Protein 7WYG (pdb70)

Solvent-accessible surface area: 35451 Å² total; per-residue (Å²): 109,55,23,145,42,17,62,160,42,1,4,50,0,3,34,51,16,11,98,150,116,140,43,37,23,16,150,14,102,0,81,53,93,96,13,6,0,0,12,2,16,99,0,0,89,14,3,28,54,70,94,59,7,40,22,101,107,17,31,38,64,75,26,38,98,0,14,40,2,69,110,3,13,50,22,33,42,47,78,43,5,56,64,17,6,78,16,6,34,62,1,16,55,92,97,30,27,127,114,0,14,79,9,0,48,116,33,3,102,64,15,1,62,193,7,63,150,68,68,106,13,52,3,16,84,52,0,14,15,5,0,0,70,4,0,0,151,18,0,33,5,67,41,135,118,110,27,3,152,109,50,1,58,13,2,11,33,0,4,21,0,31,16,2,90,36,112,58,12,141,122,0,79,142,0,8,61,112,2,15,105,37,0,27,84,18,0,80,51,4,70,68,64,142,37,174,36,77,89,32,29,0,1,39,48,0,0,72,22,64,62,101,120,48,50,74,4,112,23,88,33,0,0,8,0,0,0,10,2,0,8,53,7,0,9,7,0,2,6,4,0,1,3,0,0,0,7,80,87,54,92,148,11,47,104,77,1,63,100,27,94,50,125,25,44,62,10,0,0,34,0,0,8,1,40,7,2,25,55,3,44,42,21,1,27,3,80,102,70,16,97,44,86,154,26,100,0,103,149,47,27,6,0,7,0,2,2,20,4,0,5,2,10,95,156,46,3,103,98,20,83,77,7,81,0,79,35,42,30,168,72,156,170,78,66,34,12,20,0,8,30,4,0,2,96,13,88,146,3,35,26,38,34,13,28,20,5,10,22,50,0,0,22,16,6,2,42,8,7,0,63,62,0,40,33,90,37,43,105,41,14,27,92,48,13,54,33,90,6,0,0,29,0,84,31,5,0,23,0,17,22,4,144,138,117,77,78,14,164,66,152,45,2,24,129,37,24,60,157,45,1,4,51,0,3,56,55,10,14,77,142,68,140,30,40,10,1,78,2,83,1,96,45,118,96,18,14,0,0,11,2,22,114,1,0,108,18,2,28,48,66,105,78,6,44,26,100,118,20,42,53,142,74,24,25,94,0,13,35,1,71,107,4,14,50,15,35,46,53,79,39,5,57,66,15,5,94,16,4,38,62,1,15,56,91,97,37,31,129,113,1,15,77,11,0,46,112,36,4,103,66,15,3,63,195,5,59,145,66,70,106,11,51,2,16,80,46,0,15,65,4,0,0,68,5,0,0,153,18,0,33,5,62,40,133,117,117,33,4,49,84,35,0,60,7,2,12,31,0,6,22,0,33,13,3,89,34,113,62,12,165,125,0,76,164,0,10,63,97,2,15,108,32,0,29,83,18,0,87,50,5,72,68,64,141,39,186,37,81,92,33,29,0,1,41,46,0,0,69,22,65,62,103,121,48,49,77,5,109,22,85,28,0,0,9,0,0,0,10,1,0,8,54,8,0,10,7,0,3,6,6,0,0,3,0,0,0,7,76,91,53,89,144,12,50,99,81,0,61,101,23,88,51,98,27,39,59,14,0,0,27,0,0,8,1,43,8,2,23,57,2,41,43,29,1,25,2,77,113,71,12,93,51,74,155,27,97,0,114,146,48,25,11,0,14,0,2,2,22,4,0,6,4,11,96,156,44,4,103,98,18,88,80,6,77,0,84,36,30,51,148,83,157,157,82,62,27,10,16,0,9,28,3,0,4,78,18,74,130,4,35,28,37,33,13,22,20,5,10,24,49,0,1,23,16,5,1,44,6,7,0,66,63,0,48,34,87,36,45,103,36,19,32,94,46,15,55,34,89,5,0,1,31,0,98,30,5,0,20,0,15,17,2,141,136,110

InterPro domains:
  IPR001128 Cytochrome P450 [PF00067] (277-392)
  IPR002401 Cytochrome P450, E-class, group I [PR00463] (277-295)
  IPR002401 Cytochrome P450, E-class, group I [PR00463] (317-341)
  IPR002401 Cytochrome P450, E-class, group I [PR00463] (363-386)
  IPR036396 Cytochrome P450 superfamily [G3DSA:1.10.630.10] (1-417)
  IPR036396 Cytochrome P450 superfamily [SSF48264] (11-415)
  IPR050705 Cytochrome P450 3A [PTHR24302] (195-392)

Nearest PDB structures (foldseek):
  7wyg-assembly1_A  TM=1.002E+00  e=1.535E-69  Bacillus subtilis
  8hkd-assembly1_A  TM=1.000E+00  e=7.006E-66  Bacillus subtilis
  2zqx-assembly2_B  TM=9.997E-01  e=1.309E-63  Bacillus subtilis
  3vno-assembly1_A  TM=9.781E-01  e=8.650E-43  Sphingomonas paucimobilis
  5yhj-assembly3_B  TM=9.753E-01  e=1.000E-42  Exiguobacterium sp. AT1b

Foldseek 3Di:
DCAVVCLQQFLCPQVVVCVVVVHQWDWDQHPNATEIEGEALVVQVVAFPQLFWAQAVFDPPLLCLFQFHPPALRRDHDPQSLLVLVLVLLLAPVVNLVQLLVQLLVLLLVCLVVCLVVFKDQLLQSLLLSLLVSLCVQQLHDDDPVCSSVLSQLLVLRLLQNSDDDPSSVSRNVSVVVQLVSLLVLLVCVVVVNRDDDPSHLSVCLSCPATPVGHHDDSSRSSSVSSVRSSVSSVLSQLLQLLVVCCVVVVVCLVVDVVDDLVSLLLQSLLSLLAAFAPFWDKIFGCDWDDDPRDIRHGGHMYIYGQNCLSQPCVLDPNSNDRDSCSPVPDDDAFRSHQSQGGDDSSSGPGDSNPSSSSSNSSSSSCCQSPFKDWDFDDDQQDWDSSRHPIHRPSSGMTGVIGTD/DEDPPPECAVVCLQQFLCPQVVVCVVVVHQWYWHHYPNAIEIEGEALVVQVVAFPLVFWAQAVFDDVLLCLFQFHPPALRRDHDPQNLLVLVLVLLCAPPVNLVQLLVQLLVLLLVCLVVCLVVQKDQLLQVLLLSLLVSLCVQQLHDDDPVCSSVLSQLLVLRQLQNSDDDPSSVSRNVSVVVQLVSLLVVLVCVVVVNGDDDPSHLSNCLSCPATPVGHHDDSSRSSSVSSVRSSVSSVLSQLLQLLVVCCVVPVVCLVVDVVDDLLSLLLSSLLSLLAAFAPFWDKIFGCDWDDDPNDIRHGGHMYIYGQNCLSQPCVQDPVSNDRDSCSVVVDDDAFRSHQSQGGDDSSSGPRDSNPSSSSSNSSSSSCCQRPFKDWDFDDDQQDWDSSRHPIHRPSSGMTGVIDTD

B-factor: mean 43.03, std 11.68, range [23.71, 109.74]

Sequence (816 aa):
DNSLTLLKEGYLFIKNRTERYNSDLFQARLLGKNFICMTGAEAAKVFYDTDRFQRQNALPKRVQKSIFGVNAIHGMDGSAHIHRKMLFLSLMTPPHQKRLAELMTEEWKAAVTRWEKADEVVLFEEAKEILCRVACYWAGVPLKETEVKERADDFIDMVDAFGAVGPRHWKGRRARPRAEEWIEVMIEDARAGLLKTTSGTALHEMAFHTQEDGSQLDSRMAAIELINVLRPIVAISYFLVFSALALHEHPKYKEWLRSGNSREREMFVQEVRRYYPFIPFLGALVKKDFVWNNCEFKKGTSVLLDLYGTNHDPRLWDHPDEFRPERFAEREENLFDMIPQGGGHAEKGHRCPGEGITIEVMKASLDFLVHQIEYDVPEQSLHYSLARMPSLPESGFVMSGIRRKPHDKSLDNSLTLLKEGYLFIKNRTERYNSDLFQARLLGKNFICMTGAEAAKVFYDTDRFQRQNALPKRVQKSIFGVNAIHGMDGSAHIHRKMLFLSLMTPPHQKRLAELMTEEWKAAVTRWEKADEVVLFEEAKEILCRVACYWAGVPLKETEVKERADDFIDMVDAFGAVGPRHWKGRRARPRAEEWIEVMIEDARAGLLKTTSGTALHEMAFHTQEDGSQLDSRMAAIELINVLRPIVAISYFLVFSALALHEHPKYKEWLRSGNSREREMFVQEVRRYYPFIPFLGALVKKDFVWNNCEFKKGTSVLLDLYGTNHDPRLWDHPDEFRPERFAEREENLFDMIPQGGGHAEKGHRCPGEGITIEVMKASLDFLVHQIEYDVPEQSLHYSLARMPSLPESGFVMSGIRRK

Organism: Bacillus subtilis (strain 168) (NCBI:txid224308)

Radius of gyration: 32.08 Å; Cα contacts (8 Å, |Δi|>4): 1432; chains: 2; bounding box: 66×71×96 Å

Structure (mmCIF, N/CA/C/O backbone):
data_7WYG
#
_entry.id   7WYG
#
_cell.length_a   125.646
_cell.length_b   125.646
_cell.length_c   145.891
_cell.angle_alpha   90.000
_cell.angle_beta   90.000
_cell.angle_gamma   120.000
#
_symmetry.space_group_name_H-M   'P 3 2 1'
#
loop_
_entity.id
_entity.type
_entity.pdbx_description
1 polymer 'Cytochrome P450 152A1'
2 non-polymer 'PROTOPORPHYRIN IX CONTAINING FE'
3 non-polymer 'PALMITOLEIC ACID'
4 non-polymer DI(HYDROXYETHYL)ETHER
5 non-polymer 'MAGNESIUM ION'
6 water water
#
loop_
_atom_site.group_PDB
_atom_site.id
_atom_site.type_symbol
_atom_site.label_atom_id
_atom_site.label_alt_id
_atom_site.label_comp_id
_atom_site.label_asym_id
_atom_site.label_entity_id
_atom_site.label_seq_id
_atom_site.pdbx_PDB_ins_code
_atom_site.Cartn_x
_atom_site.Cartn_y
_atom_site.Cartn_z
_atom_site.occupancy
_atom_site.B_iso_or_equiv
_atom_site.auth_seq_id
_atom_site.auth_comp_id
_atom_site.auth_asym_id
_atom_site.auth_atom_id
_atom_site.pdbx_PDB_model_num
ATOM 1 N N . ASP A 1 13 ? 28.353 -38.646 71.228 1.00 48.03 12 ASP A N 1
ATOM 2 C CA . ASP A 1 13 ? 29.351 -37.685 70.732 1.00 50.62 12 ASP A CA 1
ATOM 3 C C . ASP A 1 13 ? 29.000 -37.195 69.318 1.00 49.92 12 ASP A C 1
ATOM 4 O O . ASP A 1 13 ? 28.785 -37.987 68.394 1.00 55.82 12 ASP A O 1
ATOM 9 N N . ASN A 1 14 ? 28.946 -35.873 69.176 1.00 49.69 13 ASN A N 1
ATOM 10 C CA . ASN A 1 14 ? 28.509 -35.186 67.967 1.00 45.81 13 ASN A CA 1
ATOM 11 C C . ASN A 1 14 ? 29.658 -34.681 67.098 1.00 45.41 13 ASN A C 1
ATOM 12 O O . ASN A 1 14 ? 29.413 -33.850 66.217 1.00 43.43 13 ASN A O 1
ATOM 17 N N . SER A 1 15 ? 30.902 -35.118 67.341 1.00 41.20 14 SER A N 1
ATOM 18 C CA . SER A 1 15 ? 32.038 -34.460 66.694 1.00 40.90 14 SER A CA 1
ATOM 19 C C . SER A 1 15 ? 31.987 -34.618 65.179 1.00 39.08 14 SER A C 1
ATOM 20 O O . SER A 1 15 ? 32.353 -33.698 64.443 1.00 36.31 14 SER A O 1
ATOM 23 N N . LEU A 1 16 ? 31.539 -35.780 64.695 1.00 38.71 15 LEU A N 1
ATOM 24 C CA . LEU A 1 16 ? 31.421 -35.980 63.254 1.00 42.17 15 LEU A CA 1
ATOM 25 C C . LEU A 1 16 ? 30.358 -35.063 62.663 1.00 44.59 15 LEU A C 1
ATOM 26 O O . LEU A 1 16 ? 30.527 -34.531 61.559 1.00 41.54 15 LEU A O 1
ATOM 31 N N . THR A 1 17 ? 29.263 -34.852 63.396 1.00 39.19 16 THR A N 1
ATOM 32 C CA . THR A 1 17 ? 28.248 -33.912 62.942 1.00 39.08 16 THR A CA 1
ATOM 33 C C . THR A 1 17 ? 28.810 -32.498 62.892 1.00 40.95 16 THR A C 1
ATOM 34 O O . THR A 1 17 ? 28.531 -31.742 61.953 1.00 40.20 16 THR A O 1
ATOM 38 N N . LEU A 1 18 ? 29.637 -32.136 63.872 1.00 40.03 17 LEU A N 1
ATOM 39 C CA . LEU A 1 18 ? 30.285 -30.832 63.822 1.00 39.45 17 LEU A CA 1
ATOM 40 C C . LEU A 1 18 ? 31.163 -30.708 62.586 1.00 39.09 17 LEU A C 1
ATOM 41 O O . LEU A 1 18 ? 31.207 -29.647 61.948 1.00 40.47 17 LEU A O 1
ATOM 46 N N . LEU A 1 19 ? 31.901 -31.768 62.251 1.00 41.47 18 LEU A N 1
ATOM 47 C CA . LEU A 1 19 ? 32.717 -31.731 61.042 1.00 39.47 18 LEU A CA 1
ATOM 48 C C . LEU A 1 19 ? 31.841 -31.549 59.815 1.00 40.95 18 LEU A C 1
ATOM 49 O O . LEU A 1 19 ? 32.226 -30.863 58.861 1.00 44.04 18 LEU A O 1
ATOM 54 N N . LYS A 1 20 ? 30.655 -32.156 59.824 1.00 40.54 19 LYS A N 1
ATOM 55 C CA . LYS A 1 20 ? 29.759 -32.062 58.676 1.00 44.59 19 LYS A CA 1
ATOM 56 C C . LYS A 1 20 ? 29.170 -30.658 58.540 1.00 43.60 19 LYS A C 1
ATOM 57 O O . LYS A 1 20 ? 29.075 -30.124 57.432 1.00 41.67 19 LYS A O 1
ATOM 63 N N . GLU A 1 21 ? 28.787 -30.032 59.653 1.00 39.33 20 GLU A N 1
ATOM 64 C CA . GLU A 1 21 ? 28.077 -28.759 59.595 1.00 36.99 20 GLU A CA 1
ATOM 65 C C . GLU A 1 21 ? 28.983 -27.544 59.741 1.00 38.42 20 GLU A C 1
ATOM 66 O O . GLU A 1 21 ? 28.570 -26.439 59.363 1.00 39.30 20 GLU A O 1
ATOM 72 N N . GLY A 1 22 ? 30.195 -27.717 60.266 1.00 34.86 21 GLY A N 1
ATOM 73 C CA . GLY A 1 22 ? 31.163 -26.633 60.308 1.00 32.30 21 GLY A CA 1
ATOM 74 C C . GLY A 1 22 ? 30.635 -25.402 61.021 1.00 38.66 21 GLY A C 1
ATOM 75 O O . GLY A 1 22 ? 30.218 -25.460 62.189 1.00 35.03 21 GLY A O 1
ATOM 76 N N . TYR A 1 23 ? 30.643 -24.272 60.297 1.00 33.31 22 TYR A N 1
ATOM 77 C CA . TYR A 1 23 ? 30.262 -22.974 60.854 1.00 33.82 22 TYR A CA 1
ATOM 78 C C . TYR A 1 23 ? 28.816 -22.918 61.332 1.00 34.46 22 TYR A C 1
ATOM 79 O O . TYR A 1 23 ? 28.480 -22.026 62.115 1.00 36.71 22 TYR A O 1
ATOM 88 N N . LEU A 1 24 ? 27.947 -23.814 60.867 1.00 37.22 23 LEU A N 1
ATOM 89 C CA . LEU A 1 24 ? 26.538 -23.778 61.237 1.00 41.48 23 LEU A CA 1
ATOM 90 C C . LEU A 1 24 ? 26.169 -24.758 62.348 1.00 41.76 23 LEU A C 1
ATOM 91 O O . LEU A 1 24 ? 24.996 -24.813 62.731 1.00 40.71 23 LEU A O 1
ATOM 96 N N . PHE A 1 25 ? 27.130 -25.520 62.883 1.00 38.68 24 PHE A N 1
ATOM 97 C CA . PHE A 1 25 ? 26.791 -26.534 63.882 1.00 40.10 24 PHE A CA 1
ATOM 98 C C . PHE A 1 25 ? 26.089 -25.924 65.096 1.00 41.37 24 PHE A C 1
ATOM 99 O O . PHE A 1 25 ? 25.032 -26.406 65.521 1.00 38.08 24 PHE A O 1
ATOM 107 N N . ILE A 1 26 ? 26.667 -24.876 65.683 1.00 36.18 25 ILE A N 1
ATOM 108 C CA . ILE A 1 26 ? 26.076 -24.306 66.895 1.00 39.86 25 ILE A CA 1
ATOM 109 C C . ILE A 1 26 ? 24.790 -23.557 66.563 1.00 44.91 25 ILE A C 1
ATOM 110 O O . ILE A 1 26 ? 23.755 -23.747 67.215 1.00 43.90 25 ILE A O 1
ATOM 115 N N . LYS A 1 27 ? 24.841 -22.696 65.542 1.00 40.16 26 LYS A N 1
ATOM 116 C CA . LYS A 1 27 ? 23.678 -21.894 65.165 1.00 46.10 26 LYS A CA 1
ATOM 117 C C . LYS A 1 27 ? 22.479 -22.767 64.794 1.00 46.77 26 LYS A C 1
ATOM 118 O O . LYS A 1 27 ? 21.340 -22.448 65.156 1.00 47.20 26 LYS A O 1
ATOM 124 N N . ASN A 1 28 ? 22.705 -23.863 64.057 1.00 44.97 27 ASN A N 1
ATOM 125 C CA . ASN A 1 28 ? 21.596 -24.770 63.747 1.00 46.59 27 ASN A CA 1
ATOM 126 C C . ASN A 1 28 ? 20.910 -25.261 65.015 1.00 47.24 27 ASN A C 1
ATOM 127 O O . ASN A 1 28 ? 19.686 -25.432 65.045 1.00 50.03 27 ASN A O 1
ATOM 132 N N . ARG A 1 29 ? 21.682 -25.498 66.074 1.00 48.75 28 ARG A N 1
ATOM 133 C CA . ARG A 1 29 ? 21.109 -26.082 67.280 1.00 50.20 28 ARG A CA 1
ATOM 134 C C . ARG A 1 29 ? 20.583 -25.040 68.254 1.00 52.90 28 ARG A C 1
ATOM 135 O O . ARG A 1 29 ? 19.545 -25.270 68.889 1.00 55.19 28 ARG A O 1
ATOM 143 N N . THR A 1 30 ? 21.265 -23.897 68.392 1.00 49.33 29 THR A N 1
ATOM 144 C CA . THR A 1 30 ? 20.698 -22.829 69.208 1.00 51.41 29 THR A CA 1
ATOM 145 C C . THR A 1 30 ? 19.358 -22.375 68.650 1.00 54.62 29 THR A C 1
ATOM 146 O O . THR A 1 30 ? 18.443 -22.039 69.414 1.00 56.59 29 THR A O 1
ATOM 150 N N . GLU A 1 31 ? 19.210 -22.397 67.326 1.00 50.58 30 GLU A N 1
ATOM 151 C CA . GLU A 1 31 ? 17.914 -22.097 66.728 1.00 55.39 30 GLU A CA 1
ATOM 152 C C . GLU A 1 31 ? 16.914 -23.223 66.973 1.00 57.37 30 GLU A C 1
ATOM 153 O O . GLU A 1 31 ? 15.750 -22.969 67.313 1.00 58.91 30 GLU A O 1
ATOM 159 N N . ARG A 1 32 ? 17.352 -24.475 66.811 1.00 58.32 31 ARG A N 1
ATOM 160 C CA . ARG A 1 32 ? 16.439 -25.607 66.939 1.00 58.44 31 ARG A CA 1
ATOM 161 C C . ARG A 1 32 ? 15.917 -25.743 68.364 1.00 57.52 31 ARG A C 1
ATOM 162 O O . ARG A 1 32 ? 14.732 -26.026 68.572 1.00 59.29 31 ARG A O 1
ATOM 170 N N . TYR A 1 33 ? 16.786 -25.559 69.352 1.00 58.23 32 TYR A N 1
ATOM 171 C CA . TYR A 1 33 ? 16.404 -25.631 70.755 1.00 59.52 32 TYR A CA 1
ATOM 172 C C . TYR A 1 33 ? 15.896 -24.299 71.295 1.00 60.46 32 TYR A C 1
ATOM 173 O O . TYR A 1 33 ? 15.576 -24.215 72.488 1.00 61.11 32 TYR A O 1
ATOM 182 N N . ASN A 1 34 ? 15.795 -23.277 70.443 1.00 58.27 33 ASN A N 1
ATOM 183 C CA . ASN A 1 34 ? 15.393 -21.922 70.830 1.00 60.31 33 ASN A CA 1
ATOM 184 C C . ASN A 1 34 ? 16.067 -21.487 72.130 1.00 60.74 33 ASN A C 1
ATOM 185 O O . ASN A 1 34 ? 15.431 -21.010 73.071 1.00 59.72 33 ASN A O 1
ATOM 190 N N . SER A 1 35 ? 17.383 -21.657 72.174 1.00 55.85 34 SER A N 1
ATOM 191 C CA . SER A 1 35 ? 18.146 -21.348 73.369 1.00 54.55 34 SER A CA 1
ATOM 192 C C . SER A 1 35 ? 19.509 -20.828 72.952 1.00 55.40 34 SER A C 1
ATOM 193 O O . SER A 1 35 ? 20.026 -21.195 71.895 1.00 52.85 34 SER A O 1
ATOM 196 N N . ASP A 1 36 ? 20.094 -19.977 73.790 1.00 47.34 35 ASP A N 1
ATOM 197 C CA . ASP A 1 36 ? 21.436 -19.493 73.504 1.00 48.31 35 ASP A CA 1
ATOM 198 C C . ASP A 1 36 ? 22.525 -20.443 73.983 1.00 49.15 35 ASP A C 1
ATOM 199 O O . ASP A 1 36 ? 23.710 -20.112 73.858 1.00 44.84 35 ASP A O 1
ATOM 204 N N . LEU A 1 37 ? 22.162 -21.603 74.520 1.00 45.46 36 LEU A N 1
ATOM 205 C CA . LEU A 1 37 ? 23.160 -22.574 74.936 1.00 48.41 36 LEU A CA 1
ATOM 206 C C . LEU A 1 37 ? 22.541 -23.963 74.922 1.00 51.83 36 LEU A C 1
ATOM 207 O O . LEU A 1 37 ? 21.343 -24.123 75.164 1.00 51.38 36 LEU A O 1
ATOM 212 N N . PHE A 1 38 ? 23.373 -24.967 74.651 1.00 49.13 37 PHE A N 1
ATOM 213 C CA . PHE A 1 38 ? 22.933 -26.352 74.756 1.00 48.59 37 PHE A CA 1
ATOM 214 C C . PHE A 1 38 ? 24.114 -27.213 75.177 1.00 47.90 37 PHE A C 1
ATOM 215 O O . PHE A 1 38 ? 25.274 -26.793 75.110 1.00 43.42 37 PHE A O 1
ATOM 223 N N . GLN A 1 39 ? 23.800 -28.419 75.634 1.00 48.16 38 GLN A N 1
ATOM 224 C CA . GLN A 1 39 ? 24.813 -29.388 76.014 1.00 51.54 38 GLN A CA 1
ATOM 225 C C . GLN A 1 39 ? 25.094 -30.317 74.845 1.00 53.25 38 GLN A C 1
ATOM 226 O O . GLN A 1 39 ? 24.195 -30.668 74.077 1.00 52.42 38 GLN A O 1
ATOM 232 N N . ALA A 1 40 ? 26.352 -30.724 74.721 1.00 48.75 39 ALA A N 1
ATOM 233 C CA . ALA A 1 40 ? 26.714 -31.679 73.687 1.00 49.85 39 ALA A CA 1
ATOM 234 C C . ALA A 1 40 ? 27.996 -32.376 74.098 1.00 48.00 39 ALA A C 1
ATOM 235 O O . ALA A 1 40 ? 28.820 -31.815 74.822 1.00 51.61 39 ALA A O 1
ATOM 237 N N . ARG A 1 41 ? 28.147 -33.607 73.639 1.00 52.03 40 ARG A N 1
ATOM 238 C CA . ARG A 1 41 ? 29.409 -34.319 73.750 1.00 50.06 40 ARG A CA 1
ATOM 239 C C . ARG A 1 41 ? 30.206 -34.068 72.476 1.00 47.22 40 ARG A C 1
ATOM 240 O O . ARG A 1 41 ? 29.773 -34.439 71.379 1.00 49.48 40 ARG A O 1
ATOM 248 N N . LEU A 1 42 ? 31.349 -33.414 72.619 1.00 41.68 41 LEU A N 1
ATOM 249 C CA . LEU A 1 42 ? 32.222 -33.089 71.507 1.00 47.33 41 LEU A CA 1
ATOM 250 C C . LEU A 1 42 ? 33.656 -33.318 71.941 1.00 46.03 41 LEU A C 1
ATOM 251 O O . LEU A 1 42 ? 34.001 -33.118 73.109 1.00 45.83 41 LEU A O 1
ATOM 256 N N . LEU A 1 43 ? 34.486 -33.731 70.986 1.00 43.42 42 LEU A N 1
ATOM 257 C CA . LEU A 1 43 ? 35.919 -33.912 71.194 1.00 46.93 42 LEU A CA 1
ATOM 258 C C . LEU A 1 43 ? 36.216 -34.874 72.332 1.00 48.09 42 LEU A C 1
ATOM 259 O O . LEU A 1 43 ? 37.288 -34.809 72.938 1.00 56.04 42 LEU A O 1
ATOM 264 N N . GLY A 1 44 ? 35.281 -35.776 72.620 1.00 44.82 43 GLY A N 1
ATOM 265 C CA . GLY A 1 44 ? 35.411 -36.696 73.719 1.00 51.81 43 GLY A CA 1
ATOM 266 C C . GLY A 1 44 ? 35.030 -36.131 75.065 1.00 60.39 43 GLY A C 1
ATOM 267 O O . GLY A 1 44 ? 34.982 -36.890 76.041 1.00 63.28 43 GLY A O 1
ATOM 268 N N . LYS A 1 45 ? 34.729 -34.837 75.147 1.00 55.51 44 LYS A N 1
ATOM 269 C CA . LYS A 1 45 ? 34.447 -34.152 76.403 1.00 55.26 44 LYS A CA 1
ATOM 270 C C . LYS A 1 45 ? 32.977 -33.743 76.485 1.00 54.83 44 LYS A C 1
ATOM 271 O O . LYS A 1 45 ? 32.230 -33.781 75.503 1.00 51.78 44 LYS A O 1
ATOM 277 N N . ASN A 1 46 ? 32.558 -33.362 77.688 1.00 52.73 45 ASN A N 1
ATOM 278 C CA . ASN A 1 46 ? 31.260 -32.727 77.872 1.00 51.96 45 ASN A CA 1
ATOM 279 C C . ASN A 1 46 ? 31.395 -31.234 77.602 1.00 47.81 45 ASN A C 1
ATOM 280 O O . ASN A 1 46 ? 32.256 -30.567 78.184 1.00 46.28 45 ASN A O 1
ATOM 285 N N . PHE A 1 47 ? 30.552 -30.717 76.710 1.00 47.04 46 PHE A N 1
ATOM 286 C CA . PHE A 1 47 ? 30.599 -29.329 76.273 1.00 43.65 46 PHE A CA 1
ATOM 287 C C . PHE A 1 47 ? 29.276 -28.622 76.531 1.00 41.25 46 PHE A C 1
ATOM 288 O O . PHE A 1 47 ? 28.205 -29.231 76.504 1.00 41.37 46 PHE A O 1
ATOM 296 N N . ILE A 1 48 ? 29.365 -27.317 76.747 1.00 44.72 47 ILE A N 1
ATOM 297 C CA . ILE A 1 48 ? 28.252 -26.401 76.535 1.00 44.07 47 ILE A CA 1
ATOM 298 C C . ILE A 1 48 ? 28.643 -25.490 75.383 1.00 43.11 47 ILE A C 1
ATOM 299 O O . ILE A 1 48 ? 29.752 -24.943 75.361 1.00 37.79 47 ILE A O 1
ATOM 304 N N . CYS A 1 49 ? 27.760 -25.367 74.407 1.00 41.03 48 CYS A N 1
ATOM 305 C CA . CYS A 1 49 ? 27.962 -24.471 73.283 1.00 39.60 48 CYS A CA 1
ATOM 306 C C . CYS A 1 49 ? 27.028 -23.289 73.466 1.00 42.98 48 CYS A C 1
ATOM 307 O O . CYS A 1 49 ? 25.860 -23.470 73.820 1.00 43.26 48 CYS A O 1
ATOM 310 N N . MET A 1 50 ? 27.534 -22.078 73.254 1.00 39.91 49 MET A N 1
ATOM 311 C CA . MET A 1 50 ? 26.688 -20.912 73.455 1.00 41.87 49 MET A CA 1
ATOM 312 C C . MET A 1 50 ? 26.970 -19.870 72.386 1.00 39.17 49 MET A C 1
ATOM 313 O O . MET A 1 50 ? 28.023 -19.875 71.749 1.00 36.67 49 MET A O 1
ATOM 318 N N . THR A 1 51 ? 26.005 -18.965 72.210 1.00 39.74 50 THR A N 1
ATOM 319 C CA . THR A 1 51 ? 26.034 -17.989 71.129 1.00 39.65 50 THR A CA 1
ATOM 320 C C . THR A 1 51 ? 25.416 -16.688 71.619 1.00 41.96 50 THR A C 1
ATOM 321 O O . THR A 1 51 ? 24.655 -16.669 72.592 1.00 41.04 50 THR A O 1
ATOM 325 N N . GLY A 1 52 ? 25.750 -15.596 70.933 1.00 40.09 51 GLY A N 1
ATOM 326 C CA . GLY A 1 52 ? 25.174 -14.297 71.218 1.00 40.48 51 GLY A CA 1
ATOM 327 C C . GLY A 1 52 ? 26.108 -13.408 72.026 1.00 38.33 51 GLY A C 1
ATOM 328 O O . GLY A 1 52 ? 27.106 -13.848 72.604 1.00 36.43 51 GLY A O 1
ATOM 329 N N . ALA A 1 53 ? 25.750 -12.119 72.069 1.00 37.63 52 ALA A N 1
ATOM 330 C CA . ALA A 1 53 ? 26.612 -11.126 72.710 1.00 38.15 52 ALA A CA 1
ATOM 331 C C . ALA A 1 53 ? 26.674 -11.328 74.220 1.00 40.90 52 ALA A C 1
ATOM 332 O O . ALA A 1 53 ? 27.729 -11.137 74.830 1.00 37.15 52 ALA A O 1
ATOM 334 N N . GLU A 1 54 ? 25.558 -11.715 74.841 1.00 36.57 53 GLU A N 1
ATOM 335 C CA . GLU A 1 54 ? 25.578 -11.946 76.286 1.00 43.52 53 GLU A CA 1
ATOM 336 C C . GLU A 1 54 ? 26.460 -13.139 76.643 1.00 42.51 53 GLU A C 1
ATOM 337 O O . GLU A 1 54 ? 27.184 -13.103 77.645 1.00 39.98 53 GLU A O 1
ATOM 343 N N . ALA A 1 55 ? 26.431 -14.195 75.822 1.00 41.22 54 ALA A N 1
ATOM 344 C CA . ALA A 1 55 ? 27.285 -15.351 76.072 1.00 37.34 54 ALA A CA 1
ATOM 345 C C . ALA A 1 55 ? 28.756 -14.992 75.918 1.00 35.29 54 ALA A C 1
ATOM 346 O O . ALA A 1 55 ? 29.596 -15.454 76.700 1.00 37.25 54 ALA A O 1
ATOM 348 N N . ALA A 1 56 ? 29.089 -14.173 74.920 1.00 35.90 55 ALA A N 1
ATOM 349 C CA . ALA A 1 56 ? 30.476 -13.744 74.759 1.00 39.57 55 ALA A CA 1
ATOM 350 C C . ALA A 1 56 ? 30.974 -12.986 75.989 1.00 38.87 55 ALA A C 1
ATOM 351 O O . ALA A 1 56 ? 32.120 -13.168 76.409 1.00 34.72 55 ALA A O 1
ATOM 353 N N . LYS A 1 57 ? 30.126 -12.145 76.594 1.00 37.16 56 LYS A N 1
ATOM 354 C CA . LYS A 1 57 ? 30.546 -11.448 77.810 1.00 38.15 56 LYS A CA 1
ATOM 355 C C . LYS A 1 57 ? 30.883 -12.433 78.927 1.00 40.80 56 LYS A C 1
ATOM 356 O O . LYS A 1 57 ? 31.877 -12.257 79.648 1.00 35.32 56 LYS A O 1
ATOM 362 N N . VAL A 1 58 ? 30.055 -13.468 79.099 1.00 36.79 57 VAL A N 1
ATOM 363 C CA . VAL A 1 58 ? 30.334 -14.479 80.114 1.00 36.87 57 VAL A CA 1
ATOM 364 C C . VAL A 1 58 ? 31.612 -15.246 79.777 1.00 36.30 57 VAL A C 1
ATOM 365 O O . VAL A 1 58 ? 32.443 -15.509 80.652 1.00 37.03 57 VAL A O 1
ATOM 369 N N . PHE A 1 59 ? 31.791 -15.594 78.504 1.00 35.79 58 PHE A N 1
ATOM 370 C CA . PHE A 1 59 ? 32.963 -16.345 78.057 1.00 37.61 58 PHE A CA 1
ATOM 371 C C . PHE A 1 59 ? 34.264 -15.610 78.365 1.00 36.72 58 PHE A C 1
ATOM 372 O O . PHE A 1 59 ? 35.280 -16.236 78.689 1.00 34.27 58 PHE A O 1
ATOM 380 N N . TYR A 1 60 ? 34.261 -14.281 78.268 1.00 35.35 59 TYR A N 1
ATOM 381 C CA . TYR A 1 60 ? 35.465 -13.508 78.528 1.00 32.39 59 TYR A CA 1
ATOM 382 C C . TYR A 1 60 ? 35.609 -13.102 79.995 1.00 36.69 59 TYR A C 1
ATOM 383 O O . TYR A 1 60 ? 36.514 -12.327 80.329 1.00 36.13 59 TYR A O 1
ATOM 392 N N . ASP A 1 61 ? 34.761 -13.624 80.880 1.00 35.25 60 ASP A N 1
ATOM 393 C CA . ASP A 1 61 ? 34.962 -13.447 82.317 1.00 36.50 60 ASP A CA 1
ATOM 394 C C . ASP A 1 61 ? 36.038 -14.430 82.763 1.00 36.90 60 ASP A C 1
ATOM 395 O O . ASP A 1 61 ? 35.780 -15.634 82.852 1.00 34.70 60 ASP A O 1
ATOM 400 N N . THR A 1 62 ? 37.245 -13.922 83.044 1.00 37.07 61 THR A N 1
ATOM 401 C CA . THR A 1 62 ? 38.380 -14.788 83.347 1.00 37.83 61 THR A CA 1
ATOM 402 C C . THR A 1 62 ? 38.383 -15.279 84.793 1.00 41.20 61 THR A C 1
ATOM 403 O O . THR A 1 62 ? 39.284 -16.038 85.164 1.00 40.28 61 THR A O 1
ATOM 407 N N . ASP A 1 63 ? 37.411 -14.873 85.614 1.00 38.45 62 ASP A N 1
ATOM 408 C CA . ASP A 1 63 ? 37.168 -15.586 86.863 1.00 43.23 62 ASP A CA 1
ATOM 409 C C . ASP A 1 63 ? 36.349 -16.847 86.642 1.00 47.01 62 ASP A C 1
ATOM 410 O O . ASP A 1 63 ? 36.411 -17.771 87.465 1.00 44.19 62 ASP A O 1
ATOM 415 N N . ARG A 1 64 ? 35.586 -16.903 85.550 1.00 39.93 63 ARG A N 1
ATOM 416 C CA . ARG A 1 64 ? 34.737 -18.049 85.260 1.00 43.48 63 ARG A CA 1
ATOM 417 C C . ARG A 1 64 ? 35.337 -19.006 84.241 1.00 42.60 63 ARG A C 1
ATOM 418 O O . ARG A 1 64 ? 34.995 -20.192 84.253 1.00 43.83 63 ARG A O 1
ATOM 426 N N . PHE A 1 65 ? 36.224 -18.528 83.373 1.00 38.36 64 PHE A N 1
ATOM 427 C CA . PHE A 1 65 ? 36.764 -19.332 82.287 1.00 40.41 64 PHE A CA 1
ATOM 428 C C . PHE A 1 65 ? 38.280 -19.246 82.242 1.00 37.84 64 PHE A C 1
ATOM 429 O O . PHE A 1 65 ? 38.861 -18.183 82.480 1.00 37.45 64 PHE A O 1
ATOM 437 N N . GLN A 1 66 ? 38.911 -20.372 81.915 1.00 36.70 65 GLN A N 1
ATOM 438 C CA . GLN A 1 66 ? 40.347 -20.450 81.683 1.00 36.37 65 GLN A CA 1
ATOM 439 C C . GLN A 1 66 ? 40.583 -21.078 80.322 1.00 36.09 65 GLN A C 1
ATOM 440 O O . GLN A 1 66 ? 39.716 -21.774 79.795 1.00 37.27 65 GLN A O 1
ATOM 446 N N . ARG A 1 67 ? 41.775 -20.847 79.758 1.00 34.61 66 ARG A N 1
ATOM 447 C CA . ARG A 1 67 ? 42.129 -21.491 78.500 1.00 35.29 66 ARG A CA 1
ATOM 448 C C . ARG A 1 67 ? 43.075 -22.671 78.678 1.00 40.17 66 ARG A C 1
ATOM 449 O O . ARG A 1 67 ? 43.163 -23.516 77.777 1.00 40.65 66 ARG A O 1
ATOM 457 N N . GLN A 1 68 ? 43.764 -22.769 79.814 1.00 42.08 67 GLN A N 1
ATOM 458 C CA . GLN A 1 68 ? 44.667 -23.893 80.017 1.00 43.47 67 GLN A CA 1
ATOM 459 C C . GLN A 1 68 ? 43.885 -25.199 79.966 1.00 45.28 67 GLN A C 1
ATOM 460 O O . GLN A 1 68 ? 42.808 -25.315 80.559 1.00 40.52 67 GLN A O 1
ATOM 466 N N . ASN A 1 69 ? 44.416 -26.163 79.213 1.00 45.11 68 ASN A N 1
ATOM 467 C CA . ASN A 1 69 ? 43.830 -27.482 78.989 1.00 47.12 68 ASN A CA 1
ATOM 468 C C . ASN A 1 69 ? 42.503 -27.418 78.250 1.00 48.61 68 ASN A C 1
ATOM 469 O O . ASN A 1 69 ? 41.776 -28.412 78.207 1.00 51.71 68 ASN A O 1
ATOM 474 N N . ALA A 1 70 ? 42.157 -26.267 77.681 1.00 47.34 69 ALA A N 1
ATOM 475 C CA . ALA A 1 70 ? 41.002 -26.181 76.801 1.00 48.14 69 ALA A CA 1
ATOM 476 C C . ALA A 1 70 ? 41.367 -26.450 75.345 1.00 50.91 69 ALA A C 1
ATOM 477 O O . ALA A 1 70 ? 40.517 -26.911 74.574 1.00 54.81 69 ALA A O 1
ATOM 479 N N . LEU A 1 71 ? 42.616 -26.180 74.957 1.00 49.61 70 LEU A N 1
ATOM 480 C CA . LEU A 1 71 ? 43.078 -26.315 73.578 1.00 53.23 70 LEU A CA 1
ATOM 481 C C . LEU A 1 71 ? 43.405 -27.772 73.278 1.00 54.34 70 LEU A C 1
ATOM 482 O O . LEU A 1 71 ? 44.334 -28.335 73.879 1.00 54.44 70 LEU A O 1
ATOM 487 N N . PRO A 1 72 ? 42.660 -28.417 72.376 1.00 57.75 71 PRO A N 1
ATOM 488 C CA . PRO A 1 72 ? 42.988 -29.800 72.005 1.00 50.40 71 PRO A CA 1
ATOM 489 C C . PRO A 1 72 ? 44.420 -29.897 71.514 1.00 44.48 71 PRO A C 1
ATOM 490 O O . PRO A 1 72 ? 44.934 -28.984 70.863 1.00 49.14 71 PRO A O 1
ATOM 494 N N . LYS A 1 73 ? 45.082 -30.998 71.876 1.00 46.12 72 LYS A N 1
ATOM 495 C CA . LYS A 1 73 ? 46.460 -31.198 71.443 1.00 46.98 72 LYS A CA 1
ATOM 496 C C . LYS A 1 73 ? 46.598 -31.008 69.937 1.00 46.05 72 LYS A C 1
ATOM 497 O O . LYS A 1 73 ? 47.553 -30.371 69.471 1.00 43.23 72 LYS A O 1
ATOM 499 N N . ARG A 1 74 ? 45.627 -31.518 69.160 1.00 42.08 73 ARG A N 1
ATOM 500 C CA . ARG A 1 74 ? 45.731 -31.439 67.702 1.00 43.48 73 ARG A CA 1
ATOM 501 C C . ARG A 1 74 ? 45.769 -29.996 67.207 1.00 41.67 73 ARG A C 1
ATOM 502 O O . ARG A 1 74 ? 46.353 -29.722 66.153 1.00 44.58 73 ARG A O 1
ATOM 510 N N . VAL A 1 75 ? 45.171 -29.061 67.950 1.00 42.41 74 VAL A N 1
ATOM 511 C CA . VAL A 1 75 ? 45.211 -27.649 67.566 1.00 40.17 74 VAL A CA 1
ATOM 512 C C . VAL A 1 75 ? 46.572 -27.040 67.895 1.00 44.88 74 VAL A C 1
ATOM 513 O O . VAL A 1 75 ? 47.140 -26.278 67.097 1.00 39.80 74 VAL A O 1
ATOM 517 N N . GLN A 1 76 ? 47.110 -27.374 69.072 1.00 42.89 75 GLN A N 1
ATOM 518 C CA . GLN A 1 76 ? 48.457 -26.947 69.443 1.00 44.94 75 GLN A CA 1
ATOM 519 C C . GLN A 1 76 ? 49.504 -27.478 68.467 1.00 42.31 75 GLN A C 1
ATOM 520 O O . GLN A 1 76 ? 50.429 -26.753 68.079 1.00 42.90 75 GLN A O 1
ATOM 526 N N . LYS A 1 77 ? 49.383 -28.740 68.065 1.00 39.96 76 LYS A N 1
ATOM 527 C CA . LYS A 1 77 ? 50.363 -29.343 67.171 1.00 44.94 76 LYS A CA 1
ATOM 528 C C . LYS A 1 77 ? 50.204 -28.905 65.718 1.00 42.99 76 LYS A C 1
ATOM 529 O O . LYS A 1 77 ? 51.045 -29.251 64.883 1.00 39.55 76 LYS A O 1
ATOM 535 N N . SER A 1 78 ? 49.158 -28.157 65.386 1.00 45.39 77 SER A N 1
ATOM 536 C CA . SER A 1 78 ? 49.030 -27.686 64.012 1.00 43.90 77 SER A CA 1
ATOM 537 C C . SER A 1 78 ? 49.128 -26.159 63.965 1.00 43.21 77 SER A C 1
ATOM 538 O O . SER A 1 78 ? 50.167 -25.617 63.576 1.00 46.15 77 SER A O 1
ATOM 541 N N . ILE A 1 79 ? 48.091 -25.440 64.383 1.00 41.11 78 ILE A N 1
ATOM 542 C CA . ILE A 1 79 ? 48.046 -24.008 64.079 1.00 38.10 78 ILE A CA 1
ATOM 543 C C . ILE A 1 79 ? 48.796 -23.157 65.115 1.00 44.61 78 ILE A C 1
ATOM 544 O O . ILE A 1 79 ? 49.438 -22.166 64.751 1.00 46.03 78 ILE A O 1
ATOM 549 N N . PHE A 1 80 ? 48.770 -23.517 66.404 1.00 38.53 79 PHE A N 1
ATOM 550 C CA . PHE A 1 80 ? 49.164 -22.593 67.467 1.00 39.66 79 PHE A CA 1
ATOM 551 C C . PHE A 1 80 ? 50.529 -22.847 68.090 1.00 40.88 79 PHE A C 1
ATOM 552 O O . PHE A 1 80 ? 51.165 -21.885 68.542 1.00 41.19 79 PHE A O 1
ATOM 560 N N . GLY A 1 81 ? 50.963 -24.100 68.198 1.00 38.12 80 GLY A N 1
ATOM 561 C CA . GLY A 1 81 ? 52.132 -24.436 68.986 1.00 39.09 80 GLY A CA 1
ATOM 562 C C . GLY A 1 81 ? 51.774 -24.861 70.403 1.00 39.84 80 GLY A C 1
ATOM 563 O O . GLY A 1 81 ? 50.730 -24.512 70.948 1.00 37.92 80 GLY A O 1
ATOM 564 N N . VAL A 1 82 ? 52.669 -25.637 71.001 1.00 38.21 81 VAL A N 1
ATOM 565 C CA . VAL A 1 82 ? 52.416 -26.222 72.313 1.00 37.68 81 VAL A CA 1
ATOM 566 C C . VAL A 1 82 ? 52.756 -25.203 73.398 1.00 41.66 81 VAL A C 1
ATOM 567 O O . VAL A 1 82 ? 53.842 -24.604 73.394 1.00 37.92 81 VAL A O 1
ATOM 571 N N . ASN A 1 83 ? 51.811 -24.988 74.319 1.00 38.48 82 ASN A N 1
ATOM 572 C CA . ASN A 1 83 ? 52.039 -24.162 75.509 1.00 38.49 82 ASN A CA 1
ATOM 573 C C . ASN A 1 83 ? 52.316 -22.708 75.154 1.00 39.47 82 ASN A C 1
ATOM 574 O O . ASN A 1 83 ? 53.100 -22.030 75.819 1.00 45.08 82 ASN A O 1
ATOM 579 N N . ALA A 1 84 ? 51.657 -22.222 74.111 1.00 31.02 83 ALA A N 1
ATOM 580 C CA . ALA A 1 84 ? 51.843 -20.861 73.639 1.00 36.73 83 ALA A CA 1
ATOM 581 C C . ALA A 1 84 ? 50.788 -19.946 74.269 1.00 32.04 83 ALA A C 1
ATOM 582 O O . ALA A 1 84 ? 50.002 -20.364 75.119 1.00 32.07 83 ALA A O 1
ATOM 584 N N . ILE A 1 85 ? 50.743 -18.689 73.827 1.00 29.88 84 ILE A N 1
ATOM 585 C CA . ILE A 1 85 ? 49.912 -17.680 74.489 1.00 30.48 84 ILE A CA 1
ATOM 586 C C . ILE A 1 85 ? 48.441 -18.100 74.543 1.00 33.44 84 ILE A C 1
ATOM 587 O O . ILE A 1 85 ? 47.733 -17.807 75.521 1.00 31.08 84 ILE A O 1
ATOM 592 N N . HIS A 1 86 ? 47.950 -18.778 73.492 1.00 28.97 85 HIS A N 1
ATOM 593 C CA . HIS A 1 86 ? 46.516 -19.067 73.390 1.00 31.20 85 HIS A CA 1
ATOM 594 C C . HIS A 1 86 ? 46.009 -19.915 74.551 1.00 32.83 85 HIS A C 1
ATOM 595 O O . HIS A 1 86 ? 44.824 -19.838 74.898 1.00 32.55 85 HIS A O 1
ATOM 602 N N . GLY A 1 87 ? 46.870 -20.733 75.144 1.00 31.65 86 GLY A N 1
ATOM 603 C CA . GLY A 1 87 ? 46.501 -21.597 76.247 1.00 31.16 86 GLY A CA 1
ATOM 604 C C . GLY A 1 87 ? 46.890 -21.099 77.624 1.00 36.39 86 GLY A C 1
ATOM 605 O O . GLY A 1 87 ? 46.750 -21.851 78.595 1.00 35.98 86 GLY A O 1
ATOM 606 N N . MET A 1 88 ? 47.362 -19.861 77.750 1.00 34.92 87 MET A N 1
ATOM 607 C CA . MET A 1 88 ? 47.828 -19.336 79.026 1.00 36.76 87 MET A CA 1
ATOM 608 C C . MET A 1 88 ? 46.712 -18.583 79.740 1.00 34.45 87 MET A C 1
ATOM 609 O O . MET A 1 88 ? 45.781 -18.078 79.112 1.00 35.10 87 MET A O 1
ATOM 614 N N . ASP A 1 89 ? 46.836 -18.483 81.072 1.00 33.83 88 ASP A N 1
ATOM 615 C CA . ASP A 1 89 ? 45.890 -17.774 81.931 1.00 34.06 88 ASP A CA 1
ATOM 616 C C . ASP A 1 89 ? 46.629 -16.857 82.901 1.00 36.00 88 ASP A C 1
ATOM 617 O O . ASP A 1 89 ? 47.845 -16.954 83.086 1.00 35.27 88 ASP A O 1
ATOM 622 N N . GLY A 1 90 ? 45.867 -15.981 83.559 1.00 35.10 89 GLY A N 1
ATOM 623 C CA . GLY A 1 90 ? 46.397 -15.276 84.719 1.00 36.23 89 GLY A CA 1
ATOM 624 C C . GLY A 1 90 ? 47.418 -14.220 84.321 1.00 36.40 89 GLY A C 1
ATOM 625 O O . GLY A 1 90 ? 47.520 -13.820 83.165 1.00 34.35 89 GLY A O 1
ATOM 626 N N . SER A 1 91 ? 48.194 -13.776 85.316 1.00 37.30 90 SER A N 1
ATOM 627 C CA . SER A 1 91 ? 49.157 -12.703 85.082 1.00 36.30 90 SER A CA 1
ATOM 628 C C . SER A 1 91 ? 50.244 -13.111 84.091 1.00 36.51 90 SER A C 1
ATOM 629 O O . SER A 1 91 ? 50.822 -12.250 83.416 1.00 34.30 90 SER A O 1
ATOM 632 N N . ALA A 1 92 ? 50.540 -14.411 83.984 1.00 35.30 91 ALA A N 1
ATOM 633 C CA . ALA A 1 92 ? 51.520 -14.852 82.993 1.00 35.18 91 ALA A CA 1
ATOM 634 C C . ALA A 1 92 ? 51.001 -14.639 81.578 1.00 32.54 91 ALA A C 1
ATOM 635 O O . ALA A 1 92 ? 51.749 -14.197 80.692 1.00 29.19 91 ALA A O 1
ATOM 637 N N . HIS A 1 93 ? 49.721 -14.943 81.344 1.00 31.55 92 HIS A N 1
ATOM 638 C CA . HIS A 1 93 ? 49.130 -14.670 80.035 1.00 31.85 92 HIS A CA 1
ATOM 639 C C . HIS A 1 93 ? 49.133 -13.179 79.735 1.00 32.26 92 HIS A C 1
ATOM 640 O O . HIS A 1 93 ? 49.508 -12.752 78.633 1.00 30.38 92 HIS A O 1
ATOM 647 N N . ILE A 1 94 ? 48.699 -12.368 80.707 1.00 32.61 93 ILE A N 1
ATOM 648 C CA . ILE A 1 94 ? 48.614 -10.932 80.481 1.00 31.28 93 ILE A CA 1
ATOM 649 C C . ILE A 1 94 ? 49.997 -10.374 80.193 1.00 32.17 93 ILE A C 1
ATOM 650 O O . ILE A 1 94 ? 50.175 -9.577 79.271 1.00 30.18 93 ILE A O 1
ATOM 655 N N . HIS A 1 95 ? 51.002 -10.822 80.950 1.00 32.88 94 HIS A N 1
ATOM 656 C CA . HIS A 1 95 ? 52.377 -10.394 80.712 1.00 33.21 94 HIS A CA 1
ATOM 657 C C . HIS A 1 95 ? 52.803 -10.657 79.269 1.00 31.42 94 HIS A C 1
ATOM 658 O O . HIS A 1 95 ? 53.334 -9.769 78.588 1.00 29.65 94 HIS A O 1
ATOM 665 N N . ARG A 1 96 ? 52.602 -11.886 78.793 1.00 28.01 95 ARG A N 1
ATOM 666 C CA . ARG A 1 96 ? 53.031 -12.194 77.435 1.00 27.61 95 ARG A CA 1
ATOM 667 C C . ARG A 1 96 ? 52.176 -11.468 76.408 1.00 28.66 95 ARG A C 1
ATOM 668 O O . ARG A 1 96 ? 52.676 -11.092 75.341 1.00 28.09 95 ARG A O 1
ATOM 676 N N . LYS A 1 97 ? 50.898 -11.244 76.721 1.00 30.06 96 LYS A N 1
ATOM 677 C CA . LYS A 1 97 ? 50.014 -10.553 75.790 1.00 29.13 96 LYS A CA 1
ATOM 678 C C . LYS A 1 97 ? 50.474 -9.114 75.546 1.00 28.45 96 LYS A C 1
ATOM 679 O O . LYS A 1 97 ? 50.328 -8.600 74.433 1.00 26.76 96 LYS A O 1
ATOM 685 N N . MET A 1 98 ? 51.023 -8.448 76.574 1.00 27.19 97 MET A N 1
ATOM 686 C CA . MET A 1 98 ? 51.560 -7.097 76.382 1.00 28.31 97 MET A CA 1
ATOM 687 C C . MET A 1 98 ? 52.697 -7.080 75.360 1.00 28.37 97 MET A C 1
ATOM 688 O O . MET A 1 98 ? 52.889 -6.078 74.649 1.00 27.73 97 MET A O 1
ATOM 693 N N . LEU A 1 99 ? 53.455 -8.171 75.255 1.00 25.49 98 LEU A N 1
ATOM 694 C CA . LEU A 1 99 ? 54.488 -8.236 74.225 1.00 26.78 98 LEU A CA 1
ATOM 695 C C . LEU A 1 99 ? 53.861 -8.194 72.834 1.00 28.40 98 LEU A C 1
ATOM 696 O O . LEU A 1 99 ? 54.265 -7.391 71.976 1.00 26.00 98 LEU A O 1
ATOM 701 N N . PHE A 1 100 ? 52.845 -9.039 72.602 1.00 26.60 99 PHE A N 1
ATOM 702 C CA . PHE A 1 100 ? 52.169 -9.045 71.306 1.00 26.69 99 PHE A CA 1
ATOM 703 C C . PHE A 1 100 ? 51.538 -7.691 70.997 1.00 28.01 99 PHE A C 1
ATOM 704 O O . PHE A 1 100 ? 51.666 -7.179 69.874 1.00 25.27 99 PHE A O 1
ATOM 712 N N . LEU A 1 101 ? 50.869 -7.088 71.985 1.00 25.55 100 LEU A N 1
ATOM 713 C CA . LEU A 1 101 ? 50.187 -5.812 71.762 1.00 26.42 100 LEU A CA 1
ATOM 714 C C . LEU A 1 101 ? 51.163 -4.716 71.349 1.00 29.65 100 LEU A C 1
ATOM 715 O O . LEU A 1 101 ? 50.831 -3.874 70.504 1.00 28.53 100 LEU A O 1
ATOM 720 N N . SER A 1 102 ? 52.374 -4.707 71.926 1.00 24.85 101 SER A N 1
ATOM 721 C CA . SER A 1 102 ? 53.348 -3.664 71.584 1.00 25.76 101 SER A CA 1
ATOM 722 C C . SER A 1 102 ? 53.820 -3.756 70.127 1.00 28.08 101 SER A C 1
ATOM 723 O O . SER A 1 102 ? 54.398 -2.794 69.602 1.00 25.71 101 SER A O 1
ATOM 726 N N . LEU A 1 103 ? 53.612 -4.895 69.477 1.00 25.78 102 LEU A N 1
ATOM 727 C CA . LEU A 1 103 ? 54.031 -5.125 68.104 1.00 25.53 102 LEU A CA 1
ATOM 728 C C . LEU A 1 103 ? 52.917 -4.855 67.099 1.00 29.25 102 LEU A C 1
ATOM 729 O O . LEU A 1 103 ? 53.102 -5.099 65.897 1.00 29.19 102 LEU A O 1
ATOM 734 N N . MET A 1 104 ? 51.756 -4.370 67.561 1.00 27.10 103 MET A N 1
ATOM 735 C CA . MET A 1 104 ? 50.562 -4.351 66.724 1.00 26.32 103 MET A CA 1
ATOM 736 C C . MET A 1 104 ? 49.797 -3.043 66.870 1.00 28.30 103 MET A C 1
ATOM 737 O O . MET A 1 104 ? 48.631 -2.961 66.458 1.00 26.11 103 MET A O 1
ATOM 742 N N . THR A 1 105 ? 50.453 -2.027 67.421 1.00 24.66 104 THR A N 1
ATOM 743 C CA . THR A 1 105 ? 49.950 -0.673 67.533 1.00 27.54 104 THR A CA 1
ATOM 744 C C . THR A 1 105 ? 49.849 -0.008 66.156 1.00 27.17 104 THR A C 1
ATOM 745 O O . THR A 1 105 ? 50.328 -0.556 65.158 1.00 25.98 104 THR A O 1
ATOM 749 N N . PRO A 1 106 ? 49.216 1.168 66.074 1.00 28.87 105 PRO A N 1
ATOM 750 C CA . PRO A 1 106 ? 48.992 1.827 64.759 1.00 27.55 105 PRO A CA 1
ATOM 751 C C . PRO A 1 106 ? 50.269 2.093 63.975 1.00 27.77 105 PRO A C 1
ATOM 752 O O . PRO A 1 106 ? 50.239 2.023 62.738 1.00 28.88 105 PRO A O 1
ATOM 756 N N . PRO A 1 107 ? 51.400 2.435 64.607 1.00 29.02 106 PRO A N 1
ATOM 757 C CA . PRO A 1 107 ? 52.617 2.576 63.783 1.00 28.23 106 PRO A CA 1
ATOM 758 C C . PRO A 1 107 ? 52.960 1.300 63.042 1.00 29.01 106 PRO A C 1
ATOM 759 O O . PRO A 1 107 ? 53.403 1.358 61.889 1.00 29.72 106 PRO A O 1
ATOM 763 N N . HIS A 1 108 ? 52.784 0.143 63.689 1.00 28.60 107 HIS A N 1
ATOM 764 C CA . HIS A 1 108 ? 53.023 -1.133 63.018 1.00 28.98 107 HIS A CA 1
ATOM 765 C C . HIS A 1 108 ? 51.957 -1.401 61.967 1.00 28.73 107 HIS A C 1
ATOM 766 O O . HIS A 1 108 ? 52.260 -1.928 60.891 1.00 27.21 107 HIS A O 1
ATOM 773 N N . GLN A 1 109 ? 50.694 -1.085 62.281 1.00 28.59 108 GLN A N 1
ATOM 774 C CA . GLN A 1 109 ? 49.629 -1.269 61.296 1.00 30.02 108 GLN A CA 1
ATOM 775 C C . GLN A 1 109 ? 49.896 -0.431 60.054 1.00 29.67 108 GLN A C 1
ATOM 776 O O . GLN A 1 109 ? 49.725 -0.902 58.925 1.00 28.01 108 GLN A O 1
ATOM 782 N N . LYS A 1 110 ? 50.324 0.813 60.254 1.00 28.79 109 LYS A N 1
ATOM 783 C CA . LYS A 1 110 ? 50.641 1.686 59.133 1.00 33.47 109 LYS A CA 1
ATOM 784 C C . LYS A 1 110 ? 51.832 1.162 58.337 1.00 32.85 109 LYS A C 1
ATOM 785 O O . LYS A 1 110 ? 51.807 1.164 57.103 1.00 31.34 109 LYS A O 1
ATOM 791 N N . ARG A 1 111 ? 52.883 0.703 59.019 1.00 30.06 110 ARG A N 1
ATOM 792 C CA . ARG A 1 111 ? 54.046 0.188 58.302 1.00 29.47 110 ARG A CA 1
ATOM 793 C C . ARG A 1 111 ? 53.673 -1.026 57.456 1.00 29.26 110 ARG A C 1
ATOM 794 O O . ARG A 1 111 ? 54.021 -1.098 56.272 1.00 30.53 110 ARG A O 1
ATOM 802 N N . LEU A 1 112 ? 52.952 -1.986 58.039 1.00 27.92 111 LEU A N 1
ATOM 803 C CA . LEU A 1 112 ? 52.553 -3.164 57.268 1.00 27.48 111 LEU A CA 1
ATOM 804 C C . LEU A 1 112 ? 51.657 -2.779 56.098 1.00 31.27 111 LEU A C 1
ATOM 805 O O . LEU A 1 112 ? 51.818 -3.299 54.990 1.00 28.88 111 LEU A O 1
ATOM 810 N N . ALA A 1 113 ? 50.723 -1.846 56.312 1.00 27.73 112 ALA A N 1
ATOM 811 C CA . ALA A 1 113 ? 49.837 -1.453 55.216 1.00 29.23 112 ALA A CA 1
ATOM 812 C C . ALA A 1 113 ? 50.622 -0.795 54.090 1.00 29.91 112 ALA A C 1
ATOM 813 O O . ALA A 1 113 ? 50.330 -1.012 52.906 1.00 31.06 112 ALA A O 1
ATOM 815 N N . GLU A 1 114 ? 51.623 0.018 54.443 1.00 30.30 113 GLU A N 1
ATOM 816 C CA . GLU A 1 114 ? 52.444 0.689 53.440 1.00 32.55 113 GLU A CA 1
ATOM 817 C C . GLU A 1 114 ? 53.315 -0.293 52.668 1.00 31.81 113 GLU A C 1
ATOM 818 O O . GLU A 1 114 ? 53.488 -0.146 51.454 1.00 29.06 113 GLU A O 1
ATOM 824 N N . LEU A 1 115 ? 53.919 -1.263 53.363 1.00 27.55 114 LEU A N 1
ATOM 825 C CA . LEU A 1 115 ? 54.668 -2.309 52.673 1.00 28.44 114 LEU A CA 1
ATOM 826 C C . LEU A 1 115 ? 53.773 -3.093 51.718 1.00 29.83 114 LEU A C 1
ATOM 827 O O . LEU A 1 115 ? 54.194 -3.442 50.606 1.00 31.14 114 LEU A O 1
ATOM 832 N N . MET A 1 116 ? 52.537 -3.391 52.136 1.00 25.69 115 MET A N 1
ATOM 833 C CA . MET A 1 116 ? 51.609 -4.083 51.243 1.00 30.57 115 MET A CA 1
ATOM 834 C C . MET A 1 116 ? 51.337 -3.253 49.993 1.00 30.75 115 MET A C 1
ATOM 835 O O . MET A 1 116 ? 51.378 -3.767 48.869 1.00 30.87 115 MET A O 1
ATOM 840 N N . THR A 1 117 ? 51.050 -1.962 50.174 1.00 32.01 116 THR A N 1
ATOM 841 C CA . THR A 1 117 ? 50.759 -1.098 49.032 1.00 32.70 116 THR A CA 1
ATOM 842 C C . THR A 1 117 ? 51.913 -1.091 48.043 1.00 34.83 116 THR A C 1
ATOM 843 O O . THR A 1 117 ? 51.706 -1.204 46.830 1.00 32.64 116 THR A O 1
ATOM 847 N N . GLU A 1 118 ? 53.141 -0.977 48.550 1.00 31.72 117 GLU A N 1
ATOM 848 C CA . GLU A 1 118 ? 54.313 -1.036 47.690 1.00 37.00 117 GLU A CA 1
ATOM 849 C C . GLU A 1 118 ? 54.386 -2.365 46.931 1.00 34.61 117 GLU A C 1
ATOM 850 O O . GLU A 1 118 ? 54.666 -2.381 45.723 1.00 32.87 117 GLU A O 1
ATOM 856 N N . GLU A 1 119 ? 54.115 -3.485 47.615 1.00 31.05 118 GLU A N 1
ATOM 857 C CA . GLU A 1 119 ? 54.132 -4.788 46.952 1.00 33.04 118 GLU A CA 1
ATOM 858 C C . GLU A 1 119 ? 53.050 -4.894 45.883 1.00 33.09 118 GLU A C 1
ATOM 859 O O . GLU A 1 119 ? 53.310 -5.383 44.781 1.00 32.67 118 GLU A O 1
ATOM 865 N N . TRP A 1 120 ? 51.819 -4.460 46.189 1.00 32.35 119 TRP A N 1
ATOM 866 C CA . TRP A 1 120 ? 50.760 -4.549 45.185 1.00 31.49 119 TRP A CA 1
ATOM 867 C C . TRP A 1 120 ? 51.111 -3.722 43.952 1.00 35.66 119 TRP A C 1
ATOM 868 O O . TRP A 1 120 ? 50.974 -4.189 42.814 1.00 32.50 119 TRP A O 1
ATOM 879 N N . LYS A 1 121 ? 51.588 -2.492 44.158 1.00 33.97 120 LYS A N 1
ATOM 880 C CA . LYS A 1 121 ? 52.000 -1.674 43.022 1.00 36.29 120 LYS A CA 1
ATOM 881 C C . LYS A 1 121 ? 53.113 -2.342 42.221 1.00 35.85 120 LYS A C 1
ATOM 882 O O . LYS A 1 121 ? 53.083 -2.348 40.979 1.00 34.40 120 LYS A O 1
ATOM 888 N N . ALA A 1 122 ? 54.095 -2.927 42.908 1.00 31.69 121 ALA A N 1
ATOM 889 C CA . ALA A 1 122 ? 55.159 -3.633 42.198 1.00 33.29 121 ALA A CA 1
ATOM 890 C C . ALA A 1 122 ? 54.620 -4.841 41.456 1.00 33.40 121 ALA A C 1
ATOM 891 O O . ALA A 1 122 ? 55.119 -5.177 40.378 1.00 35.12 121 ALA A O 1
ATOM 893 N N . ALA A 1 123 ? 53.595 -5.495 42.007 1.00 31.92 122 ALA A N 1
ATOM 894 C CA . ALA A 1 123 ? 53.067 -6.706 41.384 1.00 32.93 122 ALA A CA 1
ATOM 895 C C . ALA A 1 123 ? 52.472 -6.432 40.006 1.00 37.23 122 ALA A C 1
ATOM 896 O O . ALA A 1 123 ? 52.469 -7.322 39.144 1.00 32.63 122 ALA A O 1
ATOM 898 N N . VAL A 1 124 ? 51.967 -5.214 39.779 1.00 33.79 123 VAL A N 1
ATOM 899 C CA . VAL A 1 124 ? 51.296 -4.915 38.515 1.00 34.95 123 VAL A CA 1
ATOM 900 C C . VAL A 1 124 ? 52.231 -5.146 37.339 1.00 35.00 123 VAL A C 1
ATOM 901 O O . VAL A 1 124 ? 51.789 -5.550 36.259 1.00 33.98 123 VAL A O 1
ATOM 905 N N . THR A 1 125 ? 53.531 -4.925 37.532 1.00 36.77 124 THR A N 1
ATOM 906 C CA . THR A 1 125 ? 54.475 -5.084 36.430 1.00 37.35 124 THR A CA 1
ATOM 907 C C . THR A 1 125 ? 54.492 -6.513 35.902 1.00 39.02 124 THR A C 1
ATOM 908 O O . THR A 1 125 ? 54.715 -6.731 34.705 1.00 37.99 124 THR A O 1
ATOM 912 N N . ARG A 1 126 ? 54.264 -7.493 36.768 1.00 34.86 125 ARG A N 1
ATOM 913 C CA . ARG A 1 126 ? 54.189 -8.883 36.330 1.00 39.94 125 ARG A CA 1
ATOM 914 C C . ARG A 1 126 ? 52.773 -9.279 35.933 1.00 39.22 125 ARG A C 1
ATOM 915 O O . ARG A 1 126 ? 52.587 -9.991 34.935 1.00 38.69 125 ARG A O 1
ATOM 923 N N . TRP A 1 127 ? 51.769 -8.811 36.689 1.00 33.19 126 TRP A N 1
ATOM 924 C CA . TRP A 1 127 ? 50.388 -9.221 36.427 1.00 39.38 126 TRP A CA 1
ATOM 925 C C . TRP A 1 127 ? 49.920 -8.760 35.056 1.00 36.49 126 TRP A C 1
ATOM 926 O O . TRP A 1 127 ? 49.174 -9.474 34.374 1.00 36.12 126 TRP A O 1
ATOM 937 N N . GLU A 1 128 ? 50.319 -7.551 34.651 1.00 36.13 127 GLU A N 1
ATOM 938 C CA . GLU A 1 128 ? 49.902 -7.034 33.351 1.00 36.68 127 GLU A CA 1
ATOM 939 C C . GLU A 1 128 ? 50.471 -7.881 32.221 1.00 41.00 127 GLU A C 1
ATOM 940 O O . GLU A 1 128 ? 49.868 -7.976 31.146 1.00 39.77 127 GLU A O 1
ATOM 946 N N . LYS A 1 129 ? 51.623 -8.514 32.451 1.00 39.48 128 LYS A N 1
ATOM 947 C CA . LYS A 1 129 ? 52.276 -9.318 31.426 1.00 39.09 128 LYS A CA 1
ATOM 948 C C . LYS A 1 129 ? 51.790 -10.757 31.407 1.00 40.77 128 LYS A C 1
ATOM 949 O O . LYS A 1 129 ? 51.821 -11.398 30.354 1.00 46.29 128 LYS A O 1
ATOM 955 N N . ALA A 1 130 ? 51.363 -11.287 32.544 1.00 40.46 129 ALA A N 1
ATOM 956 C CA . ALA A 1 130 ? 50.923 -12.671 32.606 1.00 47.18 129 ALA A CA 1
ATOM 957 C C . ALA A 1 130 ? 49.438 -12.812 32.336 1.00 47.35 129 ALA A C 1
ATOM 958 O O . ALA A 1 130 ? 48.971 -13.915 32.034 1.00 47.89 129 ALA A O 1
ATOM 960 N N . ASP A 1 131 ? 48.705 -11.711 32.432 1.00 53.00 130 ASP A N 1
ATOM 961 C CA . ASP A 1 131 ? 47.256 -11.662 32.316 1.00 58.63 130 ASP A CA 1
ATOM 962 C C . ASP A 1 131 ? 46.488 -12.319 33.464 1.00 59.32 130 ASP A C 1
ATOM 963 O O . ASP A 1 131 ? 45.577 -11.683 34.000 1.00 57.70 130 ASP A O 1
ATOM 968 N N . GLU A 1 132 ? 46.820 -13.564 33.846 1.00 59.61 131 GLU A N 1
ATOM 969 C CA . GLU A 1 132 ? 45.988 -14.376 34.740 1.00 51.00 131 GLU A CA 1
ATOM 970 C C . GLU A 1 132 ? 46.704 -14.719 36.044 1.00 47.94 131 GLU A C 1
ATOM 971 O O . GLU A 1 132 ? 47.856 -15.165 36.038 1.00 44.67 131 GLU A O 1
ATOM 977 N N . VAL A 1 133 ? 45.989 -14.573 37.161 1.00 38.98 132 VAL A N 1
ATOM 978 C CA . VAL A 1 133 ? 46.585 -14.707 38.481 1.00 41.56 132 VAL A CA 1
ATOM 979 C C . VAL A 1 133 ? 45.561 -15.319 39.432 1.00 36.64 132 VAL A C 1
ATOM 980 O O . VAL A 1 133 ? 44.351 -15.166 39.247 1.00 39.61 132 VAL A O 1
ATOM 984 N N . VAL A 1 134 ? 46.053 -16.028 40.446 1.00 35.38 133 VAL A N 1
ATOM 985 C CA . VAL A 1 134 ? 45.227 -16.551 41.529 1.00 33.60 133 VAL A CA 1
ATOM 986 C C . VAL A 1 134 ? 45.485 -15.665 42.739 1.00 32.54 133 VAL A C 1
ATOM 987 O O . VAL A 1 134 ? 46.587 -15.668 43.298 1.00 33.53 133 VAL A O 1
ATOM 991 N N . LEU A 1 135 ? 44.479 -14.890 43.149 1.00 32.31 134 LEU A N 1
ATOM 992 C CA . LEU A 1 135 ? 44.715 -13.869 44.167 1.00 31.25 134 LEU A CA 1
ATOM 993 C C . LEU A 1 135 ? 45.214 -14.478 45.475 1.00 31.10 134 LEU A C 1
ATOM 994 O O . LEU A 1 135 ? 46.129 -13.933 46.107 1.00 28.89 134 LEU A O 1
ATOM 999 N N . PHE A 1 136 ? 44.637 -15.614 45.888 1.00 28.44 135 PHE A N 1
ATOM 1000 C CA . PHE A 1 136 ? 45.072 -16.265 47.127 1.00 30.69 135 PHE A CA 1
ATOM 1001 C C . PHE A 1 136 ? 46.560 -16.589 47.091 1.00 30.91 135 PHE A C 1
ATOM 1002 O O . PHE A 1 136 ? 47.270 -16.372 48.074 1.00 28.70 135 PHE A O 1
ATOM 1010 N N . GLU A 1 137 ? 47.045 -17.118 45.968 1.00 32.10 136 GLU A N 1
ATOM 1011 C CA . GLU A 1 137 ? 48.460 -17.466 45.858 1.00 32.96 136 GLU A CA 1
ATOM 1012 C C . GLU A 1 137 ? 49.345 -16.221 45.842 1.00 32.18 136 GLU A C 1
ATOM 1013 O O . GLU A 1 137 ? 50.414 -16.211 46.460 1.00 29.47 136 GLU A O 1
ATOM 1019 N N . GLU A 1 138 ? 48.938 -15.170 45.119 1.00 30.80 137 GLU A N 1
ATOM 1020 C CA . GLU A 1 138 ? 49.716 -13.930 45.135 1.00 31.89 137 GLU A CA 1
ATOM 1021 C C . GLU A 1 138 ? 49.742 -13.315 46.531 1.00 30.57 137 GLU A C 1
ATOM 1022 O O . GLU A 1 138 ? 50.783 -12.829 46.988 1.00 29.98 137 GLU A O 1
ATOM 1028 N N . ALA A 1 139 ? 48.591 -13.299 47.201 1.00 29.46 138 ALA A N 1
ATOM 1029 C CA . ALA A 1 139 ? 48.502 -12.716 48.537 1.00 31.19 138 ALA A CA 1
ATOM 1030 C C . ALA A 1 139 ? 49.410 -13.435 49.516 1.00 28.50 138 ALA A C 1
ATOM 1031 O O . ALA A 1 139 ? 50.084 -12.793 50.331 1.00 29.81 138 ALA A O 1
ATOM 1033 N N . LYS A 1 140 ? 49.426 -14.772 49.464 1.00 30.91 139 LYS A N 1
ATOM 1034 C CA . LYS A 1 140 ? 50.238 -15.556 50.394 1.00 33.27 139 LYS A CA 1
ATOM 1035 C C . LYS A 1 140 ? 51.699 -15.149 50.324 1.00 31.19 139 LYS A C 1
ATOM 1036 O O . LYS A 1 140 ? 52.345 -14.938 51.354 1.00 30.40 139 LYS A O 1
ATOM 1042 N N . GLU A 1 141 ? 52.242 -15.067 49.104 1.00 29.55 140 GLU A N 1
ATOM 1043 C CA . GLU A 1 141 ? 53.656 -14.754 48.922 1.00 28.13 140 GLU A CA 1
ATOM 1044 C C . GLU A 1 141 ? 53.963 -13.331 49.350 1.00 29.10 140 GLU A C 1
ATOM 1045 O O . GLU A 1 141 ? 54.967 -13.082 50.019 1.00 31.36 140 GLU A O 1
ATOM 1047 N N . ILE A 1 142 ? 53.129 -12.374 48.929 1.00 28.95 141 ILE A N 1
ATOM 1048 C CA . ILE A 1 142 ? 53.352 -10.980 49.302 1.00 28.79 141 ILE A CA 1
ATOM 1049 C C . ILE A 1 142 ? 53.305 -10.827 50.819 1.00 28.00 141 ILE A C 1
ATOM 1050 O O . ILE A 1 142 ? 54.201 -10.236 51.427 1.00 28.96 141 ILE A O 1
ATOM 1055 N N . LEU A 1 143 ? 52.258 -11.369 51.449 1.00 25.91 142 LEU A N 1
ATOM 1056 C CA . LEU A 1 143 ? 52.123 -11.265 52.902 1.00 27.64 142 LEU A CA 1
ATOM 1057 C C . LEU A 1 143 ? 53.295 -11.927 53.624 1.00 29.64 142 LEU A C 1
ATOM 1058 O O . LEU A 1 143 ? 53.783 -11.409 54.630 1.00 27.54 142 LEU A O 1
ATOM 1063 N N . CYS A 1 144 ? 53.749 -13.084 53.141 1.00 28.60 143 CYS A N 1
ATOM 1064 C CA . CYS A 1 144 ? 54.884 -13.737 53.789 1.00 27.30 143 CYS A CA 1
ATOM 1065 C C . CYS A 1 144 ? 56.144 -12.887 53.675 1.00 30.31 143 CYS A C 1
ATOM 1066 O O . CYS A 1 144 ? 56.872 -12.703 54.655 1.00 28.17 143 CYS A O 1
ATOM 1069 N N . ARG A 1 145 ? 56.420 -12.363 52.475 1.00 26.89 144 ARG A N 1
ATOM 1070 C CA . ARG A 1 145 ? 57.565 -11.472 52.289 1.00 29.80 144 ARG A CA 1
ATOM 1071 C C . ARG A 1 145 ? 57.442 -10.221 53.157 1.00 28.32 144 ARG A C 1
ATOM 1072 O O . ARG A 1 145 ? 58.406 -9.811 53.821 1.00 29.84 144 ARG A O 1
ATOM 1080 N N . VAL A 1 146 ? 56.256 -9.614 53.190 1.00 26.71 145 VAL A N 1
ATOM 1081 C CA . VAL A 1 146 ? 56.068 -8.406 53.999 1.00 26.78 145 VAL A CA 1
ATOM 1082 C C . VAL A 1 146 ? 56.146 -8.724 55.493 1.00 28.55 145 VAL A C 1
ATOM 1083 O O . VAL A 1 146 ? 56.759 -7.979 56.263 1.00 26.92 145 VAL A O 1
ATOM 1087 N N . ALA A 1 147 ? 55.531 -9.823 55.930 1.00 25.94 146 ALA A N 1
ATOM 1088 C CA . ALA A 1 147 ? 55.566 -10.136 57.358 1.00 28.14 146 ALA A CA 1
ATOM 1089 C C . ALA A 1 147 ? 56.997 -10.350 57.833 1.00 27.83 146 ALA A C 1
ATOM 1090 O O . ALA A 1 147 ? 57.392 -9.829 58.880 1.00 26.71 146 ALA A O 1
ATOM 1092 N N . CYS A 1 148 ? 57.794 -11.119 57.075 1.00 25.00 147 CYS A N 1
ATOM 1093 C CA . CYS A 1 148 ? 59.163 -11.382 57.519 1.00 25.55 147 CYS A CA 1
ATOM 1094 C C . CYS A 1 148 ? 60.010 -10.115 57.498 1.00 26.21 147 CYS A C 1
ATOM 1095 O O . CYS A 1 148 ? 60.811 -9.885 58.408 1.00 29.06 147 CYS A O 1
ATOM 1098 N N . TYR A 1 149 ? 59.853 -9.283 56.466 1.00 24.30 148 TYR A N 1
ATOM 1099 C CA . TYR A 1 149 ? 60.641 -8.059 56.372 1.00 27.14 148 TYR A CA 1
ATOM 1100 C C . TYR A 1 149 ? 60.345 -7.131 57.548 1.00 29.14 148 TYR A C 1
ATOM 1101 O O . TYR A 1 149 ? 61.263 -6.621 58.203 1.00 28.50 148 TYR A O 1
ATOM 1110 N N . TRP A 1 150 ? 59.058 -6.902 57.821 1.00 26.20 149 TRP A N 1
ATOM 1111 C CA . TRP A 1 150 ? 58.649 -6.037 58.927 1.00 27.09 149 TRP A CA 1
ATOM 1112 C C . TRP A 1 150 ? 59.106 -6.598 60.265 1.00 25.81 149 TRP A C 1
ATOM 1113 O O . TRP A 1 150 ? 59.487 -5.843 61.166 1.00 26.95 149 TRP A O 1
ATOM 1124 N N . ALA A 1 151 ? 59.090 -7.928 60.413 1.00 24.92 150 ALA A N 1
ATOM 1125 C CA . ALA A 1 151 ? 59.530 -8.562 61.654 1.00 25.63 150 ALA A CA 1
ATOM 1126 C C . ALA A 1 151 ? 61.047 -8.603 61.803 1.00 28.17 150 ALA A C 1
ATOM 1127 O O . ALA A 1 151 ? 61.534 -8.824 62.915 1.00 29.69 150 ALA A O 1
ATOM 1129 N N . GLY A 1 152 ? 61.805 -8.407 60.729 1.00 29.16 151 GLY A N 1
ATOM 1130 C CA . GLY A 1 152 ? 63.248 -8.586 60.781 1.00 28.00 151 GLY A CA 1
ATOM 1131 C C . GLY A 1 152 ? 63.732 -10.002 60.524 1.00 33.35 151 GLY A C 1
ATOM 1132 O O . GLY A 1 152 ? 64.899 -10.300 60.798 1.00 30.42 151 GLY A O 1
ATOM 1133 N N . VAL A 1 153 ? 62.885 -10.877 59.993 1.00 27.51 152 VAL A N 1
ATOM 1134 C CA . VAL A 1 153 ? 63.243 -12.269 59.741 1.00 29.81 152 VAL A CA 1
ATOM 1135 C C . VAL A 1 153 ? 63.819 -12.371 58.330 1.00 30.51 152 VAL A C 1
ATOM 1136 O O . VAL A 1 153 ? 63.103 -12.074 57.366 1.00 30.04 152 VAL A O 1
ATOM 1140 N N . PRO A 1 154 ? 65.076 -12.788 58.160 1.00 32.29 153 PRO A N 1
ATOM 1141 C CA . PRO A 1 154 ? 65.618 -12.952 56.806 1.00 31.30 153 PRO A CA 1
ATOM 1142 C C . PRO A 1 154 ? 64.818 -13.991 56.033 1.00 33.32 153 PRO A C 1
ATOM 1143 O O . PRO A 1 154 ? 64.330 -14.975 56.596 1.00 29.41 153 PRO A O 1
ATOM 1147 N N . LEU A 1 155 ? 64.686 -13.764 54.726 1.00 29.30 154 LEU A N 1
ATOM 1148 C CA . LEU A 1 155 ? 63.829 -14.611 53.900 1.00 32.35 154 LEU A CA 1
ATOM 1149 C C . LEU A 1 155 ? 64.363 -14.558 52.478 1.00 32.24 154 LEU A C 1
ATOM 1150 O O . LEU A 1 155 ? 64.345 -13.497 51.850 1.00 32.51 154 LEU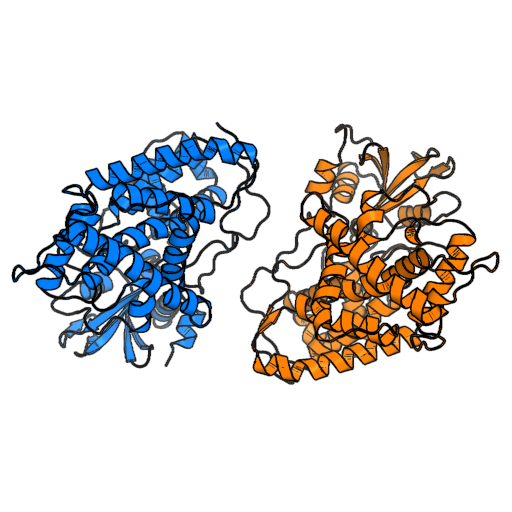 A O 1
ATOM 1155 N N . LYS A 1 156 ? 64.838 -15.684 51.971 1.00 32.40 155 LYS A N 1
ATOM 1156 C CA . LYS A 1 156 ? 65.387 -15.704 50.623 1.00 39.30 155 LYS A CA 1
ATOM 1157 C C . LYS A 1 156 ? 64.263 -15.821 49.603 1.00 36.80 155 LYS A C 1
ATOM 1158 O O . LYS A 1 156 ? 63.246 -16.479 49.845 1.00 32.70 155 LYS A O 1
ATOM 1164 N N . GLU A 1 157 ? 64.457 -15.176 48.448 1.00 38.47 156 GLU A N 1
ATOM 1165 C CA . GLU A 1 157 ? 63.421 -15.224 47.419 1.00 36.38 156 GLU A CA 1
ATOM 1166 C C . GLU A 1 157 ? 63.097 -16.658 47.029 1.00 37.13 156 GLU A C 1
ATOM 1167 O O . GLU A 1 157 ? 61.933 -16.990 46.780 1.00 39.81 156 GLU A O 1
ATOM 1173 N N . THR A 1 158 ? 64.109 -17.531 46.999 1.00 38.45 157 THR A N 1
ATOM 1174 C CA . THR A 1 158 ? 63.873 -18.921 46.639 1.00 39.42 157 THR A CA 1
ATOM 1175 C C . THR A 1 158 ? 63.015 -19.662 47.667 1.00 38.58 157 THR A C 1
ATOM 1176 O O . THR A 1 158 ? 62.487 -20.726 47.345 1.00 41.39 157 THR A O 1
ATOM 1180 N N . GLU A 1 159 ? 62.845 -19.137 48.884 1.00 37.20 158 GLU A N 1
ATOM 1181 C CA . GLU A 1 159 ? 62.054 -19.838 49.892 1.00 39.96 158 GLU A CA 1
ATOM 1182 C C . GLU A 1 159 ? 60.748 -19.138 50.258 1.00 38.40 158 GLU A C 1
ATOM 1183 O O . GLU A 1 159 ? 60.032 -19.639 51.132 1.00 38.27 158 GLU A O 1
ATOM 1189 N N . VAL A 1 160 ? 60.404 -18.011 49.619 1.00 34.74 159 VAL A N 1
ATOM 1190 C CA . VAL A 1 160 ? 59.178 -17.295 49.983 1.00 34.91 159 VAL A CA 1
ATOM 1191 C C . VAL A 1 160 ? 57.968 -18.214 49.860 1.00 37.26 159 VAL A C 1
ATOM 1192 O O . VAL A 1 160 ? 57.141 -18.319 50.776 1.00 31.27 159 VAL A O 1
ATOM 1196 N N . LYS A 1 161 ? 57.857 -18.914 48.735 1.00 37.03 160 LYS A N 1
ATOM 1197 C CA . LYS A 1 161 ? 56.645 -19.689 48.487 1.00 37.19 160 LYS A CA 1
ATOM 1198 C C . LYS A 1 161 ? 56.545 -20.889 49.420 1.00 33.83 160 LYS A C 1
ATOM 1199 O O . LYS A 1 161 ? 55.449 -21.210 49.904 1.00 33.33 160 LYS A O 1
ATOM 1205 N N . GLU A 1 162 ? 57.677 -21.558 49.688 1.00 33.52 161 GLU A N 1
ATOM 1206 C CA . GLU A 1 162 ? 57.695 -22.678 50.626 1.00 34.25 161 GLU A CA 1
ATOM 1207 C C . GLU A 1 162 ? 57.282 -22.237 52.027 1.00 32.99 161 GLU A C 1
ATOM 1208 O O . GLU A 1 162 ? 56.503 -22.922 52.705 1.00 31.43 161 GLU A O 1
ATOM 1214 N N . ARG A 1 163 ? 57.828 -21.111 52.499 1.00 31.78 162 ARG A N 1
ATOM 1215 C CA . ARG A 1 163 ? 57.493 -20.669 53.853 1.00 29.09 162 ARG A CA 1
ATOM 1216 C C . ARG A 1 163 ? 56.046 -20.210 53.932 1.00 32.04 162 ARG A C 1
ATOM 1217 O O . ARG A 1 163 ? 55.361 -20.458 54.934 1.00 31.26 162 ARG A O 1
ATOM 1225 N N . ALA A 1 164 ? 55.572 -19.523 52.894 1.00 29.70 163 ALA A N 1
ATOM 1226 C CA . ALA A 1 164 ? 54.176 -19.110 52.845 1.00 32.39 163 ALA A CA 1
ATOM 1227 C C . ALA A 1 164 ? 53.254 -20.323 52.831 1.00 28.59 163 ALA A C 1
ATOM 1228 O O . ALA A 1 164 ? 52.245 -20.349 53.539 1.00 31.24 163 ALA A O 1
ATOM 1230 N N . ASP A 1 165 ? 53.581 -21.330 52.012 1.00 31.48 164 ASP A N 1
ATOM 1231 C CA . ASP A 1 165 ? 52.791 -22.559 51.994 1.00 31.62 164 ASP A CA 1
ATOM 1232 C C . ASP A 1 165 ? 52.769 -23.224 53.369 1.00 33.40 164 ASP A C 1
ATOM 1233 O O . ASP A 1 165 ? 51.718 -23.690 53.818 1.00 33.82 164 ASP A O 1
ATOM 1238 N N . ASP A 1 166 ? 53.922 -23.285 54.051 1.00 32.90 165 ASP A N 1
ATOM 1239 C CA . ASP A 1 166 ? 53.947 -23.865 55.394 1.00 33.03 165 ASP A CA 1
ATOM 1240 C C . ASP A 1 166 ? 53.038 -23.092 56.349 1.00 30.22 165 ASP A C 1
ATOM 1241 O O . ASP A 1 166 ? 52.326 -23.694 57.161 1.00 31.56 165 ASP A O 1
ATOM 1246 N N . PHE A 1 167 ? 53.043 -21.755 56.271 1.00 27.92 166 PHE A N 1
ATOM 1247 C CA . PHE A 1 167 ? 52.173 -20.979 57.156 1.00 31.48 166 PHE A CA 1
ATOM 1248 C C . PHE A 1 167 ? 50.706 -21.276 56.862 1.00 30.30 166 PHE A C 1
ATOM 1249 O O . PHE A 1 167 ? 49.913 -21.503 57.780 1.00 30.98 166 PHE A O 1
ATOM 1257 N N . ILE A 1 168 ? 50.335 -21.313 55.586 1.00 31.83 167 ILE A N 1
ATOM 1258 C CA . ILE A 1 168 ? 48.943 -21.577 55.242 1.00 32.63 167 ILE A CA 1
ATOM 1259 C C . ILE A 1 168 ? 48.560 -23.018 55.582 1.00 31.72 167 ILE A C 1
ATOM 1260 O O . ILE A 1 168 ? 47.427 -23.285 55.994 1.00 33.98 167 ILE A O 1
ATOM 1265 N N . ASP A 1 169 ? 49.482 -23.973 55.402 1.00 29.93 168 ASP A N 1
ATOM 1266 C CA . ASP A 1 169 ? 49.169 -25.356 55.774 1.00 32.46 168 ASP A CA 1
ATOM 1267 C C . ASP A 1 169 ? 48.790 -25.465 57.249 1.00 34.28 168 ASP A C 1
ATOM 1268 O O . ASP A 1 169 ? 47.935 -26.282 57.612 1.00 31.84 168 ASP A O 1
ATOM 1273 N N . MET A 1 170 ? 49.404 -24.649 58.109 1.00 30.34 169 MET A N 1
ATOM 1274 C CA . MET A 1 170 ? 49.063 -24.682 59.533 1.00 31.85 169 MET A CA 1
ATOM 1275 C C . MET A 1 170 ? 47.671 -24.099 59.780 1.00 37.28 169 MET A C 1
ATOM 1276 O O . MET A 1 170 ? 46.865 -24.681 60.517 1.00 36.37 169 MET A O 1
ATOM 1281 N N . VAL A 1 171 ? 47.391 -22.925 59.198 1.00 32.61 170 VAL A N 1
ATOM 1282 C CA . VAL A 1 171 ? 46.056 -22.324 59.282 1.00 32.22 170 VAL A CA 1
ATOM 1283 C C . VAL A 1 171 ? 45.000 -23.287 58.741 1.00 36.08 170 VAL A C 1
ATOM 1284 O O . VAL A 1 171 ? 43.982 -23.554 59.389 1.00 37.33 170 VAL A O 1
ATOM 1288 N N . ASP A 1 172 ? 45.221 -23.804 57.531 1.00 33.19 171 ASP A N 1
ATOM 1289 C CA . ASP A 1 172 ? 44.216 -24.605 56.845 1.00 34.77 171 ASP A CA 1
ATOM 1290 C C . ASP A 1 172 ? 43.969 -25.936 57.542 1.00 35.93 171 ASP A C 1
ATOM 1291 O O . ASP A 1 172 ? 42.999 -26.620 57.201 1.00 40.27 171 ASP A O 1
ATOM 1296 N N . ALA A 1 173 ? 44.799 -26.304 58.522 1.00 35.45 172 ALA A N 1
ATOM 1297 C CA . ALA A 1 173 ? 44.666 -27.577 59.227 1.00 39.15 172 ALA A CA 1
ATOM 1298 C C . ALA A 1 173 ? 43.761 -27.526 60.452 1.00 38.87 172 ALA A C 1
ATOM 1299 O O . ALA A 1 173 ? 43.323 -28.588 60.912 1.00 39.68 172 ALA A O 1
ATOM 1301 N N . PHE A 1 174 ? 43.484 -26.344 61.007 1.00 36.74 173 PHE A N 1
ATOM 1302 C CA . PHE A 1 174 ? 42.936 -26.306 62.368 1.00 40.54 173 PHE A CA 1
ATOM 1303 C C . PHE A 1 174 ? 41.580 -27.003 62.467 1.00 41.74 173 PHE A C 1
ATOM 1304 O O . PHE A 1 174 ? 41.227 -27.512 63.534 1.00 44.88 173 PHE A O 1
ATOM 1312 N N . GLY A 1 175 ? 40.813 -27.047 61.383 1.00 40.94 174 GLY A N 1
ATOM 1313 C CA . GLY A 1 175 ? 39.506 -27.665 61.447 1.00 39.60 174 GLY A CA 1
ATOM 1314 C C . GLY A 1 175 ? 39.382 -28.915 60.604 1.00 45.77 174 GLY A C 1
ATOM 1315 O O . GLY A 1 175 ? 38.278 -29.265 60.177 1.00 50.50 174 GLY A O 1
ATOM 1316 N N . ALA A 1 176 ? 40.492 -29.612 60.373 1.00 42.35 175 ALA A N 1
ATOM 1317 C CA . ALA A 1 176 ? 40.533 -30.687 59.398 1.00 43.71 175 ALA A CA 1
ATOM 1318 C C . ALA A 1 176 ? 40.873 -32.023 60.050 1.00 38.44 175 ALA A C 1
ATOM 1319 O O . ALA A 1 176 ? 41.388 -32.083 61.166 1.00 38.33 175 ALA A O 1
ATOM 1321 N N . VAL A 1 177 ? 40.574 -33.095 59.322 1.00 39.29 176 VAL A N 1
ATOM 1322 C CA . VAL A 1 177 ? 41.050 -34.443 59.602 1.00 39.82 176 VAL A CA 1
ATOM 1323 C C . VAL A 1 177 ? 41.613 -35.007 58.303 1.00 43.56 176 VAL A C 1
ATOM 1324 O O . VAL A 1 177 ? 41.288 -34.543 57.208 1.00 48.68 176 VAL A O 1
ATOM 1328 N N . GLY A 1 178 ? 42.472 -36.012 58.429 1.00 40.97 177 GLY A N 1
ATOM 1329 C CA . GLY A 1 178 ? 43.086 -36.624 57.274 1.00 40.30 177 GLY A CA 1
ATOM 1330 C C . GLY A 1 178 ? 44.235 -35.803 56.711 1.00 41.31 177 GLY A C 1
ATOM 1331 O O . GLY A 1 178 ? 44.919 -35.070 57.431 1.00 39.56 177 GLY A O 1
ATOM 1332 N N . PRO A 1 179 ? 44.453 -35.905 55.398 1.00 38.56 178 PRO A N 1
ATOM 1333 C CA . PRO A 1 179 ? 45.655 -35.285 54.796 1.00 36.84 178 PRO A CA 1
ATOM 1334 C C . PRO A 1 179 ? 45.768 -33.793 55.029 1.00 38.37 178 PRO A C 1
ATOM 1335 O O . PRO A 1 179 ? 46.879 -33.275 55.202 1.00 40.08 178 PRO A O 1
ATOM 1339 N N . ARG A 1 180 ? 44.649 -33.076 55.031 1.00 34.17 179 ARG A N 1
ATOM 1340 C CA . ARG A 1 180 ? 44.716 -31.637 55.249 1.00 35.75 179 ARG A CA 1
ATOM 1341 C C . ARG A 1 180 ? 45.218 -31.312 56.654 1.00 37.10 179 ARG A C 1
ATOM 1342 O O . ARG A 1 180 ? 45.929 -30.321 56.860 1.00 35.58 179 ARG A O 1
ATOM 1350 N N . HIS A 1 181 ? 44.849 -32.125 57.637 1.00 33.55 180 HIS A N 1
ATOM 1351 C CA . HIS A 1 181 ? 45.386 -31.918 58.974 1.00 38.29 180 HIS A CA 1
ATOM 1352 C C . HIS A 1 181 ? 46.869 -32.246 59.011 1.00 35.23 180 HIS A C 1
ATOM 1353 O O . HIS A 1 181 ? 47.669 -31.490 59.576 1.00 35.93 180 HIS A O 1
ATOM 1360 N N . TRP A 1 182 ? 47.250 -33.357 58.377 1.00 35.79 181 TRP A N 1
ATOM 1361 C CA . TRP A 1 182 ? 48.641 -33.798 58.359 1.00 39.89 181 TRP A CA 1
ATOM 1362 C C . TRP A 1 182 ? 49.576 -32.753 57.760 1.00 39.91 181 TRP A C 1
ATOM 1363 O O . TRP A 1 182 ? 50.726 -32.621 58.201 1.00 37.80 181 TRP A O 1
ATOM 1374 N N . LYS A 1 183 ? 49.121 -32.032 56.729 1.00 35.57 182 LYS A N 1
ATOM 1375 C CA . LYS A 1 183 ? 49.935 -30.954 56.167 1.00 37.48 182 LYS A CA 1
ATOM 1376 C C . LYS A 1 183 ? 50.334 -29.952 57.242 1.00 33.81 182 LYS A C 1
ATOM 1377 O O . LYS A 1 183 ? 51.491 -29.524 57.318 1.00 31.53 182 LYS A O 1
ATOM 1383 N N . GLY A 1 184 ? 49.375 -29.548 58.070 1.00 32.40 183 GLY A N 1
ATOM 1384 C CA . GLY A 1 184 ? 49.686 -28.643 59.161 1.00 31.43 183 GLY A CA 1
ATOM 1385 C C . GLY A 1 184 ? 50.605 -29.263 60.197 1.00 37.18 183 GLY A C 1
ATOM 1386 O O . GLY A 1 184 ? 51.497 -28.588 60.720 1.00 35.37 183 GLY A O 1
ATOM 1387 N N . ARG A 1 185 ? 50.402 -30.553 60.514 1.00 36.32 184 ARG A N 1
ATOM 1388 C CA . ARG A 1 185 ? 51.270 -31.213 61.488 1.00 36.83 184 ARG A CA 1
ATOM 1389 C C . ARG A 1 185 ? 52.706 -31.301 60.988 1.00 39.09 184 ARG A C 1
ATOM 1390 O O . ARG A 1 185 ? 53.638 -31.218 61.790 1.00 38.08 184 ARG A O 1
ATOM 1398 N N . ARG A 1 186 ? 52.909 -31.474 59.672 1.00 36.30 185 ARG A N 1
ATOM 1399 C CA . ARG A 1 186 ? 54.262 -31.538 59.123 1.00 35.67 185 ARG A CA 1
ATOM 1400 C C . ARG A 1 186 ? 54.897 -30.153 59.004 1.00 37.56 185 ARG A C 1
ATOM 1401 O O . ARG A 1 186 ? 56.114 -30.011 59.171 1.00 36.14 185 ARG A O 1
ATOM 1409 N N . ALA A 1 187 ? 54.098 -29.134 58.671 1.00 30.57 186 ALA A N 1
ATOM 1410 C CA . ALA A 1 187 ? 54.641 -27.790 58.472 1.00 31.69 186 ALA A CA 1
ATOM 1411 C C . ALA A 1 187 ? 55.123 -27.152 59.773 1.00 32.83 186 ALA A C 1
ATOM 1412 O O . ALA A 1 187 ? 56.083 -26.375 59.753 1.00 33.80 186 ALA A O 1
ATOM 1414 N N . ARG A 1 188 ? 54.447 -27.417 60.893 1.00 28.75 187 ARG A N 1
ATOM 1415 C CA . ARG A 1 188 ? 54.817 -26.769 62.153 1.00 35.91 187 ARG A CA 1
ATOM 1416 C C . ARG A 1 188 ? 56.255 -27.045 62.596 1.00 30.45 187 ARG A C 1
ATOM 1417 O O . ARG A 1 188 ? 56.966 -26.081 62.928 1.00 31.83 187 ARG A O 1
ATOM 1425 N N . PRO A 1 189 ? 56.744 -28.285 62.662 1.00 34.67 188 PRO A N 1
ATOM 1426 C CA . PRO A 1 189 ? 58.151 -28.454 63.063 1.00 34.84 188 PRO A CA 1
ATOM 1427 C C . PRO A 1 189 ? 59.136 -27.834 62.081 1.00 34.72 188 PRO A C 1
ATOM 1428 O O . PRO A 1 189 ? 60.191 -27.347 62.512 1.00 31.72 188 PRO A O 1
ATOM 1432 N N . ARG A 1 190 ? 58.818 -27.791 60.784 1.00 30.94 189 ARG A N 1
ATOM 1433 C CA . ARG A 1 190 ? 59.686 -27.073 59.854 1.00 33.24 189 ARG A CA 1
ATOM 1434 C C . ARG A 1 190 ? 59.783 -25.602 60.236 1.00 32.45 189 ARG A C 1
ATOM 1435 O O . ARG A 1 190 ? 60.883 -25.053 60.354 1.00 31.30 189 ARG A O 1
ATOM 1443 N N . ALA A 1 191 ? 58.636 -24.951 60.439 1.00 28.09 190 ALA A N 1
ATOM 1444 C CA . ALA A 1 191 ? 58.646 -23.521 60.736 1.00 30.37 190 ALA A CA 1
ATOM 1445 C C . ALA A 1 191 ? 59.328 -23.240 62.067 1.00 29.93 190 ALA A C 1
ATOM 1446 O O . ALA A 1 191 ? 60.101 -22.280 62.184 1.00 29.08 190 ALA A O 1
ATOM 1448 N N . GLU A 1 192 ? 59.057 -24.072 63.080 1.00 29.62 191 GLU A N 1
ATOM 1449 C CA . GLU A 1 192 ? 59.634 -23.856 64.406 1.00 30.59 191 GLU A CA 1
ATOM 1450 C C . GLU A 1 192 ? 61.153 -23.987 64.387 1.00 32.16 191 GLU A C 1
ATOM 1451 O O . GLU A 1 192 ? 61.855 -23.199 65.032 1.00 31.05 191 GLU A O 1
ATOM 1457 N N . GLU A 1 193 ? 61.676 -24.990 63.679 1.00 31.57 192 GLU A N 1
ATOM 1458 C CA . GLU A 1 193 ? 63.126 -25.158 63.596 1.00 32.18 192 GLU A CA 1
ATOM 1459 C C . GLU A 1 193 ? 63.771 -23.994 62.864 1.00 33.72 192 GLU A C 1
ATOM 1460 O O . GLU A 1 193 ? 64.841 -23.513 63.263 1.00 31.59 192 GLU A O 1
ATOM 1466 N N . TRP A 1 194 ? 63.142 -23.562 61.767 1.00 31.25 193 TRP A N 1
ATOM 1467 C CA . TRP A 1 194 ? 63.642 -22.435 60.984 1.00 35.45 193 TRP A CA 1
ATOM 1468 C C . TRP A 1 194 ? 63.754 -21.174 61.844 1.00 34.23 193 TRP A C 1
ATOM 1469 O O . TRP A 1 194 ? 64.820 -20.549 61.919 1.00 30.41 193 TRP A O 1
ATOM 1480 N N . ILE A 1 195 ? 62.667 -20.809 62.525 1.00 28.56 194 ILE A N 1
ATOM 1481 C CA . ILE A 1 195 ? 62.664 -19.612 63.362 1.00 28.92 194 ILE A CA 1
ATOM 1482 C C . ILE A 1 195 ? 63.535 -19.788 64.608 1.00 32.27 194 ILE A C 1
ATOM 1483 O O . ILE A 1 195 ? 64.168 -18.824 65.061 1.00 32.15 194 ILE A O 1
ATOM 1488 N N . GLU A 1 196 ? 63.598 -21.001 65.185 1.00 31.26 195 GLU A N 1
ATOM 1489 C CA . GLU A 1 196 ? 64.368 -21.166 66.420 1.00 30.47 195 GLU A CA 1
ATOM 1490 C C . GLU A 1 196 ? 65.848 -20.858 66.205 1.00 34.35 195 GLU A C 1
ATOM 1491 O O . GLU A 1 196 ? 66.484 -20.233 67.055 1.00 30.67 195 GLU A O 1
ATOM 1497 N N . VAL A 1 197 ? 66.415 -21.268 65.069 1.00 33.16 196 VAL A N 1
ATOM 1498 C CA . VAL A 1 197 ? 67.820 -20.942 64.829 1.00 34.87 196 VAL A CA 1
ATOM 1499 C C . VAL A 1 197 ? 68.002 -19.429 64.690 1.00 35.04 196 VAL A C 1
ATOM 1500 O O . VAL A 1 197 ? 69.044 -18.882 65.072 1.00 36.80 196 VAL A O 1
ATOM 1504 N N . MET A 1 198 ? 66.986 -18.731 64.182 1.00 33.21 197 MET A N 1
ATOM 1505 C CA . MET A 1 198 ? 67.001 -17.268 64.162 1.00 38.04 197 MET A CA 1
ATOM 1506 C C . MET A 1 198 ? 67.060 -16.684 65.564 1.00 33.78 197 MET A C 1
ATOM 1507 O O . MET A 1 198 ? 67.845 -15.772 65.836 1.00 32.29 197 MET A O 1
ATOM 1512 N N . ILE A 1 199 ? 66.178 -17.149 66.448 1.00 34.64 198 ILE A N 1
ATOM 1513 C CA . ILE A 1 199 ? 66.230 -16.724 67.847 1.00 31.48 198 ILE A CA 1
ATOM 1514 C C . ILE A 1 199 ? 67.638 -16.917 68.405 1.00 31.12 198 ILE A C 1
ATOM 1515 O O . ILE A 1 199 ? 68.221 -16.003 69.005 1.00 30.15 198 ILE A O 1
ATOM 1520 N N . GLU A 1 200 ? 68.211 -18.110 68.194 1.00 30.90 199 GLU A N 1
ATOM 1521 C CA . GLU A 1 200 ? 69.525 -18.430 68.754 1.00 36.27 199 GLU A CA 1
ATOM 1522 C C . GLU A 1 200 ? 70.613 -17.532 68.172 1.00 35.78 199 GLU A C 1
ATOM 1523 O O . GLU A 1 200 ? 71.447 -16.997 68.909 1.00 35.38 199 GLU A O 1
ATOM 1529 N N . ASP A 1 201 ? 70.600 -17.339 66.849 1.00 35.37 200 ASP A N 1
ATOM 1530 C CA . ASP A 1 201 ? 71.537 -16.417 66.214 1.00 35.18 200 ASP A CA 1
ATOM 1531 C C . ASP A 1 201 ? 71.358 -14.998 66.736 1.00 36.96 200 ASP A C 1
ATOM 1532 O O . ASP A 1 201 ? 72.344 -14.290 66.966 1.00 35.35 200 ASP A O 1
ATOM 1537 N N . ALA A 1 202 ? 70.104 -14.553 66.893 1.00 32.98 201 ALA A N 1
ATOM 1538 C CA . ALA A 1 202 ? 69.861 -13.214 67.426 1.00 35.62 201 ALA A CA 1
ATOM 1539 C C . ALA A 1 202 ? 70.470 -13.055 68.811 1.00 33.41 201 ALA A C 1
ATOM 1540 O O . ALA A 1 202 ? 71.125 -12.046 69.102 1.00 32.58 201 ALA A O 1
ATOM 1542 N N . ARG A 1 203 ? 70.279 -14.053 69.679 1.00 30.72 202 ARG A N 1
ATOM 1543 C CA . ARG A 1 203 ? 70.801 -13.968 71.043 1.00 33.93 202 ARG A CA 1
ATOM 1544 C C . ARG A 1 203 ? 72.319 -14.024 71.101 1.00 37.15 202 ARG A C 1
ATOM 1545 O O . ARG A 1 203 ? 72.906 -13.516 72.063 1.00 38.17 202 ARG A O 1
ATOM 1553 N N . ALA A 1 204 ? 72.971 -14.616 70.105 1.00 37.79 203 ALA A N 1
ATOM 1554 C CA . ALA A 1 204 ? 74.428 -14.605 70.048 1.00 38.53 203 ALA A CA 1
ATOM 1555 C C . ALA A 1 204 ? 74.973 -13.403 69.283 1.00 37.91 203 ALA A C 1
ATOM 1556 O O . ALA A 1 204 ? 76.191 -13.298 69.104 1.00 36.98 203 ALA A O 1
ATOM 1558 N N . GLY A 1 205 ? 74.111 -12.496 68.825 1.00 33.93 204 GLY A N 1
ATOM 1559 C CA . GLY A 1 205 ? 74.580 -11.380 68.028 1.00 37.53 204 GLY A CA 1
ATOM 1560 C C . GLY A 1 205 ? 75.030 -11.740 66.626 1.00 38.03 204 GLY A C 1
ATOM 1561 O O . GLY A 1 205 ? 75.656 -10.913 65.956 1.00 39.14 204 GLY A O 1
ATOM 1562 N N . LEU A 1 206 ? 74.745 -12.951 66.161 1.00 34.99 205 LEU A N 1
ATOM 1563 C CA . LEU A 1 206 ? 75.173 -13.382 64.836 1.00 36.54 205 LEU A CA 1
ATOM 1564 C C . LEU A 1 206 ? 74.151 -13.050 63.759 1.00 35.63 205 LEU A C 1
ATOM 1565 O O . LEU A 1 206 ? 74.412 -13.282 62.574 1.00 32.44 205 LEU A O 1
ATOM 1570 N N . LEU A 1 207 ? 72.993 -12.535 64.152 1.00 32.43 206 LEU A N 1
ATOM 1571 C CA . LEU A 1 207 ? 71.981 -12.049 63.231 1.00 35.25 206 LEU A CA 1
ATOM 1572 C C . LEU A 1 207 ? 71.594 -10.655 63.688 1.00 37.40 206 LEU A C 1
ATOM 1573 O O . LEU A 1 207 ? 71.284 -10.457 64.862 1.00 33.32 206 LEU A O 1
ATOM 1578 N N . LYS A 1 208 ? 71.652 -9.689 62.784 1.00 37.08 207 LYS A N 1
ATOM 1579 C CA . LYS A 1 208 ? 71.336 -8.325 63.171 1.00 39.03 207 LYS A CA 1
ATOM 1580 C C . LYS A 1 208 ? 69.855 -8.208 63.503 1.00 35.87 207 LYS A C 1
ATOM 1581 O O . LYS A 1 208 ? 69.004 -8.669 62.738 1.00 37.05 207 LYS A O 1
ATOM 1587 N N . THR A 1 209 ? 69.545 -7.615 64.654 1.00 34.15 208 THR A N 1
ATOM 1588 C CA . THR A 1 209 ? 68.164 -7.356 65.041 1.00 35.77 208 THR A CA 1
ATOM 1589 C C . THR A 1 209 ? 68.005 -5.882 65.385 1.00 37.62 208 THR A C 1
ATOM 1590 O O . THR A 1 209 ? 68.983 -5.171 65.638 1.00 35.29 208 THR A O 1
ATOM 1594 N N . THR A 1 210 ? 66.748 -5.440 65.418 1.00 32.97 209 THR A N 1
ATOM 1595 C CA . THR A 1 210 ? 66.412 -4.030 65.593 1.00 35.44 209 THR A CA 1
ATOM 1596 C C . THR A 1 210 ? 65.375 -3.911 66.697 1.00 32.24 209 THR A C 1
ATOM 1597 O O . THR A 1 210 ? 64.322 -4.547 66.629 1.00 29.40 209 THR A O 1
ATOM 1601 N N . SER A 1 211 ? 65.687 -3.117 67.716 1.00 31.76 210 SER A N 1
ATOM 1602 C CA . SER A 1 211 ? 64.754 -2.881 68.806 1.00 32.21 210 SER A CA 1
ATOM 1603 C C . SER A 1 211 ? 63.385 -2.460 68.261 1.00 33.00 210 SER A C 1
ATOM 1604 O O . SER A 1 211 ? 63.287 -1.651 67.335 1.00 32.66 210 SER A O 1
ATOM 1607 N N . GLY A 1 212 ? 62.325 -3.043 68.817 1.00 30.88 211 GLY A N 1
ATOM 1608 C CA . GLY A 1 212 ? 60.976 -2.718 68.398 1.00 31.97 211 GLY A CA 1
ATOM 1609 C C . GLY A 1 212 ? 60.417 -3.525 67.238 1.00 31.42 211 GLY A C 1
ATOM 1610 O O . GLY A 1 212 ? 59.281 -3.273 66.831 1.00 31.85 211 GLY A O 1
ATOM 1611 N N . THR A 1 213 ? 61.173 -4.472 66.686 1.00 31.88 212 THR A N 1
ATOM 1612 C CA . THR A 1 213 ? 60.674 -5.398 65.678 1.00 30.61 212 THR A CA 1
ATOM 1613 C C . THR A 1 213 ? 60.415 -6.757 66.314 1.00 28.35 212 THR A C 1
ATOM 1614 O O . THR A 1 213 ? 60.987 -7.090 67.353 1.00 27.73 212 THR A O 1
ATOM 1618 N N . ALA A 1 214 ? 59.563 -7.554 65.655 1.00 27.15 213 ALA A N 1
ATOM 1619 C CA . ALA A 1 214 ? 59.071 -8.788 66.261 1.00 27.03 213 ALA A CA 1
ATOM 1620 C C . ALA A 1 214 ? 60.197 -9.769 66.572 1.00 30.34 213 ALA A C 1
ATOM 1621 O O . ALA A 1 214 ? 60.195 -10.395 67.635 1.00 27.76 213 ALA A O 1
ATOM 1623 N N . LEU A 1 215 ? 61.145 -9.965 65.646 1.00 27.08 214 LEU A N 1
ATOM 1624 C CA . LEU A 1 215 ? 62.239 -10.900 65.936 1.00 26.94 214 LEU A CA 1
ATOM 1625 C C . LEU A 1 215 ? 62.994 -10.479 67.197 1.00 28.76 214 LEU A C 1
ATOM 1626 O O . LEU A 1 215 ? 63.209 -11.282 68.112 1.00 28.69 214 LEU A O 1
ATOM 1631 N N . HIS A 1 216 ? 63.367 -9.203 67.277 1.00 30.09 215 HIS A N 1
ATOM 1632 C CA . HIS A 1 216 ? 64.107 -8.709 68.432 1.00 27.93 215 HIS A CA 1
ATOM 1633 C C . HIS A 1 216 ? 63.304 -8.854 69.721 1.00 27.32 215 HIS A C 1
ATOM 1634 O O . HIS A 1 216 ? 63.809 -9.343 70.736 1.00 27.03 215 HIS A O 1
ATOM 1641 N N . GLU A 1 217 ? 62.047 -8.430 69.700 1.00 26.58 216 GLU A N 1
ATOM 1642 C CA . GLU A 1 217 ? 61.284 -8.412 70.935 1.00 29.22 216 GLU A CA 1
ATOM 1643 C C . GLU A 1 217 ? 60.926 -9.815 71.397 1.00 29.16 216 GLU A C 1
ATOM 1644 O O . GLU A 1 217 ? 60.897 -10.064 72.602 1.00 28.33 216 GLU A O 1
ATOM 1650 N N . MET A 1 218 ? 60.693 -10.758 70.473 1.00 26.77 217 MET A N 1
ATOM 1651 C CA . MET A 1 218 ? 60.483 -12.142 70.906 1.00 29.18 217 MET A CA 1
ATOM 1652 C C . MET A 1 218 ? 61.783 -12.780 71.405 1.00 31.16 217 MET A C 1
ATOM 1653 O O . MET A 1 218 ? 61.781 -13.530 72.394 1.00 31.66 217 MET A O 1
ATOM 1658 N N . ALA A 1 219 ? 62.902 -12.498 70.738 1.00 28.02 218 ALA A N 1
ATOM 1659 C CA . ALA A 1 219 ? 64.179 -13.081 71.150 1.00 28.34 218 ALA A CA 1
ATOM 1660 C C . ALA A 1 219 ? 64.616 -12.600 72.535 1.00 30.93 218 ALA A C 1
ATOM 1661 O O . ALA A 1 219 ? 65.288 -13.335 73.268 1.00 30.55 218 ALA A O 1
ATOM 1663 N N . PHE A 1 220 ? 64.291 -11.363 72.899 1.00 29.26 219 PHE A N 1
ATOM 1664 C CA . PHE A 1 220 ? 64.815 -10.800 74.132 1.00 28.69 219 PHE A CA 1
ATOM 1665 C C . PHE A 1 220 ? 63.735 -10.565 75.180 1.00 29.47 219 PHE A C 1
ATOM 1666 O O . PHE A 1 220 ? 64.035 -10.029 76.251 1.00 30.56 219 PHE A O 1
ATOM 1674 N N . HIS A 1 221 ? 62.499 -10.986 74.914 1.00 28.68 220 HIS A N 1
ATOM 1675 C CA . HIS A 1 221 ? 61.439 -10.897 75.913 1.00 31.95 220 HIS A CA 1
ATOM 1676 C C . HIS A 1 221 ? 61.850 -11.613 77.199 1.00 33.42 220 HIS A C 1
ATOM 1677 O O . HIS A 1 221 ? 62.425 -12.706 77.156 1.00 33.48 220 HIS A O 1
ATOM 1684 N N . THR A 1 222 ? 61.569 -10.991 78.350 1.00 30.83 221 THR A N 1
ATOM 1685 C CA . THR A 1 222 ? 61.722 -11.655 79.638 1.00 32.18 221 THR A CA 1
ATOM 1686 C C . THR A 1 222 ? 60.359 -11.791 80.305 1.00 35.64 221 THR A C 1
ATOM 1687 O O . THR A 1 222 ? 59.519 -10.882 80.228 1.00 32.52 221 THR A O 1
ATOM 1691 N N . GLN A 1 223 ? 60.161 -12.930 80.964 1.00 32.66 222 GLN A N 1
ATOM 1692 C CA . GLN A 1 223 ? 58.930 -13.280 81.658 1.00 37.76 222 GLN A CA 1
ATOM 1693 C C . GLN A 1 223 ? 58.854 -12.559 83.008 1.00 35.33 222 GLN A C 1
ATOM 1694 O O . GLN A 1 223 ? 59.697 -11.723 83.342 1.00 38.01 222 GLN A O 1
ATOM 1700 N N . GLU A 1 224 ? 57.821 -12.873 83.797 1.00 35.98 223 GLU A N 1
ATOM 1701 C CA . GLU A 1 224 ? 57.647 -12.187 85.079 1.00 38.80 223 GLU A CA 1
ATOM 1702 C C . GLU A 1 224 ? 58.835 -12.420 86.001 1.00 39.05 223 GLU A C 1
ATOM 1703 O O . GLU A 1 224 ? 59.247 -11.512 86.731 1.00 40.30 223 GLU A O 1
ATOM 1709 N N . ASP A 1 225 ? 59.414 -13.622 85.976 1.00 39.29 224 ASP A N 1
ATOM 1710 C CA . ASP A 1 225 ? 60.580 -13.876 86.818 1.00 42.09 224 ASP A CA 1
ATOM 1711 C C . ASP A 1 225 ? 61.882 -13.356 86.216 1.00 45.77 224 ASP A C 1
ATOM 1712 O O . ASP A 1 225 ? 62.939 -13.543 86.825 1.00 41.57 224 ASP A O 1
ATOM 1717 N N . GLY A 1 226 ? 61.845 -12.728 85.039 1.00 39.65 225 GLY A N 1
ATOM 1718 C CA . GLY A 1 226 ? 63.047 -12.162 84.463 1.00 41.04 225 GLY A CA 1
ATOM 1719 C C . GLY A 1 226 ? 63.815 -13.065 83.520 1.00 40.74 225 GLY A C 1
ATOM 1720 O O . GLY A 1 226 ? 64.839 -12.638 82.977 1.00 37.51 225 GLY A O 1
ATOM 1721 N N . SER A 1 227 ? 63.360 -14.287 83.288 1.00 37.22 226 SER A N 1
ATOM 1722 C CA . SER A 1 227 ? 64.066 -15.162 82.371 1.00 39.84 226 SER A CA 1
ATOM 1723 C C . SER A 1 227 ? 63.527 -15.006 80.950 1.00 38.39 226 SER A C 1
ATOM 1724 O O . SER A 1 227 ? 62.342 -14.733 80.725 1.00 32.66 226 SER A O 1
ATOM 1727 N N . GLN A 1 228 ? 64.419 -15.177 79.986 1.00 33.02 227 GLN A N 1
ATOM 1728 C CA . GLN A 1 228 ? 63.990 -15.241 78.600 1.00 34.33 227 GLN A CA 1
ATOM 1729 C C . GLN A 1 228 ? 63.141 -16.490 78.363 1.00 32.57 227 GLN A C 1
ATOM 1730 O O . GLN A 1 228 ? 63.222 -17.470 79.103 1.00 36.64 227 GLN A O 1
ATOM 1736 N N . LEU A 1 229 ? 62.322 -16.442 77.312 1.00 32.11 228 LEU A N 1
ATOM 1737 C CA . LEU A 1 229 ? 61.662 -17.653 76.841 1.00 32.19 228 LEU A CA 1
ATOM 1738 C C . LEU A 1 229 ? 62.708 -18.647 76.349 1.00 37.06 228 LEU A C 1
ATOM 1739 O O . LEU A 1 229 ? 63.783 -18.257 75.878 1.00 34.39 228 LEU A O 1
ATOM 1744 N N . ASP A 1 230 ? 62.399 -19.944 76.476 1.00 34.69 229 ASP A N 1
ATOM 1745 C CA . ASP A 1 230 ? 63.186 -20.943 75.766 1.00 37.93 229 ASP A CA 1
ATOM 1746 C C . ASP A 1 230 ? 63.178 -20.596 74.284 1.00 32.92 229 ASP A C 1
ATOM 1747 O O . ASP A 1 230 ? 62.197 -20.055 73.769 1.00 34.11 229 ASP A O 1
ATOM 1752 N N . SER A 1 231 ? 64.292 -20.868 73.597 1.00 31.98 230 SER A N 1
ATOM 1753 C CA . SER A 1 231 ? 64.389 -20.464 72.189 1.00 33.21 230 SER A CA 1
ATOM 1754 C C . SER A 1 231 ? 63.259 -21.063 71.360 1.00 33.63 230 SER A C 1
ATOM 1755 O O . SER A 1 231 ? 62.741 -20.419 70.438 1.00 32.10 230 SER A O 1
ATOM 1758 N N . ARG A 1 232 ? 62.862 -22.297 71.672 1.00 30.35 231 ARG A N 1
ATOM 1759 C CA . ARG A 1 232 ? 61.737 -22.903 70.969 1.00 33.12 231 ARG A CA 1
ATOM 1760 C C . ARG A 1 232 ? 60.445 -22.147 71.251 1.00 34.36 231 ARG A C 1
ATOM 1761 O O . ARG A 1 232 ? 59.637 -21.934 70.341 1.00 29.66 231 ARG A O 1
ATOM 1769 N N . MET A 1 233 ? 60.238 -21.710 72.504 1.00 29.70 232 MET A N 1
ATOM 1770 C CA . MET A 1 233 ? 59.017 -20.968 72.833 1.00 30.99 232 MET A CA 1
ATOM 1771 C C . MET A 1 233 ? 59.023 -19.579 72.198 1.00 28.87 232 MET A C 1
ATOM 1772 O O . MET A 1 233 ? 57.985 -19.096 71.731 1.00 29.64 232 MET A O 1
ATOM 1777 N N . ALA A 1 234 ? 60.183 -18.920 72.164 1.00 29.54 233 ALA A N 1
ATOM 1778 C CA . ALA A 1 234 ? 60.273 -17.637 71.472 1.00 28.71 233 ALA A CA 1
ATOM 1779 C C . ALA A 1 234 ? 59.977 -17.804 69.987 1.00 30.32 233 ALA A C 1
ATOM 1780 O O . ALA A 1 234 ? 59.307 -16.958 69.378 1.00 28.36 233 ALA A O 1
ATOM 1782 N N . ALA A 1 235 ? 60.445 -18.909 69.400 1.00 28.03 234 ALA A N 1
ATOM 1783 C CA . ALA A 1 235 ? 60.168 -19.195 67.994 1.00 28.42 234 ALA A CA 1
ATOM 1784 C C . ALA A 1 235 ? 58.679 -19.408 67.762 1.00 29.53 234 ALA A C 1
ATOM 1785 O O . ALA A 1 235 ? 58.107 -18.886 66.796 1.00 27.81 234 ALA A O 1
ATOM 1787 N N . ILE A 1 236 ? 58.042 -20.174 68.650 1.00 27.36 235 ILE A N 1
ATOM 1788 C CA . ILE A 1 236 ? 56.605 -20.418 68.577 1.00 29.32 235 ILE A CA 1
ATOM 1789 C C . ILE A 1 236 ? 55.838 -19.105 68.628 1.00 27.89 235 ILE A C 1
ATOM 1790 O O . ILE A 1 236 ? 54.898 -18.885 67.850 1.00 29.21 235 ILE A O 1
ATOM 1795 N N . GLU A 1 237 ? 56.225 -18.200 69.533 1.00 29.97 236 GLU A N 1
ATOM 1796 C CA . GLU A 1 237 ? 55.448 -16.970 69.657 1.00 26.70 236 GLU A CA 1
ATOM 1797 C C . GLU A 1 237 ? 55.709 -16.023 68.496 1.00 30.32 236 GLU A C 1
ATOM 1798 O O . GLU A 1 237 ? 54.804 -15.288 68.096 1.00 27.22 236 GLU A O 1
ATOM 1804 N N . LEU A 1 238 ? 56.909 -16.055 67.913 1.00 28.57 237 LEU A N 1
ATOM 1805 C CA . LEU A 1 238 ? 57.137 -15.270 66.699 1.00 30.98 237 LEU A CA 1
ATOM 1806 C C . LEU A 1 238 ? 56.320 -15.818 65.528 1.00 30.10 237 LEU A C 1
ATOM 1807 O O . LEU A 1 238 ? 55.802 -15.047 64.710 1.00 30.26 237 LEU A O 1
ATOM 1812 N N . ILE A 1 239 ? 56.165 -17.142 65.448 1.00 29.50 238 ILE A N 1
ATOM 1813 C CA . ILE A 1 239 ? 55.303 -17.727 64.420 1.00 29.25 238 ILE A CA 1
ATOM 1814 C C . ILE A 1 239 ? 53.858 -17.304 64.645 1.00 30.35 238 ILE A C 1
ATOM 1815 O O . ILE A 1 239 ? 53.094 -17.153 63.686 1.00 29.23 238 ILE A O 1
ATOM 1820 N N . ASN A 1 240 ? 53.470 -17.063 65.904 1.00 26.01 239 ASN A N 1
ATOM 1821 C CA . ASN A 1 240 ? 52.131 -16.576 66.219 1.00 28.35 239 ASN A CA 1
ATOM 1822 C C . ASN A 1 240 ? 51.932 -15.113 65.839 1.00 28.43 239 ASN A C 1
ATOM 1823 O O . ASN A 1 240 ? 50.821 -14.587 66.013 1.00 27.27 239 ASN A O 1
ATOM 1828 N N . VAL A 1 241 ? 52.965 -14.463 65.308 1.00 26.50 240 VAL A N 1
ATOM 1829 C CA . VAL A 1 241 ? 52.829 -13.193 64.597 1.00 26.17 240 VAL A CA 1
ATOM 1830 C C . VAL A 1 241 ? 52.893 -13.392 63.081 1.00 29.08 240 VAL A C 1
ATOM 1831 O O . VAL A 1 241 ? 52.066 -12.858 62.340 1.00 27.37 240 VAL A O 1
ATOM 1835 N N . LEU A 1 242 ? 53.873 -14.168 62.603 1.00 26.46 241 LEU A N 1
ATOM 1836 C CA . LEU A 1 242 ? 54.078 -14.308 61.157 1.00 27.58 241 LEU A CA 1
ATOM 1837 C C . LEU A 1 242 ? 52.937 -15.075 60.497 1.00 29.31 241 LEU A C 1
ATOM 1838 O O . LEU A 1 242 ? 52.488 -14.710 59.402 1.00 28.06 241 LEU A O 1
ATOM 1843 N N . ARG A 1 243 ? 52.495 -16.170 61.120 1.00 26.04 242 ARG A N 1
ATOM 1844 C CA . ARG A 1 243 ? 51.466 -17.004 60.492 1.00 29.13 242 ARG A CA 1
ATOM 1845 C C . ARG A 1 243 ? 50.156 -16.255 60.296 1.00 29.88 242 ARG A C 1
ATOM 1846 O O . ARG A 1 243 ? 49.609 -16.293 59.177 1.00 24.39 242 ARG A O 1
ATOM 1854 N N . PRO A 1 244 ? 49.589 -15.579 61.304 1.00 27.09 243 PRO A N 1
ATOM 1855 C CA . PRO A 1 244 ? 48.304 -14.916 61.078 1.00 27.59 243 PRO A CA 1
ATOM 1856 C C . PRO A 1 244 ? 48.395 -13.738 60.130 1.00 29.04 243 PRO A C 1
ATOM 1857 O O . PRO A 1 244 ? 47.379 -13.400 59.518 1.00 28.53 243 PRO A O 1
ATOM 1861 N N . ILE A 1 245 ? 49.569 -13.115 59.954 1.00 26.79 244 ILE A N 1
ATOM 1862 C CA . ILE A 1 245 ? 49.676 -12.092 58.920 1.00 28.87 244 ILE A CA 1
ATOM 1863 C C . ILE A 1 245 ? 49.489 -12.721 57.544 1.00 27.61 244 ILE A C 1
ATOM 1864 O O . ILE A 1 245 ? 48.780 -12.177 56.694 1.00 25.97 244 ILE A O 1
ATOM 1869 N N . VAL A 1 246 ? 50.098 -13.891 57.314 1.00 25.83 245 VAL A N 1
ATOM 1870 C CA . VAL A 1 246 ? 49.878 -14.600 56.052 1.00 27.51 245 VAL A CA 1
ATOM 1871 C C . VAL A 1 246 ? 48.429 -15.073 55.937 1.00 28.27 245 VAL A C 1
ATOM 1872 O O . VAL A 1 246 ? 47.877 -15.132 54.834 1.00 26.85 245 VAL A O 1
ATOM 1876 N N . ALA A 1 247 ? 47.785 -15.401 57.062 1.00 25.06 246 ALA A N 1
ATOM 1877 C CA . ALA A 1 247 ? 46.382 -15.827 57.054 1.00 27.26 246 ALA A CA 1
ATOM 1878 C C . ALA A 1 247 ? 45.430 -14.732 56.585 1.00 27.03 246 ALA A C 1
ATOM 1879 O O . ALA A 1 247 ? 44.288 -15.034 56.208 1.00 28.20 246 ALA A O 1
ATOM 1881 N N . ILE A 1 248 ? 45.858 -13.467 56.608 1.00 25.31 247 ILE A N 1
ATOM 1882 C CA . ILE A 1 248 ? 45.009 -12.405 56.078 1.00 26.59 247 ILE A CA 1
ATOM 1883 C C . ILE A 1 248 ? 44.661 -12.682 54.618 1.00 30.41 247 ILE A C 1
ATOM 1884 O O . ILE A 1 248 ? 43.645 -12.186 54.110 1.00 28.63 247 ILE A O 1
ATOM 1889 N N . SER A 1 249 ? 45.472 -13.500 53.942 1.00 27.17 248 SER A N 1
ATOM 1890 C CA . SER A 1 249 ? 45.158 -13.992 52.603 1.00 27.91 248 SER A CA 1
ATOM 1891 C C . SER A 1 249 ? 43.691 -14.383 52.426 1.00 30.18 248 SER A C 1
ATOM 1892 O O . SER A 1 249 ? 43.079 -14.080 51.394 1.00 30.33 248 SER A O 1
ATOM 1895 N N . TYR A 1 250 ? 43.130 -15.115 53.400 1.00 30.31 249 TYR A N 1
ATOM 1896 C CA . TYR A 1 250 ? 41.744 -15.579 53.286 1.00 32.38 249 TYR A CA 1
ATOM 1897 C C . TYR A 1 250 ? 40.774 -14.405 53.185 1.00 33.48 249 TYR A C 1
ATOM 1898 O O . TYR A 1 250 ? 39.882 -14.388 52.322 1.00 28.93 249 TYR A O 1
ATOM 1907 N N . PHE A 1 251 ? 40.919 -13.422 54.090 1.00 30.09 250 PHE A N 1
ATOM 1908 C CA . PHE A 1 251 ? 40.052 -12.242 54.093 1.00 32.11 250 PHE A CA 1
ATOM 1909 C C . PHE A 1 251 ? 40.240 -11.389 52.834 1.00 32.02 250 PHE A C 1
ATOM 1910 O O . PHE A 1 251 ? 39.295 -10.723 52.396 1.00 29.09 250 PHE A O 1
ATOM 1918 N N . LEU A 1 252 ? 41.460 -11.346 52.281 1.00 31.27 251 LEU A N 1
ATOM 1919 C CA . LEU A 1 252 ? 41.694 -10.572 51.058 1.00 30.37 251 LEU A CA 1
ATOM 1920 C C . LEU A 1 252 ? 40.930 -11.172 49.887 1.00 30.15 251 LEU A C 1
ATOM 1921 O O . LEU A 1 252 ? 40.384 -10.444 49.052 1.00 30.52 251 LEU A O 1
ATOM 1926 N N . VAL A 1 253 ? 40.876 -12.504 49.818 1.00 29.97 252 VAL A N 1
ATOM 1927 C CA . VAL A 1 253 ? 40.094 -13.173 48.789 1.00 32.22 252 VAL A CA 1
ATOM 1928 C C . VAL A 1 253 ? 38.603 -12.924 48.994 1.00 33.29 252 VAL A C 1
ATOM 1929 O O . VAL A 1 253 ? 37.874 -12.647 48.035 1.00 34.52 252 VAL A O 1
ATOM 1933 N N . PHE A 1 254 ? 38.116 -13.024 50.240 1.00 33.46 253 PHE A N 1
ATOM 1934 C CA . PHE A 1 254 ? 36.693 -12.789 50.475 1.00 30.89 253 PHE A CA 1
ATOM 1935 C C . PHE A 1 254 ? 36.329 -11.348 50.157 1.00 32.09 253 PHE A C 1
ATOM 1936 O O . PHE A 1 254 ? 35.236 -11.072 49.658 1.00 34.17 253 PHE A O 1
ATOM 1944 N N . SER A 1 255 ? 37.240 -10.409 50.442 1.00 31.62 254 SER A N 1
ATOM 1945 C CA . SER A 1 255 ? 37.024 -9.021 50.048 1.00 31.40 254 SER A CA 1
ATOM 1946 C C . SER A 1 255 ? 36.861 -8.895 48.532 1.00 33.60 254 SER A C 1
ATOM 1947 O O . SER A 1 255 ? 35.948 -8.219 48.046 1.00 34.97 254 SER A O 1
ATOM 1950 N N . ALA A 1 256 ? 37.740 -9.543 47.765 1.00 31.13 255 ALA A N 1
ATOM 1951 C CA . ALA A 1 256 ? 37.617 -9.489 46.307 1.00 33.57 255 ALA A CA 1
ATOM 1952 C C . ALA A 1 256 ? 36.339 -10.170 45.838 1.00 34.15 255 ALA A C 1
ATOM 1953 O O . ALA A 1 256 ? 35.684 -9.699 44.899 1.00 34.92 255 ALA A O 1
ATOM 1955 N N . LEU A 1 257 ? 35.967 -11.280 46.480 1.00 34.66 256 LEU A N 1
ATOM 1956 C CA . LEU A 1 257 ? 34.709 -11.944 46.143 1.00 33.61 256 LEU A CA 1
ATOM 1957 C C . LEU A 1 257 ? 33.525 -11.010 46.349 1.00 34.18 256 LEU A C 1
ATOM 1958 O O . LEU A 1 257 ? 32.650 -10.894 45.482 1.00 37.39 256 LEU A O 1
ATOM 1963 N N . ALA A 1 258 ? 33.485 -10.335 47.503 1.00 35.59 257 ALA A N 1
ATOM 1964 C CA . ALA A 1 258 ? 32.372 -9.440 47.813 1.00 37.92 257 ALA A CA 1
ATOM 1965 C C . ALA A 1 258 ? 32.276 -8.317 46.794 1.00 37.02 257 ALA A C 1
ATOM 1966 O O . ALA A 1 258 ? 31.179 -7.941 46.372 1.00 38.17 257 ALA A O 1
ATOM 1968 N N . LEU A 1 259 ? 33.424 -7.765 46.396 1.00 37.27 258 LEU A N 1
ATOM 1969 C CA . LEU A 1 259 ? 33.470 -6.790 45.312 1.00 40.11 258 LEU A CA 1
ATOM 1970 C C . LEU A 1 259 ? 32.822 -7.336 44.041 1.00 42.34 258 LEU A C 1
ATOM 1971 O O . LEU A 1 259 ? 32.017 -6.657 43.391 1.00 44.90 258 LEU A O 1
ATOM 1976 N N . HIS A 1 260 ? 33.178 -8.567 43.666 1.00 38.40 259 HIS A N 1
ATOM 1977 C CA . HIS A 1 260 ? 32.633 -9.163 42.449 1.00 39.62 259 HIS A CA 1
ATOM 1978 C C . HIS A 1 260 ? 31.143 -9.463 42.588 1.00 42.56 259 HIS A C 1
ATOM 1979 O O . HIS A 1 260 ? 30.372 -9.249 41.644 1.00 39.05 259 HIS A O 1
ATOM 1986 N N . GLU A 1 261 ? 30.715 -9.969 43.751 1.00 41.98 260 GLU A N 1
ATOM 1987 C CA . GLU A 1 261 ? 29.332 -10.418 43.907 1.00 42.21 260 GLU A CA 1
ATOM 1988 C C . GLU A 1 261 ? 28.371 -9.290 44.272 1.00 46.10 260 GLU A C 1
ATOM 1989 O O . GLU A 1 261 ? 27.157 -9.457 44.117 1.00 46.15 260 GLU A O 1
ATOM 1995 N N . HIS A 1 262 ? 28.873 -8.145 44.731 1.00 41.84 261 HIS A N 1
ATOM 1996 C CA . HIS A 1 262 ? 28.032 -6.996 45.070 1.00 44.68 261 HIS A CA 1
ATOM 1997 C C . HIS A 1 262 ? 28.591 -5.777 44.353 1.00 44.75 261 HIS A C 1
ATOM 1998 O O . HIS A 1 262 ? 29.059 -4.823 44.985 1.00 43.59 261 HIS A O 1
ATOM 2005 N N . PRO A 1 263 ? 28.537 -5.770 43.016 1.00 46.31 262 PRO A N 1
ATOM 2006 C CA . PRO A 1 263 ? 29.320 -4.787 42.254 1.00 48.48 262 PRO A CA 1
ATOM 2007 C C . PRO A 1 263 ? 28.889 -3.350 42.466 1.00 50.31 262 PRO A C 1
ATOM 2008 O O . PRO A 1 263 ? 29.662 -2.442 42.134 1.00 50.93 262 PRO A O 1
ATOM 2012 N N . LYS A 1 264 ? 27.695 -3.106 43.009 1.00 44.55 263 LYS A N 1
ATOM 2013 C CA . LYS A 1 264 ? 27.295 -1.728 43.267 1.00 50.10 263 LYS A CA 1
ATOM 2014 C C . LYS A 1 264 ? 28.228 -1.031 44.248 1.00 50.34 263 LYS A C 1
ATOM 2015 O O . LYS A 1 264 ? 28.323 0.199 44.222 1.00 55.73 263 LYS A O 1
ATOM 2021 N N . TYR A 1 265 ? 28.938 -1.778 45.095 1.00 49.32 264 TYR A N 1
ATOM 2022 C CA . TYR A 1 265 ? 29.825 -1.129 46.048 1.00 48.67 264 TYR A CA 1
ATOM 2023 C C . TYR A 1 265 ? 31.120 -0.642 45.416 1.00 53.96 264 TYR A C 1
ATOM 2024 O O . TYR A 1 265 ? 31.828 0.148 46.047 1.00 48.98 264 TYR A O 1
ATOM 2033 N N . LYS A 1 266 ? 31.430 -1.046 44.179 1.00 53.01 265 LYS A N 1
ATOM 2034 C CA . LYS A 1 266 ? 32.700 -0.637 43.587 1.00 53.90 265 LYS A CA 1
ATOM 2035 C C . LYS A 1 266 ? 32.721 0.863 43.309 1.00 53.99 265 LYS A C 1
ATOM 2036 O O . LYS A 1 266 ? 33.660 1.563 43.705 1.00 55.91 265 LYS A O 1
ATOM 2042 N N . GLU A 1 267 ? 31.685 1.381 42.646 1.00 55.87 266 GLU A N 1
ATOM 2043 C CA . GLU A 1 267 ? 31.601 2.825 42.442 1.00 58.19 266 GLU A CA 1
ATOM 2044 C C . GLU A 1 267 ? 31.438 3.567 43.760 1.00 56.74 266 GLU A C 1
ATOM 2045 O O . GLU A 1 267 ? 31.956 4.680 43.915 1.00 58.93 266 GLU A O 1
ATOM 2051 N N . TRP A 1 268 ? 30.730 2.964 44.716 1.00 53.78 267 TRP A N 1
ATOM 2052 C CA . TRP A 1 268 ? 30.620 3.537 46.054 1.00 53.53 267 TRP A CA 1
ATOM 2053 C C . TRP A 1 268 ? 31.996 3.709 46.688 1.00 56.37 267 TRP A C 1
ATOM 2054 O O . TRP A 1 268 ? 32.271 4.726 47.334 1.00 53.43 267 TRP A O 1
ATOM 2065 N N . LEU A 1 269 ? 32.882 2.728 46.491 1.00 52.86 268 LEU A N 1
ATOM 2066 C CA . LEU A 1 269 ? 34.255 2.831 46.980 1.00 53.63 268 LEU A CA 1
ATOM 2067 C C . LEU A 1 269 ? 35.070 3.830 46.163 1.00 57.79 268 LEU A C 1
ATOM 2068 O O . LEU A 1 269 ? 35.868 4.590 46.722 1.00 56.87 268 LEU A O 1
ATOM 2073 N N . ARG A 1 270 ? 34.904 3.829 44.836 1.00 60.96 269 ARG A N 1
ATOM 2074 C CA . ARG A 1 270 ? 35.707 4.716 43.997 1.00 61.85 269 ARG A CA 1
ATOM 2075 C C . ARG A 1 270 ? 35.424 6.178 44.310 1.00 64.68 269 ARG A C 1
ATOM 2076 O O . ARG A 1 270 ? 36.341 7.008 44.317 1.00 66.94 269 ARG A O 1
ATOM 2084 N N . SER A 1 271 ? 34.161 6.508 44.590 1.00 59.44 270 SER A N 1
ATOM 2085 C CA . SER A 1 271 ? 33.800 7.890 44.882 1.00 64.93 270 SER A CA 1
ATOM 2086 C C . SER A 1 271 ? 34.288 8.315 46.259 1.00 66.65 270 SER A C 1
ATOM 2087 O O . SER A 1 271 ? 34.705 9.463 46.446 1.00 67.63 270 SER A O 1
ATOM 2090 N N . GLY A 1 272 ? 34.246 7.409 47.231 1.00 64.32 271 GLY A N 1
ATOM 2091 C CA . GLY A 1 272 ? 34.512 7.738 48.615 1.00 61.65 271 GLY A CA 1
ATOM 2092 C C . GLY A 1 272 ? 35.972 7.629 48.991 1.00 61.44 271 GLY A C 1
ATOM 2093 O O . GLY A 1 272 ? 36.866 7.617 48.141 1.00 64.85 271 GLY A O 1
ATOM 2094 N N . ASN A 1 273 ? 36.210 7.542 50.301 1.00 57.64 272 ASN A N 1
ATOM 2095 C CA . ASN A 1 273 ? 37.561 7.461 50.843 1.00 60.79 272 ASN A CA 1
ATOM 2096 C C . ASN A 1 273 ? 37.672 6.343 51.874 1.00 57.55 272 ASN A C 1
ATOM 2097 O O . ASN A 1 273 ? 36.947 5.345 51.798 1.00 53.14 272 ASN A O 1
ATOM 2102 N N . SER A 1 274 ? 38.568 6.503 52.853 1.00 57.28 273 SER A N 1
ATOM 2103 C CA . SER A 1 274 ? 38.878 5.392 53.748 1.00 57.26 273 SER A CA 1
ATOM 2104 C C . SER A 1 274 ? 37.719 5.034 54.673 1.00 50.71 273 SER A C 1
ATOM 2105 O O . SER A 1 274 ? 37.704 3.919 55.204 1.00 49.72 273 SER A O 1
ATOM 2108 N N . ARG A 1 275 ? 36.746 5.930 54.867 1.00 46.99 274 ARG A N 1
ATOM 2109 C CA . ARG A 1 275 ? 35.567 5.570 55.652 1.00 51.51 274 ARG A CA 1
ATOM 2110 C C . ARG A 1 275 ? 34.773 4.454 54.979 1.00 52.03 274 ARG A C 1
ATOM 2111 O O . ARG A 1 275 ? 34.431 3.449 55.613 1.00 49.20 274 ARG A O 1
ATOM 2119 N N . GLU A 1 276 ? 34.442 4.628 53.696 1.00 48.72 275 GLU A N 1
ATOM 2120 C CA . GLU A 1 276 ? 33.749 3.574 52.962 1.00 45.87 275 GLU A CA 1
ATOM 2121 C C . GLU A 1 276 ? 34.582 2.298 52.911 1.00 43.18 275 GLU A C 1
ATOM 2122 O O . GLU A 1 276 ? 34.054 1.196 53.122 1.00 37.29 275 GLU A O 1
ATOM 2128 N N . ARG A 1 277 ? 35.890 2.418 52.646 1.00 39.98 276 ARG A N 1
ATOM 2129 C CA . ARG A 1 277 ? 36.733 1.226 52.624 1.00 41.16 276 ARG A CA 1
ATOM 2130 C C . ARG A 1 277 ? 36.696 0.499 53.963 1.00 40.09 276 ARG A C 1
ATOM 2131 O O . ARG A 1 277 ? 36.718 -0.737 54.011 1.00 39.64 276 ARG A O 1
ATOM 2139 N N . GLU A 1 278 ? 36.627 1.244 55.063 1.00 41.68 277 GLU A N 1
ATOM 2140 C CA . GLU A 1 278 ? 36.625 0.595 56.367 1.00 41.32 277 GLU A CA 1
ATOM 2141 C C . GLU A 1 278 ? 35.287 -0.072 56.661 1.00 37.57 277 GLU A C 1
ATOM 2142 O O . GLU A 1 278 ? 35.250 -1.156 57.243 1.00 36.74 277 GLU A O 1
ATOM 2148 N N . MET A 1 279 ? 34.174 0.567 56.290 1.00 38.58 278 MET A N 1
ATOM 2149 C CA . MET A 1 279 ? 32.878 -0.091 56.445 1.00 39.49 278 MET A CA 1
ATOM 2150 C C . MET A 1 279 ? 32.820 -1.377 55.626 1.00 38.41 278 MET A C 1
ATOM 2151 O O . MET A 1 279 ? 32.286 -2.398 56.086 1.00 36.87 278 MET A O 1
ATOM 2156 N N . PHE A 1 280 ? 33.352 -1.336 54.400 1.00 35.68 279 PHE A N 1
ATOM 2157 C CA . PHE A 1 280 ? 33.383 -2.520 53.542 1.00 34.60 279 PHE A CA 1
ATOM 2158 C C . PHE A 1 280 ? 34.199 -3.632 54.192 1.00 37.27 279 PHE A C 1
ATOM 2159 O O . PHE A 1 280 ? 33.765 -4.792 54.247 1.00 34.76 279 PHE A O 1
ATOM 2167 N N . VAL A 1 281 ? 35.382 -3.279 54.707 1.00 32.82 280 VAL A N 1
ATOM 2168 C CA . VAL A 1 281 ? 36.290 -4.253 55.301 1.00 34.49 280 VAL A CA 1
ATOM 2169 C C . VAL A 1 281 ? 35.689 -4.857 56.565 1.00 32.81 280 VAL A C 1
ATOM 2170 O O . VAL A 1 281 ? 35.813 -6.068 56.806 1.00 32.26 280 VAL A O 1
ATOM 2174 N N . GLN A 1 282 ? 35.045 -4.026 57.403 1.00 29.97 281 GLN A N 1
ATOM 2175 C CA . GLN A 1 282 ? 34.359 -4.552 58.585 1.00 32.82 281 GLN A CA 1
ATOM 2176 C C . GLN A 1 282 ? 33.254 -5.527 58.197 1.00 37.65 281 GLN A C 1
ATOM 2177 O O . GLN A 1 282 ? 33.066 -6.559 58.855 1.00 32.97 281 GLN A O 1
ATOM 2183 N N . GLU A 1 283 ? 32.504 -5.216 57.134 1.00 34.38 282 GLU A N 1
ATOM 2184 C CA . GLU A 1 283 ? 31.448 -6.127 56.713 1.00 34.61 282 GLU A CA 1
ATOM 2185 C C . GLU A 1 283 ? 32.013 -7.429 56.152 1.00 35.69 282 GLU A C 1
ATOM 2186 O O . GLU A 1 283 ? 31.390 -8.478 56.323 1.00 37.56 282 GLU A O 1
ATOM 2192 N N . VAL A 1 284 ? 33.182 -7.400 55.494 1.00 32.56 283 VAL A N 1
ATOM 2193 C CA . VAL A 1 284 ? 33.820 -8.656 55.094 1.00 31.51 283 VAL A CA 1
ATOM 2194 C C . VAL A 1 284 ? 34.134 -9.503 56.326 1.00 34.07 283 VAL A C 1
ATOM 2195 O O . VAL A 1 284 ? 33.884 -10.720 56.346 1.00 32.98 283 VAL A O 1
ATOM 2199 N N . ARG A 1 285 ? 34.673 -8.871 57.379 1.00 34.04 284 ARG A N 1
ATOM 2200 C CA . ARG A 1 285 ? 35.046 -9.615 58.584 1.00 34.28 284 ARG A CA 1
ATOM 2201 C C . ARG A 1 285 ? 33.818 -10.152 59.307 1.00 32.77 284 ARG A C 1
ATOM 2202 O O . ARG A 1 285 ? 33.843 -11.272 59.828 1.00 35.31 284 ARG A O 1
ATOM 2210 N N . ARG A 1 286 ? 32.728 -9.381 59.337 1.00 30.18 285 ARG A N 1
ATOM 2211 C CA . ARG A 1 286 ? 31.506 -9.875 59.970 1.00 32.18 285 ARG A CA 1
ATOM 2212 C C . ARG A 1 286 ? 30.851 -10.978 59.153 1.00 34.88 285 ARG A C 1
ATOM 2213 O O . ARG A 1 286 ? 30.389 -11.980 59.714 1.00 34.46 285 ARG A O 1
ATOM 2221 N N . TYR A 1 287 ? 30.790 -10.810 57.829 1.00 34.03 286 TYR A N 1
ATOM 2222 C CA . TYR A 1 287 ? 29.899 -11.609 56.991 1.00 34.15 286 TYR A CA 1
ATOM 2223 C C . TYR A 1 287 ? 30.500 -12.952 56.579 1.00 34.64 286 TYR A C 1
ATOM 2224 O O . TYR A 1 287 ? 29.779 -13.959 56.519 1.00 33.06 286 TYR A O 1
ATOM 2233 N N . TYR A 1 288 ? 31.796 -12.996 56.306 1.00 34.77 287 TYR A N 1
ATOM 2234 C CA . TYR A 1 288 ? 32.290 -14.261 55.777 1.00 35.54 287 TYR A CA 1
ATOM 2235 C C . TYR A 1 288 ? 32.877 -15.126 56.888 1.00 34.07 287 TYR A C 1
ATOM 2236 O O . TYR A 1 288 ? 33.302 -14.612 57.925 1.00 32.91 287 TYR A O 1
ATOM 2245 N N . PRO A 1 289 ? 32.925 -16.444 56.691 1.00 34.79 288 PRO A N 1
ATOM 2246 C CA . PRO A 1 289 ? 33.420 -17.325 57.753 1.00 33.31 288 PRO A CA 1
ATOM 2247 C C . PRO A 1 289 ? 34.934 -17.389 57.769 1.00 33.37 288 PRO A C 1
ATOM 2248 O O . PRO A 1 289 ? 35.584 -17.432 56.726 1.00 34.87 288 PRO A O 1
ATOM 2252 N N . PHE A 1 290 ? 35.494 -17.411 58.973 1.00 33.72 289 PHE A N 1
ATOM 2253 C CA . PHE A 1 290 ? 36.909 -17.716 59.119 1.00 34.47 289 PHE A CA 1
ATOM 2254 C C . PHE A 1 290 ? 37.091 -18.580 60.364 1.00 35.16 289 PHE A C 1
ATOM 2255 O O . PHE A 1 290 ? 37.279 -19.793 60.245 1.00 34.38 289 PHE A O 1
ATOM 2263 N N . ILE A 1 291 ? 37.033 -18.002 61.560 1.00 33.64 290 ILE A N 1
ATOM 2264 C CA . ILE A 1 291 ? 37.119 -18.773 62.797 1.00 33.36 290 ILE A CA 1
ATOM 2265 C C . ILE A 1 291 ? 35.694 -19.091 63.244 1.00 32.23 290 ILE A C 1
ATOM 2266 O O . ILE A 1 291 ? 34.900 -18.161 63.421 1.00 34.99 290 ILE A O 1
ATOM 2271 N N . PRO A 1 292 ? 35.326 -20.371 63.417 1.00 32.83 291 PRO A N 1
ATOM 2272 C CA . PRO A 1 292 ? 33.923 -20.680 63.730 1.00 29.75 291 PRO A CA 1
ATOM 2273 C C . PRO A 1 292 ? 33.582 -20.467 65.199 1.00 31.75 291 PRO A C 1
ATOM 2274 O O . PRO A 1 292 ? 32.514 -19.933 65.508 1.00 30.72 291 PRO A O 1
ATOM 2278 N N . PHE A 1 293 ? 34.486 -20.845 66.103 1.00 31.37 292 PHE A N 1
ATOM 2279 C CA . PHE A 1 293 ? 34.200 -20.800 67.532 1.00 34.05 292 PHE A CA 1
ATOM 2280 C C . PHE A 1 293 ? 35.506 -20.817 68.315 1.00 34.54 292 PHE A C 1
ATOM 2281 O O . PHE A 1 293 ? 36.588 -21.007 67.756 1.00 33.16 292 PHE A O 1
ATOM 2289 N N . LEU A 1 294 ? 35.375 -20.652 69.631 1.00 34.20 293 LEU A N 1
ATOM 2290 C CA . LEU A 1 294 ? 36.488 -20.623 70.574 1.00 32.90 293 LEU A CA 1
ATOM 2291 C C . LEU A 1 294 ? 36.176 -21.553 71.734 1.00 35.99 293 LEU A C 1
ATOM 2292 O O . LEU A 1 294 ? 35.018 -21.712 72.105 1.00 35.96 293 LEU A O 1
ATOM 2297 N N . GLY A 1 295 ? 37.213 -22.137 72.329 1.00 35.57 294 GLY A N 1
ATOM 2298 C CA . GLY A 1 295 ? 37.058 -23.049 73.447 1.00 36.26 294 GLY A CA 1
ATOM 2299 C C . GLY A 1 295 ? 37.613 -22.477 74.740 1.00 34.20 294 GLY A C 1
ATOM 2300 O O . GLY A 1 295 ? 38.558 -21.681 74.727 1.00 34.45 294 GLY A O 1
ATOM 2301 N N . ALA A 1 296 ? 37.012 -22.883 75.863 1.00 33.56 295 ALA A N 1
ATOM 2302 C CA . ALA A 1 296 ? 37.535 -22.561 77.188 1.00 37.50 295 ALA A CA 1
ATOM 2303 C C . ALA A 1 296 ? 37.041 -23.616 78.173 1.00 39.63 295 ALA A C 1
ATOM 2304 O O . ALA A 1 29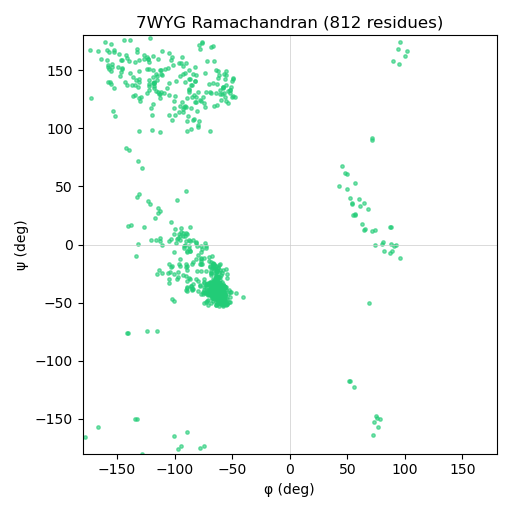6 ? 36.219 -24.470 77.839 1.00 36.89 295 ALA A O 1
ATOM 2306 N N . LEU A 1 297 ? 37.563 -23.556 79.395 1.00 39.40 296 LEU A N 1
ATOM 2307 C CA . LEU A 1 297 ? 37.166 -24.462 80.467 1.00 41.51 296 LEU A CA 1
ATOM 2308 C C . LEU A 1 297 ? 36.556 -23.660 81.604 1.00 41.54 296 LEU A C 1
ATOM 2309 O O . LEU A 1 297 ? 37.054 -22.583 81.941 1.00 37.27 296 LEU A O 1
ATOM 2314 N N . VAL A 1 298 ? 35.481 -24.189 82.189 1.00 38.87 297 VAL A N 1
ATOM 2315 C CA . VAL A 1 298 ? 34.871 -23.562 83.358 1.00 43.85 297 VAL A CA 1
ATOM 2316 C C . VAL A 1 298 ? 35.849 -23.631 84.523 1.00 45.11 297 VAL A C 1
ATOM 2317 O O . VAL A 1 298 ? 36.228 -24.717 84.973 1.00 44.11 297 VAL A O 1
ATOM 2321 N N . LYS A 1 299 ? 36.243 -22.463 85.024 1.00 44.22 298 LYS A N 1
ATOM 2322 C CA . LYS A 1 299 ? 37.216 -22.347 86.100 1.00 42.44 298 LYS A CA 1
ATOM 2323 C C . LYS A 1 299 ? 36.590 -22.609 87.471 1.00 51.15 298 LYS A C 1
ATOM 2324 O O . LYS A 1 299 ? 37.255 -23.143 88.365 1.00 52.06 298 LYS A O 1
ATOM 2330 N N . LYS A 1 300 ? 35.316 -22.274 87.646 1.00 49.03 299 LYS A N 1
ATOM 2331 C CA . LYS A 1 300 ? 34.618 -22.495 88.899 1.00 50.21 299 LYS A CA 1
ATOM 2332 C C . LYS A 1 300 ? 33.131 -22.625 88.607 1.00 53.27 299 LYS A C 1
ATOM 2333 O O . LYS A 1 300 ? 32.633 -22.074 87.622 1.00 49.95 299 LYS A O 1
ATOM 2339 N N . ASP A 1 301 ? 32.432 -23.362 89.473 1.00 51.12 300 ASP A N 1
ATOM 2340 C CA . ASP A 1 301 ? 30.979 -23.473 89.393 1.00 55.97 300 ASP A CA 1
ATOM 2341 C C . ASP A 1 301 ? 30.345 -22.092 89.326 1.00 54.18 300 ASP A C 1
ATOM 2342 O O . ASP A 1 301 ? 30.696 -21.199 90.100 1.00 55.57 300 ASP A O 1
ATOM 2347 N N . PHE A 1 302 ? 29.416 -21.916 88.393 1.00 53.02 301 PHE A N 1
ATOM 2348 C CA . PHE A 1 302 ? 28.619 -20.697 88.348 1.00 53.05 301 PHE A CA 1
ATOM 2349 C C . PHE A 1 302 ? 27.326 -21.001 87.609 1.00 56.16 301 PHE A C 1
ATOM 2350 O O . PHE A 1 302 ? 27.193 -22.028 86.939 1.00 49.84 301 PHE A O 1
ATOM 2358 N N . VAL A 1 303 ? 26.369 -20.091 87.745 1.00 56.18 302 VAL A N 1
ATOM 2359 C CA . VAL A 1 303 ? 25.074 -20.207 87.090 1.00 59.15 302 VAL A CA 1
ATOM 2360 C C . VAL A 1 303 ? 24.863 -18.977 86.225 1.00 52.99 302 VAL A C 1
ATOM 2361 O O . VAL A 1 303 ? 25.145 -17.855 86.655 1.00 55.43 302 VAL A O 1
ATOM 2365 N N . TRP A 1 304 ? 24.371 -19.188 85.008 1.00 56.55 303 TRP A N 1
ATOM 2366 C CA . TRP A 1 304 ? 24.052 -18.081 84.118 1.00 58.06 303 TRP A CA 1
ATOM 2367 C C . TRP A 1 304 ? 22.987 -18.536 83.134 1.00 57.81 303 TRP A C 1
ATOM 2368 O O . TRP A 1 304 ? 23.053 -19.657 82.624 1.00 57.83 303 TRP A O 1
ATOM 2379 N N . ASN A 1 305 ? 22.009 -17.665 82.882 1.00 56.19 304 ASN A N 1
ATOM 2380 C CA . ASN A 1 305 ? 20.926 -17.960 81.945 1.00 59.75 304 ASN A CA 1
ATOM 2381 C C . ASN A 1 305 ? 20.227 -19.270 82.314 1.00 65.26 304 ASN A C 1
ATOM 2382 O O . ASN A 1 305 ? 19.826 -20.053 81.447 1.00 68.69 304 ASN A O 1
ATOM 2387 N N . ASN A 1 306 ? 20.122 -19.523 83.621 1.00 65.86 305 ASN A N 1
ATOM 2388 C CA . ASN A 1 306 ? 19.399 -20.669 84.180 1.00 70.19 305 ASN A CA 1
ATOM 2389 C C . ASN A 1 306 ? 20.063 -22.003 83.862 1.00 67.09 305 ASN A C 1
ATOM 2390 O O . ASN A 1 306 ? 19.387 -23.027 83.754 1.00 66.12 305 ASN A O 1
ATOM 2395 N N . CYS A 1 307 ? 21.385 -22.008 83.732 1.00 64.03 306 CYS A N 1
ATOM 2396 C CA . CYS A 1 307 ? 22.154 -23.218 83.494 1.00 59.21 306 CYS A CA 1
ATOM 2397 C C . CYS A 1 307 ? 23.305 -23.246 84.488 1.00 61.63 306 CYS A C 1
ATOM 2398 O O . CYS A 1 307 ? 23.908 -22.205 84.775 1.00 58.36 306 CYS A O 1
ATOM 2401 N N . GLU A 1 308 ? 23.596 -24.426 85.035 1.00 56.72 307 GLU A N 1
ATOM 2402 C CA . GLU A 1 308 ? 24.717 -24.579 85.953 1.00 61.98 307 GLU A CA 1
ATOM 2403 C C . GLU A 1 308 ? 25.955 -24.984 85.166 1.00 60.26 307 GLU A C 1
ATOM 2404 O O . GLU A 1 308 ? 25.976 -26.039 84.524 1.00 60.85 307 GLU A O 1
ATOM 2410 N N . PHE A 1 309 ? 26.976 -24.138 85.207 1.00 59.54 308 PHE A N 1
ATOM 2411 C CA . PHE A 1 309 ? 28.265 -24.436 84.595 1.00 52.79 308 PHE A CA 1
ATOM 2412 C C . PHE A 1 309 ? 29.145 -25.063 85.670 1.00 55.95 308 PHE A C 1
ATOM 2413 O O . PHE A 1 309 ? 29.488 -24.408 86.659 1.00 53.82 308 PHE A O 1
ATOM 2421 N N . LYS A 1 310 ? 29.485 -26.338 85.497 1.00 55.03 309 LYS A N 1
ATOM 2422 C CA . LYS A 1 310 ? 30.271 -27.063 86.487 1.00 56.77 309 LYS A CA 1
ATOM 2423 C C . LYS A 1 310 ? 31.755 -26.938 86.169 1.00 53.21 309 LYS A C 1
ATOM 2424 O O . LYS A 1 310 ? 32.157 -27.005 85.005 1.00 50.99 309 LYS A O 1
ATOM 2430 N N . LYS A 1 311 ? 32.562 -26.764 87.217 1.00 52.73 310 LYS A N 1
ATOM 2431 C CA . LYS A 1 311 ? 34.010 -26.658 87.064 1.00 53.73 310 LYS A CA 1
ATOM 2432 C C . LYS A 1 311 ? 34.553 -27.826 86.254 1.00 50.63 310 LYS A C 1
ATOM 2433 O O . LYS A 1 311 ? 34.244 -28.987 86.530 1.00 50.91 310 LYS A O 1
ATOM 2439 N N . GLY A 1 312 ? 35.356 -27.514 85.239 1.00 51.20 311 GLY A N 1
ATOM 2440 C CA . GLY A 1 312 ? 35.918 -28.527 84.372 1.00 50.57 311 GLY A CA 1
ATOM 2441 C C . GLY A 1 312 ? 35.153 -28.769 83.087 1.00 49.23 311 GLY A C 1
ATOM 2442 O O . GLY A 1 312 ? 35.672 -29.462 82.202 1.00 49.49 311 GLY A O 1
ATOM 2443 N N . THR A 1 313 ? 33.942 -28.230 82.958 1.00 48.14 312 THR A N 1
ATOM 2444 C CA . THR A 1 313 ? 33.187 -28.374 81.721 1.00 46.39 312 THR A CA 1
ATOM 2445 C C . THR A 1 313 ? 33.826 -27.557 80.605 1.00 44.40 312 THR A C 1
ATOM 2446 O O . THR A 1 313 ? 34.251 -26.417 80.813 1.00 44.85 312 THR A O 1
ATOM 2450 N N . SER A 1 314 ? 33.898 -28.143 79.413 1.00 44.59 313 SER A N 1
ATOM 2451 C CA . SER A 1 314 ? 34.362 -27.396 78.251 1.00 42.45 313 SER A CA 1
ATOM 2452 C C . SER A 1 314 ? 33.221 -26.578 77.658 1.00 37.28 313 SER A C 1
ATOM 2453 O O . SER A 1 314 ? 32.044 -26.930 77.783 1.00 42.39 313 SER A O 1
ATOM 2456 N N . VAL A 1 315 ? 33.577 -25.475 77.002 1.00 39.40 314 VAL A N 1
ATOM 2457 C CA . VAL A 1 315 ? 32.601 -24.532 76.465 1.00 37.09 314 VAL A CA 1
ATOM 2458 C C . VAL A 1 315 ? 33.088 -24.020 75.115 1.00 36.82 314 VAL A C 1
ATOM 2459 O O . VAL A 1 315 ? 34.274 -23.724 74.937 1.00 39.32 314 VAL A O 1
ATOM 2463 N N . LEU A 1 316 ? 32.172 -23.934 74.157 1.00 36.34 315 LEU A N 1
ATOM 2464 C CA . LEU A 1 316 ? 32.428 -23.320 72.862 1.00 36.89 315 LEU A CA 1
ATOM 2465 C C . LEU A 1 316 ? 31.597 -22.051 72.749 1.00 38.67 315 LEU A C 1
ATOM 2466 O O . LEU A 1 316 ? 30.384 -22.085 72.986 1.00 40.62 315 LEU A O 1
ATOM 2471 N N . LEU A 1 317 ? 32.245 -20.949 72.379 1.00 33.37 316 LEU A N 1
ATOM 2472 C CA . LEU A 1 317 ? 31.572 -19.699 72.050 1.00 33.13 316 LEU A CA 1
ATOM 2473 C C . LEU A 1 317 ? 31.471 -19.583 70.535 1.00 34.63 316 LEU A C 1
ATOM 2474 O O . LEU A 1 317 ? 32.485 -19.672 69.844 1.00 33.62 316 LEU A O 1
ATOM 2479 N N . ASP A 1 318 ? 30.260 -19.329 70.037 1.00 34.18 317 ASP A N 1
ATOM 2480 C CA . ASP A 1 318 ? 29.939 -19.334 68.607 1.00 37.20 317 ASP A CA 1
ATOM 2481 C C . ASP A 1 318 ? 30.259 -17.968 67.998 1.00 39.06 317 ASP A C 1
ATOM 2482 O O . ASP A 1 318 ? 29.463 -17.025 68.095 1.00 38.55 317 ASP A O 1
ATOM 2487 N N . LEU A 1 319 ? 31.415 -17.869 67.336 1.00 35.08 318 LEU A N 1
ATOM 2488 C CA . LEU A 1 319 ? 31.800 -16.609 66.699 1.00 35.27 318 LEU A CA 1
ATOM 2489 C C . LEU A 1 319 ? 30.938 -16.326 65.475 1.00 33.57 318 LEU A C 1
ATOM 2490 O O . LEU A 1 319 ? 30.371 -15.238 65.342 1.00 32.66 318 LEU A O 1
ATOM 2495 N N . TYR A 1 320 ? 30.841 -17.303 64.567 1.00 36.34 319 TYR A N 1
ATOM 2496 C CA . TYR A 1 320 ? 30.105 -17.117 63.319 1.00 35.24 319 TYR A CA 1
ATOM 2497 C C . TYR A 1 320 ? 28.631 -16.817 63.581 1.00 34.80 319 TYR A C 1
ATOM 2498 O O . TYR A 1 320 ? 28.055 -15.900 62.984 1.00 34.17 319 TYR A O 1
ATOM 2507 N N . GLY A 1 321 ? 27.997 -17.594 64.460 1.00 35.15 320 GLY A N 1
ATOM 2508 C CA . GLY A 1 321 ? 26.580 -17.385 64.723 1.00 36.61 320 GLY A CA 1
ATOM 2509 C C . GLY A 1 321 ? 26.303 -16.045 65.383 1.00 37.93 320 GLY A C 1
ATOM 2510 O O . GLY A 1 321 ? 25.319 -15.374 65.053 1.00 35.25 320 GLY A O 1
ATOM 2511 N N . THR A 1 322 ? 27.173 -15.629 66.311 1.00 35.30 321 THR A N 1
ATOM 2512 C CA . THR A 1 322 ? 27.022 -14.310 66.925 1.00 34.81 321 THR A CA 1
ATOM 2513 C C . THR A 1 322 ? 27.138 -13.213 65.879 1.00 36.16 321 THR A C 1
ATOM 2514 O O . THR A 1 322 ? 26.371 -12.243 65.895 1.00 35.79 321 THR A O 1
ATOM 2518 N N . ASN A 1 323 ? 28.066 -13.373 64.933 1.00 37.02 322 ASN A N 1
ATOM 2519 C CA . ASN A 1 323 ? 28.235 -12.385 63.875 1.00 33.22 322 ASN A CA 1
ATOM 2520 C C . ASN A 1 323 ? 27.063 -12.348 62.913 1.00 36.89 322 ASN A C 1
ATOM 2521 O O . ASN A 1 323 ? 26.943 -11.385 62.146 1.00 35.66 322 ASN A O 1
ATOM 2526 N N . HIS A 1 324 ? 26.205 -13.373 62.927 1.00 37.49 323 HIS A N 1
ATOM 2527 C CA . HIS A 1 324 ? 25.005 -13.406 62.098 1.00 38.26 323 HIS A CA 1
ATOM 2528 C C . HIS A 1 324 ? 23.737 -13.433 62.941 1.00 41.15 323 HIS A C 1
ATOM 2529 O O . HIS A 1 324 ? 22.684 -13.870 62.461 1.00 41.40 323 HIS A O 1
ATOM 2536 N N . ASP A 1 325 ? 23.816 -12.961 64.181 1.00 40.33 324 ASP A N 1
ATOM 2537 C CA . ASP A 1 325 ? 22.667 -12.958 65.083 1.00 39.24 324 ASP A CA 1
ATOM 2538 C C . ASP A 1 325 ? 21.663 -11.881 64.684 1.00 42.90 324 ASP A C 1
ATOM 2539 O O . ASP A 1 325 ? 21.998 -10.690 64.729 1.00 42.87 324 ASP A O 1
ATOM 2544 N N . PRO A 1 326 ? 20.424 -12.237 64.333 1.00 43.63 325 PRO A N 1
ATOM 2545 C CA . PRO A 1 326 ? 19.442 -11.199 63.971 1.00 44.33 325 PRO A CA 1
ATOM 2546 C C . PRO A 1 326 ? 19.036 -10.303 65.131 1.00 43.76 325 PRO A C 1
ATOM 2547 O O . PRO A 1 326 ? 18.477 -9.231 64.884 1.00 46.72 325 PRO A O 1
ATOM 2551 N N . ARG A 1 327 ? 19.282 -10.692 66.384 1.00 45.59 326 ARG A N 1
ATOM 2552 C CA . ARG A 1 327 ? 19.050 -9.748 67.475 1.00 48.82 326 ARG A CA 1
ATOM 2553 C C . ARG A 1 327 ? 20.048 -8.599 67.445 1.00 47.05 326 ARG A C 1
ATOM 2554 O O . ARG A 1 327 ? 19.749 -7.512 67.953 1.00 45.00 326 ARG A O 1
ATOM 2562 N N . LEU A 1 328 ? 21.223 -8.810 66.849 1.00 43.04 327 LEU A N 1
ATOM 2563 C CA . LEU A 1 328 ? 22.252 -7.782 66.793 1.00 46.94 327 LEU A CA 1
ATOM 2564 C C . LEU A 1 328 ? 22.370 -7.120 65.429 1.00 45.14 327 LEU A C 1
ATOM 2565 O O . LEU A 1 328 ? 22.860 -5.989 65.345 1.00 48.12 327 LEU A O 1
ATOM 2570 N N . TRP A 1 329 ? 21.947 -7.792 64.364 1.00 41.24 328 TRP A N 1
ATOM 2571 C CA . TRP A 1 329 ? 22.260 -7.360 63.011 1.00 44.09 328 TRP A CA 1
ATOM 2572 C C . TRP A 1 329 ? 21.002 -7.421 62.165 1.00 47.01 328 TRP A C 1
ATOM 2573 O O . TRP A 1 329 ? 20.322 -8.451 62.142 1.00 50.07 328 TRP A O 1
ATOM 2584 N N . ASP A 1 330 ? 20.694 -6.327 61.475 1.00 48.72 329 ASP A N 1
ATOM 2585 C CA . ASP A 1 330 ? 19.553 -6.313 60.569 1.00 48.67 329 ASP A CA 1
ATOM 2586 C C . ASP A 1 330 ? 19.935 -6.980 59.250 1.00 46.86 329 ASP A C 1
ATOM 2587 O O . ASP A 1 330 ? 20.971 -6.655 58.663 1.00 49.39 329 ASP A O 1
ATOM 2592 N N . HIS A 1 331 ? 19.090 -7.909 58.786 1.00 49.83 330 HIS A N 1
ATOM 2593 C CA . HIS A 1 331 ? 19.389 -8.788 57.655 1.00 50.01 330 HIS A CA 1
ATOM 2594 C C . HIS A 1 331 ? 20.801 -9.341 57.811 1.00 49.17 330 HIS A C 1
ATOM 2595 O O . HIS A 1 331 ? 21.698 -9.001 57.027 1.00 42.39 330 HIS A O 1
ATOM 2602 N N . PRO A 1 332 ? 21.030 -10.195 58.814 1.00 51.79 331 PRO A N 1
ATOM 2603 C CA . PRO A 1 332 ? 22.407 -10.626 59.120 1.00 44.99 331 PRO A CA 1
ATOM 2604 C C . PRO A 1 332 ? 23.046 -11.471 58.035 1.00 43.41 331 PRO A C 1
ATOM 2605 O O . PRO A 1 332 ? 24.275 -11.611 58.036 1.00 40.39 331 PRO A O 1
ATOM 2609 N N . ASP A 1 333 ? 22.266 -12.037 57.111 1.00 42.99 332 ASP A N 1
ATOM 2610 C CA . ASP A 1 333 ? 22.813 -12.883 56.059 1.00 46.69 332 ASP A CA 1
ATOM 2611 C C . ASP A 1 333 ? 22.901 -12.164 54.719 1.00 47.50 332 ASP A C 1
ATOM 2612 O O . ASP A 1 333 ? 23.015 -12.817 53.676 1.00 48.80 332 ASP A O 1
ATOM 2617 N N . GLU A 1 334 ? 22.871 -10.836 54.729 1.00 44.27 333 GLU A N 1
ATOM 2618 C CA . GLU A 1 334 ? 23.171 -10.041 53.550 1.00 45.50 333 GLU A CA 1
ATOM 2619 C C . GLU A 1 334 ? 24.430 -9.217 53.788 1.00 43.87 333 GLU A C 1
ATOM 2620 O O . GLU A 1 334 ? 24.691 -8.766 54.912 1.00 38.66 333 GLU A O 1
ATOM 2626 N N . PHE A 1 335 ? 25.219 -9.044 52.724 1.00 39.22 334 PHE A N 1
ATOM 2627 C CA . PHE A 1 335 ? 26.438 -8.235 52.762 1.00 40.11 334 PHE A CA 1
ATOM 2628 C C . PHE A 1 335 ? 26.057 -6.771 52.559 1.00 40.52 334 PHE A C 1
ATOM 2629 O O . PHE A 1 335 ? 25.688 -6.372 51.449 1.00 40.20 334 PHE A O 1
ATOM 2637 N N . ARG A 1 336 ? 26.135 -5.967 53.622 1.00 39.08 335 ARG A N 1
ATOM 2638 C CA . ARG A 1 336 ? 25.676 -4.573 53.593 1.00 40.33 335 ARG A CA 1
ATOM 2639 C C . ARG A 1 336 ? 26.609 -3.692 54.413 1.00 41.93 335 ARG A C 1
ATOM 2640 O O . ARG A 1 336 ? 26.340 -3.389 55.582 1.00 40.82 335 ARG A O 1
ATOM 2648 N N . PRO A 1 337 ? 27.722 -3.250 53.827 1.00 40.17 336 PRO A N 1
ATOM 2649 C CA . PRO A 1 337 ? 28.647 -2.387 54.582 1.00 40.08 336 PRO A CA 1
ATOM 2650 C C . PRO A 1 337 ? 27.987 -1.147 55.167 1.00 44.43 336 PRO A C 1
ATOM 2651 O O . PRO A 1 337 ? 28.425 -0.662 56.222 1.00 41.72 336 PRO A O 1
ATOM 2655 N N . GLU A 1 338 ? 26.927 -0.631 54.532 1.00 44.43 337 GLU A N 1
ATOM 2656 C CA . GLU A 1 338 ? 26.263 0.558 55.059 1.00 47.10 337 GLU A CA 1
ATOM 2657 C C . GLU A 1 338 ? 25.696 0.334 56.454 1.00 46.74 337 GLU A C 1
ATOM 2658 O O . GLU A 1 338 ? 25.395 1.310 57.148 1.00 46.54 337 GLU A O 1
ATOM 2664 N N . ARG A 1 339 ? 25.554 -0.923 56.885 1.00 43.12 338 ARG A N 1
ATOM 2665 C CA . ARG A 1 339 ? 25.135 -1.195 58.255 1.00 46.77 338 ARG A CA 1
ATOM 2666 C C . ARG A 1 339 ? 26.088 -0.585 59.279 1.00 45.53 338 ARG A C 1
ATOM 2667 O O . ARG A 1 339 ? 25.670 -0.314 60.411 1.00 47.04 338 ARG A O 1
ATOM 2675 N N . PHE A 1 340 ? 27.349 -0.346 58.907 1.00 44.64 339 PHE A N 1
ATOM 2676 C CA . PHE A 1 340 ? 28.326 0.235 59.823 1.00 46.94 339 PHE A CA 1
ATOM 2677 C C . PHE A 1 340 ? 28.377 1.755 59.759 1.00 54.59 339 PHE A C 1
ATOM 2678 O O . PHE A 1 340 ? 29.173 2.364 60.479 1.00 55.12 339 PHE A O 1
ATOM 2686 N N . ALA A 1 341 ? 27.570 2.380 58.916 1.00 48.99 340 ALA A N 1
ATOM 2687 C CA . ALA A 1 341 ? 27.377 3.816 59.016 1.00 62.03 340 ALA A CA 1
ATOM 2688 C C . ALA A 1 341 ? 26.428 4.076 60.176 1.00 64.61 340 ALA A C 1
ATOM 2689 O O . ALA A 1 341 ? 25.318 3.529 60.209 1.00 71.68 340 ALA A O 1
ATOM 2691 N N . GLU A 1 342 ? 26.870 4.885 61.134 1.00 71.68 341 GLU A N 1
ATOM 2692 C CA . GLU A 1 342 ? 26.067 5.236 62.307 1.00 73.09 341 GLU A CA 1
ATOM 2693 C C . GLU A 1 342 ? 25.619 3.988 63.076 1.00 72.80 341 GLU A C 1
ATOM 2694 O O . GLU A 1 342 ? 24.433 3.789 63.351 1.00 76.26 341 GLU A O 1
ATOM 2700 N N . ARG A 1 343 ? 26.581 3.136 63.419 1.00 58.48 342 ARG A N 1
ATOM 2701 C CA . ARG A 1 343 ? 26.340 1.999 64.296 1.00 56.55 342 ARG A CA 1
ATOM 2702 C C . ARG A 1 343 ? 27.252 2.092 65.511 1.00 46.11 342 ARG A C 1
ATOM 2703 O O . ARG A 1 343 ? 28.439 2.406 65.386 1.00 46.69 342 ARG A O 1
ATOM 2711 N N . GLU A 1 344 ? 26.693 1.786 66.675 1.00 45.51 343 GLU A N 1
ATOM 2712 C CA . GLU A 1 344 ? 27.447 1.814 67.921 1.00 41.43 343 GLU A CA 1
ATOM 2713 C C . GLU A 1 344 ? 28.581 0.791 67.899 1.00 47.62 343 GLU A C 1
ATOM 2714 O O . GLU A 1 344 ? 28.417 -0.338 67.424 1.00 42.72 343 GLU A O 1
ATOM 2720 N N . GLU A 1 345 ? 29.747 1.190 68.410 1.00 40.28 344 GLU A N 1
ATOM 2721 C CA . GLU A 1 345 ? 30.878 0.280 68.512 1.00 42.99 344 GLU A CA 1
ATOM 2722 C C . GLU A 1 345 ? 30.790 -0.484 69.829 1.00 42.70 344 GLU A C 1
ATOM 2723 O O . GLU A 1 345 ? 30.503 0.102 70.878 1.00 40.00 344 GLU A O 1
ATOM 2729 N N . ASN A 1 346 ? 30.992 -1.798 69.763 1.00 38.70 345 ASN A N 1
ATOM 2730 C CA . ASN A 1 346 ? 30.750 -2.672 70.903 1.00 38.38 345 ASN A CA 1
ATOM 2731 C C . ASN A 1 346 ? 31.755 -3.818 70.880 1.00 37.18 345 ASN A C 1
ATOM 2732 O O . ASN A 1 346 ? 32.174 -4.270 69.811 1.00 35.20 345 ASN A O 1
ATOM 2737 N N . LEU A 1 347 ? 32.125 -4.299 72.069 1.00 34.54 346 LEU A N 1
ATOM 2738 C CA . LEU A 1 347 ? 33.167 -5.319 72.201 1.00 32.82 346 LEU A CA 1
ATOM 2739 C C . LEU A 1 347 ? 32.651 -6.750 72.089 1.00 35.21 346 LEU A C 1
ATOM 2740 O O . LEU A 1 347 ? 33.458 -7.687 72.131 1.00 33.02 346 LEU A O 1
ATOM 2745 N N . PHE A 1 348 ? 31.340 -6.952 71.962 1.00 32.97 347 PHE A N 1
ATOM 2746 C CA . PHE A 1 348 ? 30.785 -8.293 72.057 1.00 38.58 347 PHE A CA 1
ATOM 2747 C C . PHE A 1 348 ? 29.778 -8.657 70.974 1.00 39.65 347 PHE A C 1
ATOM 2748 O O . PHE A 1 348 ? 29.393 -9.828 70.907 1.00 34.15 347 PHE A O 1
ATOM 2756 N N . ASP A 1 349 ? 29.324 -7.714 70.148 1.00 36.37 348 ASP A N 1
ATOM 2757 C CA . ASP A 1 349 ? 28.357 -8.051 69.108 1.00 39.09 348 ASP A CA 1
ATOM 2758 C C . ASP A 1 349 ? 29.033 -8.451 67.805 1.00 38.65 348 ASP A C 1
ATOM 2759 O O . ASP A 1 349 ? 28.427 -9.148 66.983 1.00 38.57 348 ASP A O 1
ATOM 2764 N N . MET A 1 350 ? 30.295 -8.081 67.645 1.00 38.14 349 MET A N 1
ATOM 2765 C CA . MET A 1 350 ? 31.051 -8.248 66.414 1.00 39.38 349 MET A CA 1
ATOM 2766 C C . MET A 1 350 ? 32.363 -8.898 66.841 1.00 36.93 349 MET A C 1
ATOM 2767 O O . MET A 1 350 ? 33.277 -8.207 67.309 1.00 36.25 349 MET A O 1
ATOM 2772 N N . ILE A 1 351 ? 32.464 -10.221 66.710 1.00 33.15 350 ILE A N 1
ATOM 2773 C CA . ILE A 1 351 ? 33.624 -10.908 67.283 1.00 32.46 350 ILE A CA 1
ATOM 2774 C C . ILE A 1 351 ? 34.325 -11.875 66.328 1.00 33.63 350 ILE A C 1
ATOM 2775 O O . ILE A 1 351 ? 34.721 -12.966 66.768 1.00 32.80 350 ILE A O 1
ATOM 2780 N N . PRO A 1 352 ? 34.565 -11.531 65.052 1.00 30.43 351 PRO A N 1
ATOM 2781 C CA . PRO A 1 352 ? 35.263 -12.489 64.175 1.00 32.66 351 PRO A CA 1
ATOM 2782 C C . PRO A 1 352 ? 36.687 -12.772 64.621 1.00 30.24 351 PRO A C 1
ATOM 2783 O O . PRO A 1 352 ? 37.234 -13.826 64.272 1.00 29.99 351 PRO A O 1
ATOM 2787 N N . GLN A 1 353 ? 37.301 -11.878 65.391 1.00 29.83 352 GLN A N 1
ATOM 2788 C CA . GLN A 1 353 ? 38.627 -12.119 65.950 1.00 31.03 352 GLN A CA 1
ATOM 2789 C C . GLN A 1 353 ? 38.579 -12.051 67.467 1.00 32.40 352 GLN A C 1
ATOM 2790 O O . GLN A 1 353 ? 39.520 -11.600 68.123 1.00 28.91 352 GLN A O 1
ATOM 2796 N N . GLY A 1 354 ? 37.467 -12.514 68.045 1.00 30.66 353 GLY A N 1
ATOM 2797 C CA . GLY A 1 354 ? 37.306 -12.550 69.484 1.00 31.00 353 GLY A CA 1
ATOM 2798 C C . GLY A 1 354 ? 36.560 -11.340 70.024 1.00 31.69 353 GLY A C 1
ATOM 2799 O O . GLY A 1 354 ? 36.255 -10.379 69.317 1.00 30.44 353 GLY A O 1
ATOM 2800 N N . GLY A 1 355 ? 36.281 -11.392 71.327 1.00 30.55 354 GLY A N 1
ATOM 2801 C CA . GLY A 1 355 ? 35.512 -10.360 71.990 1.00 29.33 354 GLY A CA 1
ATOM 2802 C C . GLY A 1 355 ? 36.221 -9.846 73.231 1.00 34.02 354 GLY A C 1
ATOM 2803 O O . GLY A 1 355 ? 37.322 -10.288 73.573 1.00 31.21 354 GLY A O 1
ATOM 2804 N N . GLY A 1 356 ? 35.561 -8.890 73.890 1.00 32.06 355 GLY A N 1
ATOM 2805 C CA . GLY A 1 356 ? 36.108 -8.328 75.108 1.00 32.65 355 GLY A CA 1
ATOM 2806 C C . GLY A 1 356 ? 37.296 -7.418 74.830 1.00 33.93 355 GLY A C 1
ATOM 2807 O O . GLY A 1 356 ? 37.430 -6.828 73.750 1.00 31.85 355 GLY A O 1
ATOM 2808 N N . HIS A 1 357 ? 38.181 -7.322 75.822 1.00 30.78 356 HIS A N 1
ATOM 2809 C CA . HIS A 1 357 ? 39.357 -6.454 75.776 1.00 32.42 356 HIS A CA 1
ATOM 2810 C C . HIS A 1 357 ? 40.601 -7.297 75.533 1.00 32.34 356 HIS A C 1
ATOM 2811 O O . HIS A 1 357 ? 40.862 -8.249 76.280 1.00 32.32 356 HIS A O 1
ATOM 2818 N N . ALA A 1 358 ? 41.394 -6.915 74.529 1.00 30.72 357 ALA A N 1
ATOM 2819 C CA . ALA A 1 358 ? 42.640 -7.631 74.262 1.00 30.88 357 ALA A CA 1
ATOM 2820 C C . ALA A 1 358 ? 43.652 -7.491 75.400 1.00 32.60 357 ALA A C 1
ATOM 2821 O O . ALA A 1 358 ? 44.503 -8.370 75.554 1.00 28.04 357 ALA A O 1
ATOM 2823 N N . GLU A 1 359 ? 43.561 -6.424 76.210 1.00 27.50 358 GLU A N 1
ATOM 2824 C CA . GLU A 1 359 ? 44.457 -6.242 77.345 1.00 29.95 358 GLU A CA 1
ATOM 2825 C C . GLU A 1 359 ? 44.094 -7.132 78.535 1.00 34.72 358 GLU A C 1
ATOM 2826 O O . GLU A 1 359 ? 44.922 -7.297 79.442 1.00 30.12 358 GLU A O 1
ATOM 2832 N N . LYS A 1 360 ? 42.872 -7.688 78.561 1.00 30.11 359 LYS A N 1
ATOM 2833 C CA . LYS A 1 360 ? 42.333 -8.377 79.730 1.00 31.73 359 LYS A CA 1
ATOM 2834 C C . LYS A 1 360 ? 41.843 -9.785 79.393 1.00 33.43 359 LYS A C 1
ATOM 2835 O O . LYS A 1 360 ? 41.086 -10.383 80.166 1.00 33.26 359 LYS A O 1
ATOM 2841 N N . GLY A 1 361 ? 42.229 -10.307 78.240 1.00 32.07 360 GLY A N 1
ATOM 2842 C CA . GLY A 1 361 ? 41.764 -11.609 77.806 1.00 30.84 360 GLY A CA 1
ATOM 2843 C C . GLY A 1 361 ? 42.414 -11.935 76.482 1.00 33.11 360 GLY A C 1
ATOM 2844 O O . GLY A 1 361 ? 43.362 -11.264 76.065 1.00 28.48 360 GLY A O 1
ATOM 2845 N N . HIS A 1 362 ? 41.872 -12.947 75.801 1.00 28.46 361 HIS A N 1
ATOM 2846 C CA . HIS A 1 362 ? 42.556 -13.550 74.666 1.00 28.05 361 HIS A CA 1
ATOM 2847 C C . HIS A 1 362 ? 42.176 -12.951 73.317 1.00 30.44 361 HIS A C 1
ATOM 2848 O O . HIS A 1 362 ? 42.630 -13.459 72.284 1.00 28.32 361 HIS A O 1
ATOM 2855 N N . ARG A 1 363 ? 41.401 -11.869 73.296 1.00 30.89 362 ARG A N 1
ATOM 2856 C CA . ARG A 1 363 ? 41.032 -11.231 72.033 1.00 28.32 362 ARG A CA 1
ATOM 2857 C C . ARG A 1 363 ? 42.254 -10.987 71.150 1.00 29.85 362 ARG A C 1
ATOM 2858 O O . ARG A 1 363 ? 43.337 -10.631 71.625 1.00 26.59 362 ARG A O 1
ATOM 2866 N N . CYS A 1 364 ? 42.057 -11.168 69.848 1.00 28.57 363 CYS A N 1
ATOM 2867 C CA . CYS A 1 364 ? 43.101 -10.997 68.854 1.00 26.73 363 CYS A CA 1
ATOM 2868 C C . CYS A 1 364 ? 43.760 -9.624 68.977 1.00 28.12 363 CYS A C 1
ATOM 2869 O O . CYS A 1 364 ? 43.068 -8.598 68.876 1.00 25.13 363 CYS A O 1
ATOM 2872 N N . PRO A 1 365 ? 45.078 -9.562 69.194 1.00 27.36 364 PRO A N 1
ATOM 2873 C CA . PRO A 1 365 ? 45.779 -8.274 69.162 1.00 28.91 364 PRO A CA 1
ATOM 2874 C C . PRO A 1 365 ? 46.067 -7.793 67.749 1.00 28.35 364 PRO A C 1
ATOM 2875 O O . PRO A 1 365 ? 46.521 -6.651 67.582 1.00 28.43 364 PRO A O 1
ATOM 2879 N N . GLY A 1 366 ? 45.836 -8.632 66.739 1.00 30.21 365 GLY A N 1
ATOM 2880 C CA . GLY A 1 366 ? 46.109 -8.331 65.348 1.00 30.22 365 GLY A CA 1
ATOM 2881 C C . GLY A 1 366 ? 44.979 -7.708 64.553 1.00 31.34 365 GLY A C 1
ATOM 2882 O O . GLY A 1 366 ? 45.119 -7.554 63.333 1.00 28.89 365 GLY A O 1
ATOM 2883 N N . GLU A 1 367 ? 43.870 -7.342 65.198 1.00 26.93 366 GLU A N 1
ATOM 2884 C CA . GLU A 1 367 ? 42.718 -6.813 64.472 1.00 29.56 366 GLU A CA 1
ATOM 2885 C C . GLU A 1 367 ? 43.078 -5.572 63.667 1.00 31.01 366 GLU A C 1
ATOM 2886 O O . GLU A 1 367 ? 42.687 -5.447 62.501 1.00 28.82 366 GLU A O 1
ATOM 2892 N N . GLY A 1 368 ? 43.777 -4.617 64.294 1.00 27.98 367 GLY A N 1
ATOM 2893 C CA . GLY A 1 368 ? 44.148 -3.396 63.587 1.00 29.05 367 GLY A CA 1
ATOM 2894 C C . GLY A 1 368 ? 45.021 -3.659 62.369 1.00 29.31 367 GLY A C 1
ATOM 2895 O O . GLY A 1 368 ? 44.816 -3.066 61.306 1.00 28.89 367 GLY A O 1
ATOM 2896 N N . ILE A 1 369 ? 46.003 -4.555 62.504 1.00 26.83 368 ILE A N 1
ATOM 2897 C CA . ILE A 1 369 ? 46.806 -4.952 61.347 1.00 28.76 368 ILE A CA 1
ATOM 2898 C C . ILE A 1 369 ? 45.919 -5.558 60.272 1.00 27.89 368 ILE A C 1
ATOM 2899 O O . ILE A 1 369 ? 46.012 -5.207 59.090 1.00 27.07 368 ILE A O 1
ATOM 2904 N N . THR A 1 370 ? 45.056 -6.497 60.667 1.00 26.28 369 THR A N 1
ATOM 2905 C CA . THR A 1 370 ? 44.151 -7.120 59.714 1.00 28.84 369 THR A CA 1
ATOM 2906 C C . THR A 1 370 ? 43.364 -6.070 58.938 1.00 29.50 369 THR A C 1
ATOM 2907 O O . THR A 1 370 ? 43.280 -6.119 57.704 1.00 29.16 369 THR A O 1
ATOM 2911 N N . ILE A 1 371 ? 42.770 -5.119 59.657 1.00 26.79 370 ILE A N 1
ATOM 2912 C CA . ILE A 1 371 ? 41.879 -4.137 59.043 1.00 30.30 370 ILE A CA 1
ATOM 2913 C C . ILE A 1 371 ? 42.656 -3.221 58.096 1.00 29.05 370 ILE A C 1
ATOM 2914 O O . ILE A 1 371 ? 42.230 -2.971 56.959 1.00 30.53 370 ILE A O 1
ATOM 2919 N N . GLU A 1 372 ? 43.824 -2.733 58.531 1.00 27.60 371 GLU A N 1
ATOM 2920 C CA . GLU A 1 372 ? 44.587 -1.808 57.689 1.00 29.78 371 GLU A CA 1
ATOM 2921 C C . GLU A 1 372 ? 45.171 -2.512 56.463 1.00 28.95 371 GLU A C 1
ATOM 2922 O O . GLU A 1 372 ? 45.179 -1.944 55.365 1.00 30.74 371 GLU A O 1
ATOM 2928 N N . VAL A 1 373 ? 45.663 -3.746 56.620 1.00 27.16 372 VAL A N 1
ATOM 2929 C CA . VAL A 1 373 ? 46.110 -4.501 55.449 1.00 27.33 372 VAL A CA 1
ATOM 2930 C C . VAL A 1 373 ? 44.942 -4.726 54.480 1.00 28.67 372 VAL A C 1
ATOM 2931 O O . VAL A 1 373 ? 45.097 -4.609 53.255 1.00 30.65 372 VAL A O 1
ATOM 2935 N N . MET A 1 374 ? 43.760 -5.068 55.005 1.00 30.15 373 MET A N 1
ATOM 2936 C CA . MET A 1 374 ? 42.605 -5.288 54.125 1.00 31.19 373 MET A CA 1
ATOM 2937 C C . MET A 1 374 ? 42.210 -4.003 53.405 1.00 31.94 373 MET A C 1
ATOM 2938 O O . MET A 1 374 ? 41.841 -4.023 52.220 1.00 30.45 373 MET A O 1
ATOM 2943 N N . LYS A 1 375 ? 42.272 -2.875 54.107 1.00 30.58 374 LYS A N 1
ATOM 2944 C CA . LYS A 1 375 ? 41.927 -1.600 53.491 1.00 32.90 374 LYS A CA 1
ATOM 2945 C C . LYS A 1 375 ? 42.925 -1.229 52.407 1.00 34.51 374 LYS A C 1
ATOM 2946 O O . LYS A 1 375 ? 42.534 -0.785 51.320 1.00 34.35 374 LYS A O 1
ATOM 2952 N N . ALA A 1 376 ? 44.220 -1.401 52.683 1.00 31.93 375 ALA A N 1
ATOM 2953 C CA . ALA A 1 376 ? 45.228 -1.125 51.666 1.00 35.39 375 ALA A CA 1
ATOM 2954 C C . ALA A 1 376 ? 45.011 -1.990 50.426 1.00 32.86 375 ALA A C 1
ATOM 2955 O O . ALA A 1 376 ? 45.143 -1.512 49.292 1.00 31.61 375 ALA A O 1
ATOM 2957 N N . SER A 1 377 ? 44.652 -3.259 50.624 1.00 31.78 376 SER A N 1
ATOM 2958 C CA . SER A 1 377 ? 44.499 -4.182 49.507 1.00 32.30 376 SER A CA 1
ATOM 2959 C C . SER A 1 377 ? 43.221 -3.904 48.734 1.00 34.01 376 SER A C 1
ATOM 2960 O O . SER A 1 377 ? 43.198 -4.013 47.503 1.00 34.90 376 SER A O 1
ATOM 2963 N N . LEU A 1 378 ? 42.160 -3.529 49.445 1.00 33.31 377 LEU A N 1
ATOM 2964 C CA . LEU A 1 378 ? 40.932 -3.106 48.787 1.00 34.95 377 LEU A CA 1
ATOM 2965 C C . LEU A 1 378 ? 41.169 -1.864 47.932 1.00 35.82 377 LEU A C 1
ATOM 2966 O O . LEU A 1 378 ? 40.712 -1.796 46.784 1.00 37.05 377 LEU A O 1
ATOM 2971 N N . ASP A 1 379 ? 41.897 -0.878 48.465 1.00 37.38 378 ASP A N 1
ATOM 2972 C CA . ASP A 1 379 ? 42.203 0.323 47.686 1.00 38.95 378 ASP A CA 1
ATOM 2973 C C . ASP A 1 379 ? 42.922 -0.030 46.383 1.00 38.80 378 ASP A C 1
ATOM 2974 O O . ASP A 1 379 ? 42.577 0.477 45.309 1.00 39.23 378 ASP A O 1
ATOM 2979 N N . PHE A 1 380 ? 43.917 -0.915 46.461 1.00 35.38 379 PHE A N 1
ATOM 2980 C CA . PHE A 1 380 ? 44.628 -1.364 45.264 1.00 36.65 379 PHE A CA 1
ATOM 2981 C C . PHE A 1 380 ? 43.668 -1.921 44.211 1.00 39.64 379 PHE A C 1
ATOM 2982 O O . PHE A 1 380 ? 43.710 -1.521 43.039 1.00 38.07 379 PHE A O 1
ATOM 2990 N N . LEU A 1 381 ? 42.792 -2.848 44.617 1.00 35.37 380 LEU A N 1
ATOM 2991 C CA . LEU A 1 381 ? 41.881 -3.492 43.670 1.00 39.80 380 LEU A CA 1
ATOM 2992 C C . LEU A 1 381 ? 40.919 -2.495 43.041 1.00 42.77 380 LEU A C 1
ATOM 2993 O O . LEU A 1 381 ? 40.559 -2.633 41.867 1.00 40.92 380 LEU A O 1
ATOM 2998 N N . VAL A 1 382 ? 40.499 -1.486 43.799 1.00 40.53 381 VAL A N 1
ATOM 2999 C CA . VAL A 1 382 ? 39.484 -0.567 43.301 1.00 43.02 381 VAL A CA 1
ATOM 3000 C C . VAL A 1 382 ? 40.095 0.546 42.447 1.00 48.21 381 VAL A C 1
ATOM 3001 O O . VAL A 1 382 ? 39.477 0.984 41.473 1.00 48.19 381 VAL A O 1
ATOM 3005 N N . HIS A 1 383 ? 41.312 1.013 42.767 1.00 46.55 382 HIS A N 1
ATOM 3006 C CA . HIS A 1 383 ? 41.867 2.193 42.105 1.00 48.89 382 HIS A CA 1
ATOM 3007 C C . HIS A 1 383 ? 43.083 1.934 41.222 1.00 47.52 382 HIS A C 1
ATOM 3008 O O . HIS A 1 383 ? 43.364 2.756 40.341 1.00 52.00 382 HIS A O 1
ATOM 3015 N N . GLN A 1 384 ? 43.816 0.840 41.427 1.00 42.85 383 GLN A N 1
ATOM 3016 C CA . GLN A 1 384 ? 45.106 0.692 40.763 1.00 45.21 383 GLN A CA 1
ATOM 3017 C C . GLN A 1 384 ? 45.064 -0.159 39.506 1.00 48.22 383 GLN A C 1
ATOM 3018 O O . GLN A 1 384 ? 45.881 0.053 38.604 1.00 45.31 383 GLN A O 1
ATOM 3024 N N . ILE A 1 385 ? 44.154 -1.126 39.427 1.00 47.17 384 ILE A N 1
ATOM 3025 C CA . ILE A 1 385 ? 44.089 -2.033 38.293 1.00 44.17 384 ILE A CA 1
ATOM 3026 C C . ILE A 1 385 ? 42.645 -2.179 37.843 1.00 46.11 384 ILE A C 1
ATOM 3027 O O . ILE A 1 385 ? 41.700 -1.926 38.595 1.00 42.74 384 ILE A O 1
ATOM 3032 N N . GLU A 1 386 ? 42.495 -2.569 36.581 1.00 44.40 385 GLU A N 1
ATOM 3033 C CA . GLU A 1 386 ? 41.274 -3.144 36.049 1.00 46.41 385 GLU A CA 1
ATOM 3034 C C . GLU A 1 386 ? 41.508 -4.632 35.857 1.00 45.08 385 GLU A C 1
ATOM 3035 O O . GLU A 1 386 ? 42.644 -5.057 35.618 1.00 43.46 385 GLU A O 1
ATOM 3041 N N . TYR A 1 387 ? 40.436 -5.421 35.949 1.00 40.48 386 TYR A N 1
ATOM 3042 C CA . TYR A 1 387 ? 40.565 -6.854 35.718 1.00 42.82 386 TYR A CA 1
ATOM 3043 C C . TYR A 1 387 ? 39.195 -7.480 35.478 1.00 43.48 386 TYR A C 1
ATOM 3044 O O . TYR A 1 387 ? 38.159 -6.918 35.839 1.00 40.50 386 TYR A O 1
ATOM 3053 N N . ASP A 1 388 ? 39.213 -8.658 34.856 1.00 42.37 387 ASP A N 1
ATOM 3054 C CA . ASP A 1 388 ? 38.042 -9.512 34.699 1.00 40.04 387 ASP A CA 1
ATOM 3055 C C . ASP A 1 388 ? 38.086 -10.650 35.708 1.00 44.64 387 ASP A C 1
ATOM 3056 O O . ASP A 1 388 ? 39.145 -11.006 36.238 1.00 41.78 387 ASP A O 1
ATOM 3061 N N . VAL A 1 389 ? 36.923 -11.247 35.932 1.00 39.23 388 VAL A N 1
ATOM 3062 C CA . VAL A 1 389 ? 36.775 -12.438 36.754 1.00 41.07 388 VAL A CA 1
ATOM 3063 C C . VAL A 1 389 ? 36.199 -13.541 35.871 1.00 41.15 388 VAL A C 1
ATOM 3064 O O . VAL A 1 389 ? 34.995 -13.579 35.610 1.00 41.64 388 VAL A O 1
ATOM 3068 N N . PRO A 1 390 ? 37.033 -14.437 35.357 1.00 40.93 389 PRO A N 1
ATOM 3069 C CA . PRO A 1 390 ? 36.549 -15.429 34.389 1.00 39.91 389 PRO A CA 1
ATOM 3070 C C . PRO A 1 390 ? 35.797 -16.558 35.082 1.00 41.63 389 PRO A C 1
ATOM 3071 O O . PRO A 1 390 ? 35.803 -16.697 36.309 1.00 41.01 389 PRO A O 1
ATOM 3075 N N . GLU A 1 391 ? 35.128 -17.358 34.254 1.00 41.56 390 GLU A N 1
ATOM 3076 C CA . GLU A 1 391 ? 34.407 -18.544 34.701 1.00 41.85 390 GLU A CA 1
ATOM 3077 C C . GLU A 1 391 ? 35.270 -19.391 35.628 1.00 44.12 390 GLU A C 1
ATOM 3078 O O . GLU A 1 391 ? 36.404 -19.742 35.291 1.00 43.44 390 GLU A O 1
ATOM 3084 N N . GLN A 1 392 ? 34.734 -19.702 36.806 1.00 37.16 391 GLN A N 1
ATOM 3085 C CA . GLN A 1 392 ? 35.493 -20.396 37.838 1.00 39.90 391 GLN A CA 1
ATOM 3086 C C . GLN A 1 392 ? 34.538 -20.733 38.974 1.00 38.03 391 GLN A C 1
ATOM 3087 O O . GLN A 1 392 ? 33.424 -20.213 39.044 1.00 39.86 391 GLN A O 1
ATOM 3093 N N . SER A 1 393 ? 34.989 -21.593 39.876 1.00 39.74 392 SER A N 1
ATOM 3094 C CA . SER A 1 393 ? 34.183 -21.950 41.040 1.00 43.98 392 SER A CA 1
ATOM 3095 C C . SER A 1 393 ? 34.481 -20.971 42.170 1.00 41.49 392 SER A C 1
ATOM 3096 O O . SER A 1 393 ? 35.554 -21.028 42.787 1.00 40.34 392 SER A O 1
ATOM 3099 N N . LEU A 1 394 ? 33.539 -20.065 42.435 1.00 37.56 393 LEU A N 1
ATOM 3100 C CA . LEU A 1 394 ? 33.664 -19.130 43.540 1.00 40.40 393 LEU A CA 1
ATOM 3101 C C . LEU A 1 394 ? 32.908 -19.594 44.777 1.00 42.46 393 LEU A C 1
ATOM 3102 O O . LEU A 1 394 ? 32.858 -18.861 45.770 1.00 39.40 393 LEU A O 1
ATOM 3107 N N . HIS A 1 395 ? 32.327 -20.790 44.731 1.00 39.65 394 HIS A N 1
ATOM 3108 C CA . HIS A 1 395 ? 31.682 -21.378 45.893 1.00 43.27 394 HIS A CA 1
ATOM 3109 C C . HIS A 1 395 ? 32.664 -21.498 47.054 1.00 43.52 394 HIS A C 1
ATOM 3110 O O . HIS A 1 395 ? 33.818 -21.907 46.879 1.00 40.34 394 HIS A O 1
ATOM 3117 N N . TYR A 1 396 ? 32.204 -21.122 48.243 1.00 39.38 395 TYR A N 1
ATOM 3118 C CA . TYR A 1 396 ? 32.920 -21.397 49.480 1.00 40.31 395 TYR A CA 1
ATOM 3119 C C . TYR A 1 396 ? 32.018 -22.198 50.406 1.00 42.26 395 TYR A C 1
ATOM 3120 O O . TYR A 1 396 ? 30.802 -21.967 50.464 1.00 41.31 395 TYR A O 1
ATOM 3129 N N . SER A 1 397 ? 32.616 -23.155 51.108 1.00 38.84 396 SER A N 1
ATOM 3130 C CA . SER A 1 397 ? 31.870 -24.093 51.930 1.00 42.10 396 SER A CA 1
ATOM 3131 C C . SER A 1 397 ? 31.664 -23.511 53.319 1.00 45.35 396 SER A C 1
ATOM 3132 O O . SER A 1 397 ? 32.540 -22.825 53.852 1.00 42.58 396 SER A O 1
ATOM 3135 N N . LEU A 1 398 ? 30.489 -23.756 53.890 1.00 40.44 397 LEU A N 1
ATOM 3136 C CA . LEU A 1 398 ? 30.281 -23.506 55.309 1.00 40.41 397 LEU A CA 1
ATOM 3137 C C . LEU A 1 398 ? 30.579 -24.739 56.147 1.00 42.59 397 LEU A C 1
ATOM 3138 O O . LEU A 1 398 ? 30.487 -24.676 57.381 1.00 42.58 397 LEU A O 1
ATOM 3143 N N . ALA A 1 399 ? 30.919 -25.861 55.505 1.00 39.51 398 ALA A N 1
ATOM 3144 C CA . ALA A 1 399 ? 31.344 -27.056 56.220 1.00 42.19 398 ALA A CA 1
ATOM 3145 C C . ALA A 1 399 ? 32.851 -27.071 56.429 1.00 43.36 398 ALA A C 1
ATOM 3146 O O . ALA A 1 399 ? 33.328 -27.450 57.508 1.00 49.23 398 ALA A O 1
ATOM 3148 N N . ARG A 1 400 ? 33.604 -26.627 55.433 1.00 40.17 399 ARG A N 1
ATOM 3149 C CA . ARG A 1 400 ? 35.060 -26.659 55.475 1.00 41.76 399 ARG A CA 1
ATOM 3150 C C . ARG A 1 400 ? 35.588 -25.518 56.341 1.00 40.07 399 ARG A C 1
ATOM 3151 O O . ARG A 1 400 ? 35.295 -24.342 56.083 1.00 39.75 399 ARG A O 1
ATOM 3159 N N . MET A 1 401 ? 36.390 -25.860 57.348 1.00 39.24 400 MET A N 1
ATOM 3160 C CA . MET A 1 401 ? 36.988 -24.880 58.251 1.00 36.80 400 MET A CA 1
ATOM 3161 C C . MET A 1 401 ? 38.504 -24.956 58.155 1.00 41.28 400 MET A C 1
ATOM 3162 O O . MET A 1 401 ? 39.078 -26.035 58.397 1.00 40.49 400 MET A O 1
ATOM 3167 N N . PRO A 1 402 ? 39.203 -23.860 57.788 1.00 36.85 401 PRO A N 1
ATOM 3168 C CA . PRO A 1 402 ? 38.608 -22.586 57.360 1.00 35.31 401 PRO A CA 1
ATOM 3169 C C . PRO A 1 402 ? 38.083 -22.673 55.927 1.00 39.15 401 PRO A C 1
ATOM 3170 O O . PRO A 1 402 ? 38.298 -23.694 55.255 1.00 34.89 401 PRO A O 1
ATOM 3174 N N . SER A 1 403 ? 37.397 -21.623 55.481 1.00 37.31 402 SER A N 1
ATOM 3175 C CA . SER A 1 403 ? 36.662 -21.606 54.223 1.00 34.99 402 SER A CA 1
ATOM 3176 C C . SER A 1 403 ? 37.318 -20.661 53.224 1.00 36.52 402 SER A C 1
ATOM 3177 O O . SER A 1 403 ? 37.906 -19.646 53.606 1.00 32.81 402 SER A O 1
ATOM 3180 N N . LEU A 1 404 ? 37.169 -20.975 51.928 1.00 32.12 403 LEU A N 1
ATOM 3181 C CA . LEU A 1 404 ? 37.745 -20.130 50.889 1.00 37.63 403 LEU A CA 1
ATOM 3182 C C . LEU A 1 404 ? 36.995 -20.387 49.594 1.00 34.58 403 LEU A C 1
ATOM 3183 O O . LEU A 1 404 ? 36.664 -21.549 49.320 1.00 35.63 403 LEU A O 1
ATOM 3188 N N . PRO A 1 405 ? 36.692 -19.362 48.794 1.00 31.40 404 PRO A N 1
ATOM 3189 C CA . PRO A 1 405 ? 36.231 -19.623 47.421 1.00 39.31 404 PRO A CA 1
ATOM 3190 C C . PRO A 1 405 ? 37.179 -20.603 46.745 1.00 37.02 404 PRO A C 1
ATOM 3191 O O . PRO A 1 405 ? 38.398 -20.411 46.745 1.00 37.58 404 PRO A O 1
ATOM 3195 N N . GLU A 1 406 ? 36.601 -21.675 46.192 1.00 39.29 405 GLU A N 1
ATOM 3196 C CA . GLU A 1 406 ? 37.365 -22.847 45.762 1.00 42.01 405 GLU A CA 1
ATOM 3197 C C . GLU A 1 406 ? 38.511 -22.494 44.826 1.00 38.65 405 GLU A C 1
ATOM 3198 O O . GLU A 1 406 ? 39.579 -23.108 44.888 1.00 41.48 405 GLU A O 1
ATOM 3204 N N . SER A 1 407 ? 38.296 -21.544 43.921 1.00 37.14 406 SER A N 1
ATOM 3205 C CA . SER A 1 407 ? 39.302 -21.250 42.907 1.00 40.37 406 SER A CA 1
ATOM 3206 C C . SER A 1 407 ? 40.464 -20.424 43.440 1.00 39.48 406 SER A C 1
ATOM 3207 O O . SER A 1 407 ? 41.486 -20.304 42.753 1.00 37.96 406 SER A O 1
ATOM 3210 N N . GLY A 1 408 ? 40.342 -19.852 44.631 1.00 37.00 407 GLY A N 1
ATOM 3211 C CA . GLY A 1 408 ? 41.328 -18.902 45.098 1.00 35.04 407 GLY A CA 1
ATOM 3212 C C . GLY A 1 408 ? 41.143 -17.503 44.552 1.00 35.71 407 GLY A C 1
ATOM 3213 O O . GLY A 1 408 ? 41.954 -16.624 44.867 1.00 32.78 407 GLY A O 1
ATOM 3214 N N . PHE A 1 409 ? 40.091 -17.280 43.756 1.00 37.08 408 PHE A N 1
ATOM 3215 C CA . PHE A 1 409 ? 39.731 -16.024 43.096 1.00 34.28 408 PHE A CA 1
ATOM 3216 C C . PHE A 1 409 ? 40.699 -15.699 41.962 1.00 37.63 408 PHE A C 1
ATOM 3217 O O . PHE A 1 409 ? 41.723 -15.032 42.161 1.00 35.25 408 PHE A O 1
ATOM 3225 N N . VAL A 1 410 ? 40.371 -16.171 40.760 1.00 34.74 409 VAL A N 1
ATOM 3226 C CA . VAL A 1 410 ? 41.215 -15.977 39.591 1.00 37.50 409 VAL A CA 1
ATOM 3227 C C . VAL A 1 410 ? 40.841 -14.652 38.941 1.00 38.23 409 VAL A C 1
ATOM 3228 O O . VAL A 1 410 ? 39.657 -14.351 38.752 1.00 39.62 409 VAL A O 1
ATOM 3232 N N . MET A 1 411 ? 41.850 -13.853 38.618 1.00 38.43 410 MET A N 1
ATOM 3233 C CA . MET A 1 411 ? 41.688 -12.584 37.918 1.00 38.18 410 MET A CA 1
ATOM 3234 C C . MET A 1 411 ? 42.447 -12.668 36.607 1.00 42.70 410 MET A C 1
ATOM 3235 O O . MET A 1 411 ? 43.509 -13.300 36.545 1.00 39.69 410 MET A O 1
ATOM 3240 N N . SER A 1 412 ? 41.908 -12.039 35.558 1.00 40.07 411 SER A N 1
ATOM 3241 C CA . SER A 1 412 ? 42.544 -12.061 34.250 1.00 44.80 411 SER A CA 1
ATOM 3242 C C . SER A 1 412 ? 42.344 -10.714 33.567 1.00 45.23 411 SER A C 1
ATOM 3243 O O . SER A 1 412 ? 41.662 -9.825 34.084 1.00 45.43 411 SER A O 1
ATOM 3246 N N . GLY A 1 413 ? 42.949 -10.573 32.392 1.00 47.46 412 GLY A N 1
ATOM 3247 C CA . GLY A 1 413 ? 42.930 -9.295 31.689 1.00 46.28 412 GLY A CA 1
ATOM 3248 C C . GLY A 1 413 ? 43.393 -8.142 32.545 1.00 47.52 412 GLY A C 1
ATOM 3249 O O . GLY A 1 413 ? 42.803 -7.056 32.498 1.00 45.13 412 GLY A O 1
ATOM 3250 N N . ILE A 1 414 ? 44.431 -8.357 33.348 1.00 43.29 413 ILE A N 1
ATOM 3251 C CA . ILE A 1 414 ? 44.832 -7.369 34.339 1.00 40.07 413 ILE A CA 1
ATOM 3252 C C . ILE A 1 414 ? 45.547 -6.218 33.644 1.00 45.68 413 ILE A C 1
ATOM 3253 O O . ILE A 1 414 ? 46.505 -6.421 32.890 1.00 45.08 413 ILE A O 1
ATOM 3258 N N . ARG A 1 415 ? 45.085 -5.002 33.904 1.00 44.10 414 ARG A N 1
ATOM 3259 C CA . ARG A 1 415 ? 45.620 -3.815 33.265 1.00 50.40 414 ARG A CA 1
ATOM 3260 C C . ARG A 1 415 ? 45.913 -2.761 34.312 1.00 52.00 414 ARG A C 1
ATOM 3261 O O . ARG A 1 415 ? 45.114 -2.532 35.229 1.00 48.38 414 ARG A O 1
ATOM 3269 N N . ARG A 1 416 ? 47.079 -2.144 34.168 1.00 54.43 415 ARG A N 1
ATOM 3270 C CA . ARG A 1 416 ? 47.430 -0.958 34.929 1.00 51.23 415 ARG A CA 1
ATOM 3271 C C . ARG A 1 416 ? 46.381 0.119 34.682 1.00 56.61 415 ARG A C 1
ATOM 3272 O O . ARG A 1 416 ? 46.018 0.388 33.535 1.00 58.43 415 ARG A O 1
ATOM 3280 N N . LYS A 1 417 ? 45.862 0.713 35.750 1.00 55.82 416 LYS A N 1
ATOM 3281 C CA . LYS A 1 417 ? 44.774 1.682 35.589 1.00 56.35 416 LYS A CA 1
ATOM 3282 C C . LYS A 1 417 ? 45.291 3.111 35.446 1.00 56.72 416 LYS A C 1
ATOM 3283 O O . LYS A 1 417 ? 45.140 3.726 34.387 1.00 67.14 416 LYS A O 1
ATOM 3289 N N . PRO B 1 7 ? 23.803 -13.605 5.851 1.00 75.02 6 PRO B N 1
ATOM 3290 C CA . PRO B 1 7 ? 24.236 -13.001 7.121 1.00 79.06 6 PRO B CA 1
ATOM 3291 C C . PRO B 1 7 ? 25.732 -13.170 7.340 1.00 78.53 6 PRO B C 1
ATOM 3292 O O . PRO B 1 7 ? 26.188 -14.307 7.435 1.00 71.34 6 PRO B O 1
ATOM 3296 N N . HIS B 1 8 ? 26.478 -12.070 7.419 1.00 92.19 7 HIS B N 1
ATOM 3297 C CA . HIS B 1 8 ? 27.930 -12.109 7.547 1.00 93.09 7 HIS B CA 1
ATOM 3298 C C . HIS B 1 8 ? 28.341 -11.546 8.901 1.00 96.75 7 HIS B C 1
ATOM 3299 O O . HIS B 1 8 ? 27.884 -10.467 9.295 1.00 98.87 7 HIS B O 1
ATOM 3306 N N . ASP B 1 9 ? 29.199 -12.282 9.611 1.00 98.71 8 ASP B N 1
ATOM 3307 C CA . ASP B 1 9 ? 29.777 -11.827 10.877 1.00 97.74 8 ASP B CA 1
ATOM 3308 C C . ASP B 1 9 ? 31.066 -11.077 10.550 1.00 100.21 8 ASP B C 1
ATOM 3309 O O . ASP B 1 9 ? 32.120 -11.688 10.354 1.00 98.16 8 ASP B O 1
ATOM 3314 N N . LYS B 1 10 ? 30.979 -9.748 10.488 1.00 102.57 9 LYS B N 1
ATOM 3315 C CA . LYS B 1 10 ? 32.101 -8.891 10.091 1.00 103.62 9 LYS B CA 1
ATOM 3316 C C . LYS B 1 10 ? 32.946 -8.454 11.285 1.00 104.83 9 LYS B C 1
ATOM 3317 O O . LYS B 1 10 ? 33.301 -7.283 11.416 1.00 107.88 9 LYS B O 1
ATOM 3323 N N . SER B 1 11 ? 33.287 -9.396 12.163 1.00 100.07 10 SER B N 1
ATOM 3324 C CA . SER B 1 11 ? 34.113 -9.127 13.340 1.00 101.64 10 SER B CA 1
ATOM 3325 C C . SER B 1 11 ? 35.576 -9.485 13.093 1.00 100.35 10 SER B C 1
ATOM 3326 O O . SER B 1 11 ? 36.266 -9.978 13.993 1.00 98.20 10 SER B O 1
ATOM 3329 N N . LEU B 1 12 ? 36.072 -9.212 11.881 1.00 109.74 11 LEU B N 1
ATOM 3330 C CA . LEU B 1 12 ? 37.357 -9.711 11.395 1.00 104.60 11 LEU B CA 1
ATOM 3331 C C . LEU B 1 12 ? 37.402 -11.224 11.564 1.00 94.55 11 LEU B C 1
ATOM 3332 O O . LEU B 1 12 ? 36.585 -11.940 10.974 1.00 90.88 11 LEU B O 1
ATOM 3337 N N . ASP B 1 13 ? 38.329 -11.721 12.376 1.00 91.97 12 ASP B N 1
ATOM 3338 C CA . ASP B 1 13 ? 38.468 -13.149 12.619 1.00 79.46 12 ASP B CA 1
ATOM 3339 C C . ASP B 1 13 ? 37.815 -13.486 13.960 1.00 72.69 12 ASP B C 1
ATOM 3340 O O . ASP B 1 13 ? 38.236 -12.986 15.012 1.00 71.72 12 ASP B O 1
ATOM 3345 N N . ASN B 1 14 ? 36.775 -14.321 13.912 1.00 65.55 13 ASN B N 1
ATOM 3346 C CA . ASN B 1 14 ? 35.961 -14.673 15.068 1.00 59.75 13 ASN B CA 1
ATOM 3347 C C . ASN B 1 14 ? 36.520 -15.848 15.863 1.00 51.10 13 ASN B C 1
ATOM 3348 O O . ASN B 1 14 ? 35.786 -16.438 16.663 1.00 46.35 13 ASN B O 1
ATOM 3353 N N . SER B 1 15 ? 37.785 -16.219 15.648 1.00 49.57 14 SER B N 1
ATOM 3354 C CA . SER B 1 15 ? 38.313 -17.425 16.281 1.00 48.14 14 SER B CA 1
ATOM 3355 C C . SER B 1 15 ? 38.389 -17.275 17.794 1.00 45.81 14 SER B C 1
ATOM 3356 O O . SER B 1 15 ? 38.037 -18.204 18.528 1.00 41.83 14 SER B O 1
ATOM 3359 N N . LEU B 1 16 ? 38.839 -16.113 18.276 1.00 43.43 15 LEU B N 1
ATOM 3360 C CA . LEU B 1 16 ? 38.878 -15.868 19.714 1.00 47.32 15 LEU B CA 1
ATOM 3361 C C . LEU B 1 16 ? 37.475 -15.887 20.315 1.00 48.61 15 LEU B C 1
ATOM 3362 O O . LEU B 1 16 ? 37.266 -16.418 21.412 1.00 48.35 15 LEU B O 1
ATOM 3367 N N . THR B 1 17 ? 36.504 -15.299 19.613 1.00 46.84 16 THR B N 1
ATOM 3368 C CA . THR B 1 17 ? 35.125 -15.327 20.084 1.00 44.85 16 THR B CA 1
ATOM 3369 C C . THR B 1 17 ? 34.600 -16.756 20.130 1.00 44.84 16 THR B C 1
ATOM 3370 O O . THR B 1 17 ? 33.906 -17.143 21.079 1.00 42.12 16 THR B O 1
ATOM 3374 N N . LEU B 1 18 ? 34.934 -17.559 19.115 1.00 43.91 17 LEU B N 1
ATOM 3375 C CA . LEU B 1 18 ? 34.586 -18.976 19.137 1.00 44.32 17 LEU B CA 1
ATOM 3376 C C . LEU B 1 18 ? 35.163 -19.664 20.366 1.00 44.75 17 LEU B C 1
ATOM 3377 O O . LEU B 1 18 ? 34.493 -20.495 20.992 1.00 42.90 17 LEU B O 1
ATOM 3382 N N . LEU B 1 19 ? 36.409 -19.337 20.723 1.00 43.36 18 LEU B N 1
ATOM 3383 C CA . LEU B 1 19 ? 37.009 -19.911 21.921 1.00 45.20 18 LEU B CA 1
ATOM 3384 C C . LEU B 1 19 ? 36.287 -19.450 23.179 1.00 47.65 18 LEU B C 1
ATOM 3385 O O . LEU B 1 19 ? 36.157 -20.213 24.144 1.00 48.86 18 LEU B O 1
ATOM 3390 N N . LYS B 1 20 ? 35.840 -18.195 23.203 1.00 42.40 19 LYS B N 1
ATOM 3391 C CA . LYS B 1 20 ? 35.133 -17.701 24.378 1.00 44.12 19 LYS B CA 1
ATOM 3392 C C . LYS B 1 20 ? 33.763 -18.354 24.527 1.00 44.75 19 LYS B C 1
ATOM 3393 O O . LYS B 1 20 ? 33.312 -18.582 25.651 1.00 42.95 19 LYS B O 1
ATOM 3399 N N . GLU B 1 21 ? 33.094 -18.680 23.416 1.00 40.96 20 GLU B N 1
ATOM 3400 C CA . GLU B 1 21 ? 31.707 -19.134 23.463 1.00 42.22 20 GLU B CA 1
ATOM 3401 C C . GLU B 1 21 ? 31.532 -20.633 23.244 1.00 39.43 20 GLU B C 1
ATOM 3402 O O . GLU B 1 21 ? 30.468 -21.161 23.574 1.00 39.48 20 GLU B O 1
ATOM 3408 N N . GLY B 1 22 ? 32.538 -21.327 22.717 1.00 40.73 21 GLY B N 1
ATOM 3409 C CA . GLY B 1 22 ? 32.521 -22.780 22.634 1.00 38.84 21 GLY B CA 1
ATOM 3410 C C . GLY B 1 22 ? 31.268 -23.365 22.008 1.00 39.64 21 GLY B C 1
ATOM 3411 O O . GLY B 1 22 ? 30.962 -23.096 20.837 1.00 37.42 21 GLY B O 1
ATOM 3412 N N . TYR B 1 23 ? 30.523 -24.152 22.797 1.00 38.28 22 TYR B N 1
ATOM 3413 C CA . TYR B 1 23 ? 29.371 -24.886 22.279 1.00 38.26 22 TYR B CA 1
ATOM 3414 C C . TYR B 1 23 ? 28.238 -23.965 21.845 1.00 40.09 22 TYR B C 1
ATOM 3415 O O . TYR B 1 23 ? 27.345 -24.405 21.117 1.00 37.54 22 TYR B O 1
ATOM 3424 N N . LEU B 1 24 ? 28.243 -22.702 22.265 1.00 37.73 23 LEU B N 1
ATOM 3425 C CA . LEU B 1 24 ? 27.152 -21.805 21.916 1.00 41.31 23 LEU B CA 1
ATOM 3426 C C . LEU B 1 24 ? 27.515 -20.803 20.829 1.00 40.63 23 LEU B C 1
ATOM 3427 O O . LEU B 1 24 ? 26.685 -19.954 20.494 1.00 40.73 23 LEU B O 1
ATOM 3432 N N . PHE B 1 25 ? 28.723 -20.873 20.265 1.00 39.15 24 PHE B N 1
ATOM 3433 C CA . PHE B 1 25 ? 29.105 -19.888 19.254 1.00 41.99 24 PHE B CA 1
ATOM 3434 C C . PHE B 1 25 ? 28.131 -19.881 18.077 1.00 42.69 24 PHE B C 1
ATOM 3435 O O . PHE B 1 25 ? 27.648 -18.821 17.657 1.00 40.77 24 PHE B O 1
ATOM 3443 N N . ILE B 1 26 ? 27.837 -21.056 17.522 1.00 41.23 25 ILE B N 1
ATOM 3444 C CA . ILE B 1 26 ? 26.993 -21.103 16.331 1.00 40.73 25 ILE B CA 1
ATOM 3445 C C . ILE B 1 26 ? 25.547 -20.784 16.693 1.00 43.29 25 ILE B C 1
ATOM 3446 O O . ILE B 1 26 ? 24.913 -19.918 16.078 1.00 42.81 25 ILE B O 1
ATOM 3451 N N . LYS B 1 27 ? 25.024 -21.457 17.720 1.00 45.56 26 LYS B N 1
ATOM 3452 C CA . LYS B 1 27 ? 23.642 -21.258 18.141 1.00 44.53 26 LYS B CA 1
ATOM 3453 C C . LYS B 1 27 ? 23.363 -19.801 18.486 1.00 45.53 26 LYS B C 1
ATOM 3454 O O . LYS B 1 27 ? 22.299 -19.273 18.142 1.00 47.37 26 LYS B O 1
ATOM 3460 N N . ASN B 1 28 ? 24.295 -19.137 19.183 1.00 45.62 27 ASN B N 1
ATOM 3461 C CA . ASN B 1 28 ? 24.084 -17.734 19.541 1.00 45.10 27 ASN B CA 1
ATOM 3462 C C . ASN B 1 28 ? 23.835 -16.887 18.303 1.00 47.53 27 ASN B C 1
ATOM 3463 O O . ASN B 1 28 ? 22.989 -15.990 18.317 1.00 49.84 27 ASN B O 1
ATOM 3468 N N . ARG B 1 29 ? 24.548 -17.170 17.217 1.00 46.49 28 ARG B N 1
ATOM 3469 C CA . ARG B 1 29 ? 24.441 -16.351 16.017 1.00 53.09 28 ARG B CA 1
ATOM 3470 C C . ARG B 1 29 ? 23.293 -16.782 15.120 1.00 50.26 28 ARG B C 1
ATOM 3471 O O . ARG B 1 29 ? 22.637 -15.929 14.517 1.00 52.49 28 ARG B O 1
ATOM 3479 N N . THR B 1 30 ? 23.016 -18.083 15.028 1.00 48.93 29 THR B N 1
ATOM 3480 C CA . THR B 1 30 ? 21.856 -18.499 14.250 1.00 49.96 29 THR B CA 1
ATOM 3481 C C . THR B 1 30 ? 20.569 -18.007 14.900 1.00 51.76 29 THR B C 1
ATOM 3482 O O . THR B 1 30 ? 19.618 -17.636 14.202 1.00 56.79 29 THR B O 1
ATOM 3486 N N . GLU B 1 31 ? 20.531 -17.970 16.234 1.00 50.85 30 GLU B N 1
ATOM 3487 C CA . GLU B 1 31 ? 19.405 -17.353 16.928 1.00 55.36 30 GLU B CA 1
ATOM 3488 C C . GLU B 1 31 ? 19.380 -15.847 16.686 1.00 56.81 30 GLU B C 1
ATOM 3489 O O . GLU B 1 31 ? 18.328 -15.273 16.371 1.00 58.29 30 GLU B O 1
ATOM 3491 N N . ARG B 1 32 ? 20.540 -15.197 16.812 1.00 54.92 31 ARG B N 1
ATOM 3492 C CA . ARG B 1 32 ? 20.627 -13.749 16.632 1.00 57.01 31 ARG B CA 1
ATOM 3493 C C . ARG B 1 32 ? 20.213 -13.332 15.226 1.00 58.33 31 ARG B C 1
ATOM 3494 O O . ARG B 1 32 ? 19.471 -12.359 15.049 1.00 55.53 31 ARG B O 1
ATOM 3502 N N . TYR B 1 33 ? 20.695 -14.044 14.207 1.00 58.86 32 TYR B N 1
ATOM 3503 C CA . TYR B 1 33 ? 20.383 -13.683 12.829 1.00 57.18 32 TYR B CA 1
ATOM 3504 C C . TYR B 1 33 ? 19.082 -14.299 12.332 1.00 57.90 32 TYR B C 1
ATOM 3505 O O . TYR B 1 33 ? 18.649 -13.970 11.222 1.00 59.91 32 TYR B O 1
ATOM 3514 N N . ASN B 1 34 ? 18.447 -15.162 13.126 1.00 56.73 33 ASN B N 1
ATOM 3515 C CA . ASN B 1 34 ? 17.260 -15.908 12.703 1.00 60.22 33 ASN B CA 1
ATOM 3516 C C . ASN B 1 34 ? 17.500 -16.575 11.348 1.00 60.70 33 ASN B C 1
ATOM 3517 O O . ASN B 1 34 ? 16.690 -16.483 10.422 1.00 55.10 33 ASN B O 1
ATOM 3522 N N . SER B 1 35 ? 18.647 -17.246 11.240 1.00 53.71 34 SER B N 1
ATOM 3523 C CA . SER B 1 35 ? 19.067 -17.914 10.019 1.00 54.40 34 SER B CA 1
ATOM 3524 C C . SER B 1 35 ? 19.782 -19.204 10.385 1.00 52.07 34 SER B C 1
ATOM 3525 O O . SER B 1 35 ? 20.555 -19.241 11.346 1.00 51.66 34 SER B O 1
ATOM 3528 N N . ASP B 1 36 ? 19.530 -20.257 9.619 1.00 48.20 35 ASP B N 1
ATOM 3529 C CA . ASP B 1 36 ? 20.199 -21.522 9.888 1.00 47.15 35 ASP B CA 1
ATOM 3530 C C . ASP B 1 36 ? 21.651 -21.543 9.428 1.00 48.39 35 ASP B C 1
ATOM 3531 O O . ASP B 1 36 ? 22.344 -22.535 9.674 1.00 48.44 35 ASP B O 1
ATOM 3536 N N . LEU B 1 37 ? 22.135 -20.484 8.780 1.00 47.69 36 LEU B N 1
ATOM 3537 C CA . LEU B 1 37 ? 23.521 -20.437 8.341 1.00 47.28 36 LEU B CA 1
ATOM 3538 C C . LEU B 1 37 ? 24.009 -18.994 8.346 1.00 49.92 36 LEU B C 1
ATOM 3539 O O . LEU B 1 37 ? 23.221 -18.058 8.192 1.00 49.46 36 LEU B O 1
ATOM 3544 N N . PHE B 1 38 ? 25.317 -18.823 8.526 1.00 44.73 37 PHE B N 1
ATOM 3545 C CA . PHE B 1 38 ? 25.927 -17.502 8.441 1.00 50.23 37 PHE B CA 1
ATOM 3546 C C . PHE B 1 38 ? 27.383 -17.671 8.049 1.00 49.95 37 PHE B C 1
ATOM 3547 O O . PHE B 1 38 ? 27.991 -18.719 8.283 1.00 46.79 37 PHE B O 1
ATOM 3555 N N . GLN B 1 39 ? 27.937 -16.627 7.446 1.00 55.10 38 GLN B N 1
ATOM 3556 C CA . GLN B 1 39 ? 29.343 -16.616 7.076 1.00 60.12 38 GLN B CA 1
ATOM 3557 C C . GLN B 1 39 ? 30.168 -15.997 8.193 1.00 61.11 38 GLN B C 1
ATOM 3558 O O . GLN B 1 39 ? 29.713 -15.092 8.898 1.00 60.89 38 GLN B O 1
ATOM 3564 N N . ALA B 1 40 ? 31.393 -16.494 8.341 1.00 55.46 39 ALA B N 1
ATOM 3565 C CA . ALA B 1 40 ? 32.297 -16.035 9.385 1.00 56.73 39 ALA B CA 1
ATOM 3566 C C . ALA B 1 40 ? 33.725 -16.346 8.970 1.00 56.19 39 ALA B C 1
ATOM 3567 O O . ALA B 1 40 ? 33.976 -17.277 8.200 1.00 54.77 39 ALA B O 1
ATOM 3569 N N . ARG B 1 41 ? 34.652 -15.550 9.478 1.00 54.20 40 ARG B N 1
ATOM 3570 C CA . ARG B 1 41 ? 36.076 -15.797 9.302 1.00 56.03 40 ARG B CA 1
ATOM 3571 C C . ARG B 1 41 ? 36.576 -16.525 10.546 1.00 56.31 40 ARG B C 1
ATOM 3572 O O . ARG B 1 41 ? 36.553 -15.971 11.650 1.00 56.04 40 ARG B O 1
ATOM 3580 N N . LEU B 1 42 ? 36.994 -17.776 10.367 1.00 51.27 41 LEU B N 1
ATOM 3581 C CA . LEU B 1 42 ? 37.509 -18.615 11.438 1.00 51.34 41 LEU B CA 1
ATOM 3582 C C . LEU B 1 42 ? 38.748 -19.324 10.930 1.00 48.64 41 LEU B C 1
ATOM 3583 O O . LEU B 1 42 ? 38.808 -19.703 9.758 1.00 48.54 41 LEU B O 1
ATOM 3588 N N . LEU B 1 43 ? 39.728 -19.504 11.815 1.00 47.87 42 LEU B N 1
ATOM 3589 C CA . LEU B 1 43 ? 40.973 -20.200 11.483 1.00 48.17 42 LEU B CA 1
ATOM 3590 C C . LEU B 1 43 ? 41.685 -19.560 10.300 1.00 49.06 42 LEU B C 1
ATOM 3591 O O . LEU B 1 43 ? 42.431 -20.227 9.581 1.00 56.40 42 LEU B O 1
ATOM 3596 N N . GLY B 1 44 ? 41.455 -18.274 10.078 1.00 46.53 43 GLY B N 1
ATOM 3597 C CA . GLY B 1 44 ? 42.004 -17.616 8.922 1.00 54.83 43 GLY B CA 1
ATOM 3598 C C . GLY B 1 44 ? 41.332 -17.954 7.608 1.00 57.65 43 GLY B C 1
ATOM 3599 O O . GLY B 1 44 ? 41.743 -17.415 6.576 1.00 62.01 43 GLY B O 1
ATOM 3600 N N . LYS B 1 45 ? 40.317 -18.816 7.607 1.00 54.45 44 LYS B N 1
ATOM 3601 C CA . LYS B 1 45 ? 39.585 -19.178 6.398 1.00 54.61 44 LYS B CA 1
ATOM 3602 C C . LYS B 1 45 ? 38.212 -18.507 6.369 1.00 52.87 44 LYS B C 1
ATOM 3603 O O . LYS B 1 45 ? 37.715 -18.006 7.380 1.00 51.25 44 LYS B O 1
ATOM 3609 N N . ASN B 1 46 ? 37.600 -18.511 5.183 1.00 51.28 45 ASN B N 1
ATOM 3610 C CA . ASN B 1 46 ? 36.188 -18.169 5.036 1.00 52.05 45 ASN B CA 1
ATOM 3611 C C . ASN B 1 46 ? 35.340 -19.396 5.353 1.00 51.44 45 ASN B C 1
ATOM 3612 O O . ASN B 1 46 ? 35.500 -20.449 4.723 1.00 51.05 45 ASN B O 1
ATOM 3617 N N . PHE B 1 47 ? 34.443 -19.259 6.326 1.00 43.44 46 PHE B N 1
ATOM 3618 C CA . PHE B 1 47 ? 33.596 -20.346 6.792 1.00 41.61 46 PHE B CA 1
ATOM 3619 C C . PHE B 1 47 ? 32.130 -20.007 6.581 1.00 44.62 46 PHE B C 1
ATOM 3620 O O . PHE B 1 47 ? 31.734 -18.839 6.601 1.00 43.50 46 PHE B O 1
ATOM 3628 N N . ILE B 1 48 ? 31.333 -21.048 6.371 1.00 45.86 47 ILE B N 1
ATOM 3629 C CA . ILE B 1 48 ? 29.893 -21.010 6.577 1.00 42.67 47 ILE B CA 1
ATOM 3630 C C . ILE B 1 48 ? 29.593 -21.918 7.759 1.00 44.69 47 ILE B C 1
ATOM 3631 O O . ILE B 1 48 ? 30.022 -23.079 7.782 1.00 42.25 47 ILE B O 1
ATOM 3636 N N . CYS B 1 49 ? 28.901 -21.387 8.759 1.00 42.14 48 CYS B N 1
ATOM 3637 C CA . CYS B 1 49 ? 28.455 -22.197 9.883 1.00 39.88 48 CYS B CA 1
ATOM 3638 C C . CYS B 1 49 ? 26.966 -22.452 9.733 1.00 43.09 48 CYS B C 1
ATOM 3639 O O . CYS B 1 49 ? 26.216 -21.546 9.372 1.00 43.10 48 CYS B O 1
ATOM 3642 N N . MET B 1 50 ? 26.533 -23.675 10.027 1.00 40.20 49 MET B N 1
ATOM 3643 C CA . MET B 1 50 ? 25.128 -23.998 9.828 1.00 41.94 49 MET B CA 1
ATOM 3644 C C . MET B 1 50 ? 24.674 -24.994 10.883 1.00 44.59 49 MET B C 1
ATOM 3645 O O . MET B 1 50 ? 25.484 -25.701 11.494 1.00 42.48 49 MET B O 1
ATOM 3650 N N . THR B 1 51 ? 23.357 -25.031 11.098 1.00 42.94 50 THR B N 1
ATOM 3651 C CA . THR B 1 51 ? 22.760 -25.845 12.148 1.00 41.57 50 THR B CA 1
ATOM 3652 C C . THR B 1 51 ? 21.449 -26.445 11.655 1.00 44.49 50 THR B C 1
ATOM 3653 O O . THR B 1 51 ? 20.866 -25.980 10.673 1.00 45.18 50 THR B O 1
ATOM 3657 N N . GLY B 1 52 ? 20.978 -27.473 12.358 1.00 42.05 51 GLY B N 1
ATOM 3658 C CA . GLY B 1 52 ? 19.684 -28.067 12.088 1.00 41.27 51 GLY B CA 1
ATOM 3659 C C . GLY B 1 52 ? 19.782 -29.348 11.269 1.00 43.98 51 GLY B C 1
ATOM 3660 O O . GLY B 1 52 ? 20.782 -29.627 10.601 1.00 42.84 51 GLY B O 1
ATOM 3661 N N . ALA B 1 53 ? 18.692 -30.125 11.303 1.00 43.62 52 ALA B N 1
ATOM 3662 C CA . ALA B 1 53 ? 18.668 -31.435 10.656 1.00 42.53 52 ALA B CA 1
ATOM 3663 C C . ALA B 1 53 ? 18.827 -31.327 9.144 1.00 46.88 52 ALA B C 1
ATOM 3664 O O . ALA B 1 53 ? 19.484 -32.171 8.522 1.00 42.74 52 ALA B O 1
ATOM 3666 N N . GLU B 1 54 ? 18.197 -30.327 8.525 1.00 47.65 53 GLU B N 1
ATOM 3667 C CA . GLU B 1 54 ? 18.314 -30.202 7.074 1.00 49.28 53 GLU B CA 1
ATOM 3668 C C . GLU B 1 54 ? 19.737 -29.843 6.679 1.00 48.89 53 GLU B C 1
ATOM 3669 O O . GLU B 1 54 ? 20.254 -30.356 5.680 1.00 44.94 53 GLU B O 1
ATOM 3675 N N . ALA B 1 55 ? 20.388 -28.978 7.468 1.00 42.35 54 ALA B N 1
ATOM 3676 C CA . ALA B 1 55 ? 21.800 -28.677 7.248 1.00 43.10 54 ALA B CA 1
ATOM 3677 C C . ALA B 1 55 ? 22.662 -29.922 7.409 1.00 43.83 54 ALA B C 1
ATOM 3678 O O . ALA B 1 55 ? 23.605 -30.136 6.638 1.00 42.16 54 ALA B O 1
ATOM 3680 N N . ALA B 1 56 ? 22.374 -30.746 8.423 1.00 42.66 55 ALA B N 1
ATOM 3681 C CA . ALA B 1 56 ? 23.164 -31.958 8.617 1.00 43.22 55 ALA B CA 1
ATOM 3682 C C . ALA B 1 56 ? 23.026 -32.902 7.426 1.00 41.25 55 ALA B C 1
ATOM 3683 O O . ALA B 1 56 ? 24.009 -33.516 7.000 1.00 42.81 55 ALA B O 1
ATOM 3685 N N . LYS B 1 57 ? 21.816 -33.032 6.876 1.00 42.22 56 LYS B N 1
ATOM 3686 C CA . LYS B 1 57 ? 21.638 -33.821 5.658 1.00 45.68 56 LYS B CA 1
ATOM 3687 C C . LYS B 1 57 ? 22.534 -33.315 4.539 1.00 43.21 56 LYS B C 1
ATOM 3688 O O . LYS B 1 57 ? 23.131 -34.104 3.801 1.00 41.40 56 LYS B O 1
ATOM 3694 N N . VAL B 1 58 ? 22.608 -31.995 4.380 1.00 45.08 57 VAL B N 1
ATOM 3695 C CA . VAL B 1 58 ? 23.435 -31.406 3.336 1.00 42.53 57 VAL B CA 1
ATOM 3696 C C . VAL B 1 58 ? 24.907 -31.662 3.618 1.00 43.40 57 VAL B C 1
ATOM 3697 O O . VAL B 1 58 ? 25.680 -31.988 2.710 1.00 40.87 57 VAL B O 1
ATOM 3701 N N . PHE B 1 59 ? 25.310 -31.555 4.890 1.00 37.69 58 PHE B N 1
ATOM 3702 C CA . PHE B 1 59 ? 26.709 -31.735 5.267 1.00 38.79 58 PHE B CA 1
ATOM 3703 C C . PHE B 1 59 ? 27.209 -33.143 4.959 1.00 40.72 58 PHE B C 1
ATOM 3704 O O . PHE B 1 59 ? 28.394 -33.324 4.650 1.00 40.43 58 PHE B O 1
ATOM 3712 N N . TYR B 1 60 ? 26.336 -34.150 5.049 1.00 39.37 59 TYR B N 1
ATOM 3713 C CA . TYR B 1 60 ? 26.699 -35.532 4.758 1.00 37.61 59 TYR B CA 1
ATOM 3714 C C . TYR B 1 60 ? 26.491 -35.912 3.301 1.00 39.16 59 TYR B C 1
ATOM 3715 O O . TYR B 1 60 ? 26.589 -37.097 2.961 1.00 41.31 59 TYR B O 1
ATOM 3724 N N . ASP B 1 61 ? 26.214 -34.942 2.435 1.00 40.08 60 ASP B N 1
ATOM 3725 C CA . ASP B 1 61 ? 26.183 -35.188 0.990 1.00 40.97 60 ASP B CA 1
ATOM 3726 C C . ASP B 1 61 ? 27.628 -35.196 0.496 1.00 42.87 60 ASP B C 1
ATOM 3727 O O . ASP B 1 61 ? 28.239 -34.139 0.316 1.00 40.90 60 ASP B O 1
ATOM 3732 N N . THR B 1 62 ? 28.194 -36.391 0.286 1.00 42.83 61 THR B N 1
ATOM 3733 C CA . THR B 1 62 ? 29.609 -36.491 -0.070 1.00 41.39 61 THR B CA 1
ATOM 3734 C C . THR B 1 62 ? 29.878 -36.143 -1.529 1.00 47.55 61 THR B C 1
ATOM 3735 O O . THR B 1 62 ? 31.039 -36.176 -1.952 1.00 46.30 61 THR B O 1
ATOM 3739 N N . ASP B 1 63 ? 28.846 -35.826 -2.309 1.00 44.94 62 ASP B N 1
ATOM 3740 C CA . ASP B 1 63 ? 29.075 -35.158 -3.583 1.00 49.07 62 ASP B CA 1
ATOM 3741 C C . ASP B 1 63 ? 29.209 -33.647 -3.426 1.00 48.64 62 ASP B C 1
ATOM 3742 O O . ASP B 1 63 ? 29.679 -32.976 -4.349 1.00 49.61 62 ASP B O 1
ATOM 3747 N N . ARG B 1 64 ? 28.813 -33.096 -2.283 1.00 47.49 63 ARG B N 1
ATOM 3748 C CA . ARG B 1 64 ? 28.951 -31.667 -2.042 1.00 47.59 63 ARG B CA 1
ATOM 3749 C C . ARG B 1 64 ? 30.081 -31.323 -1.083 1.00 46.21 63 ARG B C 1
ATOM 3750 O O . ARG B 1 64 ? 30.606 -30.210 -1.156 1.00 46.51 63 ARG B O 1
ATOM 3758 N N . PHE B 1 65 ? 30.485 -32.249 -0.214 1.00 44.56 64 PHE B N 1
ATOM 3759 C CA . PHE B 1 65 ? 31.453 -31.979 0.837 1.00 42.00 64 PHE B CA 1
ATOM 3760 C C . PHE B 1 65 ? 32.506 -33.070 0.892 1.00 43.54 64 PHE B C 1
ATOM 3761 O O . PHE B 1 65 ? 32.193 -34.256 0.765 1.00 40.84 64 PHE B O 1
ATOM 3769 N N . GLN B 1 66 ? 33.746 -32.660 1.137 1.00 41.77 65 GLN B N 1
ATOM 3770 C CA . GLN B 1 66 ? 34.867 -33.560 1.345 1.00 39.89 65 GLN B CA 1
ATOM 3771 C C . GLN B 1 66 ? 35.491 -33.269 2.703 1.00 41.38 65 GLN B C 1
ATOM 3772 O O . GLN B 1 66 ? 35.306 -32.189 3.269 1.00 42.22 65 GLN B O 1
ATOM 3778 N N . ARG B 1 67 ? 36.230 -34.248 3.226 1.00 40.00 66 ARG B N 1
ATOM 3779 C CA . ARG B 1 67 ? 36.974 -34.056 4.458 1.00 43.84 66 ARG B CA 1
ATOM 3780 C C . ARG B 1 67 ? 38.466 -33.857 4.221 1.00 48.34 66 ARG B C 1
ATOM 3781 O O . ARG B 1 67 ? 39.147 -33.324 5.104 1.00 44.81 66 ARG B O 1
ATOM 3789 N N . GLN B 1 68 ? 38.992 -34.253 3.061 1.00 43.33 67 GLN B N 1
ATOM 3790 C CA . GLN B 1 68 ? 40.400 -33.991 2.787 1.00 48.98 67 GLN B CA 1
ATOM 3791 C C . GLN B 1 68 ? 40.667 -32.491 2.838 1.00 50.64 67 GLN B C 1
ATOM 3792 O O . GLN B 1 68 ? 39.941 -31.699 2.227 1.00 48.95 67 GLN B O 1
ATOM 3798 N N . ASN B 1 69 ? 41.691 -32.103 3.602 1.00 50.73 68 ASN B N 1
ATOM 3799 C CA . ASN B 1 69 ? 42.106 -30.719 3.818 1.00 51.70 68 ASN B CA 1
ATOM 3800 C C . ASN B 1 69 ? 41.066 -29.898 4.564 1.00 53.93 68 ASN B C 1
ATOM 3801 O O . ASN B 1 69 ? 41.153 -28.662 4.576 1.00 57.56 68 ASN B O 1
ATOM 3806 N N . ALA B 1 70 ? 40.069 -30.536 5.170 1.00 49.73 69 ALA B N 1
ATOM 3807 C CA . ALA B 1 70 ? 39.181 -29.823 6.076 1.00 55.24 69 ALA B CA 1
ATOM 3808 C C . ALA B 1 70 ? 39.691 -29.834 7.510 1.00 49.76 69 ALA B C 1
ATOM 3809 O O . ALA B 1 70 ? 39.322 -28.951 8.293 1.00 56.99 69 ALA B O 1
ATOM 3811 N N . LEU B 1 71 ? 40.548 -30.792 7.855 1.00 48.23 70 LEU B N 1
ATOM 3812 C CA . LEU B 1 71 ? 41.006 -30.966 9.229 1.00 55.19 70 LEU B CA 1
ATOM 3813 C C . LEU B 1 71 ? 42.202 -30.067 9.502 1.00 53.36 70 LEU B C 1
ATOM 3814 O O . LEU B 1 71 ? 43.248 -30.239 8.858 1.00 55.11 70 LEU B O 1
ATOM 3819 N N . PRO B 1 72 ? 42.102 -29.118 10.437 1.00 55.46 71 PRO B N 1
ATOM 3820 C CA . PRO B 1 72 ? 43.267 -28.291 10.785 1.00 53.86 71 PRO B CA 1
ATOM 3821 C C . PRO B 1 72 ? 44.437 -29.158 11.224 1.00 51.28 71 PRO B C 1
ATOM 3822 O O . PRO B 1 72 ? 44.256 -30.221 11.821 1.00 50.04 71 PRO B O 1
ATOM 3826 N N . LYS B 1 73 ? 45.650 -28.698 10.902 1.00 50.84 72 LYS B N 1
ATOM 3827 C CA . LYS B 1 73 ? 46.844 -29.446 11.285 1.00 52.99 72 LYS B CA 1
ATOM 3828 C C . LYS B 1 73 ? 46.888 -29.678 12.793 1.00 49.76 72 LYS B C 1
ATOM 3829 O O . LYS B 1 73 ? 47.232 -30.774 13.252 1.00 47.87 72 LYS B O 1
ATOM 3835 N N . ARG B 1 74 ? 46.521 -28.661 13.581 1.00 48.11 73 ARG B N 1
ATOM 3836 C CA . ARG B 1 74 ? 46.591 -28.779 15.035 1.00 45.58 73 ARG B CA 1
ATOM 3837 C C . ARG B 1 74 ? 45.670 -29.876 15.559 1.00 48.24 73 ARG B C 1
ATOM 3838 O O . ARG B 1 74 ? 45.949 -30.472 16.608 1.00 46.53 73 ARG B O 1
ATOM 3846 N N . VAL B 1 75 ? 44.576 -30.156 14.844 1.00 46.93 74 VAL B N 1
ATOM 3847 C CA . VAL B 1 75 ? 43.678 -31.247 15.215 1.00 47.13 74 VAL B CA 1
ATOM 3848 C C . VAL B 1 75 ? 44.306 -32.589 14.863 1.00 44.76 74 VAL B C 1
ATOM 3849 O O . VAL B 1 75 ? 44.215 -33.559 15.627 1.00 49.16 74 VAL B O 1
ATOM 3853 N N . GLN B 1 76 ? 44.951 -32.659 13.697 1.00 45.25 75 GLN B N 1
ATOM 3854 C CA . GLN B 1 76 ? 45.651 -33.869 13.282 1.00 46.68 75 GLN B CA 1
ATOM 3855 C C . GLN B 1 76 ? 46.824 -34.182 14.201 1.00 46.11 75 GLN B C 1
ATOM 3856 O O . GLN B 1 76 ? 47.098 -35.353 14.486 1.00 42.55 75 GLN B O 1
ATOM 3862 N N . LYS B 1 77 ? 47.541 -33.157 14.654 1.00 42.18 76 LYS B N 1
ATOM 3863 C CA . LYS B 1 77 ? 48.730 -33.378 15.468 1.00 43.68 76 LYS B CA 1
ATOM 3864 C C . LYS B 1 77 ? 48.403 -33.633 16.932 1.00 48.46 76 LYS B C 1
ATOM 3865 O O . LYS B 1 77 ? 49.328 -33.797 17.735 1.00 44.71 76 LYS B O 1
ATOM 3871 N N . SER B 1 78 ? 47.121 -33.669 17.299 1.00 46.76 77 SER B N 1
ATOM 3872 C CA . SER B 1 78 ? 46.743 -33.947 18.682 1.00 46.84 77 SER B CA 1
ATOM 3873 C C . SER B 1 78 ? 45.791 -35.142 18.775 1.00 44.86 77 SER B C 1
ATOM 3874 O O . SER B 1 78 ? 46.203 -36.237 19.172 1.00 50.48 77 SER B O 1
ATOM 3877 N N . ILE B 1 79 ? 44.527 -34.967 18.400 1.00 42.83 78 ILE B N 1
ATOM 3878 C CA . ILE B 1 79 ? 43.535 -35.991 18.720 1.00 41.23 78 ILE B CA 1
ATOM 3879 C C . ILE B 1 79 ? 43.513 -37.127 17.688 1.00 48.41 78 ILE B C 1
ATOM 3880 O O . ILE B 1 79 ? 43.356 -38.293 18.061 1.00 45.97 78 ILE B O 1
ATOM 3885 N N . PHE B 1 80 ? 43.682 -36.830 16.391 1.00 44.26 79 PHE B N 1
ATOM 3886 C CA . PHE B 1 80 ? 43.348 -37.787 15.331 1.00 43.49 79 PHE B CA 1
ATOM 3887 C C . PHE B 1 80 ? 44.535 -38.473 14.670 1.00 45.12 79 PHE B C 1
ATOM 3888 O O . PHE B 1 80 ? 44.374 -39.594 14.166 1.00 44.74 79 PHE B O 1
ATOM 3896 N N . GLY B 1 81 ? 45.693 -37.822 14.597 1.00 42.57 80 GLY B N 1
ATOM 3897 C CA . GLY B 1 81 ? 46.771 -38.303 13.758 1.00 42.41 80 GLY B CA 1
ATOM 3898 C C . GLY B 1 81 ? 46.692 -37.743 12.344 1.00 47.20 80 GLY B C 1
ATOM 3899 O O . GLY B 1 81 ? 45.641 -37.319 11.866 1.00 41.65 80 GLY B O 1
ATOM 3900 N N . VAL B 1 82 ? 47.842 -37.744 11.671 1.00 46.71 81 VAL B N 1
ATOM 3901 C CA . VAL B 1 82 ? 47.953 -37.174 10.329 1.00 47.26 81 VAL B CA 1
ATOM 3902 C C . VAL B 1 82 ? 47.538 -38.209 9.289 1.00 44.44 81 VAL B C 1
ATOM 3903 O O . VAL B 1 82 ? 47.882 -39.394 9.392 1.00 44.14 81 VAL B O 1
ATOM 3907 N N . ASN B 1 83 ? 46.766 -37.767 8.292 1.00 48.30 82 ASN B N 1
ATOM 3908 C CA . ASN B 1 83 ? 46.377 -38.602 7.151 1.00 44.96 82 ASN B CA 1
ATOM 3909 C C . ASN B 1 83 ? 45.563 -39.824 7.556 1.00 43.02 82 ASN B C 1
ATOM 3910 O O . ASN B 1 83 ? 45.652 -40.875 6.914 1.00 46.42 82 ASN B O 1
ATOM 3915 N N . ALA B 1 84 ? 44.754 -39.696 8.598 1.00 39.86 83 ALA B N 1
ATOM 3916 C CA . ALA B 1 84 ? 43.985 -40.804 9.137 1.00 42.35 83 ALA B CA 1
ATOM 3917 C C . ALA B 1 84 ? 42.562 -40.780 8.575 1.00 39.15 83 ALA B C 1
ATOM 3918 O O . ALA B 1 84 ? 42.213 -39.933 7.754 1.00 39.62 83 ALA B O 1
ATOM 3920 N N . ILE B 1 85 ? 41.723 -41.700 9.069 1.00 38.05 84 ILE B N 1
ATOM 3921 C CA . ILE B 1 85 ? 40.408 -41.943 8.474 1.00 39.89 84 ILE B CA 1
ATOM 3922 C C . ILE B 1 85 ? 39.569 -40.669 8.426 1.00 38.50 84 ILE B C 1
ATOM 3923 O O . ILE B 1 85 ? 38.813 -40.448 7.473 1.00 36.09 84 ILE B O 1
ATOM 3928 N N . HIS B 1 86 ? 39.682 -39.815 9.451 1.00 34.33 85 HIS B N 1
ATOM 3929 C CA . HIS B 1 86 ? 38.821 -38.636 9.556 1.00 35.24 85 HIS B CA 1
ATOM 3930 C C . HIS B 1 86 ? 38.971 -37.701 8.363 1.00 42.07 85 HIS B C 1
ATOM 3931 O O . HIS B 1 86 ? 38.036 -36.954 8.043 1.00 39.30 85 HIS B O 1
ATOM 3938 N N . GLY B 1 87 ? 40.126 -37.719 7.698 1.00 35.97 86 GLY B N 1
ATOM 3939 C CA . GLY B 1 87 ? 40.393 -36.832 6.588 1.00 38.23 86 GLY B CA 1
ATOM 3940 C C . GLY B 1 87 ? 40.290 -37.458 5.215 1.00 42.15 86 GLY B C 1
ATOM 3941 O O . GLY B 1 87 ? 40.578 -36.781 4.224 1.00 41.71 86 GLY B O 1
ATOM 3942 N N . MET B 1 88 ? 39.884 -38.722 5.121 1.00 38.19 87 MET B N 1
ATOM 3943 C CA . MET B 1 88 ? 39.827 -39.421 3.845 1.00 41.09 87 MET B CA 1
ATOM 3944 C C . MET B 1 88 ? 38.465 -39.239 3.182 1.00 43.48 87 MET B C 1
ATOM 3945 O O . MET B 1 88 ? 37.454 -38.977 3.842 1.00 41.40 87 MET B O 1
ATOM 3950 N N . ASP B 1 89 ? 38.450 -39.395 1.854 1.00 42.20 88 ASP B N 1
ATOM 3951 C CA . ASP B 1 89 ? 37.251 -39.290 1.036 1.00 42.36 88 ASP B CA 1
ATOM 3952 C C . ASP B 1 89 ? 37.181 -40.478 0.081 1.00 43.04 88 ASP B C 1
ATOM 3953 O O . ASP B 1 89 ? 38.155 -41.213 -0.105 1.00 41.87 88 ASP B O 1
ATOM 3958 N N . GLY B 1 90 ? 36.002 -40.671 -0.516 1.00 41.20 89 GLY B N 1
ATOM 3959 C CA . GLY B 1 90 ? 35.870 -41.543 -1.678 1.00 42.51 89 GLY B CA 1
ATOM 3960 C C . GLY B 1 90 ? 35.900 -43.019 -1.320 1.00 45.70 89 GLY B C 1
ATOM 3961 O O . GLY B 1 90 ? 35.622 -43.430 -0.186 1.00 41.40 89 GLY B O 1
ATOM 3962 N N . SER B 1 91 ? 36.264 -43.832 -2.316 1.00 42.84 90 SER B N 1
ATOM 3963 C CA . SER B 1 91 ? 36.292 -45.275 -2.093 1.00 42.82 90 SER B CA 1
ATOM 3964 C C . SER B 1 91 ? 37.379 -45.672 -1.094 1.00 45.34 90 SER B C 1
ATOM 3965 O O . SER B 1 91 ? 37.219 -46.667 -0.383 1.00 40.55 90 SER B O 1
ATOM 3968 N N . ALA B 1 92 ? 38.478 -44.912 -1.013 1.00 40.97 91 ALA B N 1
ATOM 3969 C CA . ALA B 1 92 ? 39.506 -45.223 -0.025 1.00 41.55 91 ALA B CA 1
ATOM 3970 C C . ALA B 1 92 ? 38.967 -45.076 1.390 1.00 43.64 91 ALA B C 1
ATOM 3971 O O . ALA B 1 92 ? 39.269 -45.896 2.266 1.00 43.83 91 ALA B O 1
ATOM 3973 N N . HIS B 1 93 ? 38.179 -44.024 1.635 1.00 40.19 92 HIS B N 1
ATOM 3974 C CA . HIS B 1 93 ? 37.613 -43.827 2.961 1.00 41.83 92 HIS B CA 1
ATOM 3975 C C . HIS B 1 93 ? 36.668 -44.960 3.326 1.00 39.90 92 HIS B C 1
ATOM 3976 O O . HIS B 1 93 ? 36.706 -45.470 4.450 1.00 39.94 92 HIS B O 1
ATOM 3983 N N . ILE B 1 94 ? 35.802 -45.353 2.391 1.00 42.28 93 ILE B N 1
ATOM 3984 C CA . ILE B 1 94 ? 34.849 -46.427 2.654 1.00 42.78 93 ILE B CA 1
ATOM 3985 C C . ILE B 1 94 ? 35.575 -47.744 2.899 1.00 43.29 93 ILE B C 1
ATOM 3986 O O . ILE B 1 94 ? 35.188 -48.527 3.776 1.00 42.11 93 ILE B O 1
ATOM 3991 N N . HIS B 1 95 ? 36.635 -48.014 2.131 1.00 40.50 94 HIS B N 1
ATOM 3992 C CA . HIS B 1 95 ? 37.425 -49.222 2.365 1.00 39.50 94 HIS B CA 1
ATOM 3993 C C . HIS B 1 95 ? 37.991 -49.249 3.782 1.00 43.74 94 HIS B C 1
ATOM 3994 O O . HIS B 1 95 ? 37.964 -50.285 4.461 1.00 42.33 94 HIS B O 1
ATOM 4001 N N . ARG B 1 96 ? 38.507 -48.123 4.257 1.00 37.58 95 ARG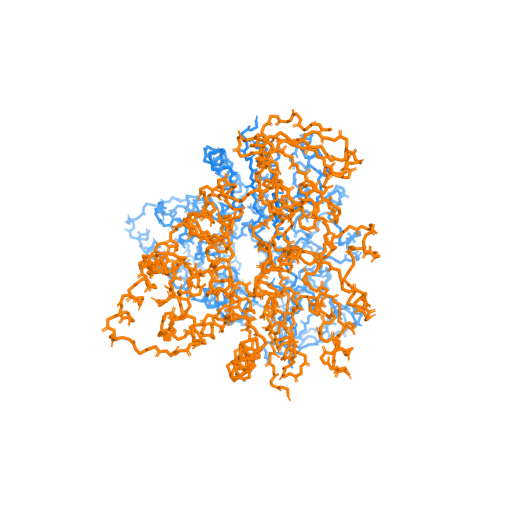 B N 1
ATOM 4002 C CA . ARG B 1 96 ? 39.055 -48.160 5.600 1.00 39.56 95 ARG B CA 1
ATOM 4003 C C . ARG B 1 96 ? 37.955 -48.110 6.657 1.00 37.58 95 ARG B C 1
ATOM 4004 O O . ARG B 1 96 ? 38.082 -48.759 7.702 1.00 36.93 95 ARG B O 1
ATOM 4012 N N . LYS B 1 97 ? 36.865 -47.380 6.392 1.00 36.71 96 LYS B N 1
ATOM 4013 C CA . LYS B 1 97 ? 35.743 -47.342 7.330 1.00 39.56 96 LYS B CA 1
ATOM 4014 C C . LYS B 1 97 ? 35.168 -48.734 7.577 1.00 39.21 96 LYS B C 1
ATOM 4015 O O . LYS B 1 97 ? 34.737 -49.042 8.695 1.00 36.28 96 LYS B O 1
ATOM 4021 N N . MET B 1 98 ? 35.143 -49.590 6.548 1.00 39.04 97 MET B N 1
ATOM 4022 C CA . MET B 1 98 ? 34.660 -50.958 6.751 1.00 40.53 97 MET B CA 1
ATOM 4023 C C . MET B 1 98 ? 35.527 -51.718 7.747 1.00 38.76 97 MET B C 1
ATOM 4024 O O . MET B 1 98 ? 35.019 -52.563 8.494 1.00 38.72 97 MET B O 1
ATOM 4029 N N . LEU B 1 99 ? 36.831 -51.427 7.784 1.00 37.00 98 LEU B N 1
ATOM 4030 C CA . LEU B 1 99 ? 37.696 -52.062 8.772 1.00 34.59 98 LEU B CA 1
ATOM 4031 C C . LEU B 1 99 ? 37.249 -51.713 10.191 1.00 36.51 98 LEU B C 1
ATOM 4032 O O . LEU B 1 99 ? 37.031 -52.605 11.020 1.00 36.55 98 LEU B O 1
ATOM 4037 N N . PHE B 1 100 ? 37.097 -50.416 10.481 1.00 37.58 99 PHE B N 1
ATOM 4038 C CA . PHE B 1 100 ? 36.619 -49.991 11.795 1.00 36.13 99 PHE B CA 1
ATOM 4039 C C . PHE B 1 100 ? 35.262 -50.611 12.115 1.00 33.77 99 PHE B C 1
ATOM 4040 O O . PHE B 1 100 ? 35.049 -51.129 13.216 1.00 33.26 99 PHE B O 1
ATOM 4048 N N . LEU B 1 101 ? 34.324 -50.562 11.160 1.00 35.51 100 LEU B N 1
ATOM 4049 C CA . LEU B 1 101 ? 32.984 -51.078 11.427 1.00 36.31 100 LEU B CA 1
ATOM 4050 C C . LEU B 1 101 ? 33.012 -52.554 11.789 1.00 38.29 100 LEU B C 1
ATOM 4051 O O . LEU B 1 101 ? 32.219 -52.995 12.628 1.00 39.81 100 LEU B O 1
ATOM 4056 N N . SER B 1 102 ? 33.927 -53.329 11.186 1.00 35.50 101 SER B N 1
ATOM 4057 C CA . SER B 1 102 ? 33.996 -54.761 11.467 1.00 37.15 101 SER B CA 1
ATOM 4058 C C . SER B 1 102 ? 34.411 -55.041 12.905 1.00 37.07 101 SER B C 1
ATOM 4059 O O . SER B 1 102 ? 34.191 -56.151 13.401 1.00 36.03 101 SER B O 1
ATOM 4062 N N . LEU B 1 103 ? 35.012 -54.065 13.575 1.00 34.06 102 LEU B N 1
ATOM 4063 C CA . LEU B 1 103 ? 35.452 -54.208 14.949 1.00 36.37 102 LEU B CA 1
ATOM 4064 C C . LEU B 1 103 ? 34.435 -53.658 15.933 1.00 36.98 102 LEU B C 1
ATOM 4065 O O . LEU B 1 103 ? 34.741 -53.527 17.122 1.00 36.54 102 LEU B O 1
ATOM 4070 N N . MET B 1 104 ? 33.237 -53.302 15.464 1.00 35.66 103 MET B N 1
ATOM 4071 C CA . MET B 1 104 ? 32.333 -52.524 16.303 1.00 35.22 103 MET B CA 1
ATOM 4072 C C . MET B 1 104 ? 30.894 -52.996 16.152 1.00 37.64 103 MET B C 1
ATOM 4073 O O . MET B 1 104 ? 29.966 -52.272 16.538 1.00 38.34 103 MET B O 1
ATOM 4078 N N . THR B 1 105 ? 30.705 -54.190 15.594 1.00 32.63 104 THR B N 1
ATOM 4079 C CA . THR B 1 105 ? 29.423 -54.854 15.476 1.00 36.93 104 THR B CA 1
ATOM 4080 C C . THR B 1 105 ? 28.872 -55.255 16.854 1.00 37.91 104 THR B C 1
ATOM 4081 O O . THR B 1 105 ? 29.573 -55.164 17.863 1.00 34.58 104 THR B O 1
ATOM 4085 N N . PRO B 1 106 ? 27.616 -55.708 16.917 1.00 40.87 105 PRO B N 1
ATOM 4086 C CA . PRO B 1 106 ? 27.008 -56.097 18.210 1.00 40.28 105 PRO B CA 1
ATOM 4087 C C . PRO B 1 106 ? 27.809 -57.144 18.967 1.00 39.33 105 PRO B C 1
ATOM 4088 O O . PRO B 1 106 ? 27.845 -57.099 20.204 1.00 41.23 105 PRO B O 1
ATOM 4092 N N . PRO B 1 107 ? 28.445 -58.126 18.308 1.00 40.23 106 PRO B N 1
ATOM 4093 C CA . PRO B 1 107 ? 29.289 -59.029 19.113 1.00 41.14 106 PRO B CA 1
ATOM 4094 C C . PRO B 1 107 ? 30.427 -58.297 19.812 1.00 39.69 106 PRO B C 1
ATOM 4095 O O . PRO B 1 107 ? 30.762 -58.640 20.950 1.00 40.89 106 PRO B O 1
ATOM 4099 N N . HIS B 1 108 ? 31.008 -57.271 19.181 1.00 37.16 107 HIS B N 1
ATOM 4100 C CA . HIS B 1 108 ? 32.057 -56.508 19.848 1.00 38.41 107 HIS B CA 1
ATOM 4101 C C . HIS B 1 108 ? 31.471 -55.603 20.928 1.00 35.86 107 HIS B C 1
ATOM 4102 O O . HIS B 1 108 ? 32.043 -55.477 22.016 1.00 33.68 107 HIS B O 1
ATOM 4109 N N . GLN B 1 109 ? 30.337 -54.960 20.641 1.00 37.69 108 GLN B N 1
ATOM 4110 C CA . GLN B 1 109 ? 29.685 -54.121 21.643 1.00 37.51 108 GLN B CA 1
ATOM 4111 C C . GLN B 1 109 ? 29.364 -54.927 22.890 1.00 35.14 108 GLN B C 1
ATOM 4112 O O . GLN B 1 109 ? 29.569 -54.461 24.017 1.00 37.44 108 GLN B O 1
ATOM 4118 N N . LYS B 1 110 ? 28.873 -56.149 22.699 1.00 37.30 109 LYS B N 1
ATOM 4119 C CA . LYS B 1 110 ? 28.521 -57.006 23.825 1.00 42.62 109 LYS B CA 1
ATOM 4120 C C . LYS B 1 110 ? 29.759 -57.420 24.613 1.00 39.30 109 LYS B C 1
ATOM 4121 O O . LYS B 1 110 ? 29.739 -57.438 25.850 1.00 38.89 109 LYS B O 1
ATOM 4127 N N . ARG B 1 111 ? 30.848 -57.755 23.917 1.00 38.16 110 ARG B N 1
ATOM 4128 C CA . ARG B 1 111 ? 32.073 -58.153 24.610 1.00 39.99 110 ARG B CA 1
ATOM 4129 C C . ARG B 1 111 ? 32.626 -57.009 25.454 1.00 36.94 110 ARG B C 1
ATOM 4130 O O . ARG B 1 111 ? 32.999 -57.201 26.618 1.00 37.38 110 ARG B O 1
ATOM 4138 N N . LEU B 1 112 ? 32.679 -55.805 24.883 1.00 34.49 111 LEU B N 1
ATOM 4139 C CA . LEU B 1 112 ? 33.183 -54.653 25.623 1.00 33.09 111 LEU B CA 1
ATOM 4140 C C . LEU B 1 112 ? 32.309 -54.349 26.833 1.00 36.64 111 LEU B C 1
ATOM 4141 O O . LEU B 1 112 ? 32.819 -54.016 27.907 1.00 35.03 111 LEU B O 1
ATOM 4146 N N . ALA B 1 113 ? 30.986 -54.466 26.680 1.00 36.60 112 ALA B N 1
ATOM 4147 C CA . ALA B 1 113 ? 30.085 -54.197 27.795 1.00 33.12 112 ALA B CA 1
ATOM 4148 C C . ALA B 1 113 ? 30.269 -55.223 28.900 1.00 35.45 112 ALA B C 1
ATOM 4149 O O . ALA B 1 113 ? 30.251 -54.876 30.086 1.00 34.78 112 ALA B O 1
ATOM 4151 N N . GLU B 1 114 ? 30.428 -56.493 28.526 1.00 33.90 113 GLU B N 1
ATOM 4152 C CA . GLU B 1 114 ? 30.649 -57.550 29.508 1.00 40.22 113 GLU B CA 1
ATOM 4153 C C . GLU B 1 114 ? 31.938 -57.327 30.275 1.00 34.56 113 GLU B C 1
ATOM 4154 O O . GLU B 1 114 ? 31.997 -57.553 31.491 1.00 37.41 113 GLU B O 1
ATOM 4160 N N . LEU B 1 115 ? 32.996 -56.929 29.569 1.00 35.32 114 LEU B N 1
ATOM 4161 C CA . LEU B 1 115 ? 34.273 -56.666 30.220 1.00 34.34 114 LEU B CA 1
ATOM 4162 C C . LEU B 1 115 ? 34.167 -55.488 31.178 1.00 35.85 114 LEU B C 1
ATOM 4163 O O . LEU B 1 115 ? 34.741 -55.522 32.277 1.00 34.33 114 LEU B O 1
ATOM 4168 N N . MET B 1 116 ? 33.424 -54.441 30.789 1.00 34.11 115 MET B N 1
ATOM 4169 C CA . MET B 1 116 ? 33.193 -53.313 31.696 1.00 33.79 115 MET B CA 1
ATOM 4170 C C . MET B 1 116 ? 32.433 -53.751 32.934 1.00 35.11 115 MET B C 1
ATOM 4171 O O . MET B 1 116 ? 32.778 -53.368 34.055 1.00 35.92 115 MET B O 1
ATOM 4176 N N . THR B 1 117 ? 31.364 -54.528 32.746 1.00 37.58 116 THR B N 1
ATOM 4177 C CA . THR B 1 117 ? 30.599 -54.995 33.894 1.00 35.53 116 THR B CA 1
ATOM 4178 C C . THR B 1 117 ? 31.490 -55.765 34.854 1.00 38.79 116 THR B C 1
ATOM 4179 O O . THR B 1 117 ? 31.427 -55.566 36.074 1.00 36.29 116 THR B O 1
ATOM 4183 N N . GLU B 1 118 ? 32.356 -56.622 34.312 1.00 35.42 117 GLU B N 1
ATOM 4184 C CA . GLU B 1 118 ? 33.276 -57.377 35.155 1.00 37.96 117 GLU B CA 1
ATOM 4185 C C . GLU B 1 118 ? 34.201 -56.446 35.932 1.00 38.43 117 GLU B C 1
ATOM 4186 O O . GLU B 1 118 ? 34.468 -56.670 37.119 1.00 35.70 117 GLU B O 1
ATOM 4192 N N . GLU B 1 119 ? 34.704 -55.399 35.274 1.00 33.70 118 GLU B N 1
ATOM 4193 C CA . GLU B 1 119 ? 35.606 -54.460 35.936 1.00 34.54 118 GLU B CA 1
ATOM 4194 C C . GLU B 1 119 ? 34.885 -53.628 36.987 1.00 33.27 118 GLU B C 1
ATOM 4195 O O . GLU B 1 119 ? 35.432 -53.392 38.069 1.00 34.59 118 GLU B O 1
ATOM 4201 N N . TRP B 1 120 ? 33.671 -53.150 36.691 1.00 35.00 119 TRP B N 1
ATOM 4202 C CA . TRP B 1 120 ? 32.939 -52.398 37.712 1.00 36.63 119 TRP B CA 1
ATOM 4203 C C . TRP B 1 120 ? 32.717 -53.244 38.965 1.00 34.96 119 TRP B C 1
ATOM 4204 O O . TRP B 1 120 ? 32.921 -52.769 40.088 1.00 34.72 119 TRP B O 1
ATOM 4215 N N . LYS B 1 121 ? 32.312 -54.507 38.790 1.00 35.40 120 LYS B N 1
ATOM 4216 C CA . LYS B 1 121 ? 32.060 -55.368 39.941 1.00 37.03 120 LYS B CA 1
ATOM 4217 C C . LYS B 1 121 ? 33.331 -55.623 40.746 1.00 36.24 120 LYS B C 1
ATOM 4218 O O . LYS B 1 121 ? 33.296 -55.617 41.985 1.00 36.02 120 LYS B O 1
ATOM 4224 N N . ALA B 1 122 ? 34.466 -55.830 40.063 1.00 34.80 121 ALA B N 1
ATOM 4225 C CA . ALA B 1 122 ? 35.742 -55.965 40.767 1.00 36.99 121 ALA B CA 1
ATOM 4226 C C . ALA B 1 122 ? 36.114 -54.682 41.502 1.00 37.80 121 ALA B C 1
ATOM 4227 O O . ALA B 1 122 ? 36.693 -54.730 42.597 1.00 38.12 121 ALA B O 1
ATOM 4229 N N . ALA B 1 123 ? 35.785 -53.521 40.920 1.00 34.32 122 ALA B N 1
ATOM 4230 C CA . ALA B 1 123 ? 36.166 -52.247 41.531 1.00 35.98 122 ALA B CA 1
ATOM 4231 C C . ALA B 1 123 ? 35.502 -52.040 42.894 1.00 35.74 122 ALA B C 1
ATOM 4232 O O . ALA B 1 123 ? 36.050 -51.332 43.750 1.00 35.37 122 ALA B O 1
ATOM 4234 N N . VAL B 1 124 ? 34.333 -52.650 43.117 1.00 34.97 123 VAL B N 1
ATOM 4235 C CA . VAL B 1 124 ? 33.627 -52.453 44.383 1.00 35.65 123 VAL B CA 1
ATOM 4236 C C . VAL B 1 124 ? 34.506 -52.855 45.561 1.00 36.42 123 VAL B C 1
ATOM 4237 O O . VAL B 1 124 ? 34.469 -52.222 46.626 1.00 34.47 123 VAL B O 1
ATOM 4241 N N . THR B 1 125 ? 35.329 -53.893 45.388 1.00 36.76 124 THR B N 1
ATOM 4242 C CA . THR B 1 125 ? 36.152 -54.361 46.503 1.00 34.99 124 THR B CA 1
ATOM 4243 C C . THR B 1 125 ? 37.119 -53.279 46.979 1.00 35.22 124 THR B C 1
ATOM 4244 O O . THR B 1 125 ? 37.405 -53.189 48.176 1.00 36.81 124 THR B O 1
ATOM 4248 N N . ARG B 1 126 ? 37.616 -52.443 46.070 1.00 32.99 125 ARG B N 1
ATOM 4249 C CA . ARG B 1 126 ? 38.478 -51.331 46.464 1.00 37.93 125 ARG B CA 1
ATOM 4250 C C . ARG B 1 126 ? 37.686 -50.095 46.875 1.00 34.34 125 ARG B C 1
ATOM 4251 O O . ARG B 1 126 ? 38.066 -49.425 47.839 1.00 35.26 125 ARG B O 1
ATOM 4259 N N . TRP B 1 127 ? 36.585 -49.788 46.168 1.00 32.75 126 TRP B N 1
ATOM 4260 C CA . TRP B 1 127 ? 35.820 -48.573 46.461 1.00 33.51 126 TRP B CA 1
ATOM 4261 C C . TRP B 1 127 ? 35.167 -48.632 47.834 1.00 35.56 126 TRP B C 1
ATOM 4262 O O . TRP B 1 127 ? 35.050 -47.604 48.516 1.00 35.43 126 TRP B O 1
ATOM 4273 N N . GLU B 1 128 ? 34.691 -49.814 48.239 1.00 34.76 127 GLU B N 1
ATOM 4274 C CA . GLU B 1 128 ? 34.046 -49.937 49.542 1.00 36.47 127 GLU B CA 1
ATOM 4275 C C . GLU B 1 128 ? 35.021 -49.651 50.678 1.00 38.17 127 GLU B C 1
ATOM 4276 O O . GLU B 1 128 ? 34.589 -49.290 51.778 1.00 37.46 127 GLU B O 1
ATOM 4282 N N . LYS B 1 129 ? 36.324 -49.819 50.440 1.00 35.88 128 LYS B N 1
ATOM 4283 C CA . LYS B 1 129 ? 37.325 -49.611 51.479 1.00 38.27 128 LYS B CA 1
ATOM 4284 C C . LYS B 1 129 ? 37.888 -48.195 51.472 1.00 38.12 128 LYS B C 1
ATOM 4285 O O . LYS B 1 129 ? 38.335 -47.712 52.514 1.00 40.27 128 LYS B O 1
ATOM 4291 N N . ALA B 1 130 ? 37.866 -47.523 50.320 1.00 40.40 129 ALA B N 1
ATOM 4292 C CA . ALA B 1 130 ? 38.413 -46.178 50.186 1.00 42.39 129 ALA B CA 1
ATOM 4293 C C . ALA B 1 130 ? 37.387 -45.116 50.562 1.00 43.91 129 ALA B C 1
ATOM 4294 O O . ALA B 1 130 ? 37.754 -44.022 51.005 1.00 47.04 129 ALA B O 1
ATOM 4296 N N . ASP B 1 131 ? 36.108 -45.409 50.362 1.00 52.85 130 ASP B N 1
ATOM 4297 C CA . ASP B 1 131 ? 35.023 -44.491 50.687 1.00 62.49 130 ASP B CA 1
ATOM 4298 C C . ASP B 1 131 ? 35.168 -43.108 50.032 1.00 64.41 130 ASP B C 1
ATOM 4299 O O . ASP B 1 131 ? 34.656 -42.106 50.545 1.00 66.92 130 ASP B O 1
ATOM 4304 N N . GLU B 1 132 ? 35.876 -43.026 48.909 1.00 52.80 131 GLU B N 1
ATOM 4305 C CA . GLU B 1 132 ? 35.938 -41.785 48.142 1.00 51.60 131 GLU B CA 1
ATOM 4306 C C . GLU B 1 132 ? 36.655 -42.028 46.829 1.00 45.17 131 GLU B C 1
ATOM 4307 O O . GLU B 1 132 ? 37.782 -42.531 46.817 1.00 40.73 131 GLU B O 1
ATOM 4313 N N . VAL B 1 133 ? 36.014 -41.663 45.726 1.00 36.22 132 VAL B N 1
ATOM 4314 C CA . VAL B 1 133 ? 36.513 -42.011 44.410 1.00 39.80 132 VAL B CA 1
ATOM 4315 C C . VAL B 1 133 ? 36.140 -40.882 43.455 1.00 37.60 132 VAL B C 1
ATOM 4316 O O . VAL B 1 133 ? 35.097 -40.235 43.616 1.00 38.74 132 VAL B O 1
ATOM 4320 N N . VAL B 1 134 ? 37.015 -40.610 42.492 1.00 35.44 133 VAL B N 1
ATOM 4321 C CA . VAL B 1 134 ? 36.731 -39.668 41.411 1.00 33.99 133 VAL B CA 1
ATOM 4322 C C . VAL B 1 134 ? 36.333 -40.501 40.199 1.00 35.39 133 VAL B C 1
ATOM 4323 O O . VAL B 1 134 ? 37.170 -41.204 39.619 1.00 34.17 133 VAL B O 1
ATOM 4327 N N . LEU B 1 135 ? 35.056 -40.421 39.807 1.00 34.36 134 LEU B N 1
ATOM 4328 C CA . LEU B 1 135 ? 34.544 -41.329 38.781 1.00 34.31 134 LEU B CA 1
ATOM 4329 C C . LEU B 1 135 ? 35.296 -41.174 37.462 1.00 33.24 134 LEU B C 1
ATOM 4330 O O . LEU B 1 135 ? 35.585 -42.172 36.787 1.00 31.08 134 LEU B O 1
ATOM 4335 N N . PHE B 1 136 ? 35.628 -39.936 37.078 1.00 32.02 135 PHE B N 1
ATOM 4336 C CA . PHE B 1 136 ? 36.331 -39.731 35.809 1.00 32.30 135 PHE B CA 1
ATOM 4337 C C . PHE B 1 136 ? 37.658 -40.476 35.795 1.00 31.00 135 PHE B C 1
ATOM 4338 O O . PHE B 1 136 ? 38.014 -41.109 34.797 1.00 31.15 135 PHE B O 1
ATOM 4346 N N . GLU B 1 137 ? 38.391 -40.432 36.905 1.00 30.71 136 GLU B N 1
ATOM 4347 C CA . GLU B 1 137 ? 39.685 -41.106 36.972 1.00 34.29 136 GLU B CA 1
ATOM 4348 C C . GLU B 1 137 ? 39.525 -42.626 36.993 1.00 35.82 136 GLU B C 1
ATOM 4349 O O . GLU B 1 137 ? 40.308 -43.347 36.363 1.00 33.61 136 GLU B O 1
ATOM 4355 N N . GLU B 1 138 ? 38.534 -43.132 37.732 1.00 31.31 137 GLU B N 1
ATOM 4356 C CA . GLU B 1 138 ? 38.277 -44.571 37.737 1.00 32.47 137 GLU B CA 1
ATOM 4357 C C . GLU B 1 138 ? 37.888 -45.058 36.348 1.00 32.86 137 GLU B C 1
ATOM 4358 O O . GLU B 1 138 ? 38.361 -46.103 35.888 1.00 31.41 137 GLU B O 1
ATOM 4364 N N . ALA B 1 139 ? 36.991 -44.326 35.682 1.00 30.62 138 ALA B N 1
ATOM 4365 C CA . ALA B 1 139 ? 36.543 -44.728 34.355 1.00 33.66 138 ALA B CA 1
ATOM 4366 C C . ALA B 1 139 ? 37.693 -44.748 33.355 1.00 31.97 138 ALA B C 1
ATOM 4367 O O . ALA B 1 139 ? 37.766 -45.641 32.500 1.00 30.71 138 ALA B O 1
ATOM 4369 N N . LYS B 1 140 ? 38.591 -43.765 33.424 1.00 34.72 139 LYS B N 1
ATOM 4370 C CA . LYS B 1 140 ? 39.701 -43.733 32.471 1.00 34.93 139 LYS B CA 1
ATOM 4371 C C . LYS B 1 140 ? 40.532 -45.003 32.557 1.00 32.49 139 LYS B C 1
ATOM 4372 O O . LYS B 1 140 ? 40.877 -45.601 31.533 1.00 30.83 139 LYS B O 1
ATOM 4378 N N . GLU B 1 141 ? 40.891 -45.408 33.780 1.00 34.24 140 GLU B N 1
ATOM 4379 C CA . GLU B 1 141 ? 41.742 -46.580 33.968 1.00 33.76 140 GLU B CA 1
ATOM 4380 C C . GLU B 1 141 ? 41.035 -47.843 33.517 1.00 31.22 140 GLU B C 1
ATOM 4381 O O . GLU B 1 141 ? 41.620 -48.680 32.822 1.00 36.16 140 GLU B O 1
ATOM 4387 N N . ILE B 1 142 ? 39.774 -48.008 33.921 1.00 30.10 141 ILE B N 1
ATOM 4388 C CA . ILE B 1 142 ? 39.026 -49.202 33.542 1.00 30.02 141 ILE B CA 1
ATOM 4389 C C . ILE B 1 142 ? 38.891 -49.284 32.022 1.00 31.19 141 ILE B C 1
ATOM 4390 O O . ILE B 1 142 ? 39.163 -50.324 31.406 1.00 32.27 141 ILE B O 1
ATOM 4395 N N . LEU B 1 143 ? 38.479 -48.184 31.396 1.00 29.03 142 LEU B N 1
ATOM 4396 C CA . LEU B 1 143 ? 38.288 -48.191 29.947 1.00 28.89 142 LEU B CA 1
ATOM 4397 C C . LEU B 1 143 ? 39.598 -48.461 29.221 1.00 31.67 142 LEU B C 1
ATOM 4398 O O . LEU B 1 143 ? 39.622 -49.193 28.222 1.00 30.39 142 LEU B O 1
ATOM 4403 N N . CYS B 1 144 ? 40.703 -47.893 29.716 1.00 29.76 143 CYS B N 1
ATOM 4404 C CA . CYS B 1 144 ? 41.997 -48.141 29.086 1.00 32.67 143 CYS B CA 1
ATOM 4405 C C . CYS B 1 144 ? 42.369 -49.615 29.176 1.00 32.11 143 CYS B C 1
ATOM 4406 O O . CYS B 1 144 ? 42.812 -50.215 28.196 1.00 27.32 143 CYS B O 1
ATOM 4409 N N . ARG B 1 145 ? 42.217 -50.210 30.364 1.00 29.41 144 ARG B N 1
ATOM 4410 C CA . ARG B 1 145 ? 42.516 -51.629 30.539 1.00 34.32 144 ARG B CA 1
ATOM 4411 C C . ARG B 1 145 ? 41.612 -52.490 29.654 1.00 30.66 144 ARG B C 1
ATOM 4412 O O . ARG B 1 145 ? 42.073 -53.410 28.961 1.00 31.07 144 ARG B O 1
ATOM 4420 N N . VAL B 1 146 ? 40.318 -52.188 29.647 1.00 28.94 145 VAL B N 1
ATOM 4421 C CA . VAL B 1 146 ? 39.365 -52.964 28.856 1.00 30.69 145 VAL B CA 1
ATOM 4422 C C . VAL B 1 146 ? 39.626 -52.799 27.360 1.00 31.30 145 VAL B C 1
ATOM 4423 O O . VAL B 1 146 ? 39.608 -53.777 26.602 1.00 30.88 145 VAL B O 1
ATOM 4427 N N . ALA B 1 147 ? 39.872 -51.567 26.909 1.00 31.32 146 ALA B N 1
ATOM 4428 C CA . ALA B 1 147 ? 40.107 -51.339 25.485 1.00 28.95 146 ALA B CA 1
ATOM 4429 C C . ALA B 1 147 ? 41.333 -52.107 25.001 1.00 30.84 146 ALA B C 1
ATOM 4430 O O . ALA B 1 147 ? 41.291 -52.764 23.956 1.00 30.76 146 ALA B O 1
ATOM 4432 N N . CYS B 1 148 ? 42.434 -52.057 25.761 1.00 30.59 147 CYS B N 1
ATOM 4433 C CA . CYS B 1 148 ? 43.640 -52.751 25.312 1.00 34.53 147 CYS B CA 1
ATOM 4434 C C . CYS B 1 148 ? 43.453 -54.263 25.343 1.00 32.46 147 CYS B C 1
ATOM 4435 O O . CYS B 1 148 ? 43.908 -54.969 24.436 1.00 34.34 147 CYS B O 1
ATOM 4438 N N . TYR B 1 149 ? 42.789 -54.778 26.380 1.00 29.39 148 TYR B N 1
ATOM 4439 C CA . TYR B 1 149 ? 42.567 -56.220 26.483 1.00 30.48 148 TYR B CA 1
ATOM 4440 C C . TYR B 1 149 ? 41.703 -56.722 25.338 1.00 33.19 148 TYR B C 1
ATOM 4441 O O . TYR B 1 149 ? 41.986 -57.763 24.734 1.00 34.07 148 TYR B O 1
ATOM 4450 N N . TRP B 1 150 ? 40.616 -56.006 25.051 1.00 30.17 149 TRP B N 1
ATOM 4451 C CA . TRP B 1 150 ? 39.732 -56.430 23.975 1.00 34.23 149 TRP B CA 1
ATOM 4452 C C . TRP B 1 150 ? 40.440 -56.333 22.631 1.00 33.08 149 TRP B C 1
ATOM 4453 O O . TRP B 1 150 ? 40.248 -57.188 21.753 1.00 34.73 149 TRP B O 1
ATOM 4464 N N . ALA B 1 151 ? 41.296 -55.318 22.474 1.00 31.93 150 ALA B N 1
ATOM 4465 C CA . ALA B 1 151 ? 42.020 -55.110 21.226 1.00 33.92 150 ALA B CA 1
ATOM 4466 C C . ALA B 1 151 ? 43.201 -56.057 21.068 1.00 35.20 150 ALA B C 1
ATOM 4467 O O . ALA B 1 151 ? 43.708 -56.199 19.951 1.00 32.55 150 ALA B O 1
ATOM 4469 N N . GLY B 1 152 ? 43.655 -56.690 22.153 1.00 35.39 151 GLY B N 1
ATOM 4470 C CA . GLY B 1 152 ? 44.825 -57.551 22.094 1.00 34.81 151 GLY B CA 1
ATOM 4471 C C . GLY B 1 152 ? 46.129 -56.823 22.317 1.00 37.36 151 GLY B C 1
ATOM 4472 O O . GLY B 1 152 ? 47.196 -57.363 22.001 1.00 34.23 151 GLY B O 1
ATOM 4473 N N . VAL B 1 153 ? 46.070 -55.604 22.837 1.00 33.22 152 VAL B N 1
ATOM 4474 C CA . VAL B 1 153 ? 47.251 -54.773 23.043 1.00 33.13 152 VAL B CA 1
ATOM 4475 C C . VAL B 1 153 ? 47.778 -55.048 24.450 1.00 35.36 152 VAL B C 1
ATOM 4476 O O . VAL B 1 153 ? 47.041 -54.828 25.422 1.00 34.12 152 VAL B O 1
ATOM 4480 N N . PRO B 1 154 ? 49.011 -55.530 24.604 1.00 36.25 153 PRO B N 1
ATOM 4481 C CA . PRO B 1 154 ? 49.544 -55.754 25.956 1.00 33.56 153 PRO B CA 1
ATOM 4482 C C . PRO B 1 154 ? 49.627 -54.446 26.728 1.00 35.66 153 PRO B C 1
ATOM 4483 O O . PRO B 1 154 ? 49.928 -53.385 26.173 1.00 32.71 153 PRO B O 1
ATOM 4487 N N . LEU B 1 155 ? 49.344 -54.527 28.025 1.00 32.50 154 LEU B N 1
ATOM 4488 C CA . LEU B 1 155 ? 49.265 -53.326 28.846 1.00 32.63 154 LEU B CA 1
ATOM 4489 C C . LEU B 1 155 ? 49.626 -53.726 30.270 1.00 36.02 154 LEU B C 1
ATOM 4490 O O . LEU B 1 155 ? 48.867 -54.455 30.917 1.00 36.86 154 LEU B O 1
ATOM 4495 N N . LYS B 1 156 ? 50.787 -53.275 30.735 1.00 37.17 155 LYS B N 1
ATOM 4496 C CA . LYS B 1 156 ? 51.242 -53.564 32.091 1.00 40.27 155 LYS B CA 1
ATOM 4497 C C . LYS B 1 156 ? 50.460 -52.755 33.114 1.00 37.44 155 LYS B C 1
ATOM 4498 O O . LYS B 1 156 ? 50.072 -51.608 32.866 1.00 35.50 155 LYS B O 1
ATOM 4504 N N . GLU B 1 157 ? 50.272 -53.350 34.300 1.00 37.40 156 GLU B N 1
ATOM 4505 C CA . GLU B 1 157 ? 49.510 -52.678 35.346 1.00 37.67 156 GLU B CA 1
ATOM 4506 C C . GLU B 1 157 ? 50.137 -51.343 35.716 1.00 37.57 156 GLU B C 1
ATOM 4507 O O . GLU B 1 157 ? 49.426 -50.367 35.976 1.00 41.29 156 GLU B O 1
ATOM 4513 N N . THR B 1 158 ? 51.470 -51.282 35.746 1.00 35.85 157 THR B N 1
ATOM 4514 C CA . THR B 1 158 ? 52.183 -50.064 36.099 1.00 37.68 157 THR B CA 1
ATOM 4515 C C . THR B 1 158 ? 52.075 -48.964 35.046 1.00 40.34 157 THR B C 1
ATOM 4516 O O . THR B 1 158 ? 52.474 -47.832 35.331 1.00 40.12 157 THR B O 1
ATOM 4520 N N . GLU B 1 159 ? 51.567 -49.244 33.844 1.00 37.20 158 GLU B N 1
ATOM 4521 C CA . GLU B 1 159 ? 51.451 -48.199 32.839 1.00 37.20 158 GLU B CA 1
ATOM 4522 C C . GLU B 1 159 ? 50.006 -47.814 32.537 1.00 37.14 158 GLU B C 1
ATOM 4523 O O . GLU B 1 159 ? 49.787 -46.905 31.728 1.00 39.11 158 GLU B O 1
ATOM 4529 N N . VAL B 1 160 ? 49.021 -48.452 33.184 1.00 34.08 159 VAL B N 1
ATOM 4530 C CA . VAL B 1 160 ? 47.611 -48.216 32.847 1.00 37.91 159 VAL B CA 1
ATOM 4531 C C . VAL B 1 160 ? 47.269 -46.730 32.953 1.00 36.66 159 VAL B C 1
ATOM 4532 O O . VAL B 1 160 ? 46.712 -46.133 32.023 1.00 34.51 159 VAL B O 1
ATOM 4536 N N . LYS B 1 161 ? 47.599 -46.118 34.091 1.00 36.77 160 LYS B N 1
ATOM 4537 C CA . LYS B 1 161 ? 47.242 -44.722 34.330 1.00 37.83 160 LYS B CA 1
ATOM 4538 C C . LYS B 1 161 ? 47.956 -43.788 33.357 1.00 33.71 160 LYS B C 1
ATOM 4539 O O . LYS B 1 161 ? 47.373 -42.802 32.902 1.00 36.57 160 LYS B O 1
ATOM 4541 N N . GLU B 1 162 ? 49.221 -44.083 33.037 1.00 36.64 161 GLU B N 1
ATOM 4542 C CA . GLU B 1 162 ? 49.999 -43.262 32.114 1.00 36.62 161 GLU B CA 1
ATOM 4543 C C . GLU B 1 162 ? 49.423 -43.309 30.699 1.00 38.68 161 GLU B C 1
ATOM 4544 O O . GLU B 1 162 ? 49.286 -42.273 30.038 1.00 35.24 161 GLU B O 1
ATOM 4550 N N . ARG B 1 163 ? 49.110 -44.510 30.204 1.00 34.96 162 ARG B N 1
ATOM 4551 C CA . ARG B 1 163 ? 48.528 -44.621 28.870 1.00 32.86 162 ARG B CA 1
ATOM 4552 C C . ARG B 1 163 ? 47.130 -44.017 28.836 1.00 33.21 162 ARG B C 1
ATOM 4553 O O . ARG B 1 163 ? 46.761 -43.365 27.857 1.00 30.68 162 ARG B O 1
ATOM 4561 N N . ALA B 1 164 ? 46.347 -44.203 29.902 1.00 33.31 163 ALA B N 1
ATOM 4562 C CA . ALA B 1 164 ? 45.019 -43.596 29.950 1.00 32.27 163 ALA B CA 1
ATOM 4563 C C . ALA B 1 164 ? 45.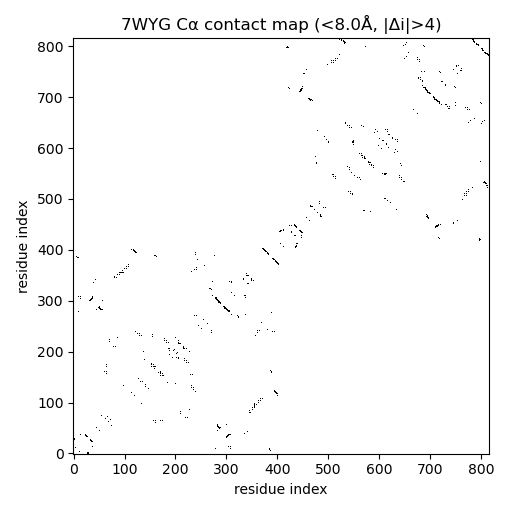108 -42.072 29.955 1.00 32.61 163 ALA B C 1
ATOM 4564 O O . ALA B 1 164 ? 44.320 -41.395 29.283 1.00 33.54 163 ALA B O 1
ATOM 4566 N N . ASP B 1 165 ? 46.058 -41.519 30.716 1.00 35.29 164 ASP B N 1
ATOM 4567 C CA . ASP B 1 165 ? 46.240 -40.070 30.754 1.00 35.87 164 ASP B CA 1
ATOM 4568 C C . ASP B 1 165 ? 46.646 -39.530 29.389 1.00 34.37 164 ASP B C 1
ATOM 4569 O O . ASP B 1 165 ? 46.199 -38.450 28.983 1.00 35.59 164 ASP B O 1
ATOM 4574 N N . ASP B 1 166 ? 47.504 -40.260 28.672 1.00 33.46 165 ASP B N 1
ATOM 4575 C CA . ASP B 1 166 ? 47.906 -39.832 27.334 1.00 34.65 165 ASP B CA 1
ATOM 4576 C C . ASP B 1 166 ? 46.719 -39.824 26.368 1.00 33.30 165 ASP B C 1
ATOM 4577 O O . ASP B 1 166 ? 46.602 -38.919 25.535 1.00 37.16 165 ASP B O 1
ATOM 4582 N N . PHE B 1 167 ? 45.851 -40.842 26.435 1.00 32.13 166 PHE B N 1
ATOM 4583 C CA . PHE B 1 167 ? 44.647 -40.851 25.606 1.00 33.23 166 PHE B CA 1
ATOM 4584 C C . PHE B 1 167 ? 43.758 -39.646 25.907 1.00 35.28 166 PHE B C 1
ATOM 4585 O O . PHE B 1 167 ? 43.314 -38.950 24.989 1.00 33.47 166 PHE B O 1
ATOM 4593 N N . ILE B 1 168 ? 43.506 -39.367 27.189 1.00 29.38 167 ILE B N 1
ATOM 4594 C CA . ILE B 1 168 ? 42.642 -38.239 27.533 1.00 33.77 167 ILE B CA 1
ATOM 4595 C C . ILE B 1 168 ? 43.309 -36.907 27.182 1.00 36.50 167 ILE B C 1
ATOM 4596 O O . ILE B 1 168 ? 42.636 -35.958 26.763 1.00 36.61 167 ILE B O 1
ATOM 4601 N N . ASP B 1 169 ? 44.633 -36.801 27.368 1.00 32.82 168 ASP B N 1
ATOM 4602 C CA . ASP B 1 169 ? 45.334 -35.581 26.961 1.00 34.95 168 ASP B CA 1
ATOM 4603 C C . ASP B 1 169 ? 45.081 -35.279 25.489 1.00 35.89 168 ASP B C 1
ATOM 4604 O O . ASP B 1 169 ? 44.914 -34.116 25.103 1.00 37.82 168 ASP B O 1
ATOM 4609 N N . MET B 1 170 ? 45.045 -36.320 24.659 1.00 34.72 169 MET B N 1
ATOM 4610 C CA . MET B 1 170 ? 44.752 -36.138 23.243 1.00 35.99 169 MET B CA 1
ATOM 4611 C C . MET B 1 170 ? 43.325 -35.642 23.032 1.00 42.20 169 MET B C 1
ATOM 4612 O O . MET B 1 170 ? 43.094 -34.734 22.225 1.00 43.05 169 MET B O 1
ATOM 4617 N N . VAL B 1 171 ? 42.358 -36.235 23.738 1.00 37.58 170 VAL B N 1
ATOM 4618 C CA . VAL B 1 171 ? 40.962 -35.831 23.597 1.00 40.41 170 VAL B CA 1
ATOM 4619 C C . VAL B 1 171 ? 40.746 -34.430 24.150 1.00 41.47 170 VAL B C 1
ATOM 4620 O O . VAL B 1 171 ? 40.058 -33.598 23.544 1.00 43.96 170 VAL B O 1
ATOM 4624 N N . ASP B 1 172 ? 41.326 -34.146 25.303 1.00 37.09 171 ASP B N 1
ATOM 4625 C CA . ASP B 1 172 ? 41.086 -32.890 25.985 1.00 40.77 171 ASP B CA 1
ATOM 4626 C C . ASP B 1 172 ? 41.762 -31.720 25.296 1.00 43.23 171 ASP B C 1
ATOM 4627 O O . ASP B 1 172 ? 41.582 -30.578 25.738 1.00 46.65 171 ASP B O 1
ATOM 4632 N N . ALA B 1 173 ? 42.519 -31.975 24.228 1.00 39.97 172 ALA B N 1
ATOM 4633 C CA . ALA B 1 173 ? 43.279 -30.946 23.530 1.00 44.65 172 ALA B CA 1
ATOM 4634 C C . ALA B 1 173 ? 42.566 -30.386 22.311 1.00 46.79 172 ALA B C 1
ATOM 4635 O O . ALA B 1 173 ? 42.959 -29.318 21.826 1.00 45.27 172 ALA B O 1
ATOM 4637 N N . PHE B 1 174 ? 41.544 -31.077 21.800 1.00 45.25 173 PHE B N 1
ATOM 4638 C CA . PHE B 1 174 ? 41.074 -30.768 20.454 1.00 49.56 173 PHE B CA 1
ATOM 4639 C C . PHE B 1 174 ? 40.510 -29.357 20.361 1.00 47.55 173 PHE B C 1
ATOM 4640 O O . PHE B 1 174 ? 40.552 -28.748 19.288 1.00 47.59 173 PHE B O 1
ATOM 4648 N N . GLY B 1 175 ? 39.987 -28.822 21.461 1.00 49.22 174 GLY B N 1
ATOM 4649 C CA . GLY B 1 175 ? 39.429 -27.487 21.422 1.00 48.28 174 GLY B CA 1
ATOM 4650 C C . GLY B 1 175 ? 40.200 -26.464 22.232 1.00 50.12 174 GLY B C 1
ATOM 4651 O O . GLY B 1 175 ? 39.613 -25.484 22.695 1.00 53.34 174 GLY B O 1
ATOM 4652 N N . ALA B 1 176 ? 41.512 -26.654 22.385 1.00 45.88 175 ALA B N 1
ATOM 4653 C CA . ALA B 1 176 ? 42.312 -25.869 23.311 1.00 48.25 175 ALA B CA 1
ATOM 4654 C C . ALA B 1 176 ? 43.448 -25.149 22.595 1.00 46.48 175 ALA B C 1
ATOM 4655 O O . ALA B 1 176 ? 43.883 -25.543 21.511 1.00 48.34 175 ALA B O 1
ATOM 4657 N N . VAL B 1 177 ? 43.910 -24.071 23.227 1.00 46.02 176 VAL B N 1
ATOM 4658 C CA . VAL B 1 177 ? 45.165 -23.401 22.921 1.00 43.53 176 VAL B CA 1
ATOM 4659 C C . VAL B 1 177 ? 45.987 -23.388 24.207 1.00 45.14 176 VAL B C 1
ATOM 4660 O O . VAL B 1 177 ? 45.455 -23.556 25.307 1.00 49.02 176 VAL B O 1
ATOM 4664 N N . GLY B 1 178 ? 47.298 -23.208 24.061 1.00 42.56 177 GLY B N 1
ATOM 4665 C CA . GLY B 1 178 ? 48.187 -23.162 25.200 1.00 41.86 177 GLY B CA 1
ATOM 4666 C C . GLY B 1 178 ? 48.476 -24.524 25.817 1.00 43.11 177 GLY B C 1
ATOM 4667 O O . GLY B 1 178 ? 48.479 -25.553 25.139 1.00 40.45 177 GLY B O 1
ATOM 4668 N N . PRO B 1 179 ? 48.711 -24.549 27.133 1.00 43.13 178 PRO B N 1
ATOM 4669 C CA . PRO B 1 179 ? 49.179 -25.795 27.774 1.00 39.21 178 PRO B CA 1
ATOM 4670 C C . PRO B 1 179 ? 48.254 -26.989 27.593 1.00 40.49 178 PRO B C 1
ATOM 4671 O O . PRO B 1 179 ? 48.745 -28.108 27.395 1.00 39.40 178 PRO B O 1
ATOM 4675 N N . ARG B 1 180 ? 46.932 -26.801 27.677 1.00 38.94 179 ARG B N 1
ATOM 4676 C CA . ARG B 1 180 ? 46.030 -27.927 27.463 1.00 40.33 179 ARG B CA 1
ATOM 4677 C C . ARG B 1 180 ? 46.202 -28.512 26.064 1.00 43.08 179 ARG B C 1
ATOM 4678 O O . ARG B 1 180 ? 46.061 -29.726 25.867 1.00 40.79 179 ARG B O 1
ATOM 4686 N N . HIS B 1 181 ? 46.519 -27.668 25.086 1.00 41.81 180 HIS B N 1
ATOM 4687 C CA . HIS B 1 181 ? 46.754 -28.166 23.739 1.00 43.94 180 HIS B CA 1
ATOM 4688 C C . HIS B 1 181 ? 48.110 -28.860 23.627 1.00 41.63 180 HIS B C 1
ATOM 4689 O O . HIS B 1 181 ? 48.224 -29.913 22.986 1.00 41.22 180 HIS B O 1
ATOM 4696 N N . TRP B 1 182 ? 49.140 -28.285 24.252 1.00 39.78 181 TRP B N 1
ATOM 4697 C CA . TRP B 1 182 ? 50.469 -28.890 24.236 1.00 44.86 181 TRP B CA 1
ATOM 4698 C C . TRP B 1 182 ? 50.460 -30.306 24.807 1.00 44.31 181 TRP B C 1
ATOM 4699 O O . TRP B 1 182 ? 51.204 -31.173 24.335 1.00 42.04 181 TRP B O 1
ATOM 4710 N N . LYS B 1 183 ? 49.655 -30.550 25.847 1.00 37.85 182 LYS B N 1
ATOM 4711 C CA . LYS B 1 183 ? 49.566 -31.894 26.417 1.00 38.93 182 LYS B CA 1
ATOM 4712 C C . LYS B 1 183 ? 49.184 -32.921 25.359 1.00 36.47 182 LYS B C 1
ATOM 4713 O O . LYS B 1 183 ? 49.755 -34.016 25.310 1.00 34.65 182 LYS B O 1
ATOM 4719 N N . GLY B 1 184 ? 48.210 -32.591 24.512 1.00 35.94 183 GLY B N 1
ATOM 4720 C CA . GLY B 1 184 ? 47.819 -33.508 23.453 1.00 36.37 183 GLY B CA 1
ATOM 4721 C C . GLY B 1 184 ? 48.905 -33.679 22.410 1.00 40.23 183 GLY B C 1
ATOM 4722 O O . GLY B 1 184 ? 49.143 -34.791 21.929 1.00 39.57 183 GLY B O 1
ATOM 4723 N N . ARG B 1 185 ? 49.604 -32.588 22.079 1.00 41.26 184 ARG B N 1
ATOM 4724 C CA . ARG B 1 185 ? 50.700 -32.649 21.118 1.00 43.99 184 ARG B CA 1
ATOM 4725 C C . ARG B 1 185 ? 51.862 -33.490 21.633 1.00 42.88 184 ARG B C 1
ATOM 4726 O O . ARG B 1 185 ? 52.553 -34.134 20.835 1.00 40.18 184 ARG B O 1
ATOM 4734 N N . ARG B 1 186 ? 52.103 -33.492 22.948 1.00 39.29 185 ARG B N 1
ATOM 4735 C CA . ARG B 1 186 ? 53.178 -34.315 23.500 1.00 39.31 185 ARG B CA 1
ATOM 4736 C C . ARG B 1 186 ? 52.760 -35.770 23.688 1.00 39.93 185 ARG B C 1
ATOM 4737 O O . ARG B 1 186 ? 53.607 -36.669 23.604 1.00 39.83 185 ARG B O 1
ATOM 4745 N N . ALA B 1 187 ? 51.471 -36.024 23.939 1.00 35.90 186 ALA B N 1
ATOM 4746 C CA . ALA B 1 187 ? 51.010 -37.392 24.151 1.00 37.05 186 ALA B CA 1
ATOM 4747 C C . ALA B 1 187 ? 50.937 -38.188 22.851 1.00 37.64 186 ALA B C 1
ATOM 4748 O O . ALA B 1 187 ? 51.188 -39.400 22.857 1.00 36.76 186 ALA B O 1
ATOM 4750 N N . ARG B 1 188 ? 50.612 -37.535 21.733 1.00 34.30 187 ARG B N 1
ATOM 4751 C CA . ARG B 1 188 ? 50.407 -38.274 20.489 1.00 36.06 187 ARG B CA 1
ATOM 4752 C C . ARG B 1 188 ? 51.646 -39.045 20.041 1.00 38.36 187 ARG B C 1
ATOM 4753 O O . ARG B 1 188 ? 51.521 -40.253 19.766 1.00 36.14 187 ARG B O 1
ATOM 4761 N N . PRO B 1 189 ? 52.845 -38.450 19.942 1.00 36.01 188 PRO B N 1
ATOM 4762 C CA . PRO B 1 189 ? 54.004 -39.263 19.539 1.00 40.68 188 PRO B CA 1
ATOM 4763 C C . PRO B 1 189 ? 54.336 -40.360 20.528 1.00 40.28 188 PRO B C 1
ATOM 4764 O O . PRO B 1 189 ? 54.832 -41.416 20.109 1.00 38.30 188 PRO B O 1
ATOM 4768 N N . ARG B 1 190 ? 54.083 -40.151 21.826 1.00 35.52 189 ARG B N 1
ATOM 4769 C CA . ARG B 1 190 ? 54.300 -41.232 22.783 1.00 37.53 189 ARG B CA 1
ATOM 4770 C C . ARG B 1 190 ? 53.386 -42.406 22.470 1.00 34.33 189 ARG B C 1
ATOM 4771 O O . ARG B 1 190 ? 53.828 -43.559 22.427 1.00 33.70 189 ARG B O 1
ATOM 4779 N N . ALA B 1 191 ? 52.101 -42.129 22.255 1.00 32.36 190 ALA B N 1
ATOM 4780 C CA . ALA B 1 191 ? 51.158 -43.203 21.965 1.00 33.70 190 ALA B CA 1
ATOM 4781 C C . ALA B 1 191 ? 51.471 -43.870 20.628 1.00 35.16 190 ALA B C 1
ATOM 4782 O O . ALA B 1 191 ? 51.410 -45.101 20.520 1.00 32.15 190 ALA B O 1
ATOM 4784 N N . GLU B 1 192 ? 51.842 -43.078 19.609 1.00 32.30 191 GLU B N 1
ATOM 4785 C CA . GLU B 1 192 ? 52.121 -43.644 18.288 1.00 32.44 191 GLU B CA 1
ATOM 4786 C C . GLU B 1 192 ? 53.343 -44.559 18.309 1.00 36.06 191 GLU B C 1
ATOM 4787 O O . GLU B 1 192 ? 53.309 -45.651 17.734 1.00 36.06 191 GLU B O 1
ATOM 4793 N N . GLU B 1 193 ? 54.437 -44.129 18.955 1.00 38.91 192 GLU B N 1
ATOM 4794 C CA . GLU B 1 193 ? 55.628 -44.975 19.061 1.00 39.07 192 GLU B CA 1
ATOM 4795 C C . GLU B 1 193 ? 55.306 -46.290 19.761 1.00 37.39 192 GLU B C 1
ATOM 4796 O O . GLU B 1 193 ? 55.742 -47.369 19.337 1.00 37.75 192 GLU B O 1
ATOM 4802 N N . TRP B 1 194 ? 54.594 -46.193 20.884 1.00 32.86 193 TRP B N 1
ATOM 4803 C CA . TRP B 1 194 ? 54.216 -47.360 21.671 1.00 39.00 193 TRP B CA 1
ATOM 4804 C C . TRP B 1 194 ? 53.458 -48.376 20.822 1.00 37.02 193 TRP B C 1
ATOM 4805 O O . TRP B 1 194 ? 53.824 -49.556 20.768 1.00 34.86 193 TRP B O 1
ATOM 4816 N N . ILE B 1 195 ? 52.411 -47.926 20.130 1.00 33.42 194 ILE B N 1
ATOM 4817 C CA . ILE B 1 195 ? 51.600 -48.845 19.335 1.00 34.68 194 ILE B CA 1
ATOM 4818 C C . ILE B 1 195 ? 52.346 -49.304 18.078 1.00 36.38 194 ILE B C 1
ATOM 4819 O O . ILE B 1 195 ? 52.223 -50.464 17.663 1.00 37.42 194 ILE B O 1
ATOM 4824 N N . GLU B 1 196 ? 53.159 -48.438 17.467 1.00 36.28 195 GLU B N 1
ATOM 4825 C CA . GLU B 1 196 ? 53.824 -48.838 16.226 1.00 37.16 195 GLU B CA 1
ATOM 4826 C C . GLU B 1 196 ? 54.778 -50.010 16.452 1.00 40.77 195 GLU B C 1
ATOM 4827 O O . GLU B 1 196 ? 54.900 -50.902 15.599 1.00 39.26 195 GLU B O 1
ATOM 4833 N N . VAL B 1 197 ? 55.459 -50.032 17.593 1.00 35.67 196 VAL B N 1
ATOM 4834 C CA . VAL B 1 197 ? 56.329 -51.165 17.890 1.00 40.76 196 VAL B CA 1
ATOM 4835 C C . VAL B 1 197 ? 55.516 -52.446 18.027 1.00 38.84 196 VAL B C 1
ATOM 4836 O O . VAL B 1 197 ? 55.990 -53.531 17.678 1.00 39.55 196 VAL B O 1
ATOM 4840 N N . MET B 1 198 ? 54.280 -52.351 18.527 1.00 38.90 197 MET B N 1
ATOM 4841 C CA . MET B 1 198 ? 53.439 -53.544 18.567 1.00 37.84 197 MET B CA 1
ATOM 4842 C C . MET B 1 198 ? 53.020 -53.982 17.171 1.00 37.29 197 MET B C 1
ATOM 4843 O O . MET B 1 198 ? 52.917 -55.183 16.899 1.00 37.96 197 MET B O 1
ATOM 4848 N N . ILE B 1 199 ? 52.708 -53.029 16.297 1.00 36.43 198 ILE B N 1
ATOM 4849 C CA . ILE B 1 199 ? 52.390 -53.382 14.919 1.00 33.76 198 ILE B CA 1
ATOM 4850 C C . ILE B 1 199 ? 53.550 -54.155 14.306 1.00 37.84 198 ILE B C 1
ATOM 4851 O O . ILE B 1 199 ? 53.369 -55.231 13.724 1.00 39.78 198 ILE B O 1
ATOM 4856 N N . GLU B 1 200 ? 54.765 -53.630 14.467 1.00 39.23 199 GLU B N 1
ATOM 4857 C CA . GLU B 1 200 ? 55.946 -54.269 13.901 1.00 41.29 199 GLU B CA 1
ATOM 4858 C C . GLU B 1 200 ? 56.153 -55.663 14.480 1.00 38.69 199 GLU B C 1
ATOM 4859 O O . GLU B 1 200 ? 56.390 -56.621 13.737 1.00 41.68 199 GLU B O 1
ATOM 4865 N N . ASP B 1 201 ? 56.070 -55.788 15.812 1.00 38.06 200 ASP B N 1
ATOM 4866 C CA . ASP B 1 201 ? 56.219 -57.089 16.461 1.00 40.03 200 ASP B CA 1
ATOM 4867 C C . ASP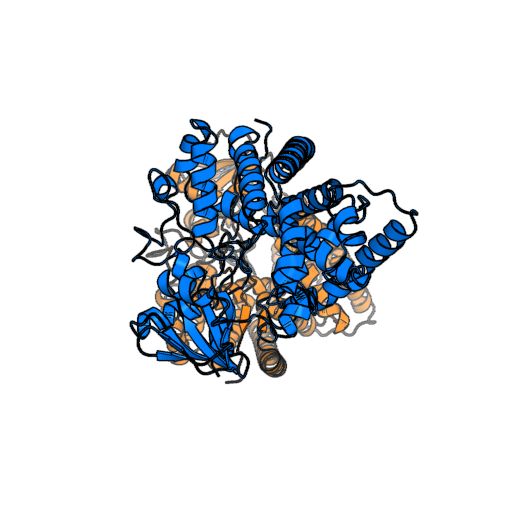 B 1 201 ? 55.164 -58.075 15.973 1.00 40.86 200 ASP B C 1
ATOM 4868 O O . ASP B 1 201 ? 55.465 -59.251 15.745 1.00 39.52 200 ASP B O 1
ATOM 4873 N N . ALA B 1 202 ? 53.920 -57.610 15.812 1.00 38.48 201 ALA B N 1
ATOM 4874 C CA . ALA B 1 202 ? 52.855 -58.469 15.293 1.00 39.51 201 ALA B CA 1
ATOM 4875 C C . ALA B 1 202 ? 53.173 -58.970 13.888 1.00 40.08 201 ALA B C 1
ATOM 4876 O O . ALA B 1 202 ? 53.036 -60.164 13.597 1.00 38.40 201 ALA B O 1
ATOM 4878 N N . ARG B 1 203 ? 53.607 -58.073 12.995 1.00 38.36 202 ARG B N 1
ATOM 4879 C CA . ARG B 1 203 ? 53.924 -58.509 11.639 1.00 42.22 202 ARG B CA 1
ATOM 4880 C C . ARG B 1 203 ? 55.115 -59.454 11.606 1.00 41.40 202 ARG B C 1
ATOM 4881 O O . ARG B 1 203 ? 55.245 -60.234 10.662 1.00 44.80 202 ARG B O 1
ATOM 4889 N N . ALA B 1 204 ? 55.961 -59.435 12.628 1.00 41.03 203 ALA B N 1
ATOM 4890 C CA . ALA B 1 204 ? 57.092 -60.345 12.700 1.00 44.32 203 ALA B CA 1
ATOM 4891 C C . ALA B 1 204 ? 56.764 -61.632 13.447 1.00 45.31 203 ALA B C 1
ATOM 4892 O O . ALA B 1 204 ? 57.632 -62.505 13.564 1.00 44.51 203 ALA B O 1
ATOM 4894 N N . GLY B 1 205 ? 55.542 -61.774 13.957 1.00 44.02 204 GLY B N 1
ATOM 4895 C CA . GLY B 1 205 ? 55.221 -62.935 14.758 1.00 43.48 204 GLY B CA 1
ATOM 4896 C C . GLY B 1 205 ? 55.819 -62.932 16.149 1.00 45.08 204 GLY B C 1
ATOM 4897 O O . GLY B 1 205 ? 55.807 -63.971 16.815 1.00 46.37 204 GLY B O 1
ATOM 4898 N N . LEU B 1 206 ? 56.354 -61.800 16.606 1.00 39.29 205 LEU B N 1
ATOM 4899 C CA . LEU B 1 206 ? 56.968 -61.698 17.923 1.00 40.89 205 LEU B CA 1
ATOM 4900 C C . LEU B 1 206 ? 55.978 -61.302 19.010 1.00 42.66 205 LEU B C 1
ATOM 4901 O O . LEU B 1 206 ? 56.335 -61.285 20.195 1.00 38.60 205 LEU B O 1
ATOM 4906 N N . LEU B 1 207 ? 54.754 -60.976 18.632 1.00 41.24 206 LEU B N 1
ATOM 4907 C CA . LEU B 1 207 ? 53.684 -60.668 19.562 1.00 40.24 206 LEU B CA 1
ATOM 4908 C C . LEU B 1 207 ? 52.486 -61.494 19.128 1.00 42.18 206 LEU B C 1
ATOM 4909 O O . LEU B 1 207 ? 52.108 -61.458 17.953 1.00 39.59 206 LEU B O 1
ATOM 4914 N N . LYS B 1 208 ? 51.920 -62.276 20.043 1.00 42.26 207 LYS B N 1
ATOM 4915 C CA . LYS B 1 208 ? 50.754 -63.073 19.684 1.00 45.48 207 LYS B CA 1
ATOM 4916 C C . LYS B 1 208 ? 49.589 -62.156 19.325 1.00 41.63 207 LYS B C 1
ATOM 4917 O O . LYS B 1 208 ? 49.288 -61.211 20.055 1.00 38.23 207 LYS B O 1
ATOM 4923 N N . THR B 1 209 ? 48.950 -62.413 18.185 1.00 38.93 208 THR B N 1
ATOM 4924 C CA . THR B 1 209 ? 47.727 -61.709 17.819 1.00 44.35 208 THR B CA 1
ATOM 4925 C C . THR B 1 209 ? 46.612 -62.715 17.550 1.00 45.75 208 THR B C 1
ATOM 4926 O O . THR B 1 209 ? 46.863 -63.893 17.299 1.00 44.39 208 THR B O 1
ATOM 4930 N N . THR B 1 210 ? 45.370 -62.231 17.586 1.00 45.50 209 THR B N 1
ATOM 4931 C CA . THR B 1 210 ? 44.187 -63.062 17.387 1.00 47.68 209 THR B CA 1
ATOM 4932 C C . THR B 1 210 ? 43.342 -62.509 16.246 1.00 41.75 209 THR B C 1
ATOM 4933 O O . THR B 1 210 ? 43.019 -61.315 16.225 1.00 39.72 209 THR B O 1
ATOM 4937 N N . SER B 1 211 ? 42.968 -63.381 15.316 1.00 41.45 210 SER B N 1
ATOM 4938 C CA . SER B 1 211 ? 42.127 -62.968 14.199 1.00 43.01 210 SER B CA 1
ATOM 4939 C C . SER B 1 211 ? 40.821 -62.367 14.715 1.00 41.27 210 SER B C 1
ATOM 4940 O O . SER B 1 211 ? 40.207 -62.889 15.649 1.00 40.03 210 SER B O 1
ATOM 4943 N N . GLY B 1 212 ? 40.425 -61.235 14.140 1.00 40.86 211 GLY B N 1
ATOM 4944 C CA . GLY B 1 212 ? 39.221 -60.554 14.557 1.00 39.48 211 GLY B CA 1
ATOM 4945 C C . GLY B 1 212 ? 39.382 -59.542 15.680 1.00 41.69 211 GLY B C 1
ATOM 4946 O O . GLY B 1 212 ? 38.403 -58.866 16.019 1.00 37.75 211 GLY B O 1
ATOM 4947 N N . THR B 1 213 ? 40.564 -59.419 16.286 1.00 39.11 212 THR B N 1
ATOM 4948 C CA . THR B 1 213 ? 40.800 -58.361 17.264 1.00 37.10 212 THR B CA 1
ATOM 4949 C C . THR B 1 213 ? 41.417 -57.138 16.586 1.00 38.86 212 THR B C 1
ATOM 4950 O O . THR B 1 213 ? 41.989 -57.222 15.494 1.00 35.64 212 THR B O 1
ATOM 4954 N N . ALA B 1 214 ? 41.327 -55.991 17.268 1.00 37.82 213 ALA B N 1
ATOM 4955 C CA . ALA B 1 214 ? 41.682 -54.738 16.608 1.00 37.20 213 ALA B CA 1
ATOM 4956 C C . ALA B 1 214 ? 43.169 -54.674 16.280 1.00 37.39 213 ALA B C 1
ATOM 4957 O O . ALA B 1 214 ? 43.544 -54.188 15.211 1.00 34.35 213 ALA B O 1
ATOM 4959 N N . LEU B 1 215 ? 44.033 -55.147 17.179 1.00 35.33 214 LEU B N 1
ATOM 4960 C CA . LEU B 1 215 ? 45.462 -55.135 16.875 1.00 35.74 214 LEU B CA 1
ATOM 4961 C C . LEU B 1 215 ? 45.751 -55.975 15.640 1.00 35.44 214 LEU B C 1
ATOM 4962 O O . LEU B 1 215 ? 46.446 -55.528 14.716 1.00 36.29 214 LEU B O 1
ATOM 4967 N N . HIS B 1 216 ? 45.198 -57.189 15.596 1.00 34.33 215 HIS B N 1
ATOM 4968 C CA . HIS B 1 216 ? 45.435 -58.072 14.464 1.00 36.36 215 HIS B CA 1
ATOM 4969 C C . HIS B 1 216 ? 44.910 -57.459 13.171 1.00 40.12 215 HIS B C 1
ATOM 4970 O O . HIS B 1 216 ? 45.609 -57.449 12.153 1.00 38.31 215 HIS B O 1
ATOM 4977 N N . GLU B 1 217 ? 43.675 -56.940 13.195 1.00 39.15 216 GLU B N 1
ATOM 4978 C CA . GLU B 1 217 ? 43.061 -56.448 11.965 1.00 37.83 216 GLU B CA 1
ATOM 4979 C C . GLU B 1 217 ? 43.701 -55.155 11.480 1.00 36.28 216 GLU B C 1
ATOM 4980 O O . GLU B 1 217 ? 43.794 -54.939 10.269 1.00 38.49 216 GLU B O 1
ATOM 4986 N N . MET B 1 218 ? 44.151 -54.283 12.389 1.00 36.74 217 MET B N 1
ATOM 4987 C CA . MET B 1 218 ? 44.891 -53.109 11.926 1.00 38.60 217 MET B CA 1
ATOM 4988 C C . MET B 1 218 ? 46.252 -53.505 11.371 1.00 42.00 217 MET B C 1
ATOM 4989 O O . MET B 1 218 ? 46.686 -52.975 10.337 1.00 40.58 217 MET B O 1
ATOM 4994 N N . ALA B 1 219 ? 46.931 -54.453 12.028 1.00 33.98 218 ALA B N 1
ATOM 4995 C CA . ALA B 1 219 ? 48.263 -54.848 11.578 1.00 38.41 218 ALA B CA 1
ATOM 4996 C C . ALA B 1 219 ? 48.241 -55.523 10.210 1.00 39.44 218 ALA B C 1
ATOM 4997 O O . ALA B 1 219 ? 49.222 -55.430 9.465 1.00 35.98 218 ALA B O 1
ATOM 4999 N N . PHE B 1 220 ? 47.164 -56.225 9.868 1.00 37.61 219 PHE B N 1
ATOM 5000 C CA . PHE B 1 220 ? 47.144 -57.009 8.646 1.00 41.06 219 PHE B CA 1
ATOM 5001 C C . PHE B 1 220 ? 46.122 -56.528 7.633 1.00 41.54 219 PHE B C 1
ATOM 5002 O O . PHE B 1 220 ? 45.975 -57.161 6.588 1.00 41.55 219 PHE B O 1
ATOM 5010 N N . HIS B 1 221 ? 45.423 -55.427 7.910 1.00 42.76 220 HIS B N 1
ATOM 5011 C CA . HIS B 1 221 ? 44.553 -54.801 6.923 1.00 43.03 220 HIS B CA 1
ATOM 5012 C C . HIS B 1 221 ? 45.295 -54.590 5.613 1.00 41.70 220 HIS B C 1
ATOM 5013 O O . HIS B 1 221 ? 46.472 -54.220 5.606 1.00 40.57 220 HIS B O 1
ATOM 5020 N N . THR B 1 222 ? 44.607 -54.818 4.495 1.00 40.02 221 THR B N 1
ATOM 5021 C CA . THR B 1 222 ? 45.160 -54.462 3.198 1.00 41.62 221 THR B CA 1
ATOM 5022 C C . THR B 1 222 ? 44.262 -53.429 2.543 1.00 42.89 221 THR B C 1
ATOM 5023 O O . THR B 1 222 ? 43.033 -53.541 2.588 1.00 41.25 221 THR B O 1
ATOM 5027 N N . GLN B 1 223 ? 44.887 -52.440 1.919 1.00 42.16 222 GLN B N 1
ATOM 5028 C CA . GLN B 1 223 ? 44.162 -51.359 1.267 1.00 43.26 222 GLN B CA 1
ATOM 5029 C C . GLN B 1 223 ? 43.546 -51.850 -0.043 1.00 46.28 222 GLN B C 1
ATOM 5030 O O . GLN B 1 223 ? 43.576 -53.037 -0.383 1.00 44.99 222 GLN B O 1
ATOM 5036 N N . GLU B 1 224 ? 42.981 -50.906 -0.798 1.00 45.44 223 GLU B N 1
ATOM 5037 C CA . GLU B 1 224 ? 42.368 -51.233 -2.084 1.00 48.31 223 GLU B CA 1
ATOM 5038 C C . GLU B 1 224 ? 43.368 -51.877 -3.037 1.00 48.06 223 GLU B C 1
ATOM 5039 O O . GLU B 1 224 ? 43.007 -52.769 -3.811 1.00 51.03 223 GLU B O 1
ATOM 5045 N N . ASP B 1 225 ? 44.620 -51.430 -3.017 1.00 49.41 224 ASP B N 1
ATOM 5046 C CA . ASP B 1 225 ? 45.625 -51.979 -3.919 1.00 53.66 224 ASP B CA 1
ATOM 5047 C C . ASP B 1 225 ? 46.320 -53.216 -3.354 1.00 53.30 224 ASP B C 1
ATOM 5048 O O . ASP B 1 225 ? 47.253 -53.727 -3.984 1.00 52.84 224 ASP B O 1
ATOM 5053 N N . GLY B 1 226 ? 45.899 -53.698 -2.188 1.00 50.02 225 GLY B N 1
ATOM 5054 C CA . GLY B 1 226 ? 46.437 -54.911 -1.612 1.00 50.74 225 GLY B CA 1
ATOM 5055 C C . GLY B 1 226 ? 47.631 -54.735 -0.698 1.00 49.60 225 GLY B C 1
ATOM 5056 O O . GLY B 1 226 ? 48.127 -55.729 -0.158 1.00 47.27 225 GLY B O 1
ATOM 5057 N N . SER B 1 227 ? 48.119 -53.518 -0.511 1.00 47.50 226 SER B N 1
ATOM 5058 C CA . SER B 1 227 ? 49.254 -53.301 0.367 1.00 49.10 226 SER B CA 1
ATOM 5059 C C . SER B 1 227 ? 48.776 -53.104 1.801 1.00 46.23 226 SER B C 1
ATOM 5060 O O . SER B 1 227 ? 47.663 -52.626 2.044 1.00 41.55 226 SER B O 1
ATOM 5063 N N . GLN B 1 228 ? 49.620 -53.498 2.752 1.00 44.59 227 GLN B N 1
ATOM 5064 C CA . GLN B 1 228 ? 49.349 -53.160 4.141 1.00 43.55 227 GLN B CA 1
ATOM 5065 C C . GLN B 1 228 ? 49.594 -51.673 4.367 1.00 43.41 227 GLN B C 1
ATOM 5066 O O . GLN B 1 228 ? 50.296 -51.009 3.600 1.00 45.44 227 GLN B O 1
ATOM 5072 N N . LEU B 1 229 ? 48.976 -51.144 5.418 1.00 39.75 228 LEU B N 1
ATOM 5073 C CA . LEU B 1 229 ? 49.297 -49.801 5.879 1.00 42.89 228 LEU B CA 1
ATOM 5074 C C . LEU B 1 229 ? 50.754 -49.747 6.322 1.00 43.11 228 LEU B C 1
ATOM 5075 O O . LEU B 1 229 ? 51.315 -50.747 6.778 1.00 44.64 228 LEU B O 1
ATOM 5080 N N . ASP B 1 230 ? 51.382 -48.577 6.175 1.00 42.94 229 ASP B N 1
ATOM 5081 C CA . ASP B 1 230 ? 52.646 -48.361 6.870 1.00 44.25 229 ASP B CA 1
ATOM 5082 C C . ASP B 1 230 ? 52.421 -48.602 8.355 1.00 39.83 229 ASP B C 1
ATOM 5083 O O . ASP B 1 230 ? 51.323 -48.381 8.874 1.00 39.85 229 ASP B O 1
ATOM 5088 N N . SER B 1 231 ? 53.465 -49.072 9.041 1.00 38.93 230 SER B N 1
ATOM 5089 C CA . SER B 1 231 ? 53.295 -49.436 10.451 1.00 41.26 230 SER B CA 1
ATOM 5090 C C . SER B 1 231 ? 52.821 -48.247 11.275 1.00 37.80 230 SER B C 1
ATOM 5091 O O . SER B 1 231 ? 52.018 -48.404 12.206 1.00 35.93 230 SER B O 1
ATOM 5094 N N . ARG B 1 232 ? 53.307 -47.047 10.951 1.00 33.64 231 ARG B N 1
ATOM 5095 C CA . ARG B 1 232 ? 52.877 -45.866 11.695 1.00 39.17 231 ARG B CA 1
ATOM 5096 C C . ARG B 1 232 ? 51.399 -45.576 11.450 1.00 38.04 231 ARG B C 1
ATOM 5097 O O . ARG B 1 232 ? 50.658 -45.280 12.392 1.00 36.62 231 ARG B O 1
ATOM 5105 N N . MET B 1 233 ? 50.942 -45.705 10.197 1.00 36.65 232 MET B N 1
ATOM 5106 C CA . MET B 1 233 ? 49.530 -45.477 9.895 1.00 36.13 232 MET B CA 1
ATOM 5107 C C . MET B 1 233 ? 48.643 -46.532 10.552 1.00 34.93 232 MET B C 1
ATOM 5108 O O . MET B 1 233 ? 47.548 -46.221 11.030 1.00 36.11 232 MET B O 1
ATOM 5113 N N . ALA B 1 234 ? 49.093 -47.789 10.583 1.00 37.04 233 ALA B N 1
ATOM 5114 C CA . ALA B 1 234 ? 48.356 -48.810 11.322 1.00 35.13 233 ALA B CA 1
ATOM 5115 C C . ALA B 1 234 ? 48.278 -48.467 12.807 1.00 36.60 233 ALA B C 1
ATOM 5116 O O . ALA B 1 234 ? 47.246 -48.693 13.457 1.00 35.40 233 ALA B O 1
ATOM 5118 N N . ALA B 1 235 ? 49.352 -47.903 13.360 1.00 31.96 234 ALA B N 1
ATOM 5119 C CA . ALA B 1 235 ? 49.325 -47.501 14.765 1.00 34.99 234 ALA B CA 1
ATOM 5120 C C . ALA B 1 235 ? 48.344 -46.359 14.984 1.00 33.96 234 ALA B C 1
ATOM 5121 O O . ALA B 1 235 ? 47.567 -46.373 15.944 1.00 32.06 234 ALA B O 1
ATOM 5123 N N . ILE B 1 236 ? 48.359 -45.370 14.090 1.00 35.09 235 ILE B N 1
ATOM 5124 C CA . ILE B 1 236 ? 47.441 -44.242 14.191 1.00 34.15 235 ILE B CA 1
ATOM 5125 C C . ILE B 1 236 ? 45.999 -44.727 14.184 1.00 36.71 235 ILE B C 1
ATOM 5126 O O . ILE B 1 236 ? 45.170 -44.259 14.974 1.00 34.17 235 ILE B O 1
ATOM 5131 N N . GLU B 1 237 ? 45.673 -45.672 13.296 1.00 34.70 236 GLU B N 1
ATOM 5132 C CA . GLU B 1 237 ? 44.285 -46.103 13.192 1.00 36.60 236 GLU B CA 1
ATOM 5133 C C . GLU B 1 237 ? 43.870 -46.992 14.359 1.00 37.85 236 GLU B C 1
ATOM 5134 O O . GLU B 1 237 ? 42.704 -46.956 14.766 1.00 33.63 236 GLU B O 1
ATOM 5140 N N . LEU B 1 238 ? 44.792 -47.782 14.916 1.00 33.39 237 LEU B N 1
ATOM 5141 C CA . LEU B 1 238 ? 44.466 -48.507 16.145 1.00 34.01 237 LEU B CA 1
ATOM 5142 C C . LEU B 1 238 ? 44.235 -47.536 17.301 1.00 33.53 237 LEU B C 1
ATOM 5143 O O . LEU B 1 238 ? 43.320 -47.729 18.115 1.00 33.78 237 LEU B O 1
ATOM 5148 N N . ILE B 1 239 ? 45.029 -46.463 17.367 1.00 33.29 238 ILE B N 1
ATOM 5149 C CA . ILE B 1 239 ? 44.784 -45.433 18.371 1.00 32.78 238 ILE B CA 1
ATOM 5150 C C . ILE B 1 239 ? 43.425 -44.790 18.136 1.00 35.18 238 ILE B C 1
ATOM 5151 O O . ILE B 1 239 ? 42.745 -44.400 19.091 1.00 32.78 238 ILE B O 1
ATOM 5156 N N . ASN B 1 240 ? 42.980 -44.715 16.876 1.00 30.74 239 ASN B N 1
ATOM 5157 C CA . ASN B 1 240 ? 41.632 -44.203 16.631 1.00 33.93 239 ASN B CA 1
ATOM 5158 C C . ASN B 1 240 ? 40.527 -45.196 17.012 1.00 35.65 239 ASN B C 1
ATOM 5159 O O . ASN B 1 240 ? 39.342 -44.885 16.805 1.00 36.66 239 ASN B O 1
ATOM 5164 N N . VAL B 1 241 ? 40.877 -46.369 17.534 1.00 32.95 240 VAL B N 1
ATOM 5165 C CA . VAL B 1 241 ? 39.944 -47.237 18.256 1.00 31.58 240 VAL B CA 1
ATOM 5166 C C . VAL B 1 241 ? 40.129 -47.107 19.774 1.00 33.74 240 VAL B C 1
ATOM 5167 O O . VAL B 1 241 ? 39.168 -46.896 20.514 1.00 31.97 240 VAL B O 1
ATOM 5171 N N . LEU B 1 242 ? 41.374 -47.192 20.252 1.00 31.07 241 LEU B N 1
ATOM 5172 C CA . LEU B 1 242 ? 41.626 -47.197 21.696 1.00 33.06 241 LEU B CA 1
ATOM 5173 C C . LEU B 1 242 ? 41.259 -45.865 22.344 1.00 31.75 241 LEU B C 1
ATOM 5174 O O . LEU B 1 242 ? 40.579 -45.836 23.379 1.00 31.92 241 LEU B O 1
ATOM 5179 N N . ARG B 1 243 ? 41.720 -44.752 21.767 1.00 30.96 242 ARG B N 1
ATOM 5180 C CA . ARG B 1 243 ? 41.486 -43.442 22.378 1.00 29.85 242 ARG B CA 1
ATOM 5181 C C . ARG B 1 243 ? 40.007 -43.130 22.575 1.00 31.04 242 ARG B C 1
ATOM 5182 O O . ARG B 1 243 ? 39.623 -42.758 23.701 1.00 30.33 242 ARG B O 1
ATOM 5190 N N . PRO B 1 244 ? 39.135 -43.236 21.564 1.00 31.23 243 PRO B N 1
ATOM 5191 C CA . PRO B 1 244 ? 37.720 -42.913 21.806 1.00 30.51 243 PRO B CA 1
ATOM 5192 C C . PRO B 1 244 ? 37.032 -43.836 22.811 1.00 31.98 243 PRO B C 1
ATOM 5193 O O . PRO B 1 244 ? 36.073 -43.407 23.463 1.00 33.78 243 PRO B O 1
ATOM 5197 N N . ILE B 1 245 ? 37.465 -45.090 22.961 1.00 29.86 244 ILE B N 1
ATOM 5198 C CA . ILE B 1 245 ? 36.882 -45.919 24.012 1.00 30.70 244 ILE B CA 1
ATOM 5199 C C . ILE B 1 245 ? 37.178 -45.311 25.378 1.00 31.03 244 ILE B C 1
ATOM 5200 O O . ILE B 1 245 ? 36.311 -45.269 26.262 1.00 29.72 244 ILE B O 1
ATOM 5205 N N . VAL B 1 246 ? 38.407 -44.827 25.566 1.00 30.20 245 VAL B N 1
ATOM 5206 C CA . VAL B 1 246 ? 38.767 -44.179 26.821 1.00 31.38 245 VAL B CA 1
ATOM 5207 C C . VAL B 1 246 ? 37.986 -42.882 26.990 1.00 31.74 245 VAL B C 1
ATOM 5208 O O . VAL B 1 246 ? 37.588 -42.534 28.109 1.00 28.52 245 VAL B O 1
ATOM 5212 N N . ALA B 1 247 ? 37.687 -42.192 25.883 1.00 29.10 246 ALA B N 1
ATOM 5213 C CA . ALA B 1 247 ? 36.913 -40.949 25.910 1.00 34.32 246 ALA B CA 1
ATOM 5214 C C . ALA B 1 247 ? 35.472 -41.153 26.372 1.00 34.24 246 ALA B C 1
ATOM 5215 O O . ALA B 1 247 ? 34.803 -40.172 26.724 1.00 33.56 246 ALA B O 1
ATOM 5217 N N . ILE B 1 248 ? 34.964 -42.393 26.354 1.00 30.62 247 ILE B N 1
ATOM 5218 C CA . ILE B 1 248 ? 33.652 -42.672 26.929 1.00 28.67 247 ILE B CA 1
ATOM 5219 C C . ILE B 1 248 ? 33.587 -42.211 28.390 1.00 31.51 247 ILE B C 1
ATOM 5220 O O . ILE B 1 248 ? 32.498 -41.961 28.923 1.00 32.15 247 ILE B O 1
ATOM 5225 N N . SER B 1 249 ? 34.744 -42.049 29.031 1.00 29.05 248 SER B N 1
ATOM 5226 C CA . SER B 1 249 ? 34.824 -41.498 30.388 1.00 33.99 248 SER B CA 1
ATOM 5227 C C . SER B 1 249 ? 33.977 -40.241 30.575 1.00 34.36 248 SER B C 1
ATOM 5228 O O . SER B 1 249 ? 33.354 -40.057 31.629 1.00 32.21 248 SER B O 1
ATOM 5231 N N . TYR B 1 250 ? 33.985 -39.341 29.590 1.00 30.90 249 TYR B N 1
ATOM 5232 C CA . TYR B 1 250 ? 33.218 -38.100 29.700 1.00 34.25 249 TYR B CA 1
ATOM 5233 C C . TYR B 1 250 ? 31.726 -38.385 29.810 1.00 35.65 249 TYR B C 1
ATOM 5234 O O . TYR B 1 250 ? 31.037 -37.807 30.658 1.00 35.14 249 TYR B O 1
ATOM 5243 N N . PHE B 1 251 ? 31.203 -39.242 28.921 1.00 31.08 250 PHE B N 1
ATOM 5244 C CA . PHE B 1 251 ? 29.777 -39.574 28.933 1.00 32.12 250 PHE B CA 1
ATOM 5245 C C . PHE B 1 251 ? 29.384 -40.313 30.211 1.00 32.19 250 PHE B C 1
ATOM 5246 O O . PHE B 1 251 ? 28.271 -40.137 30.723 1.00 33.59 250 PHE B O 1
ATOM 5254 N N . LEU B 1 252 ? 30.269 -41.171 30.729 1.00 31.64 251 LEU B N 1
ATOM 5255 C CA . LEU B 1 252 ? 29.968 -41.875 31.976 1.00 33.98 251 LEU B CA 1
ATOM 5256 C C . LEU B 1 252 ? 29.815 -40.905 33.148 1.00 34.33 251 LEU B C 1
ATOM 5257 O O . LEU B 1 252 ? 28.951 -41.084 34.014 1.00 34.70 251 LEU B O 1
ATOM 5262 N N . VAL B 1 253 ? 30.658 -39.882 33.201 1.00 32.65 252 VAL B N 1
ATOM 5263 C CA . VAL B 1 253 ? 30.521 -38.874 34.239 1.00 32.01 252 VAL B CA 1
ATOM 5264 C C . VAL B 1 253 ? 29.244 -38.066 34.037 1.00 34.30 252 VAL B C 1
ATOM 5265 O O . VAL B 1 253 ? 28.514 -37.793 34.994 1.00 37.43 252 VAL B O 1
ATOM 5269 N N . PHE B 1 254 ? 28.936 -37.686 32.792 1.00 31.91 253 PHE B N 1
ATOM 5270 C CA . PHE B 1 254 ? 27.709 -36.927 32.560 1.00 32.74 253 PHE B CA 1
ATOM 5271 C C . PHE B 1 254 ? 26.474 -37.752 32.907 1.00 34.31 253 PHE B C 1
ATOM 5272 O O . PHE B 1 254 ? 25.477 -37.206 33.386 1.00 34.71 253 PHE B O 1
ATOM 5280 N N . SER B 1 255 ? 26.532 -39.068 32.688 1.00 33.11 254 SER B N 1
ATOM 5281 C CA . SER B 1 255 ? 25.416 -39.939 33.041 1.00 35.18 254 SER B CA 1
ATOM 5282 C C . SER B 1 255 ? 25.220 -40.018 34.556 1.00 37.47 254 SER B C 1
ATOM 5283 O O . SER B 1 255 ? 24.083 -40.017 35.043 1.00 33.50 254 SER B O 1
ATOM 5286 N N . ALA B 1 256 ? 26.313 -40.092 35.317 1.00 34.35 255 ALA B N 1
ATOM 5287 C CA . ALA B 1 256 ? 26.203 -40.060 36.776 1.00 37.51 255 ALA B CA 1
ATOM 5288 C C . ALA B 1 256 ? 25.697 -38.707 37.259 1.00 36.88 255 ALA B C 1
ATOM 5289 O O . ALA B 1 256 ? 24.909 -38.635 38.210 1.00 35.35 255 ALA B O 1
ATOM 5291 N N . LEU B 1 257 ? 26.153 -37.622 36.621 1.00 36.47 256 LEU B N 1
ATOM 5292 C CA . LEU B 1 257 ? 25.649 -36.296 36.960 1.00 34.99 256 LEU B CA 1
ATOM 5293 C C . LEU B 1 257 ? 24.148 -36.208 36.723 1.00 35.91 256 LEU B C 1
ATOM 5294 O O . LEU B 1 257 ? 23.414 -35.689 37.566 1.00 39.22 256 LEU B O 1
ATOM 5299 N N . ALA B 1 258 ? 23.673 -36.731 35.583 1.00 38.19 257 ALA B N 1
ATOM 5300 C CA . ALA B 1 258 ? 22.239 -36.733 35.296 1.00 39.73 257 ALA B CA 1
ATOM 5301 C C . ALA B 1 258 ? 21.445 -37.435 36.395 1.00 39.44 257 ALA B C 1
ATOM 5302 O O . ALA B 1 258 ? 20.384 -36.951 36.803 1.00 40.43 257 ALA B O 1
ATOM 5304 N N . LEU B 1 259 ? 21.935 -38.584 36.875 1.00 41.68 258 LEU B N 1
ATOM 5305 C CA . LEU B 1 259 ? 21.271 -39.293 37.970 1.00 42.27 258 LEU B CA 1
ATOM 5306 C C . LEU B 1 259 ? 21.200 -38.440 39.226 1.00 42.34 258 LEU B C 1
ATOM 5307 O O . LEU B 1 259 ? 20.180 -38.427 39.925 1.00 42.69 258 LEU B O 1
ATOM 5312 N N . HIS B 1 260 ? 22.289 -37.740 39.540 1.00 40.12 259 HIS B N 1
ATOM 5313 C CA . HIS B 1 260 ? 22.315 -36.881 40.717 1.00 43.41 259 HIS B CA 1
ATOM 5314 C C . HIS B 1 260 ? 21.368 -35.699 40.560 1.00 42.07 259 HIS B C 1
ATOM 5315 O O . HIS B 1 260 ? 20.613 -35.369 41.482 1.00 42.64 259 HIS B O 1
ATOM 5322 N N . GLU B 1 261 ? 21.389 -35.047 39.393 1.00 42.83 260 GLU B N 1
ATOM 5323 C CA . GLU B 1 261 ? 20.611 -33.828 39.196 1.00 44.95 260 GLU B CA 1
ATOM 5324 C C . GLU B 1 261 ? 19.130 -34.097 38.971 1.00 45.03 260 GLU B C 1
ATOM 5325 O O . GLU B 1 261 ? 18.316 -33.200 39.205 1.00 50.36 260 GLU B O 1
ATOM 5331 N N . HIS B 1 262 ? 18.762 -35.296 38.526 1.00 45.03 261 HIS B N 1
ATOM 5332 C CA . HIS B 1 262 ? 17.366 -35.663 38.283 1.00 50.50 261 HIS B CA 1
ATOM 5333 C C . HIS B 1 262 ? 17.099 -37.009 38.940 1.00 50.79 261 HIS B C 1
ATOM 5334 O O . HIS B 1 262 ? 16.934 -38.029 38.260 1.00 49.14 261 HIS B O 1
ATOM 5341 N N . PRO B 1 263 ? 17.039 -37.044 40.276 1.00 49.67 262 PRO B N 1
ATOM 5342 C CA . PRO B 1 263 ? 17.004 -38.334 40.978 1.00 51.44 262 PRO B CA 1
ATOM 5343 C C . PRO B 1 263 ? 15.702 -39.106 40.817 1.00 52.57 262 PRO B C 1
ATOM 5344 O O . PRO B 1 263 ? 15.676 -40.299 41.147 1.00 53.59 262 PRO B O 1
ATOM 5348 N N . LYS B 1 264 ? 14.623 -38.489 40.331 1.00 51.77 263 LYS B N 1
ATOM 5349 C CA . LYS B 1 264 ? 13.416 -39.277 40.105 1.00 55.72 263 LYS B CA 1
ATOM 5350 C C . LYS B 1 264 ? 13.649 -40.393 39.089 1.00 55.35 263 LYS B C 1
ATOM 5351 O O . LYS B 1 264 ? 12.923 -41.392 39.101 1.00 56.65 263 LYS B O 1
ATOM 5357 N N . TYR B 1 265 ? 14.666 -40.274 38.235 1.00 52.75 264 TYR B N 1
ATOM 5358 C CA . TYR B 1 265 ? 14.923 -41.343 37.277 1.00 53.80 264 TYR B CA 1
ATOM 5359 C C . TYR B 1 265 ? 15.615 -42.553 37.898 1.00 57.02 264 TYR B C 1
ATOM 5360 O O . TYR B 1 265 ? 15.618 -43.623 37.276 1.00 53.60 264 TYR B O 1
ATOM 5369 N N . LYS B 1 266 ? 16.159 -42.431 39.114 1.00 55.88 265 LYS B N 1
ATOM 5370 C CA . LYS B 1 266 ? 16.884 -43.550 39.713 1.00 55.35 265 LYS B CA 1
ATOM 5371 C C . LYS B 1 266 ? 15.960 -44.733 39.970 1.00 58.48 265 LYS B C 1
ATOM 5372 O O . LYS B 1 266 ? 16.248 -45.861 39.553 1.00 58.20 265 LYS B O 1
ATOM 5378 N N . GLU B 1 267 ? 14.837 -44.497 40.659 1.00 60.44 266 GLU B N 1
ATOM 5379 C CA . GLU B 1 267 ? 13.883 -45.578 40.890 1.00 61.83 266 GLU B CA 1
ATOM 5380 C C . GLU B 1 267 ? 13.191 -45.998 39.601 1.00 60.93 266 GLU B C 1
ATOM 5381 O O . GLU B 1 267 ? 12.853 -47.177 39.434 1.00 61.52 266 GLU B O 1
ATOM 5387 N N . TRP B 1 268 ? 12.966 -45.052 38.687 1.00 58.73 267 TRP B N 1
ATOM 5388 C CA . TRP B 1 268 ? 12.514 -45.404 37.345 1.00 58.59 267 TRP B CA 1
ATOM 5389 C C . TRP B 1 268 ? 13.448 -46.423 36.702 1.00 59.78 267 TRP B C 1
ATOM 5390 O O . TRP B 1 268 ? 12.992 -47.394 36.085 1.00 60.01 267 TRP B O 1
ATOM 5401 N N . LEU B 1 269 ? 14.763 -46.232 36.860 1.00 57.37 268 LEU B N 1
ATOM 5402 C CA . LEU B 1 269 ? 15.730 -47.191 36.332 1.00 57.91 268 LEU B CA 1
ATOM 5403 C C . LEU B 1 269 ? 15.691 -48.508 37.101 1.00 60.43 268 LEU B C 1
ATOM 5404 O O . LEU B 1 269 ? 15.768 -49.585 36.498 1.00 60.91 268 LEU B O 1
ATOM 5409 N N . ARG B 1 270 ? 15.602 -48.444 38.434 1.00 59.09 269 ARG B N 1
ATOM 5410 C CA . ARG B 1 270 ? 15.597 -49.666 39.237 1.00 61.65 269 ARG B CA 1
ATOM 5411 C C . ARG B 1 270 ? 14.395 -50.547 38.914 1.00 64.53 269 ARG B C 1
ATOM 5412 O O . ARG B 1 270 ? 14.526 -51.773 38.818 1.00 68.04 269 ARG B O 1
ATOM 5420 N N . SER B 1 271 ? 13.215 -49.943 38.744 1.00 63.46 270 SER B N 1
ATOM 5421 C CA . SER B 1 271 ? 12.016 -50.724 38.450 1.00 68.03 270 SER B CA 1
ATOM 5422 C C . SER B 1 271 ? 12.006 -51.266 37.028 1.00 70.71 270 SER B C 1
ATOM 5423 O O . SER B 1 271 ? 11.314 -52.251 36.759 1.00 70.94 270 SER B O 1
ATOM 5426 N N . GLY B 1 272 ? 12.752 -50.651 36.117 1.00 67.85 271 GLY B N 1
ATOM 5427 C CA . GLY B 1 272 ? 12.733 -51.009 34.716 1.00 66.96 271 GLY B CA 1
ATOM 5428 C C . GLY B 1 272 ? 13.904 -51.875 34.301 1.00 68.37 271 GLY B C 1
ATOM 5429 O O . GLY B 1 272 ? 14.618 -52.450 35.130 1.00 67.11 271 GLY B O 1
ATOM 5430 N N . ASN B 1 273 ? 14.100 -51.966 32.986 1.00 64.69 272 ASN B N 1
ATOM 5431 C CA . ASN B 1 273 ? 15.139 -52.810 32.408 1.00 65.40 272 ASN B CA 1
ATOM 5432 C C . ASN B 1 273 ? 15.920 -52.074 31.325 1.00 61.80 272 ASN B C 1
ATOM 5433 O O . ASN B 1 273 ? 16.062 -50.847 31.375 1.00 58.37 272 ASN B O 1
ATOM 5438 N N . SER B 1 274 ? 16.423 -52.818 30.333 1.00 61.68 273 SER B N 1
ATOM 5439 C CA . SER B 1 274 ? 17.312 -52.230 29.336 1.00 62.69 273 SER B CA 1
ATOM 5440 C C . SER B 1 274 ? 16.625 -51.154 28.506 1.00 59.31 273 SER B C 1
ATOM 5441 O O . SER B 1 274 ? 17.310 -50.286 27.955 1.00 56.44 273 SER B O 1
ATOM 5444 N N . ARG B 1 275 ? 15.295 -51.185 28.415 1.00 56.23 274 ARG B N 1
ATOM 5445 C CA . ARG B 1 275 ? 14.577 -50.155 27.671 1.00 61.86 274 ARG B CA 1
ATOM 5446 C C . ARG B 1 275 ? 14.771 -48.789 28.311 1.00 55.56 274 ARG B C 1
ATOM 5447 O O . ARG B 1 275 ? 15.153 -47.821 27.642 1.00 52.84 274 ARG B O 1
ATOM 5455 N N . GLU B 1 276 ? 14.520 -48.698 29.618 1.00 59.47 275 GLU B N 1
ATOM 5456 C CA . GLU B 1 276 ? 14.673 -47.434 30.328 1.00 54.36 275 GLU B CA 1
ATOM 5457 C C . GLU B 1 276 ? 16.129 -46.989 30.352 1.00 49.26 275 GLU B C 1
ATOM 5458 O O . GLU B 1 276 ? 16.417 -45.799 30.177 1.00 45.06 275 GLU B O 1
ATOM 5464 N N . ARG B 1 277 ? 17.061 -47.928 30.558 1.00 49.26 276 ARG B N 1
ATOM 5465 C CA . ARG B 1 277 ? 18.481 -47.578 30.513 1.00 48.86 276 ARG B CA 1
ATOM 5466 C C . ARG B 1 277 ? 18.868 -47.011 29.151 1.00 45.36 276 ARG B C 1
ATOM 5467 O O . ARG B 1 277 ? 19.649 -46.055 29.068 1.00 42.01 276 ARG B O 1
ATOM 5475 N N . GLU B 1 278 ? 18.325 -47.586 28.075 1.00 47.44 277 GLU B N 1
ATOM 5476 C CA . GLU B 1 278 ? 18.573 -47.074 26.729 1.00 48.16 277 GLU B CA 1
ATOM 5477 C C . GLU B 1 278 ? 18.108 -45.630 26.586 1.00 42.92 277 GLU B C 1
ATOM 5478 O O . GLU B 1 278 ? 18.839 -44.778 26.076 1.00 41.53 277 GLU B O 1
ATOM 5484 N N . MET B 1 279 ? 16.866 -45.350 26.991 1.00 45.11 278 MET B N 1
ATOM 5485 C CA . MET B 1 279 ? 16.342 -43.992 26.894 1.00 45.54 278 MET B CA 1
ATOM 5486 C C . MET B 1 279 ? 17.197 -43.004 27.685 1.00 43.78 278 MET B C 1
ATOM 5487 O O . MET B 1 279 ? 17.509 -41.910 27.198 1.00 41.14 278 MET B O 1
ATOM 5492 N N . PHE B 1 280 ? 17.591 -43.379 28.905 1.00 41.48 279 PHE B N 1
ATOM 5493 C CA . PHE B 1 280 ? 18.431 -42.512 29.729 1.00 40.94 279 PHE B CA 1
ATOM 5494 C C . PHE B 1 280 ? 19.759 -42.223 29.037 1.00 39.32 279 PHE B C 1
ATOM 5495 O O . PHE B 1 280 ? 20.201 -41.068 28.953 1.00 39.54 279 PHE B O 1
ATOM 5503 N N . VAL B 1 281 ? 20.408 -43.271 28.532 1.00 39.01 280 VAL B N 1
ATOM 5504 C CA . VAL B 1 281 ? 21.702 -43.124 27.874 1.00 37.96 280 VAL B CA 1
ATOM 5505 C C . VAL B 1 281 ? 21.585 -42.244 26.635 1.00 40.83 280 VAL B C 1
ATOM 5506 O O . VAL B 1 281 ? 22.444 -41.386 26.379 1.00 36.45 280 VAL B O 1
ATOM 5510 N N . GLN B 1 282 ? 20.507 -42.415 25.861 1.00 40.88 281 GLN B N 1
ATOM 5511 C CA . GLN B 1 282 ? 20.316 -41.571 24.682 1.00 41.85 281 GLN B CA 1
ATOM 5512 C C . GLN B 1 282 ? 20.132 -40.113 25.075 1.00 39.05 281 GLN B C 1
ATOM 5513 O O . GLN B 1 282 ? 20.671 -39.210 24.423 1.00 38.72 281 GLN B O 1
ATOM 5519 N N . GLU B 1 283 ? 19.374 -39.860 26.141 1.00 40.96 282 GLU B N 1
ATOM 5520 C CA . GLU B 1 283 ? 19.176 -38.480 26.554 1.00 40.70 282 GLU B CA 1
ATOM 5521 C C . GLU B 1 283 ? 20.462 -37.868 27.101 1.00 40.55 282 GLU B C 1
ATOM 5522 O O . GLU B 1 283 ? 20.698 -36.669 26.917 1.00 41.55 282 GLU B O 1
ATOM 5528 N N . VAL B 1 284 ? 21.317 -38.661 27.749 1.00 37.44 283 VAL B N 1
ATOM 5529 C CA . VAL B 1 284 ? 22.619 -38.135 28.152 1.00 33.61 283 VAL B CA 1
ATOM 5530 C C . VAL B 1 284 ? 23.390 -37.677 26.921 1.00 36.11 283 VAL B C 1
ATOM 5531 O O . VAL B 1 284 ? 23.905 -36.552 26.867 1.00 35.34 283 VAL B O 1
ATOM 5535 N N . ARG B 1 285 ? 23.445 -38.533 25.897 1.00 33.67 284 ARG B N 1
ATOM 5536 C CA . ARG B 1 285 ? 24.205 -38.212 24.692 1.00 38.58 284 ARG B CA 1
ATOM 5537 C C . ARG B 1 285 ? 23.623 -37.000 23.971 1.00 37.28 284 ARG B C 1
ATOM 5538 O O . ARG B 1 285 ? 24.369 -36.190 23.404 1.00 38.83 284 ARG B O 1
ATOM 5546 N N . ARG B 1 286 ? 22.292 -36.864 23.970 1.00 33.65 285 ARG B N 1
ATOM 5547 C CA . ARG B 1 286 ? 21.674 -35.713 23.316 1.00 37.96 285 ARG B CA 1
ATOM 5548 C C . ARG B 1 286 ? 21.903 -34.430 24.105 1.00 35.51 285 ARG B C 1
ATOM 5549 O O . ARG B 1 286 ? 22.221 -33.387 23.524 1.00 38.10 285 ARG B O 1
ATOM 5557 N N . TYR B 1 287 ? 21.769 -34.492 25.432 1.00 35.11 286 TYR B N 1
ATOM 5558 C CA . TYR B 1 287 ? 21.628 -33.282 26.244 1.00 35.81 286 TYR B CA 1
ATOM 5559 C C . TYR B 1 287 ? 22.968 -32.646 26.611 1.00 36.14 286 TYR B C 1
ATOM 5560 O O . TYR B 1 287 ? 23.083 -31.416 26.629 1.00 34.80 286 TYR B O 1
ATOM 5569 N N . TYR B 1 288 ? 23.980 -33.450 26.909 1.00 33.71 287 TYR B N 1
ATOM 5570 C CA . TYR B 1 288 ? 25.224 -32.885 27.410 1.00 35.50 287 TYR B CA 1
ATOM 5571 C C . TYR B 1 288 ? 26.208 -32.611 26.281 1.00 37.29 287 TYR B C 1
ATOM 5572 O O . TYR B 1 288 ? 26.156 -33.255 25.231 1.00 35.60 287 TYR B O 1
ATOM 5581 N N . PRO B 1 289 ? 27.114 -31.654 26.478 1.00 39.30 288 PRO B N 1
ATOM 5582 C CA . PRO B 1 289 ? 28.043 -31.295 25.403 1.00 36.66 288 PRO B CA 1
ATOM 5583 C C . PRO B 1 289 ? 29.224 -32.246 25.340 1.00 38.86 288 PRO B C 1
ATOM 5584 O O . PRO B 1 289 ? 29.765 -32.667 26.368 1.00 36.43 288 PRO B O 1
ATOM 5588 N N . PHE B 1 290 ? 29.631 -32.577 24.111 1.00 33.61 289 PHE B N 1
ATOM 5589 C CA . PHE B 1 290 ? 30.896 -33.276 23.920 1.00 36.39 289 PHE B CA 1
ATOM 5590 C C . PHE B 1 290 ? 31.605 -32.730 22.683 1.00 34.72 289 PHE B C 1
ATOM 5591 O O . PHE B 1 290 ? 32.565 -31.963 22.801 1.00 35.85 289 PHE B O 1
ATOM 5599 N N . ILE B 1 291 ? 31.156 -33.105 21.496 1.00 35.26 290 ILE B N 1
ATOM 5600 C CA . ILE B 1 291 ? 31.732 -32.604 20.250 1.00 35.79 290 ILE B CA 1
ATOM 5601 C C . ILE B 1 291 ? 30.890 -31.416 19.796 1.00 34.97 290 ILE B C 1
ATOM 5602 O O . ILE B 1 291 ? 29.693 -31.591 19.532 1.00 38.26 290 ILE B O 1
ATOM 5607 N N . PRO B 1 292 ? 31.453 -30.229 19.679 1.00 34.80 291 PRO B N 1
ATOM 5608 C CA . PRO B 1 292 ? 30.616 -29.059 19.385 1.00 36.08 291 PRO B CA 1
ATOM 5609 C C . PRO B 1 292 ? 30.153 -28.990 17.933 1.00 35.87 291 PRO B C 1
ATOM 5610 O O . PRO B 1 292 ? 28.989 -28.666 17.673 1.00 35.60 291 PRO B O 1
ATOM 5614 N N . PHE B 1 293 ? 31.043 -29.278 16.986 1.00 36.25 292 PHE B N 1
ATOM 5615 C CA . PHE B 1 293 ? 30.744 -29.099 15.567 1.00 37.22 292 PHE B CA 1
ATOM 5616 C C . PHE B 1 293 ? 31.692 -29.962 14.752 1.00 37.09 292 PHE B C 1
ATOM 5617 O O . PHE B 1 293 ? 32.694 -30.458 15.260 1.00 35.23 292 PHE B O 1
ATOM 5625 N N . LEU B 1 294 ? 31.381 -30.105 13.463 1.00 36.89 293 LEU B N 1
ATOM 5626 C CA . LEU B 1 294 ? 32.229 -30.830 12.527 1.00 36.76 293 LEU B CA 1
ATOM 5627 C C . LEU B 1 294 ? 32.588 -29.926 11.353 1.00 37.00 293 LEU B C 1
ATOM 5628 O O . LEU B 1 294 ? 31.824 -29.036 10.991 1.00 38.03 293 LEU B O 1
ATOM 5633 N N . GLY B 1 295 ? 33.756 -30.159 10.761 1.00 39.35 294 GLY B N 1
ATOM 5634 C CA . GLY B 1 295 ? 34.242 -29.358 9.653 1.00 35.63 294 GLY B CA 1
ATOM 5635 C C . GLY B 1 295 ? 34.279 -30.134 8.350 1.00 40.26 294 GLY B C 1
ATOM 5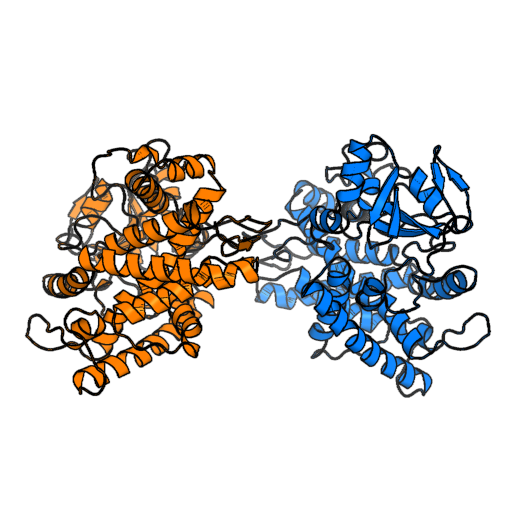636 O O . GLY B 1 295 ? 34.525 -31.343 8.337 1.00 36.82 294 GLY B O 1
ATOM 5637 N N . ALA B 1 296 ? 34.026 -29.429 7.246 1.00 40.86 295 ALA B N 1
ATOM 5638 C CA . ALA B 1 296 ? 34.141 -30.001 5.910 1.00 41.05 295 ALA B CA 1
ATOM 5639 C C . ALA B 1 296 ? 34.459 -28.887 4.921 1.00 39.66 295 ALA B C 1
ATOM 5640 O O . ALA B 1 296 ? 34.354 -27.702 5.239 1.00 43.26 295 ALA B O 1
ATOM 5642 N N . LEU B 1 297 ? 34.846 -29.286 3.706 1.00 40.86 296 LEU B N 1
ATOM 5643 C CA . LEU B 1 297 ? 35.133 -28.375 2.600 1.00 43.73 296 LEU B CA 1
ATOM 5644 C C . LEU B 1 297 ? 34.130 -28.609 1.475 1.00 46.78 296 LEU B C 1
ATOM 5645 O O . LEU B 1 297 ? 33.884 -29.758 1.093 1.00 42.69 296 LEU B O 1
ATOM 5650 N N . VAL B 1 298 ? 33.552 -27.521 0.952 1.00 41.96 297 VAL B N 1
ATOM 5651 C CA . VAL B 1 298 ? 32.691 -27.602 -0.224 1.00 48.78 297 VAL B CA 1
ATOM 5652 C C . VAL B 1 298 ? 33.527 -28.085 -1.398 1.00 51.10 297 VAL B C 1
ATOM 5653 O O . VAL B 1 298 ? 34.503 -27.432 -1.789 1.00 47.15 297 VAL B O 1
ATOM 5657 N N . LYS B 1 299 ? 33.152 -29.223 -1.978 1.00 50.87 298 LYS B N 1
ATOM 5658 C CA . LYS B 1 299 ? 33.978 -29.785 -3.038 1.00 50.81 298 LYS B CA 1
ATOM 5659 C C . LYS B 1 299 ? 33.515 -29.408 -4.439 1.00 52.77 298 LYS B C 1
ATOM 5660 O O . LYS B 1 299 ? 34.281 -29.604 -5.389 1.00 54.82 298 LYS B O 1
ATOM 5666 N N . LYS B 1 300 ? 32.315 -28.844 -4.591 1.00 51.98 299 LYS B N 1
ATOM 5667 C CA . LYS B 1 300 ? 31.931 -28.179 -5.832 1.00 53.62 299 LYS B CA 1
ATOM 5668 C C . LYS B 1 300 ? 30.798 -27.202 -5.540 1.00 55.45 299 LYS B C 1
ATOM 5669 O O . LYS B 1 300 ? 30.050 -27.375 -4.574 1.00 52.95 299 LYS B O 1
ATOM 5675 N N . ASP B 1 301 ? 30.690 -26.176 -6.389 1.00 56.20 300 ASP B N 1
ATOM 5676 C CA . ASP B 1 301 ? 29.675 -25.134 -6.236 1.00 53.06 300 ASP B CA 1
ATOM 5677 C C . ASP B 1 301 ? 28.272 -25.726 -6.142 1.00 58.50 300 ASP B C 1
ATOM 5678 O O . ASP B 1 301 ? 27.888 -26.569 -6.957 1.00 56.88 300 ASP B O 1
ATOM 5683 N N . PHE B 1 302 ? 27.497 -25.265 -5.159 1.00 56.68 301 PHE B N 1
ATOM 5684 C CA . PHE B 1 302 ? 26.077 -25.592 -5.098 1.00 54.26 301 PHE B CA 1
ATOM 5685 C C . PHE B 1 302 ? 25.342 -24.476 -4.369 1.00 55.90 301 PHE B C 1
ATOM 5686 O O . PHE B 1 302 ? 25.951 -23.623 -3.711 1.00 54.16 301 PHE B O 1
ATOM 5694 N N . VAL B 1 303 ? 24.016 -24.490 -4.492 1.00 52.43 302 VAL B N 1
ATOM 5695 C CA . VAL B 1 303 ? 23.141 -23.553 -3.793 1.00 55.37 302 VAL B CA 1
ATOM 5696 C C . VAL B 1 303 ? 22.219 -24.338 -2.866 1.00 59.41 302 VAL B C 1
ATOM 5697 O O . VAL B 1 303 ? 21.685 -25.387 -3.243 1.00 56.57 302 VAL B O 1
ATOM 5701 N N . TRP B 1 304 ? 22.049 -23.833 -1.646 1.00 56.04 303 TRP B N 1
ATOM 5702 C CA . TRP B 1 304 ? 21.132 -24.418 -0.675 1.00 57.20 303 TRP B CA 1
ATOM 5703 C C . TRP B 1 304 ? 20.660 -23.317 0.261 1.00 62.82 303 TRP B C 1
ATOM 5704 O O . TRP B 1 304 ? 21.475 -22.516 0.728 1.00 59.24 303 TRP B O 1
ATOM 5715 N N . ASN B 1 305 ? 19.351 -23.275 0.521 1.00 62.13 304 ASN B N 1
ATOM 5716 C CA . ASN B 1 305 ? 18.775 -22.319 1.466 1.00 65.91 304 ASN B CA 1
ATOM 5717 C C . ASN B 1 305 ? 19.050 -20.880 1.027 1.00 69.19 304 ASN B C 1
ATOM 5718 O O . ASN B 1 305 ? 19.358 -20.010 1.846 1.00 68.91 304 ASN B O 1
ATOM 5723 N N . ASN B 1 306 ? 18.966 -20.637 -0.283 1.00 69.86 305 ASN B N 1
ATOM 5724 C CA . ASN B 1 306 ? 19.199 -19.327 -0.889 1.00 72.32 305 ASN B CA 1
ATOM 5725 C C . ASN B 1 306 ? 20.624 -18.819 -0.677 1.00 72.50 305 ASN B C 1
ATOM 5726 O O . ASN B 1 306 ? 20.889 -17.624 -0.836 1.00 77.31 305 ASN B O 1
ATOM 5731 N N . CYS B 1 307 ? 21.557 -19.695 -0.319 1.00 67.84 306 CYS B N 1
ATOM 5732 C CA . CYS B 1 307 ? 22.951 -19.328 -0.119 1.00 64.43 306 CYS B CA 1
ATOM 5733 C C . CYS B 1 307 ? 23.823 -20.102 -1.095 1.00 65.01 306 CYS B C 1
ATOM 5734 O O . CYS B 1 307 ? 23.600 -21.292 -1.333 1.00 61.26 306 CYS B O 1
ATOM 5737 N N . GLU B 1 308 ? 24.815 -19.425 -1.661 1.00 59.80 307 GLU B N 1
ATOM 5738 C CA . GLU B 1 308 ? 25.748 -20.062 -2.577 1.00 60.06 307 GLU B CA 1
ATOM 5739 C C . GLU B 1 308 ? 26.916 -20.637 -1.787 1.00 61.92 307 GLU B C 1
ATOM 5740 O O . GLU B 1 308 ? 27.538 -19.935 -0.984 1.00 60.93 307 GLU B O 1
ATOM 5746 N N . PHE B 1 309 ? 27.179 -21.927 -1.984 1.00 59.38 308 PHE B N 1
ATOM 5747 C CA . PHE B 1 309 ? 28.320 -22.603 -1.380 1.00 53.91 308 PHE B CA 1
ATOM 5748 C C . PHE B 1 309 ? 29.388 -22.742 -2.457 1.00 56.66 308 PHE B C 1
ATOM 5749 O O . PHE B 1 309 ? 29.235 -23.536 -3.391 1.00 53.88 308 PHE B O 1
ATOM 5757 N N . LYS B 1 310 ? 30.455 -21.956 -2.339 1.00 56.92 309 LYS B N 1
ATOM 5758 C CA . LYS B 1 310 ? 31.519 -21.948 -3.335 1.00 57.89 309 LYS B CA 1
ATOM 5759 C C . LYS B 1 310 ? 32.546 -23.031 -3.029 1.00 52.11 309 LYS B C 1
ATOM 5760 O O . LYS B 1 310 ? 32.859 -23.302 -1.864 1.00 50.79 309 LYS B O 1
ATOM 5766 N N . LYS B 1 311 ? 33.053 -23.654 -4.093 1.00 53.17 310 LYS B N 1
ATOM 5767 C CA . LYS B 1 311 ? 34.064 -24.695 -3.981 1.00 51.44 310 LYS B CA 1
ATOM 5768 C C . LYS B 1 311 ? 35.236 -24.224 -3.128 1.00 52.71 310 LYS B C 1
ATOM 5769 O O . LYS B 1 311 ? 35.740 -23.114 -3.306 1.00 54.47 310 LYS B O 1
ATOM 5775 N N . GLY B 1 312 ? 35.659 -25.069 -2.195 1.00 49.87 311 GLY B N 1
ATOM 5776 C CA . GLY B 1 312 ? 36.770 -24.753 -1.322 1.00 51.57 311 GLY B CA 1
ATOM 5777 C C . GLY B 1 312 ? 36.416 -23.990 -0.064 1.00 50.32 311 GLY B C 1
ATOM 5778 O O . GLY B 1 312 ? 37.287 -23.807 0.790 1.00 50.29 311 GLY B O 1
ATOM 5779 N N . THR B 1 313 ? 35.176 -23.533 0.082 1.00 54.08 312 THR B N 1
ATOM 5780 C CA . THR B 1 313 ? 34.752 -22.919 1.335 1.00 49.31 312 THR B CA 1
ATOM 5781 C C . THR B 1 313 ? 34.744 -23.951 2.452 1.00 46.01 312 THR B C 1
ATOM 5782 O O . THR B 1 313 ? 34.326 -25.093 2.255 1.00 44.13 312 THR B O 1
ATOM 5786 N N . SER B 1 314 ? 35.208 -23.547 3.634 1.00 48.32 313 SER B N 1
ATOM 5787 C CA . SER B 1 314 ? 35.098 -24.392 4.813 1.00 43.44 313 SER B CA 1
ATOM 5788 C C . SER B 1 314 ? 33.727 -24.230 5.459 1.00 43.19 313 SER B C 1
ATOM 5789 O O . SER B 1 314 ? 33.128 -23.153 5.434 1.00 41.16 313 SER B O 1
ATOM 5792 N N . VAL B 1 315 ? 33.228 -25.313 6.046 1.00 42.28 314 VAL B N 1
ATOM 5793 C CA . VAL B 1 315 ? 31.890 -25.319 6.628 1.00 42.65 314 VAL B CA 1
ATOM 5794 C C . VAL B 1 315 ? 31.920 -26.027 7.977 1.00 41.33 314 VAL B C 1
ATOM 5795 O O . VAL B 1 315 ? 32.550 -27.081 8.129 1.00 42.12 314 VAL B O 1
ATOM 5799 N N . LEU B 1 316 ? 31.230 -25.448 8.955 1.00 36.76 315 LEU B N 1
ATOM 5800 C CA . LEU B 1 316 ? 31.017 -26.071 10.253 1.00 38.12 315 LEU B CA 1
ATOM 5801 C C . LEU B 1 316 ? 29.560 -26.482 10.398 1.00 38.89 315 LEU B C 1
ATOM 5802 O O . LEU B 1 316 ? 28.663 -25.664 10.173 1.00 41.65 315 LEU B O 1
ATOM 5807 N N . LEU B 1 317 ? 29.331 -27.737 10.802 1.00 35.74 316 LEU B N 1
ATOM 5808 C CA . LEU B 1 317 ? 28.004 -28.226 11.170 1.00 38.02 316 LEU B CA 1
ATOM 5809 C C . LEU B 1 317 ? 27.889 -28.242 12.689 1.00 40.42 316 LEU B C 1
ATOM 5810 O O . LEU B 1 317 ? 28.667 -28.926 13.355 1.00 34.84 316 LEU B O 1
ATOM 5815 N N . ASP B 1 318 ? 26.881 -27.549 13.214 1.00 37.87 317 ASP B N 1
ATOM 5816 C CA . ASP B 1 318 ? 26.639 -27.386 14.649 1.00 40.29 317 ASP B CA 1
ATOM 5817 C C . ASP B 1 318 ? 25.963 -28.641 15.190 1.00 39.92 317 ASP B C 1
ATOM 5818 O O . ASP B 1 318 ? 24.760 -28.840 14.999 1.00 39.33 317 ASP B O 1
ATOM 5823 N N . LEU B 1 319 ? 26.739 -29.496 15.873 1.00 39.73 318 LEU B N 1
ATOM 5824 C CA . LEU B 1 319 ? 26.170 -30.690 16.494 1.00 37.65 318 LEU B CA 1
ATOM 5825 C C . LEU B 1 319 ? 25.385 -30.323 17.747 1.00 39.95 318 LEU B C 1
ATOM 5826 O O . LEU B 1 319 ? 24.241 -30.756 17.930 1.00 37.13 318 LEU B O 1
ATOM 5831 N N . TYR B 1 320 ? 26.006 -29.548 18.639 1.00 37.22 319 TYR B N 1
ATOM 5832 C CA . TYR B 1 320 ? 25.372 -29.219 19.912 1.00 39.15 319 TYR B CA 1
ATOM 5833 C C . TYR B 1 320 ? 24.041 -28.498 19.700 1.00 41.34 319 TYR B C 1
ATOM 5834 O O . TYR B 1 320 ? 23.025 -28.852 20.312 1.00 39.64 319 TYR B O 1
ATOM 5843 N N . GLY B 1 321 ? 24.026 -27.488 18.824 1.00 41.10 320 GLY B N 1
ATOM 5844 C CA . GLY B 1 321 ? 22.796 -26.738 18.595 1.00 40.95 320 GLY B CA 1
ATOM 5845 C C . GLY B 1 321 ? 21.708 -27.575 17.945 1.00 41.85 320 GLY B C 1
ATOM 5846 O O . GLY B 1 321 ? 20.527 -27.440 18.275 1.00 43.59 320 GLY B O 1
ATOM 5847 N N . THR B 1 322 ? 22.089 -28.463 17.025 1.00 41.60 321 THR B N 1
ATOM 5848 C CA . THR B 1 322 ? 21.105 -29.357 16.425 1.00 40.66 321 THR B CA 1
ATOM 5849 C C . THR B 1 322 ? 20.484 -30.265 17.480 1.00 41.52 321 THR B C 1
ATOM 5850 O O . THR B 1 322 ? 19.270 -30.495 17.475 1.00 39.55 321 THR B O 1
ATOM 5854 N N . ASN B 1 323 ? 21.304 -30.776 18.406 1.00 39.30 322 ASN B N 1
ATOM 5855 C CA . ASN B 1 323 ? 20.800 -31.635 19.473 1.00 40.84 322 ASN B CA 1
ATOM 5856 C C . ASN B 1 323 ? 19.879 -30.897 20.444 1.00 41.15 322 ASN B C 1
ATOM 5857 O O . ASN B 1 323 ? 19.104 -31.549 21.152 1.00 39.76 322 ASN B O 1
ATOM 5862 N N . HIS B 1 324 ? 19.931 -29.563 20.484 1.00 40.70 323 HIS B N 1
ATOM 5863 C CA . HIS B 1 324 ? 19.001 -28.760 21.272 1.00 42.25 323 HIS B CA 1
ATOM 5864 C C . HIS B 1 324 ? 18.090 -27.886 20.405 1.00 44.67 323 HIS B C 1
ATOM 5865 O O . HIS B 1 324 ? 17.697 -26.797 20.825 1.00 39.50 323 HIS B O 1
ATOM 5872 N N . ASP B 1 325 ? 17.742 -28.344 19.202 1.00 41.43 324 ASP B N 1
ATOM 5873 C CA . ASP B 1 325 ? 16.874 -27.569 18.309 1.00 44.35 324 ASP B CA 1
ATOM 5874 C C . ASP B 1 325 ? 15.412 -27.755 18.707 1.00 44.95 324 ASP B C 1
ATOM 5875 O O . ASP B 1 325 ? 14.927 -28.891 18.725 1.00 45.96 324 ASP B O 1
ATOM 5880 N N . PRO B 1 326 ? 14.672 -26.686 19.013 1.00 45.49 325 PRO B N 1
ATOM 5881 C CA . PRO B 1 326 ? 13.257 -26.867 19.384 1.00 49.67 325 PRO B CA 1
ATOM 5882 C C . PRO B 1 326 ? 12.376 -27.306 18.226 1.00 49.54 325 PRO B C 1
ATOM 5883 O O . PRO B 1 326 ? 11.280 -27.830 18.467 1.00 47.71 325 PRO B O 1
ATOM 5887 N N . ARG B 1 327 ? 12.812 -27.113 16.980 1.00 47.68 326 ARG B N 1
ATOM 5888 C CA . ARG B 1 327 ? 12.075 -27.665 15.852 1.00 49.44 326 ARG B CA 1
ATOM 5889 C C . ARG B 1 327 ? 12.127 -29.182 15.841 1.00 49.49 326 ARG B C 1
ATOM 5890 O O . ARG B 1 327 ? 11.280 -29.815 15.204 1.00 51.28 326 ARG B O 1
ATOM 5898 N N . LEU B 1 328 ? 13.102 -29.770 16.536 1.00 46.28 327 LEU B N 1
ATOM 5899 C CA . LEU B 1 328 ? 13.311 -31.209 16.564 1.00 47.33 327 LEU B CA 1
ATOM 5900 C C . LEU B 1 328 ? 12.996 -31.848 17.907 1.00 51.80 327 LEU B C 1
ATOM 5901 O O . LEU B 1 328 ? 12.709 -33.047 17.950 1.00 50.90 327 LEU B O 1
ATOM 5906 N N . TRP B 1 329 ? 13.061 -31.091 18.997 1.00 44.56 328 TRP B N 1
ATOM 5907 C CA . TRP B 1 329 ? 12.946 -31.655 20.332 1.00 49.33 328 TRP B CA 1
ATOM 5908 C C . TRP B 1 329 ? 12.033 -30.776 21.169 1.00 47.13 328 TRP B C 1
ATOM 5909 O O . TRP B 1 329 ? 12.238 -29.561 21.244 1.00 50.93 328 TRP B O 1
ATOM 5920 N N . ASP B 1 330 ? 11.025 -31.382 21.785 1.00 48.31 329 ASP B N 1
ATOM 5921 C CA . ASP B 1 330 ? 10.190 -30.644 22.725 1.00 52.61 329 ASP B CA 1
ATOM 5922 C C . ASP B 1 330 ? 10.975 -30.381 24.009 1.00 50.32 329 ASP B C 1
ATOM 5923 O O . ASP B 1 330 ? 11.597 -31.294 24.565 1.00 49.41 329 ASP B O 1
ATOM 5928 N N . HIS B 1 331 ? 10.958 -29.130 24.465 1.00 51.74 330 HIS B N 1
ATOM 5929 C CA . HIS B 1 331 ? 11.720 -28.688 25.628 1.00 52.04 330 HIS B CA 1
ATOM 5930 C C . HIS B 1 331 ? 13.182 -29.136 25.525 1.00 51.69 330 HIS B C 1
ATOM 5931 O O . HIS B 1 331 ? 13.674 -29.876 26.380 1.00 48.05 330 HIS B O 1
ATOM 5938 N N . PRO B 1 332 ? 13.896 -28.689 24.491 1.00 52.30 331 PRO B N 1
ATOM 5939 C CA . PRO B 1 332 ? 15.221 -29.263 24.204 1.00 46.33 331 PRO B CA 1
ATOM 5940 C C . PRO B 1 332 ? 16.232 -29.028 25.303 1.00 47.07 331 PRO B C 1
ATOM 5941 O O . PRO B 1 332 ? 17.206 -29.785 25.413 1.00 46.41 331 PRO B O 1
ATOM 5945 N N . ASP B 1 333 ? 16.033 -28.013 26.131 1.00 47.16 332 ASP B N 1
ATOM 5946 C CA . ASP B 1 333 ? 17.009 -27.665 27.143 1.00 46.95 332 ASP B CA 1
ATOM 5947 C C . ASP B 1 333 ? 16.710 -28.307 28.489 1.00 49.80 332 ASP B C 1
ATOM 5948 O O . ASP B 1 333 ? 17.309 -27.917 29.491 1.00 48.41 332 ASP B O 1
ATOM 5953 N N . GLU B 1 334 ? 15.818 -29.297 28.527 1.00 45.78 333 GLU B N 1
ATOM 5954 C CA . GLU B 1 334 ? 15.572 -30.082 29.724 1.00 47.69 333 GLU B CA 1
ATOM 5955 C C . GLU B 1 334 ? 15.967 -31.535 29.478 1.00 48.10 333 GLU B C 1
ATOM 5956 O O . GLU B 1 334 ? 15.859 -32.051 28.356 1.00 44.46 333 GLU B O 1
ATOM 5962 N N . PHE B 1 335 ? 16.458 -32.179 30.537 1.00 43.21 334 PHE B N 1
ATOM 5963 C CA . PHE B 1 335 ? 16.868 -33.579 30.487 1.00 44.71 334 PHE B CA 1
ATOM 5964 C C . PHE B 1 335 ? 15.631 -34.451 30.691 1.00 47.90 334 PHE B C 1
ATOM 5965 O O . PHE B 1 335 ? 15.102 -34.538 31.805 1.00 44.17 334 PHE B O 1
ATOM 5973 N N . ARG B 1 336 ? 15.160 -35.092 29.625 1.00 40.37 335 ARG B N 1
ATOM 5974 C CA . ARG B 1 336 ? 13.894 -35.826 29.655 1.00 48.35 335 ARG B CA 1
ATOM 5975 C C . ARG B 1 336 ? 14.017 -37.129 28.881 1.00 50.81 335 ARG B C 1
ATOM 5976 O O . ARG B 1 336 ? 13.581 -37.226 27.727 1.00 47.97 335 ARG B O 1
ATOM 5984 N N . PRO B 1 337 ? 14.581 -38.171 29.504 1.00 46.00 336 PRO B N 1
ATOM 5985 C CA . PRO B 1 337 ? 14.707 -39.469 28.817 1.00 46.97 336 PRO B CA 1
ATOM 5986 C C . PRO B 1 337 ? 13.396 -40.006 28.277 1.00 49.93 336 PRO B C 1
ATOM 5987 O O . PRO B 1 337 ? 13.411 -40.776 27.305 1.00 50.44 336 PRO B O 1
ATOM 5991 N N . GLU B 1 338 ? 12.256 -39.619 28.864 1.00 50.13 337 GLU B N 1
ATOM 5992 C CA . GLU B 1 338 ? 10.974 -40.107 28.369 1.00 50.05 337 GLU B CA 1
ATOM 5993 C C . GLU B 1 338 ? 10.712 -39.682 26.929 1.00 52.10 337 GLU B C 1
ATOM 5994 O O . GLU B 1 338 ? 9.874 -40.294 26.262 1.00 53.16 337 GLU B O 1
ATOM 6000 N N . ARG B 1 339 ? 11.425 -38.670 26.420 1.00 50.37 338 ARG B N 1
ATOM 6001 C CA . ARG B 1 339 ? 11.232 -38.277 25.028 1.00 51.90 338 ARG B CA 1
ATOM 6002 C C . ARG B 1 339 ? 11.591 -39.400 24.064 1.00 55.63 338 ARG B C 1
ATOM 6003 O O . ARG B 1 339 ? 11.146 -39.376 22.911 1.00 55.81 338 ARG B O 1
ATOM 6011 N N . PHE B 1 340 ? 12.370 -40.385 24.506 1.00 51.23 339 PHE B N 1
ATOM 6012 C CA . PHE B 1 340 ? 12.770 -41.494 23.652 1.00 56.27 339 PHE B CA 1
ATOM 6013 C C . PHE B 1 340 ? 11.863 -42.715 23.781 1.00 58.93 339 PHE B C 1
ATOM 6014 O O . PHE B 1 340 ? 12.209 -43.780 23.258 1.00 62.15 339 PHE B O 1
ATOM 6022 N N . ALA B 1 341 ? 10.723 -42.595 24.457 1.00 55.52 340 ALA B N 1
ATOM 6023 C CA . ALA B 1 341 ? 9.824 -43.735 24.639 1.00 66.40 340 ALA B CA 1
ATOM 6024 C C . ALA B 1 341 ? 9.207 -44.096 23.293 1.00 76.84 340 ALA B C 1
ATOM 6025 O O . ALA B 1 341 ? 8.225 -43.486 22.864 1.00 73.99 340 ALA B O 1
ATOM 6027 N N . GLU B 1 342 ? 9.784 -45.096 22.628 1.00 81.64 341 GLU B N 1
ATOM 6028 C CA . GLU B 1 342 ? 9.379 -45.504 21.283 1.00 88.16 341 GLU B CA 1
ATOM 6029 C C . GLU B 1 342 ? 9.260 -44.292 20.357 1.00 88.42 341 GLU B C 1
ATOM 6030 O O . GLU B 1 342 ? 8.190 -43.959 19.841 1.00 86.65 341 GLU B O 1
ATOM 6036 N N . ARG B 1 343 ? 10.392 -43.618 20.175 1.00 80.29 342 ARG B N 1
ATOM 6037 C CA . ARG B 1 343 ? 10.501 -42.483 19.271 1.00 77.23 342 ARG B CA 1
ATOM 6038 C C . ARG B 1 343 ? 11.100 -42.955 17.954 1.00 78.26 342 ARG B C 1
ATOM 6039 O O . ARG B 1 343 ? 12.007 -43.794 17.937 1.00 76.78 342 ARG B O 1
ATOM 6047 N N . GLU B 1 344 ? 10.578 -42.425 16.855 1.00 77.37 343 GLU B N 1
ATOM 6048 C CA . GLU B 1 344 ? 11.095 -42.779 15.544 1.00 80.96 343 GLU B CA 1
ATOM 6049 C C . GLU B 1 344 ? 12.566 -42.403 15.444 1.00 78.41 343 GLU B C 1
ATOM 6050 O O . GLU B 1 344 ? 12.938 -41.251 15.681 1.00 75.29 343 GLU B O 1
ATOM 6056 N N . GLU B 1 345 ? 13.404 -43.380 15.117 1.00 78.70 344 GLU B N 1
ATOM 6057 C CA . GLU B 1 345 ? 14.830 -43.121 14.984 1.00 77.34 344 GLU B CA 1
ATOM 6058 C C . GLU B 1 345 ? 15.087 -42.363 13.690 1.00 72.56 344 GLU B C 1
ATOM 6059 O O . GLU B 1 345 ? 14.719 -42.828 12.606 1.00 68.01 344 GLU B O 1
ATOM 6065 N N . ASN B 1 346 ? 15.693 -41.185 13.806 1.00 65.39 345 ASN B N 1
ATOM 6066 C CA . ASN B 1 346 ? 16.089 -40.388 12.658 1.00 58.62 345 ASN B CA 1
ATOM 6067 C C . ASN B 1 346 ? 17.611 -40.288 12.617 1.00 54.39 345 ASN B C 1
ATOM 6068 O O . ASN B 1 346 ? 18.298 -40.495 13.623 1.00 48.19 345 ASN B O 1
ATOM 6073 N N . LEU B 1 347 ? 18.144 -39.975 11.438 1.00 48.16 346 LEU B N 1
ATOM 6074 C CA . LEU B 1 347 ? 19.589 -39.989 11.256 1.00 47.94 346 LEU B CA 1
ATOM 6075 C C . LEU B 1 347 ? 20.224 -38.607 11.311 1.00 39.87 346 LEU B C 1
ATOM 6076 O O . LEU B 1 347 ? 21.456 -38.514 11.286 1.00 42.46 346 LEU B O 1
ATOM 6081 N N . PHE B 1 348 ? 19.428 -37.532 11.380 1.00 41.37 347 PHE B N 1
ATOM 6082 C CA . PHE B 1 348 ? 19.977 -36.186 11.318 1.00 43.85 347 PHE B CA 1
ATOM 6083 C C . PHE B 1 348 ? 19.462 -35.244 12.400 1.00 43.51 347 PHE B C 1
ATOM 6084 O O . PHE B 1 348 ? 19.877 -34.081 12.424 1.00 44.08 347 PHE B O 1
ATOM 6092 N N . ASP B 1 349 ? 18.592 -35.702 13.298 1.00 42.70 348 ASP B N 1
ATOM 6093 C CA . ASP B 1 349 ? 18.083 -34.823 14.341 1.00 47.56 348 ASP B CA 1
ATOM 6094 C C . ASP B 1 349 ? 18.832 -34.977 15.655 1.00 44.92 348 ASP B C 1
ATOM 6095 O O . ASP B 1 349 ? 18.918 -34.018 16.425 1.00 45.56 348 ASP B O 1
ATOM 6100 N N . MET B 1 350 ? 19.393 -36.150 15.919 1.00 44.42 349 MET B N 1
ATOM 6101 C CA . MET B 1 350 ? 20.291 -36.343 17.047 1.00 45.70 349 MET B CA 1
ATOM 6102 C C . MET B 1 350 ? 21.628 -36.796 16.493 1.00 41.36 349 MET B C 1
ATOM 6103 O O . MET B 1 350 ? 21.741 -37.917 15.977 1.00 41.56 349 MET B O 1
ATOM 6108 N N . ILE B 1 351 ? 22.636 -35.935 16.600 1.00 37.16 350 ILE B N 1
ATOM 6109 C CA . ILE B 1 351 ? 23.920 -36.205 15.957 1.00 37.69 350 ILE B CA 1
ATOM 6110 C C . ILE B 1 351 ? 25.117 -35.990 16.885 1.00 36.80 350 ILE B C 1
ATOM 6111 O O . ILE B 1 351 ? 26.150 -35.476 16.426 1.00 36.42 350 ILE B O 1
ATOM 6116 N N . PRO B 1 352 ? 25.071 -36.395 18.165 1.00 37.09 351 PRO B N 1
ATOM 6117 C CA . PRO B 1 352 ? 26.243 -36.168 19.030 1.00 33.07 351 PRO B CA 1
ATOM 6118 C C . PRO B 1 352 ? 27.475 -36.934 18.579 1.00 35.09 351 PRO B C 1
ATOM 6119 O O . PRO B 1 352 ? 28.592 -36.575 18.978 1.00 34.70 351 PRO B O 1
ATOM 6123 N N . GLN B 1 353 ? 27.309 -37.999 17.796 1.00 33.06 352 GLN B N 1
ATOM 6124 C CA . GLN B 1 353 ? 28.426 -38.723 17.202 1.00 32.98 352 GLN B CA 1
ATOM 6125 C C . GLN B 1 353 ? 28.289 -38.762 15.678 1.00 35.77 352 GLN B C 1
ATOM 6126 O O . GLN B 1 353 ? 28.617 -39.755 15.020 1.00 34.36 352 GLN B O 1
ATOM 6132 N N . GLY B 1 354 ? 27.800 -37.666 15.095 1.00 35.63 353 GLY B N 1
ATOM 6133 C CA . GLY B 1 354 ? 27.648 -37.572 13.658 1.00 32.54 353 GLY B CA 1
ATOM 6134 C C . GLY B 1 354 ? 26.261 -37.967 13.187 1.00 36.36 353 GLY B C 1
ATOM 6135 O O . GLY B 1 354 ? 25.450 -38.534 13.919 1.00 37.52 353 GLY B O 1
ATOM 6136 N N . GLY B 1 355 ? 25.994 -37.662 11.915 1.00 37.90 354 GLY B N 1
ATOM 6137 C CA . GLY B 1 355 ? 24.732 -37.972 11.283 1.00 38.68 354 GLY B CA 1
ATOM 6138 C C . GLY B 1 355 ? 24.897 -38.857 10.056 1.00 41.04 354 GLY B C 1
ATOM 6139 O O . GLY B 1 355 ? 26.005 -39.227 9.664 1.00 39.76 354 GLY B O 1
ATOM 6140 N N . GLY B 1 356 ? 23.753 -39.208 9.468 1.00 41.32 355 GLY B N 1
ATOM 6141 C CA . GLY B 1 356 ? 23.755 -40.074 8.301 1.00 41.41 355 GLY B CA 1
ATOM 6142 C C . GLY B 1 356 ? 24.040 -41.530 8.639 1.00 40.89 355 GLY B C 1
ATOM 6143 O O . GLY B 1 356 ? 23.687 -42.032 9.712 1.00 41.80 355 GLY B O 1
ATOM 6144 N N . HIS B 1 357 ? 24.698 -42.205 7.696 1.00 40.58 356 HIS B N 1
ATOM 6145 C CA . HIS B 1 357 ? 25.012 -43.628 7.758 1.00 40.77 356 HIS B CA 1
ATOM 6146 C C . HIS B 1 357 ? 26.513 -43.807 7.903 1.00 44.16 356 HIS B C 1
ATOM 6147 O O . HIS B 1 357 ? 27.287 -43.231 7.127 1.00 44.01 356 HIS B O 1
ATOM 6154 N N . ALA B 1 358 ? 26.914 -44.632 8.869 1.00 39.00 357 ALA B N 1
ATOM 6155 C CA . ALA B 1 358 ? 28.331 -44.813 9.157 1.00 39.43 357 ALA B CA 1
ATOM 6156 C C . ALA B 1 358 ? 29.055 -45.533 8.025 1.00 41.11 357 ALA B C 1
ATOM 6157 O O . ALA B 1 358 ? 30.265 -45.348 7.854 1.00 39.79 357 ALA B O 1
ATOM 6159 N N . GLU B 1 359 ? 28.349 -46.350 7.240 1.00 44.36 358 GLU B N 1
ATOM 6160 C CA . GLU B 1 359 ? 29.000 -47.041 6.135 1.00 44.63 358 GLU B CA 1
ATOM 6161 C C . GLU B 1 359 ? 29.041 -46.206 4.859 1.00 48.31 358 GLU B C 1
ATOM 6162 O O . GLU B 1 359 ? 29.694 -46.612 3.895 1.00 47.49 358 GLU B O 1
ATOM 6168 N N . LYS B 1 360 ? 28.403 -45.035 4.842 1.00 44.38 359 LYS B N 1
ATOM 6169 C CA . LYS B 1 360 ? 28.367 -44.184 3.660 1.00 49.32 359 LYS B CA 1
ATOM 6170 C C . LYS B 1 360 ? 28.970 -42.811 3.906 1.00 44.43 359 LYS B C 1
ATOM 6171 O O . LYS B 1 360 ? 28.923 -41.958 3.014 1.00 46.19 359 LYS B O 1
ATOM 6177 N N . GLY B 1 361 ? 29.509 -42.573 5.088 1.00 42.38 360 GLY B N 1
ATOM 6178 C CA . GLY B 1 361 ? 30.111 -41.303 5.405 1.00 37.04 360 GLY B CA 1
ATOM 6179 C C . GLY B 1 361 ? 30.911 -41.436 6.680 1.00 38.96 360 GLY B C 1
ATOM 6180 O O . GLY B 1 361 ? 31.296 -42.539 7.070 1.00 39.17 360 GLY B O 1
ATOM 6181 N N . HIS B 1 362 ? 31.131 -40.309 7.347 1.00 34.69 361 HIS B N 1
ATOM 6182 C CA . HIS B 1 362 ? 32.059 -40.272 8.469 1.00 35.59 361 HIS B CA 1
ATOM 6183 C C . HIS B 1 362 ? 31.387 -40.439 9.824 1.00 35.14 361 HIS B C 1
ATOM 6184 O O . HIS B 1 362 ? 32.072 -40.323 10.845 1.00 36.75 361 HIS B O 1
ATOM 6191 N N . ARG B 1 363 ? 30.083 -40.738 9.861 1.00 39.82 362 ARG B N 1
ATOM 6192 C CA . ARG B 1 363 ? 29.401 -40.966 11.132 1.00 36.80 362 ARG B CA 1
ATOM 6193 C C . ARG B 1 363 ? 30.187 -41.947 11.996 1.00 37.03 362 ARG B C 1
ATOM 6194 O O . ARG B 1 363 ? 30.793 -42.901 11.493 1.00 33.16 362 ARG B O 1
ATOM 6202 N N . CYS B 1 364 ? 30.179 -41.689 13.304 1.00 34.54 363 CYS B N 1
ATOM 6203 C CA . CYS B 1 364 ? 30.972 -42.464 14.244 1.00 32.61 363 CYS B CA 1
ATOM 6204 C C . CYS B 1 364 ? 30.641 -43.949 14.142 1.00 32.78 363 CYS B C 1
ATOM 6205 O O . CYS B 1 364 ? 29.467 -44.323 14.238 1.00 31.56 363 CYS B O 1
ATOM 6208 N N . PRO B 1 365 ? 31.636 -44.824 13.959 1.00 31.80 364 PRO B N 1
ATOM 6209 C CA . PRO B 1 365 ? 31.363 -46.267 13.985 1.00 36.41 364 PRO B CA 1
ATOM 6210 C C . PRO B 1 365 ? 31.290 -46.850 15.383 1.00 33.63 364 PRO B C 1
ATOM 6211 O O . PRO B 1 365 ? 30.859 -48.003 15.530 1.00 36.80 364 PRO B O 1
ATOM 6215 N N . GLY B 1 366 ? 31.709 -46.113 16.399 1.00 34.13 365 GLY B N 1
ATOM 6216 C CA . GLY B 1 366 ? 31.717 -46.601 17.763 1.00 33.65 365 GLY B CA 1
ATOM 6217 C C . GLY B 1 366 ? 30.474 -46.274 18.554 1.00 36.30 365 GLY B C 1
ATOM 6218 O O . GLY B 1 366 ? 30.447 -46.480 19.774 1.00 33.08 365 GLY B O 1
ATOM 6219 N N . GLU B 1 367 ? 29.437 -45.773 17.885 1.00 34.34 366 GLU B N 1
ATOM 6220 C CA . GLU B 1 367 ? 28.216 -45.366 18.565 1.00 33.61 366 GLU B CA 1
ATOM 6221 C C . GLU B 1 367 ? 27.608 -46.522 19.356 1.00 34.19 366 GLU B C 1
ATOM 6222 O O . GLU B 1 367 ? 27.225 -46.357 20.519 1.00 33.89 366 GLU B O 1
ATOM 6228 N N . GLY B 1 368 ? 27.510 -47.703 18.738 1.00 36.83 367 GLY B N 1
ATOM 6229 C CA . GLY B 1 368 ? 26.951 -48.854 19.438 1.00 34.38 367 GLY B CA 1
ATOM 6230 C C . GLY B 1 368 ? 27.780 -49.265 20.644 1.00 37.35 367 GLY B C 1
ATOM 6231 O O . GLY B 1 368 ? 27.236 -49.625 21.693 1.00 34.96 367 GLY B O 1
ATOM 6232 N N . ILE B 1 369 ? 29.107 -49.213 20.515 1.00 35.34 368 ILE B N 1
ATOM 6233 C CA . ILE B 1 369 ? 29.967 -49.486 21.665 1.00 35.24 368 ILE B CA 1
ATOM 6234 C C . ILE B 1 369 ? 29.717 -48.454 22.755 1.00 33.85 368 ILE B C 1
ATOM 6235 O O . ILE B 1 369 ? 29.545 -48.797 23.931 1.00 36.29 368 ILE B O 1
ATOM 6240 N N . THR B 1 370 ? 29.662 -47.173 22.369 1.00 33.16 369 THR B N 1
ATOM 6241 C CA . THR B 1 370 ? 29.415 -46.096 23.326 1.00 34.84 369 THR B CA 1
ATOM 6242 C C . THR B 1 370 ? 28.128 -46.331 24.105 1.00 35.36 369 THR B C 1
ATOM 6243 O O . THR B 1 370 ? 28.105 -46.241 25.340 1.00 34.51 369 THR B O 1
ATOM 6247 N N . ILE B 1 371 ? 27.044 -46.630 23.388 1.00 35.95 370 ILE B N 1
ATOM 6248 C CA . ILE B 1 371 ? 25.739 -46.843 24.012 1.00 36.15 370 ILE B CA 1
ATOM 6249 C C . ILE B 1 371 ? 25.779 -48.041 24.962 1.00 36.11 370 ILE B C 1
ATOM 6250 O O . ILE B 1 371 ? 25.302 -47.969 26.104 1.00 35.06 370 ILE B O 1
ATOM 6255 N N . GLU B 1 372 ? 26.344 -49.166 24.510 1.00 33.81 371 GLU B N 1
ATOM 6256 C CA . GLU B 1 372 ? 26.297 -50.366 25.342 1.00 37.36 371 GLU B CA 1
ATOM 6257 C C . GLU B 1 372 ? 27.229 -50.257 26.548 1.00 34.48 371 GLU B C 1
ATOM 6258 O O . GLU B 1 372 ? 26.904 -50.774 27.625 1.00 35.23 371 GLU B O 1
ATOM 6264 N N . VAL B 1 373 ? 28.374 -49.580 26.400 1.00 34.73 372 VAL B N 1
ATOM 6265 C CA . VAL B 1 373 ? 29.228 -49.337 27.560 1.00 34.54 372 VAL B CA 1
ATOM 6266 C C . VAL B 1 373 ? 28.520 -48.419 28.556 1.00 37.54 372 VAL B C 1
ATOM 6267 O O . VAL B 1 373 ? 28.569 -48.645 29.769 1.00 36.54 372 VAL B O 1
ATOM 6271 N N . MET B 1 374 ? 27.843 -47.378 28.063 1.00 35.63 373 MET B N 1
ATOM 6272 C CA . MET B 1 374 ? 27.095 -46.496 28.957 1.00 37.49 373 MET B CA 1
ATOM 6273 C C . MET B 1 374 ? 25.980 -47.248 29.679 1.00 39.26 373 MET B C 1
ATOM 6274 O O . MET B 1 374 ? 25.737 -47.029 30.877 1.00 36.61 373 MET B O 1
ATOM 6279 N N . LYS B 1 375 ? 25.291 -48.141 28.968 1.00 38.38 374 LYS B N 1
ATOM 6280 C CA . LYS B 1 375 ? 24.193 -48.884 29.579 1.00 39.99 374 LYS B CA 1
ATOM 6281 C C . LYS B 1 375 ? 24.698 -49.834 30.656 1.00 41.69 374 LYS B C 1
ATOM 6282 O O . LYS B 1 375 ? 24.084 -49.952 31.722 1.00 43.23 374 LYS B O 1
ATOM 6288 N N . ALA B 1 376 ? 25.809 -50.528 30.393 1.00 37.36 375 ALA B N 1
ATOM 6289 C CA . ALA B 1 376 ? 26.404 -51.376 31.421 1.00 39.82 375 ALA B CA 1
ATOM 6290 C C . ALA B 1 376 ? 26.823 -50.555 32.636 1.00 38.84 375 ALA B C 1
ATOM 6291 O O . ALA B 1 376 ? 26.575 -50.953 33.778 1.00 39.92 375 ALA B O 1
ATOM 6293 N N . SER B 1 377 ? 27.449 -49.398 32.405 1.00 35.57 376 SER B N 1
ATOM 6294 C CA . SER B 1 377 ? 27.938 -48.577 33.508 1.00 36.08 376 SER B CA 1
ATOM 6295 C C . SER B 1 377 ? 26.793 -47.977 34.312 1.00 37.69 376 SER B C 1
ATOM 6296 O O . SER B 1 377 ? 26.874 -47.879 35.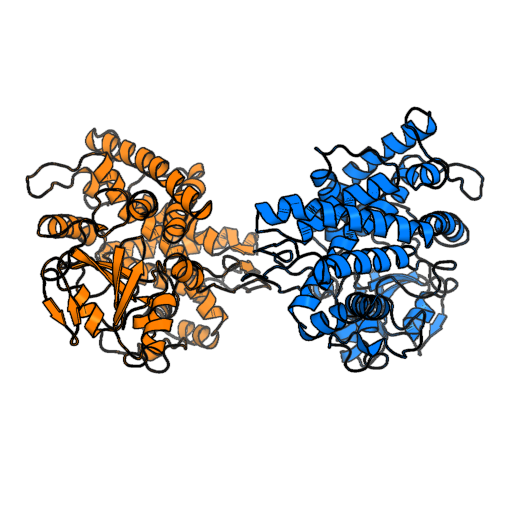545 1.00 37.03 376 SER B O 1
ATOM 6299 N N . LEU B 1 378 ? 25.734 -47.546 33.628 1.00 36.89 377 LEU B N 1
ATOM 6300 C CA . LEU B 1 378 ? 24.541 -47.053 34.311 1.00 37.36 377 LEU B CA 1
ATOM 6301 C C . LEU B 1 378 ? 23.907 -48.147 35.160 1.00 40.56 377 LEU B C 1
ATOM 6302 O O . LEU B 1 378 ? 23.537 -47.918 36.319 1.00 42.17 377 LEU B O 1
ATOM 6307 N N . ASP B 1 379 ? 23.778 -49.350 34.592 1.00 40.22 378 ASP B N 1
ATOM 6308 C CA . ASP B 1 379 ? 23.267 -50.498 35.340 1.00 44.47 378 ASP B CA 1
ATOM 6309 C C . ASP B 1 379 ? 24.032 -50.690 36.648 1.00 45.11 378 ASP B C 1
ATOM 6310 O O . ASP B 1 379 ? 23.439 -50.894 37.716 1.00 46.78 378 ASP B O 1
ATOM 6315 N N . PHE B 1 380 ? 25.362 -50.609 36.577 1.00 41.95 379 PHE B N 1
ATOM 6316 C CA . PHE B 1 380 ? 26.198 -50.783 37.760 1.00 40.88 379 PHE B CA 1
ATOM 6317 C C . PHE B 1 380 ? 25.915 -49.715 38.818 1.00 44.49 379 PHE B C 1
ATOM 6318 O O . PHE B 1 380 ? 25.795 -50.021 40.013 1.00 44.27 379 PHE B O 1
ATOM 6326 N N . LEU B 1 381 ? 25.829 -48.449 38.399 1.00 41.92 380 LEU B N 1
ATOM 6327 C CA . LEU B 1 381 ? 25.594 -47.361 39.346 1.00 41.36 380 LEU B CA 1
ATOM 6328 C C . LEU B 1 381 ? 24.235 -47.489 40.019 1.00 45.04 380 LEU B C 1
ATOM 6329 O O . LEU B 1 381 ? 24.063 -47.084 41.178 1.00 46.92 380 LEU B O 1
ATOM 6334 N N . VAL B 1 382 ? 23.266 -48.058 39.316 1.00 43.10 381 VAL B N 1
ATOM 6335 C CA . VAL B 1 382 ? 21.897 -48.089 39.807 1.00 49.67 381 VAL B CA 1
ATOM 6336 C C . VAL B 1 382 ? 21.616 -49.324 40.660 1.00 52.31 381 VAL B C 1
ATOM 6337 O O . VAL B 1 382 ? 20.827 -49.251 41.607 1.00 52.59 381 VAL B O 1
ATOM 6341 N N . HIS B 1 383 ? 22.276 -50.449 40.376 1.00 50.65 382 HIS B N 1
ATOM 6342 C CA . HIS B 1 383 ? 21.943 -51.717 41.018 1.00 51.09 382 HIS B CA 1
ATOM 6343 C C . HIS B 1 383 ? 23.036 -52.290 41.905 1.00 53.50 382 HIS B C 1
ATOM 6344 O O . HIS B 1 383 ? 22.715 -53.042 42.822 1.00 51.97 382 HIS B O 1
ATOM 6351 N N . GLN B 1 384 ? 24.310 -51.970 41.670 1.00 47.82 383 GLN B N 1
ATOM 6352 C CA . GLN B 1 384 ? 25.378 -52.684 42.362 1.00 47.79 383 GLN B CA 1
ATOM 6353 C C . GLN B 1 384 ? 25.910 -51.974 43.599 1.00 51.22 383 GLN B C 1
ATOM 6354 O O . GLN B 1 384 ? 26.475 -52.637 44.476 1.00 52.41 383 GLN B O 1
ATOM 6360 N N . ILE B 1 385 ? 25.766 -50.655 43.697 1.00 48.80 384 ILE B N 1
ATOM 6361 C CA . ILE B 1 385 ? 26.354 -49.910 44.799 1.00 49.97 384 ILE B CA 1
ATOM 6362 C C . ILE B 1 385 ? 25.371 -48.853 45.268 1.00 49.97 384 ILE B C 1
ATOM 6363 O O . ILE B 1 385 ? 24.458 -48.452 44.544 1.00 49.35 384 ILE B O 1
ATOM 6368 N N . GLU B 1 386 ? 25.570 -48.420 46.509 1.00 49.40 385 GLU B N 1
ATOM 6369 C CA . GLU B 1 386 ? 25.021 -47.183 47.036 1.00 49.07 385 GLU B CA 1
ATOM 6370 C C . GLU B 1 386 ? 26.163 -46.200 47.252 1.00 49.91 385 GLU B C 1
ATOM 6371 O O . GLU B 1 386 ? 27.278 -46.599 47.606 1.00 43.80 385 GLU B O 1
ATOM 6377 N N . TYR B 1 387 ? 25.887 -44.912 47.053 1.00 42.04 386 TYR B N 1
ATOM 6378 C CA . TYR B 1 387 ? 26.925 -43.911 47.255 1.00 43.99 386 TYR B CA 1
ATOM 6379 C C . TYR B 1 387 ? 26.296 -42.549 47.492 1.00 45.05 386 TYR B C 1
ATOM 6380 O O . TYR B 1 387 ? 25.141 -42.296 47.129 1.00 42.00 386 TYR B O 1
ATOM 6389 N N . ASP B 1 388 ? 27.088 -41.676 48.111 1.00 45.07 387 ASP B N 1
ATOM 6390 C CA . ASP B 1 388 ? 26.759 -40.280 48.338 1.00 41.92 387 ASP B CA 1
ATOM 6391 C C . ASP B 1 388 ? 27.488 -39.413 47.323 1.00 41.89 387 ASP B C 1
ATOM 6392 O O . ASP B 1 388 ? 28.546 -39.788 46.810 1.00 41.57 387 ASP B O 1
ATOM 6397 N N . VAL B 1 389 ? 26.923 -38.241 47.049 1.00 41.22 388 VAL B N 1
ATOM 6398 C CA . VAL B 1 389 ? 27.590 -37.243 46.214 1.00 37.92 388 VAL B CA 1
ATOM 6399 C C . VAL B 1 389 ? 27.927 -36.046 47.098 1.00 43.04 388 VAL B C 1
ATOM 6400 O O . VAL B 1 389 ? 27.064 -35.192 47.333 1.00 42.89 388 VAL B O 1
ATOM 6404 N N . PRO B 1 390 ? 29.145 -35.943 47.620 1.00 41.29 389 PRO B N 1
ATOM 6405 C CA . PRO B 1 390 ? 29.443 -34.899 48.611 1.00 40.93 389 PRO B CA 1
ATOM 6406 C C . PRO B 1 390 ? 29.592 -33.524 47.967 1.00 41.92 389 PRO B C 1
ATOM 6407 O O . PRO B 1 390 ? 29.576 -33.364 46.744 1.00 42.09 389 PRO B O 1
ATOM 6411 N N . GLU B 1 391 ? 29.747 -32.522 48.834 1.00 42.35 390 GLU B N 1
ATOM 6412 C CA . GLU B 1 391 ? 29.947 -31.148 48.387 1.00 41.87 390 GLU B CA 1
ATOM 6413 C C . GLU B 1 391 ? 31.142 -31.064 47.441 1.00 43.49 390 GLU B C 1
ATOM 6414 O O . GLU B 1 391 ? 32.256 -31.459 47.797 1.00 43.23 390 GLU B O 1
ATOM 6420 N N . GLN B 1 392 ? 30.908 -30.550 46.237 1.00 37.46 391 GLN B N 1
ATOM 6421 C CA . GLN B 1 392 ? 31.935 -30.499 45.203 1.00 40.06 391 GLN B CA 1
ATOM 6422 C C . GLN B 1 392 ? 31.427 -29.568 44.112 1.00 41.37 391 GLN B C 1
ATOM 6423 O O . GLN B 1 392 ? 30.248 -29.217 44.078 1.00 38.11 391 GLN B O 1
ATOM 6429 N N . SER B 1 393 ? 32.316 -29.174 43.210 1.00 42.79 392 SER B N 1
ATOM 6430 C CA . SER B 1 393 ? 31.893 -28.356 42.073 1.00 43.87 392 SER B CA 1
ATOM 6431 C C . SER B 1 393 ? 31.473 -29.274 40.931 1.00 41.12 392 SER B C 1
ATOM 6432 O O . SER B 1 393 ? 32.313 -29.932 40.310 1.00 42.18 392 SER B O 1
ATOM 6435 N N . LEU B 1 394 ? 30.176 -29.302 40.641 1.00 38.34 393 LEU B N 1
ATOM 6436 C CA . LEU B 1 394 ? 29.655 -30.069 39.522 1.00 43.04 393 LEU B CA 1
ATOM 6437 C C . LEU B 1 394 ? 29.448 -29.216 38.276 1.00 43.35 393 LEU B C 1
ATOM 6438 O O . LEU B 1 394 ? 28.922 -29.722 37.282 1.00 40.27 393 LEU B O 1
ATOM 6443 N N . HIS B 1 395 ? 29.855 -27.944 38.306 1.00 38.16 394 HIS B N 1
ATOM 6444 C CA . HIS B 1 395 ? 29.712 -27.079 37.142 1.00 44.15 394 HIS B CA 1
ATOM 6445 C C . HIS B 1 395 ? 30.443 -27.658 35.935 1.00 40.88 394 HIS B C 1
ATOM 6446 O O . HIS B 1 395 ? 31.582 -28.129 36.041 1.00 38.67 394 HIS B O 1
ATOM 6453 N N . TYR B 1 396 ? 29.788 -27.628 34.775 1.00 39.41 395 TYR B N 1
ATOM 6454 C CA . TYR B 1 396 ? 30.463 -27.921 33.517 1.00 40.54 395 TYR B CA 1
ATOM 6455 C C . TYR B 1 396 ? 30.312 -26.732 32.578 1.00 41.57 395 TYR B C 1
ATOM 6456 O O . TYR B 1 396 ? 29.219 -26.178 32.435 1.00 45.46 395 TYR B O 1
ATOM 6465 N N . SER B 1 397 ? 31.416 -26.329 31.963 1.00 38.82 396 SER B N 1
ATOM 6466 C CA . SER B 1 397 ? 31.443 -25.121 31.153 1.00 41.90 396 SER B CA 1
ATOM 6467 C C . SER B 1 397 ? 30.989 -25.420 29.735 1.00 44.55 396 SER B C 1
ATOM 6468 O O . SER B 1 397 ? 31.370 -26.440 29.156 1.00 44.71 396 SER B O 1
ATOM 6471 N N . LEU B 1 398 ? 30.164 -24.530 29.182 1.00 40.90 397 LEU B N 1
ATOM 6472 C CA . LEU B 1 398 ? 29.832 -24.577 27.762 1.00 39.28 397 LEU B CA 1
ATOM 6473 C C . LEU B 1 398 ? 30.828 -23.796 26.916 1.00 43.63 397 LEU B C 1
ATOM 6474 O O . LEU B 1 398 ? 30.686 -23.760 25.687 1.00 44.76 397 LEU B O 1
ATOM 6479 N N . ALA B 1 399 ? 31.821 -23.163 27.546 1.00 42.30 398 ALA B N 1
ATOM 6480 C CA . ALA B 1 399 ? 32.921 -22.540 26.820 1.00 45.26 398 ALA B CA 1
ATOM 6481 C C . ALA B 1 399 ? 34.074 -23.512 26.592 1.00 46.28 398 ALA B C 1
ATOM 6482 O O . ALA B 1 399 ? 34.699 -23.487 25.521 1.00 50.73 398 ALA B O 1
ATOM 6484 N N . ARG B 1 400 ? 34.346 -24.384 27.563 1.00 39.25 399 ARG B N 1
ATOM 6485 C CA . ARG B 1 400 ? 35.470 -25.313 27.495 1.00 41.99 399 ARG B CA 1
ATOM 6486 C C . ARG B 1 400 ? 35.124 -26.540 26.657 1.00 44.93 399 ARG B C 1
ATOM 6487 O O . ARG B 1 400 ? 34.134 -27.227 26.925 1.00 44.54 399 ARG B O 1
ATOM 6495 N N . MET B 1 401 ? 35.965 -26.834 25.668 1.00 42.23 400 MET B N 1
ATOM 6496 C CA . MET B 1 401 ? 35.743 -27.937 24.733 1.00 40.60 400 MET B CA 1
ATOM 6497 C C . MET B 1 401 ? 36.916 -28.898 24.827 1.00 44.49 400 MET B C 1
ATOM 6498 O O . MET B 1 401 ? 38.056 -28.496 24.535 1.00 48.23 400 MET B O 1
ATOM 6503 N N . PRO B 1 402 ? 36.711 -30.160 25.233 1.00 38.79 401 PRO B N 1
ATOM 6504 C CA . PRO B 1 402 ? 35.430 -30.721 25.675 1.00 37.99 401 PRO B CA 1
ATOM 6505 C C . PRO B 1 402 ? 35.091 -30.331 27.118 1.00 43.53 401 PRO B C 1
ATOM 6506 O O . PRO B 1 402 ? 35.938 -29.760 27.812 1.00 40.37 401 PRO B O 1
ATOM 6510 N N . SER B 1 403 ? 33.868 -30.644 27.547 1.00 41.45 402 SER B N 1
ATOM 6511 C CA . SER B 1 403 ? 33.319 -30.195 28.821 1.00 38.69 402 SER B CA 1
ATOM 6512 C C . SER B 1 403 ? 33.228 -31.357 29.804 1.00 36.24 402 SER B C 1
ATOM 6513 O O . SER B 1 403 ? 33.056 -32.516 29.414 1.00 34.25 402 SER B O 1
ATOM 6516 N N . LEU B 1 404 ? 33.340 -31.036 31.095 1.00 36.34 403 LEU B N 1
ATOM 6517 C CA . LEU B 1 404 ? 33.271 -32.062 32.122 1.00 36.86 403 LEU B CA 1
ATOM 6518 C C . LEU B 1 404 ? 32.846 -31.403 33.419 1.00 36.23 403 LEU B C 1
ATOM 6519 O O . LEU B 1 404 ? 33.298 -30.282 33.696 1.00 34.86 403 LEU B O 1
ATOM 6524 N N . PRO B 1 405 ? 31.984 -32.034 34.219 1.00 36.71 404 PRO B N 1
ATOM 6525 C CA . PRO B 1 405 ? 31.783 -31.557 35.593 1.00 41.31 404 PRO B CA 1
ATOM 6526 C C . PRO B 1 405 ? 33.132 -31.393 36.278 1.00 37.28 404 PRO B C 1
ATOM 6527 O O . PRO B 1 405 ? 33.958 -32.310 36.289 1.00 38.29 404 PRO B O 1
ATOM 6531 N N . GLU B 1 406 ? 33.350 -30.198 36.829 1.00 39.62 405 GLU B N 1
ATOM 6532 C CA . GLU B 1 406 ? 34.680 -29.742 37.240 1.00 39.84 405 GLU B CA 1
ATOM 6533 C C . GLU B 1 406 ? 35.406 -30.733 38.153 1.00 42.92 405 GLU B C 1
ATOM 6534 O O . GLU B 1 406 ? 36.623 -30.928 38.035 1.00 39.58 405 GLU B O 1
ATOM 6540 N N . SER B 1 407 ? 34.686 -31.333 39.098 1.00 37.43 406 SER B N 1
ATOM 6541 C CA . SER B 1 407 ? 35.305 -32.214 40.084 1.00 39.10 406 SER B CA 1
ATOM 6542 C C . SER B 1 407 ? 35.701 -33.579 39.524 1.00 39.80 406 SER B C 1
ATOM 6543 O O . SER B 1 407 ? 36.421 -34.318 40.203 1.00 37.87 406 SER B O 1
ATOM 6546 N N . GLY B 1 408 ? 35.259 -33.940 38.319 1.00 36.31 407 GLY B N 1
ATOM 6547 C CA . GLY B 1 408 ? 35.376 -35.316 37.878 1.00 36.27 407 GLY B CA 1
ATOM 6548 C C . GLY B 1 408 ? 34.311 -36.244 38.430 1.00 37.88 407 GLY B C 1
ATOM 6549 O O . GLY B 1 408 ? 34.324 -37.440 38.104 1.00 35.02 407 GLY B O 1
ATOM 6550 N N . PHE B 1 409 ? 33.389 -35.717 39.245 1.00 36.94 408 PHE B N 1
ATOM 6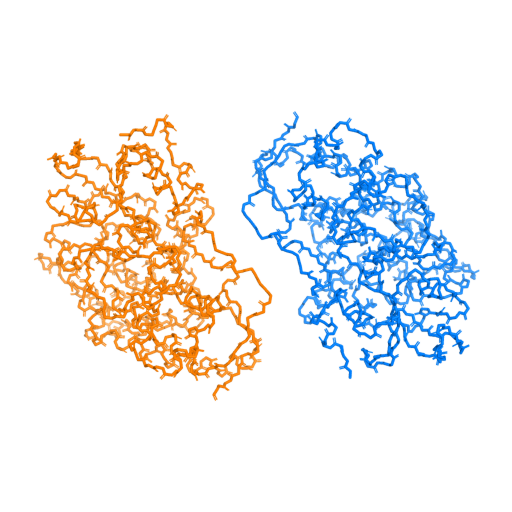551 C CA . PHE B 1 409 ? 32.288 -36.419 39.905 1.00 34.62 408 PHE B CA 1
ATOM 6552 C C . PHE B 1 409 ? 32.801 -37.327 41.020 1.00 36.85 408 PHE B C 1
ATOM 6553 O O . PHE B 1 409 ? 33.122 -38.502 40.803 1.00 36.33 408 PHE B O 1
ATOM 6561 N N . VAL B 1 410 ? 32.852 -36.776 42.219 1.00 34.80 409 VAL B N 1
ATOM 6562 C CA . VAL B 1 410 ? 33.360 -37.467 43.398 1.00 38.77 409 VAL B CA 1
ATOM 6563 C C . VAL B 1 410 ? 32.216 -38.243 44.038 1.00 38.36 409 VAL B C 1
ATOM 6564 O O . VAL B 1 410 ? 31.122 -37.703 44.243 1.00 35.67 409 VAL B O 1
ATOM 6568 N N . MET B 1 411 ? 32.462 -39.511 44.342 1.00 35.13 410 MET B N 1
ATOM 6569 C CA . MET B 1 411 ? 31.508 -40.361 45.035 1.00 37.33 410 MET B CA 1
ATOM 6570 C C . MET B 1 411 ? 32.130 -40.779 46.358 1.00 40.27 410 MET B C 1
ATOM 6571 O O . MET B 1 411 ? 33.335 -41.045 46.421 1.00 41.35 410 MET B O 1
ATOM 6576 N N . SER B 1 412 ? 31.327 -40.814 47.423 1.00 40.22 411 SER B N 1
ATOM 6577 C CA . SER B 1 412 ? 31.826 -41.232 48.731 1.00 44.38 411 SER B CA 1
ATOM 6578 C C . SER B 1 412 ? 30.796 -42.129 49.406 1.00 49.18 411 SER B C 1
ATOM 6579 O O . SER B 1 412 ? 29.686 -42.340 48.895 1.00 40.30 411 SER B O 1
ATOM 6582 N N . GLY B 1 413 ? 31.173 -42.655 50.576 1.00 49.27 412 GLY B N 1
ATOM 6583 C CA . GLY B 1 413 ? 30.320 -43.571 51.316 1.00 50.82 412 GLY B CA 1
ATOM 6584 C C . GLY B 1 413 ? 29.878 -44.745 50.470 1.00 49.37 412 GLY B C 1
ATOM 6585 O O . GLY B 1 413 ? 28.753 -45.238 50.610 1.00 46.77 412 GLY B O 1
ATOM 6586 N N . ILE B 1 414 ? 30.760 -45.195 49.580 1.00 42.48 413 ILE B N 1
ATOM 6587 C CA . ILE B 1 414 ? 30.405 -46.248 48.639 1.00 42.66 413 ILE B CA 1
ATOM 6588 C C . ILE B 1 414 ? 30.231 -47.561 49.387 1.00 49.23 413 ILE B C 1
ATOM 6589 O O . ILE B 1 414 ? 31.087 -47.960 50.188 1.00 47.18 413 ILE B O 1
ATOM 6594 N N . ARG B 1 415 ? 29.125 -48.241 49.129 1.00 48.13 414 ARG B N 1
ATOM 6595 C CA . ARG B 1 415 ? 28.830 -49.493 49.801 1.00 54.60 414 ARG B CA 1
ATOM 6596 C C . ARG B 1 415 ? 28.366 -50.513 48.782 1.00 50.53 414 ARG B C 1
ATOM 6597 O O . ARG B 1 415 ? 27.590 -50.197 47.874 1.00 49.09 414 ARG B O 1
ATOM 6605 N N . ARG B 1 416 ? 28.867 -51.734 48.939 1.00 55.37 415 ARG B N 1
ATOM 6606 C CA . ARG B 1 416 ? 28.416 -52.854 48.132 1.00 53.73 415 ARG B CA 1
ATOM 6607 C C . ARG B 1 416 ? 26.926 -53.065 48.351 1.00 59.17 415 ARG B C 1
ATOM 6608 O O . ARG B 1 416 ? 26.457 -53.115 49.490 1.00 55.03 415 ARG B O 1
ATOM 6616 N N . LYS B 1 417 ? 26.174 -53.151 47.264 1.00 58.21 416 LYS B N 1
ATOM 6617 C CA . LYS B 1 417 ? 24.732 -53.296 47.400 1.00 59.93 416 LYS B CA 1
ATOM 6618 C C . LYS B 1 417 ? 24.301 -54.755 47.274 1.00 61.29 416 LYS B C 1
ATOM 6619 O O . LYS B 1 417 ? 23.766 -55.328 48.225 1.00 70.50 416 LYS B O 1
#

Secondary structure (DSSP, 8-state):
--HHHHHHHGGGHHHHHHHHTTSSEEEEEETTEEEEEEESHHHHHHHT-TTTEE-TTTS-HHHIIIII-TT-GGG--HHHHHHHHHHHHHTSSHHHHHHHHHHHHHHHHHHHHHHHHH--EEHHHHHHHHHHHHHHHHHT----GGGHHHHHHHHHHHHHHTT--THHHHHHHHHHHHHHHHHHHHHHHHHTTSS---TTSHHHHHHH-B-TTSPBPPHHHHHHHHHHHHHHHHHHHHHHHHHHHHHHHSTHHHHHHHHS-HHHHHHHHHHHHHHS-S--EEEEEE-S-EEETTEEE-TT-EEEEEHHHHHT-TTTSSSTTS--GGGGTT----SSS--BTB-S-TTSS---TTHHHHHHHHHHHHHIIIIIEEEE--S------SSSSS---TT--EEEEEEE-/-B--SS--HHHHHHHGGGHHHHHHHHHTSSEEEEEETTEEEEEEESHHHHHHHT-TTTEE-TTTS-HHHIIIII-TT-GGG--HHHHHHHHHHHHHTSSHHHHHHHHHHHHHHHHHHHHHHHHH-EEEHHHHHHHHHHHHHHHHHT----GGGHHHHHHHHHHHHTTTT--THHHHHHHHHHHHHHHHHHHHHHHHHTTSS---TTSHHHHHHH-B-TTSPBPPHHHHHHHHHHHHHHHHHHHHHHHHHHHHHHHSTHHHHHHHHS-HHHHHHHHHHHHHHS-S--EEEEEE-S-EEETTEEE-TT-EEEEEHHHHHT-TTTSSSTTS--GGGGTTPPP-SSS--BTBSS-TTTSS--TTHHHHHHHHHHHHHHHHHTEEEE--S------SSSSS---TT--EEEEEEE-